Protein AF-A0A9W8J3B7-F1 (afdb_monomer_lite)

Organism: NCBI:txid2828524

InterPro domains:
  IPR000626 Ubiquitin-like domain [PS50053] (275-343)
  IPR000626 Ubiquitin-like domain [SM00213] (267-339)
  IPR004274 FCP1 homology domain [PF03031] (406-575)
  IPR004274 FCP1 homology domain [PS50969] (400-568)
  IPR004274 FCP1 homology domain [SM00577] (403-551)
  IPR011943 HAD-superfamily hydrolase, subfamily IIID [TIGR02245] (384-581)
  IPR015797 NUDIX hydrolase-like domain superfamily [SSF55811] (581-733)
  IPR023214 HAD superfamily [G3DSA:3.40.50.1000] (352-587)
  IPR029071 Ubiquitin-like domain superfamily [SSF54236] (265-349)
  IPR033464 CSN8/PSMD8/EIF3K [PF10075] (134-202)
  IPR036412 HAD-like superfamily [SSF56784] (396-579)
  IPR051658 Ubiquitin-like domain-containing CTD phosphatase 1 [PTHR48493] (253-580)

Sequence (845 aa):
MVNAPPTPPPLSTTELQDAARASSSQNTTETQSTTPDVYQLRFPAIVDAVSRSDYRAVARIAEEIDLTDQTPPARYALARLPDIHASLPLSKLLAGLVNVTLNRVHPQVYATATSLVELVSQPDFFHQELALVLTKLATVFMDRFRLRTFELLSKAYSSLPLTLAESYLGVSGSLILEEAGKNGWTYDASSQILKPKARAKAEANFKGCMRVILPAANFRLCWYLLILQVFMTQGSTSEEGACAPVAGSSGMATETLDADTTADRWVDLQFTWAGKAFKLTIADSDRVFDLKTSLRDLTKVPIERQKILGLVKGKLPPDQARVADLGLTPGKKFSLIGTPEGDEIKDPSKLESLPDVVNDLDVDFTENMAASNRYQHDARNIRKVKEMTAKLNVNIITPLRPGKRLLVLDIDYTILDTKPLTSGSLPPSECARPYLHEFLEAIYPHYDICIWSQTSWIWLETKLVELGMIGSDKNYHISFVLDKTSMFTVFTEREGKPWQHSVKALQIIWNHFPEYNASNTVHVDDLSRNFALNPREGIKIHAFKNAHTSEAMADRELEKLTRYLVHISSLDDFRTIAHKVFPGGNFDKKQDSSLAITAIRETFEESGLLLASSFADSSVMNSSATVSEKVLDEERFAIHQQKKLFQDFLSEHNLRPDVAALMPFTEWITPVGPPKRFRTQFFVTFLTPSPSSGFSSGKKQERLPTPDGGQEVIAARFIHPAEALEEHKAQKMSFMPPQFYILSTLAEILKGSVNTAEQRERVEALSAGAFGKLVINPLAIGKDDTGRQILAYEGDEGRGGPKGRLHRAMVQFGKGTVAQITLVRNFDISKDIEPATFNMPSSKL

Radius of gyration: 36.21 Å; chains: 1; bounding box: 92×83×103 Å

Secondary structure (DSSP, 8-state):
---PPP-PPP-SHHHHHHHHHSS--------------HHHHHHHHHHHHHHTT-HHHHHHHHHHHTTS---HHHHHHHTTS-TTSTTSHHHHHHHHHHHHHHTT-HHHHHHHHHHHHHHHTSTT-S-HHHHHHHHHHHHHHHHHHHHHHHHHHHHH-SSEEHHHHHHHH-S-HHHHHHHHHHTT-EEETTTTEEEPPPPPS------SS---S-STTTTTTHHHHHHHHHHSSS-------------------------------EEEEEEEETTEEEEEEEETT-BHHHHHHHHHHHH---GGG-EEESSSSSSPPPTTSBGGGGTPPTTEEEEEE-PPTT-----GGG--------------TTS-HHHHHHHHT-HHHHHHHHHHHHH----BSSPPPTT-EEEEE--BTTTB-HHHHHHTSS-HHHHBPTTHHHHHHHHTTTEEEEEE-SS-HHHHHHHHHHTTSSSS--S--EEEEE-GGG-EEEEEEETTEEEEEEE--HHHHHHH-TT--GGGEEEEES-GGGGTT-GGGEEE------TTSHHHHT--HHHHHHHHHHHHTT-S-GGG------S-----TTT-SSHHHHHHHHHHHHH----EEESS-TT---------HHHHHHHHHHHHTTSS-HHHHHHHTTEEE-GGGPEEEEEEEPPSSSSS--EEEEEE------------SS---------SSSSS-S------HHHHHHHHHTTS----HHHHHHHHHHHHH--SSS--HHHHHHHHHHHHSTGGGEEE--EEEEE-TTSPEEEE-TT-GGGTPPTT--EEEEEEE-SSSEEEEEEEE-S-TTT---GGGG---GGG-

pLDDT: mean 70.73, std 22.94, range [20.23, 98.5]

Foldseek 3Di:
DDDDDDDDDDPDPVVVVVVVVVPPPDDDDDDDDPDPQLCVVCVVVLVVCVVVVVVVSNVVSLVVSPPDPDPQVLVVVVLPDPPPPCPDPLNVLVVQLVVCVVVLQQLVNLVSLVVNLVVLPDPVRPDVVLSVVSNVLSVVVLVVQLVVLLVVCLVPDQKAALVRNCSNNVDHSVVNVVVQVVQPWDADPVRNMIGRDDDDDDDPVPPDPPPDPDPPVSPVVSSVVVVVPPPPPDDYDDDDDDDDDDDDDDDDDPPPPPPPPPPFDKAKEWEDEPNDIDIDIDTQLAFLLVVLVVVCVVQQFDSVFKDKAQQAPDDDDDRGHGNNVRVGHHHRYIYIYGDHDPPDPDDPVVPDDDPDPPPDPFDQLLVPVVQLVCQLPRSVNVVLLVVLLVVDDWDWPAADDPPAFAEEEEDDLGQFPCVCVRVVVDQLCLRGQPCSLVLQLLCQVRYAYEYEYQADPSVVVVSCVSNVQPSHPGNHHHTTYHYNSSKDKTWGDDPNHIDIDIAQECVSVCVVPVSYDQFRYAYEECHQRRHSNPNLRYAHAHGQHDSPDPVSNVDCRSVLVSVVSVVCSPPRGSSPPFDDDQQADDDDVVQDPDRLRRRQLSCCLFFVDHAKAAPPPPPDPDDPLPPDSVNSLVVSLCCVVVVDHPVVVCVVSRIGHPSVQWFWFEWEWDEPDDPDIDTHTDTDGDDDDDDPPDDDDDDDDPPATAGNSNNRHSGDGDDQLVVVVVCVVVVVHFDDPVSVVVSVVLPVLQDDPDRDPVSVVVSNLNSPDLRSYAYWYWDFQAADPVRFTKTFTQQAVSLVHDPPFGFIKGFDDDPVTTSDIDTDGDDDSSPPDDNVSGPDPPVVD

Structure (mmCIF, N/CA/C/O backbone):
data_AF-A0A9W8J3B7-F1
#
_entry.id   AF-A0A9W8J3B7-F1
#
loop_
_atom_site.group_PDB
_atom_site.id
_atom_site.type_symbol
_atom_site.label_atom_id
_atom_site.label_alt_id
_atom_site.label_comp_id
_atom_site.label_asym_id
_atom_site.label_entity_id
_atom_site.label_seq_id
_atom_site.pdbx_PDB_ins_code
_atom_site.Cartn_x
_atom_site.Cartn_y
_atom_site.Cartn_z
_atom_site.occupancy
_atom_site.B_iso_or_equiv
_atom_site.auth_seq_id
_atom_site.auth_comp_id
_atom_site.auth_asym_id
_atom_site.auth_atom_id
_atom_site.pdbx_PDB_model_num
ATOM 1 N N . MET A 1 1 ? 33.504 23.153 58.112 1.00 29.31 1 MET A N 1
ATOM 2 C CA . MET A 1 1 ? 34.175 24.015 57.054 1.00 29.31 1 MET A CA 1
ATOM 3 C C . MET A 1 1 ? 33.587 23.712 55.670 1.00 29.31 1 MET A C 1
ATOM 5 O O . MET A 1 1 ? 33.526 22.559 55.240 1.00 29.31 1 MET A O 1
ATOM 9 N N . VAL A 1 2 ? 32.364 24.312 55.396 1.00 30.52 2 VAL A N 1
ATOM 10 C CA . VAL A 1 2 ? 31.704 25.303 54.517 1.00 30.52 2 VAL A CA 1
ATOM 11 C C . VAL A 1 2 ? 30.821 24.555 53.512 1.00 30.52 2 VAL A C 1
ATOM 13 O O . VAL A 1 2 ? 31.284 23.682 52.773 1.00 30.52 2 VAL A O 1
ATOM 16 N N . ASN A 1 3 ? 29.465 24.305 53.880 1.00 30.61 3 ASN A N 1
ATOM 17 C CA . ASN A 1 3 ? 28.105 24.383 53.303 1.00 30.61 3 ASN A CA 1
ATOM 18 C C . ASN A 1 3 ? 28.082 25.173 51.991 1.00 30.61 3 ASN A C 1
ATOM 20 O O . ASN A 1 3 ? 28.447 26.349 51.945 1.00 30.61 3 ASN A O 1
ATOM 24 N N . ALA A 1 4 ? 28.269 24.419 50.873 1.00 31.45 4 ALA A N 1
ATOM 25 C CA . ALA A 1 4 ? 27.931 24.928 49.524 1.00 31.45 4 ALA A CA 1
ATOM 26 C C . ALA A 1 4 ? 26.416 25.183 49.402 1.00 31.45 4 ALA A C 1
ATOM 28 O O . ALA A 1 4 ? 25.598 24.468 49.986 1.00 31.45 4 ALA A O 1
ATOM 29 N N . PRO A 1 5 ? 25.959 26.299 48.887 1.00 32.22 5 PRO A N 1
ATOM 30 C CA . PRO A 1 5 ? 24.576 26.760 48.759 1.00 32.22 5 PRO A CA 1
ATOM 31 C C . PRO A 1 5 ? 23.746 25.840 47.840 1.00 32.22 5 PRO A C 1
ATOM 33 O O . PRO A 1 5 ? 24.302 25.079 47.044 1.00 32.22 5 PRO A O 1
ATOM 36 N N . PRO A 1 6 ? 22.353 25.620 48.140 1.00 35.31 6 PRO A N 1
ATOM 37 C CA . PRO A 1 6 ? 21.382 24.881 47.321 1.00 35.31 6 PRO A CA 1
ATOM 38 C C . PRO A 1 6 ? 21.216 25.511 45.927 1.00 35.31 6 PRO A C 1
ATOM 40 O O . PRO A 1 6 ? 21.433 26.711 45.744 1.00 35.31 6 PRO A O 1
ATOM 43 N N . THR A 1 7 ? 21.545 24.751 44.866 1.00 35.22 7 THR A N 1
ATOM 44 C CA . THR A 1 7 ? 21.330 24.978 43.422 1.00 35.22 7 THR A CA 1
ATOM 45 C C . THR A 1 7 ? 19.956 25.620 43.162 1.00 35.22 7 THR A C 1
ATOM 47 O O . THR A 1 7 ? 18.944 25.221 43.742 1.00 35.22 7 THR A O 1
ATOM 50 N N . PRO A 1 8 ? 19.829 26.797 42.548 1.00 34.78 8 PRO A N 1
ATOM 51 C CA . PRO A 1 8 ? 18.571 27.460 42.177 1.00 34.78 8 PRO A CA 1
ATOM 52 C C . PRO A 1 8 ? 17.777 26.641 41.144 1.00 34.78 8 PRO A C 1
ATOM 54 O O . PRO A 1 8 ? 18.339 25.801 40.436 1.00 34.78 8 PRO A O 1
ATOM 57 N N . PRO A 1 9 ? 16.343 26.673 41.219 1.00 37.06 9 PRO A N 1
ATOM 58 C CA . PRO A 1 9 ? 15.445 25.995 40.278 1.00 37.06 9 PRO A CA 1
ATOM 59 C C . PRO A 1 9 ? 15.634 26.511 38.837 1.00 37.06 9 PRO A C 1
ATOM 61 O O . PRO A 1 9 ? 16.100 27.633 38.624 1.00 37.06 9 PRO A O 1
ATOM 64 N N . PRO A 1 10 ? 15.630 25.559 37.812 1.00 38.69 10 PRO A N 1
ATOM 65 C CA . PRO A 1 10 ? 15.875 25.813 36.385 1.00 38.69 10 PRO A CA 1
ATOM 66 C C . PRO A 1 10 ? 14.948 26.908 35.832 1.00 38.69 10 PRO A C 1
ATOM 68 O O . PRO A 1 10 ? 13.780 27.006 36.217 1.00 38.69 10 PRO A O 1
ATOM 71 N N . LEU A 1 11 ? 15.400 27.992 35.255 1.00 35.44 11 LEU A N 1
ATOM 72 C CA . LEU A 1 11 ? 14.682 29.217 34.826 1.00 35.44 11 LEU A CA 1
ATOM 73 C C . LEU A 1 11 ? 14.706 29.327 33.302 1.00 35.44 11 LEU A C 1
ATOM 75 O O . LEU A 1 11 ? 14.082 30.230 32.741 1.00 35.44 11 LEU A O 1
ATOM 79 N N . SER A 1 12 ? 15.061 28.101 32.532 1.00 35.75 12 SER A N 1
ATOM 80 C CA . SER A 1 12 ? 14.880 28.257 31.065 1.00 35.75 12 SER A CA 1
ATOM 81 C C . SER A 1 12 ? 14.259 26.980 30.484 1.00 35.75 12 SER A C 1
ATOM 83 O O . SER A 1 12 ? 14.318 25.907 31.090 1.00 35.75 12 SER A O 1
ATOM 85 N N . THR A 1 13 ? 13.334 27.066 29.500 1.00 33.09 13 THR A N 1
ATOM 86 C CA . THR A 1 13 ? 12.546 26.071 28.740 1.00 33.09 13 THR A CA 1
ATOM 87 C C . THR A 1 13 ? 13.435 24.938 28.218 1.00 33.09 13 THR A C 1
ATOM 89 O O . THR A 1 13 ? 13.022 23.777 28.245 1.00 33.09 13 THR A O 1
ATOM 92 N N . THR A 1 14 ? 14.722 25.122 28.140 1.00 35.53 14 THR A N 1
ATOM 93 C CA . THR A 1 14 ? 15.649 24.096 27.615 1.00 35.53 14 THR A CA 1
ATOM 94 C C . THR A 1 14 ? 16.229 23.266 28.773 1.00 35.53 14 THR A C 1
ATOM 96 O O . THR A 1 14 ? 16.384 22.051 28.636 1.00 35.53 14 THR A O 1
ATOM 99 N N . GLU A 1 15 ? 16.214 23.760 30.055 1.00 38.41 15 GLU A N 1
ATOM 100 C CA . GLU A 1 15 ? 16.705 23.054 31.264 1.00 38.41 15 GLU A CA 1
ATOM 101 C C . GLU A 1 15 ? 15.573 22.281 31.951 1.00 38.41 15 GLU A C 1
ATOM 103 O O . GLU A 1 15 ? 15.817 21.211 32.512 1.00 38.41 15 GLU A O 1
ATOM 108 N N . LEU A 1 16 ? 14.255 22.629 31.567 1.00 34.38 16 LEU A N 1
ATOM 109 C CA . LEU A 1 16 ? 13.069 21.849 31.984 1.00 34.38 16 LEU A CA 1
ATOM 110 C C . LEU A 1 16 ? 12.837 20.663 31.045 1.00 34.38 16 LEU A C 1
ATOM 112 O O . LEU A 1 16 ? 12.405 19.601 31.498 1.00 34.38 16 LEU A O 1
ATOM 116 N N . GLN A 1 17 ? 13.453 20.707 29.770 1.00 35.06 17 GLN A N 1
ATOM 117 C CA . GLN A 1 17 ? 13.311 19.644 28.746 1.00 35.06 17 GLN A CA 1
ATOM 118 C C . GLN A 1 17 ? 14.402 18.581 28.923 1.00 35.06 17 GLN A C 1
ATOM 120 O O . GLN A 1 17 ? 14.137 17.395 28.717 1.00 35.06 17 GLN A O 1
ATOM 125 N N . ASP A 1 18 ? 15.500 18.894 29.638 1.00 34.00 18 ASP A N 1
ATOM 126 C CA . ASP A 1 18 ? 16.615 17.944 29.866 1.00 34.00 18 ASP A CA 1
ATOM 127 C C . ASP A 1 18 ? 16.445 17.234 31.213 1.00 34.00 18 ASP A C 1
ATOM 129 O O . ASP A 1 18 ? 16.813 16.064 31.336 1.00 34.00 18 ASP A O 1
ATOM 133 N N . ALA A 1 19 ? 15.597 17.857 32.202 1.00 34.19 19 ALA A N 1
ATOM 134 C CA . ALA A 1 19 ? 15.215 17.169 33.457 1.00 34.19 19 ALA A CA 1
ATOM 135 C C . ALA A 1 19 ? 13.996 16.264 33.240 1.00 34.19 19 ALA A C 1
ATOM 137 O O . ALA A 1 19 ? 13.881 15.224 33.893 1.00 34.19 19 ALA A O 1
ATOM 138 N N . ALA A 1 20 ? 13.182 16.462 32.076 1.00 31.69 20 ALA A N 1
ATOM 139 C CA . ALA A 1 20 ? 12.006 15.641 31.686 1.00 31.69 20 ALA A CA 1
ATOM 140 C C . ALA A 1 20 ? 12.438 14.474 30.790 1.00 31.69 20 ALA A C 1
ATOM 142 O O . ALA A 1 20 ? 11.798 13.419 30.807 1.00 31.69 20 ALA A O 1
ATOM 143 N N . ARG A 1 21 ? 13.741 14.447 30.272 1.00 31.78 21 ARG A N 1
ATOM 144 C CA . ARG A 1 21 ? 14.284 13.358 29.428 1.00 31.78 21 ARG A CA 1
ATOM 145 C C . ARG A 1 21 ? 15.012 12.328 30.298 1.00 31.78 21 ARG A C 1
ATOM 147 O O . ARG A 1 21 ? 15.040 11.145 29.951 1.00 31.78 21 ARG A O 1
ATOM 154 N N . ALA A 1 22 ? 15.193 12.650 31.640 1.00 28.27 22 ALA A N 1
ATOM 155 C CA . ALA A 1 22 ? 15.869 11.677 32.530 1.00 28.27 22 ALA A CA 1
ATOM 156 C C . ALA A 1 22 ? 14.853 11.037 33.483 1.00 28.27 22 ALA A C 1
ATOM 158 O O . ALA A 1 22 ? 15.080 9.923 33.963 1.00 28.27 22 ALA A O 1
ATOM 159 N N . SER A 1 23 ? 13.402 11.316 33.256 1.00 28.27 23 SER A N 1
ATOM 160 C CA . SER A 1 23 ? 12.366 10.680 34.104 1.00 28.27 23 SER A CA 1
ATOM 161 C C . SER A 1 23 ? 11.311 10.009 33.223 1.00 28.27 23 SER A C 1
ATOM 163 O O . SER A 1 23 ? 10.360 9.419 33.740 1.00 28.27 23 SER A O 1
ATOM 165 N N . SER A 1 24 ? 11.573 9.648 31.915 1.00 26.42 24 SER A N 1
ATOM 166 C CA . SER A 1 24 ? 10.493 8.981 31.139 1.00 26.42 24 SER A CA 1
ATOM 167 C C . SER A 1 24 ? 10.971 7.596 30.698 1.00 26.42 24 SER A C 1
ATOM 169 O O . SER A 1 24 ? 11.797 7.462 29.792 1.00 26.42 24 SER A O 1
ATOM 171 N N . SER A 1 25 ? 11.293 6.667 31.601 1.00 25.78 25 SER A N 1
ATOM 172 C CA . SER A 1 25 ? 11.152 5.205 31.398 1.00 25.78 25 SER A CA 1
ATOM 173 C C . SER A 1 25 ? 9.976 4.676 32.226 1.00 25.78 25 SER A C 1
ATOM 175 O O . SER A 1 25 ? 9.962 4.768 33.455 1.00 25.78 25 SER A O 1
ATOM 177 N N . GLN A 1 26 ? 8.733 4.963 31.756 1.00 25.16 26 GLN A N 1
ATOM 178 C CA . GLN A 1 26 ? 7.649 4.129 32.330 1.00 25.16 26 GLN A CA 1
ATOM 179 C C . GLN A 1 26 ? 6.388 4.281 31.471 1.00 25.16 26 GLN A C 1
ATOM 181 O O . GLN A 1 26 ? 5.978 5.391 31.125 1.00 25.16 26 GLN A O 1
ATOM 186 N N . ASN A 1 27 ? 6.129 3.386 30.504 1.00 23.97 27 ASN A N 1
ATOM 187 C CA . ASN A 1 27 ? 5.116 2.677 29.695 1.00 23.97 27 ASN A CA 1
ATOM 188 C C . ASN A 1 27 ? 3.776 2.556 30.429 1.00 23.97 27 ASN A C 1
ATOM 190 O O . ASN A 1 27 ? 3.694 2.006 31.529 1.00 23.97 27 ASN A O 1
ATOM 194 N N . THR A 1 28 ? 2.723 3.438 30.135 1.00 23.22 28 THR A N 1
ATOM 195 C CA . THR A 1 28 ? 1.321 3.377 30.612 1.00 23.22 28 THR A CA 1
ATOM 196 C C . THR A 1 28 ? 0.418 2.852 29.487 1.00 23.22 28 THR A C 1
ATOM 198 O O . THR A 1 28 ? 0.536 3.257 28.329 1.00 23.22 28 THR A O 1
ATOM 201 N N . THR A 1 29 ? -0.219 1.562 29.598 1.00 25.52 29 THR A N 1
ATOM 202 C CA . THR A 1 29 ? -1.211 0.593 29.111 1.00 25.52 29 THR A CA 1
ATOM 203 C C . THR A 1 29 ? -2.597 0.962 29.664 1.00 25.52 29 THR A C 1
ATOM 205 O O . THR A 1 29 ? -2.741 1.333 30.830 1.00 25.52 29 THR A O 1
ATOM 208 N N . GLU A 1 30 ? -3.613 1.303 28.754 1.00 24.45 30 GLU A N 1
ATOM 209 C CA . GLU A 1 30 ? -5.087 1.409 28.864 1.00 24.45 30 GLU A CA 1
ATOM 210 C C . GLU A 1 30 ? -5.749 0.086 28.459 1.00 24.45 30 GLU A C 1
ATOM 212 O O . GLU A 1 30 ? -5.362 -0.549 27.475 1.00 24.45 30 GLU A O 1
ATOM 217 N N . THR A 1 31 ? -6.635 -0.744 29.292 1.00 25.88 31 THR A N 1
ATOM 218 C CA . THR A 1 31 ? -7.685 -1.686 29.711 1.00 25.88 31 THR A CA 1
ATOM 219 C C . THR A 1 31 ? -8.949 -1.535 28.860 1.00 25.88 31 THR A C 1
ATOM 221 O O . THR A 1 31 ? -9.398 -0.424 28.570 1.00 25.88 31 THR A O 1
ATOM 224 N N . GLN A 1 32 ? -9.534 -2.548 27.964 1.00 26.08 32 GLN A N 1
ATOM 225 C CA . GLN A 1 32 ? -10.639 -3.194 27.229 1.00 26.08 32 GLN A CA 1
ATOM 226 C C . GLN A 1 32 ? -11.604 -3.888 28.198 1.00 26.08 32 GLN A C 1
ATOM 228 O O . GLN A 1 32 ? -11.190 -4.596 29.118 1.00 26.08 32 GLN A O 1
ATOM 233 N N . SER A 1 33 ? -12.928 -3.507 28.575 1.00 26.00 33 SER A N 1
ATOM 234 C CA . SER A 1 33 ? -14.186 -4.028 29.155 1.00 26.00 33 SER A CA 1
ATOM 235 C C . SER A 1 33 ? -14.934 -4.906 28.141 1.00 26.00 33 SER A C 1
ATOM 237 O O . SER A 1 33 ? -15.062 -4.559 26.965 1.00 26.00 33 SER A O 1
ATOM 239 N N . THR A 1 34 ? -14.986 -6.298 28.133 1.00 29.14 34 THR A N 1
ATOM 240 C CA . THR A 1 34 ? -15.669 -7.488 27.576 1.00 29.14 34 THR A CA 1
ATOM 241 C C . THR A 1 34 ? -16.973 -7.736 28.339 1.00 29.14 34 THR A C 1
ATOM 243 O O . THR A 1 34 ? -17.640 -8.748 28.112 1.00 29.14 34 THR A O 1
ATOM 246 N N . THR A 1 35 ? -18.098 -6.917 28.496 1.00 27.62 35 THR A N 1
ATOM 247 C CA . THR A 1 35 ? -19.457 -7.393 28.852 1.00 27.62 35 THR A CA 1
ATOM 248 C C . THR A 1 35 ? -20.414 -7.108 27.686 1.00 27.62 35 THR A C 1
ATOM 250 O O . THR A 1 35 ? -20.239 -6.145 26.936 1.00 27.62 35 THR A O 1
ATOM 253 N N . PRO A 1 36 ? -21.235 -8.193 27.141 1.00 34.59 36 PRO A N 1
ATOM 254 C CA . PRO A 1 36 ? -22.335 -7.930 26.202 1.00 34.59 36 PRO A CA 1
ATOM 255 C C . PRO A 1 36 ? -23.139 -6.681 26.603 1.00 34.59 36 PRO A C 1
ATOM 257 O O . PRO A 1 36 ? -23.262 -6.359 27.787 1.00 34.59 36 PRO A O 1
ATOM 260 N N . ASP A 1 37 ? -23.256 -5.706 25.622 1.00 41.81 37 ASP A N 1
ATOM 261 C CA . ASP A 1 37 ? -23.914 -4.384 25.722 1.00 41.81 37 ASP A CA 1
ATOM 262 C C . ASP A 1 37 ? -25.281 -4.493 26.418 1.00 41.81 37 ASP A C 1
ATOM 264 O O . ASP A 1 37 ? -26.142 -5.279 26.019 1.00 41.81 37 ASP A O 1
ATOM 268 N N . VAL A 1 38 ? -25.421 -4.371 27.725 1.00 40.78 38 VAL A N 1
ATOM 269 C CA . VAL A 1 38 ? -26.591 -4.304 28.627 1.00 40.78 38 VAL A CA 1
ATOM 270 C C . VAL A 1 38 ? -27.806 -3.740 27.874 1.00 40.78 38 VAL A C 1
ATOM 272 O O . VAL A 1 38 ? -28.940 -4.134 28.157 1.00 40.78 38 VAL A O 1
ATOM 275 N N . TYR A 1 39 ? -27.549 -3.110 26.649 1.00 41.56 39 TYR A N 1
ATOM 276 C CA . TYR A 1 39 ? -28.667 -2.497 25.895 1.00 41.56 39 TYR A CA 1
ATOM 277 C C . TYR A 1 39 ? -29.291 -3.499 24.921 1.00 41.56 39 TYR A C 1
ATOM 279 O O . TYR A 1 39 ? -30.505 -3.470 24.708 1.00 41.56 39 TYR A O 1
ATOM 287 N N . GLN A 1 40 ? -28.528 -4.542 24.494 1.00 42.41 40 GLN A N 1
ATOM 288 C CA . GLN A 1 40 ? -29.004 -5.607 23.579 1.00 42.41 40 GLN A CA 1
ATOM 289 C C . GLN A 1 40 ? -29.796 -6.676 24.338 1.00 42.41 40 GLN A C 1
ATOM 291 O O . GLN A 1 40 ? -30.744 -7.239 23.787 1.00 42.41 40 GLN A O 1
ATOM 296 N N . LEU A 1 41 ? -29.620 -6.724 25.683 1.00 46.31 41 LEU A N 1
ATOM 297 C CA . LEU A 1 41 ? -30.326 -7.756 26.480 1.00 46.31 41 LEU A CA 1
ATOM 298 C C . LEU A 1 41 ? -31.624 -7.189 27.060 1.00 46.31 41 LEU A C 1
ATOM 300 O O . LEU A 1 41 ? -32.604 -7.925 27.198 1.00 46.31 41 LEU A O 1
ATOM 304 N N . ARG A 1 42 ? -31.769 -5.801 27.105 1.00 49.31 42 ARG A N 1
ATOM 305 C CA . ARG A 1 42 ? -32.929 -5.302 27.883 1.00 49.31 42 ARG A CA 1
ATOM 306 C C . ARG A 1 42 ? -33.874 -4.512 26.979 1.00 49.31 42 ARG A C 1
ATOM 308 O O . ARG A 1 42 ? -34.954 -4.110 27.417 1.00 49.31 42 ARG A O 1
ATOM 315 N N . PHE A 1 43 ? -33.485 -4.413 25.668 1.00 43.75 43 PHE A N 1
ATOM 316 C CA . PHE A 1 43 ? -34.241 -3.685 24.630 1.00 43.75 43 PHE A CA 1
ATOM 317 C C . PHE A 1 43 ? -35.570 -4.386 24.325 1.00 43.75 43 PHE A C 1
ATOM 319 O O . PHE A 1 43 ? -36.605 -3.722 24.235 1.00 43.75 43 PHE A O 1
ATOM 326 N N . PRO A 1 44 ? -35.611 -5.638 24.451 1.00 49.56 44 PRO A N 1
ATOM 327 C CA . PRO A 1 44 ? -36.911 -6.296 24.211 1.00 49.56 44 PRO A CA 1
ATOM 328 C C . PRO A 1 44 ? -37.862 -6.115 25.406 1.00 49.56 44 PRO A C 1
ATOM 330 O O . PRO A 1 44 ? -39.073 -6.002 25.203 1.00 49.56 44 PRO A O 1
ATOM 333 N N . ALA A 1 45 ? -37.341 -5.961 26.584 1.00 48.44 45 ALA A N 1
ATOM 334 C CA . ALA A 1 45 ? -38.133 -5.714 27.807 1.00 48.44 45 ALA A CA 1
ATOM 335 C C . ALA A 1 45 ? -38.664 -4.271 27.841 1.00 48.44 45 ALA A C 1
ATOM 337 O O . ALA A 1 45 ? -39.771 -4.036 28.329 1.00 48.44 45 ALA A O 1
ATOM 338 N N . ILE A 1 46 ? -37.929 -3.336 27.213 1.00 46.34 46 ILE A N 1
ATOM 339 C CA . ILE A 1 46 ? -38.371 -1.926 27.077 1.00 46.34 46 ILE A CA 1
ATOM 340 C C . ILE A 1 46 ? -39.450 -1.834 25.991 1.00 46.34 46 ILE A C 1
ATOM 342 O O . ILE A 1 46 ? -40.461 -1.156 26.188 1.00 46.34 46 ILE A O 1
ATOM 346 N N . VAL A 1 47 ? -39.268 -2.641 25.008 1.00 43.88 47 VAL A N 1
ATOM 347 C CA . VAL A 1 47 ? -40.246 -2.670 23.896 1.00 43.88 47 VAL A CA 1
ATOM 348 C C . VAL A 1 47 ? -41.546 -3.334 24.365 1.00 43.88 47 VAL A C 1
ATOM 350 O O . VAL A 1 47 ? -42.632 -2.855 24.033 1.00 43.88 47 VAL A O 1
ATOM 353 N N . ASP A 1 48 ? -41.384 -4.314 25.264 1.00 46.41 48 ASP A N 1
ATOM 354 C CA . ASP A 1 48 ? -42.546 -5.041 25.812 1.00 46.41 48 ASP A CA 1
ATOM 355 C C . ASP A 1 48 ? -43.286 -4.161 26.840 1.00 46.41 48 ASP A C 1
ATOM 357 O O . ASP A 1 48 ? -44.518 -4.120 26.839 1.00 46.41 48 ASP A O 1
ATOM 361 N N . ALA A 1 49 ? -42.618 -3.396 27.692 1.00 44.94 49 ALA A N 1
ATOM 362 C CA . ALA A 1 49 ? -43.221 -2.494 28.701 1.00 44.94 49 ALA A CA 1
ATOM 363 C C . ALA A 1 49 ? -43.896 -1.291 28.027 1.00 44.94 49 ALA A C 1
ATOM 365 O O . ALA A 1 49 ? -44.962 -0.859 28.470 1.00 44.94 49 ALA A O 1
ATOM 366 N N . VAL A 1 50 ? -43.280 -1.021 26.900 1.00 41.06 50 VAL A N 1
ATOM 367 C CA . VAL A 1 50 ? -43.817 0.106 26.096 1.00 41.06 50 VAL A CA 1
ATOM 368 C C . VAL A 1 50 ? -45.040 -0.360 25.300 1.00 41.06 50 VAL A C 1
ATOM 370 O O . VAL A 1 50 ? -46.015 0.386 25.184 1.00 41.06 50 VAL A O 1
ATOM 373 N N . SER A 1 51 ? -45.011 -1.537 24.929 1.00 41.09 51 SER A N 1
ATOM 374 C CA . SER A 1 51 ? -46.165 -2.085 24.170 1.00 41.09 51 SER A CA 1
ATOM 375 C C . SER A 1 51 ? -47.364 -2.310 25.096 1.00 41.09 51 SER A C 1
ATOM 377 O O . SER A 1 51 ? -48.507 -2.256 24.636 1.00 41.09 51 SER A O 1
ATOM 379 N N . ARG A 1 52 ? -47.102 -2.357 26.401 1.00 44.00 52 ARG A N 1
ATOM 380 C CA . ARG A 1 52 ? -48.208 -2.542 27.369 1.00 44.00 52 ARG A CA 1
ATOM 381 C C . ARG A 1 52 ? -48.530 -1.215 28.057 1.00 44.00 52 ARG A C 1
ATOM 383 O O . ARG A 1 52 ? -49.359 -1.177 28.970 1.00 44.00 52 ARG A O 1
ATOM 390 N N . SER A 1 53 ? -47.895 -0.139 27.625 1.00 39.28 53 SER A N 1
ATOM 391 C CA . SER A 1 53 ? -48.116 1.219 28.161 1.00 39.28 53 SER A CA 1
ATOM 392 C C . SER A 1 53 ? -47.751 1.291 29.646 1.00 39.28 53 SER A C 1
ATOM 394 O O . SER A 1 53 ? -48.364 2.044 30.404 1.00 39.28 53 SER A O 1
ATOM 396 N N . ASP A 1 54 ? -46.937 0.432 30.121 1.00 41.44 54 ASP A N 1
ATOM 397 C CA . ASP A 1 54 ? -46.494 0.421 31.530 1.00 41.44 54 ASP A CA 1
ATOM 398 C C . ASP A 1 54 ? -45.170 1.193 31.658 1.00 41.44 54 ASP A C 1
ATOM 400 O O . ASP A 1 54 ? -44.085 0.610 31.608 1.00 41.44 54 ASP A O 1
ATOM 404 N N . TYR A 1 55 ? -45.305 2.638 31.862 1.00 45.59 55 TYR A N 1
ATOM 405 C CA . TYR A 1 55 ? -44.180 3.591 31.688 1.00 45.59 55 TYR A CA 1
ATOM 406 C C . TYR A 1 55 ? -43.455 3.794 33.025 1.00 45.59 55 TYR A C 1
ATOM 408 O O . TYR A 1 55 ? -42.373 4.386 33.055 1.00 45.59 55 TYR A O 1
ATOM 416 N N . ARG A 1 56 ? -44.010 3.119 34.085 1.00 43.38 56 ARG A N 1
ATOM 417 C CA . ARG A 1 56 ? -43.303 2.948 35.376 1.00 43.38 56 ARG A CA 1
ATOM 418 C C . ARG A 1 56 ? -42.273 1.816 35.298 1.00 43.38 56 ARG A C 1
ATOM 420 O O . ARG A 1 56 ? -41.187 1.937 35.869 1.00 43.38 56 ARG A O 1
ATOM 427 N N . ALA A 1 57 ? -42.459 0.827 34.479 1.00 44.47 57 ALA A N 1
ATOM 428 C CA . ALA A 1 57 ? -41.548 -0.308 34.194 1.00 44.47 57 ALA A CA 1
ATOM 429 C C . ALA A 1 57 ? -40.428 0.114 33.232 1.00 44.47 57 ALA A C 1
ATOM 431 O O . ALA A 1 57 ? -39.293 -0.348 33.373 1.00 44.47 57 ALA A O 1
ATOM 432 N N . VAL A 1 58 ? -40.720 1.165 32.448 1.00 44.12 58 VAL A N 1
ATOM 433 C CA . VAL A 1 58 ? -39.715 1.721 31.511 1.00 44.12 58 VAL A CA 1
ATOM 434 C C . VAL A 1 58 ? -38.728 2.598 32.295 1.00 44.12 58 VAL A C 1
ATOM 436 O O . VAL A 1 58 ? -37.520 2.518 32.062 1.00 44.12 58 VAL A O 1
ATOM 439 N N . ALA A 1 59 ? -39.221 3.255 33.265 1.00 40.56 59 ALA A N 1
ATOM 440 C CA . ALA A 1 59 ? -38.403 4.118 34.143 1.00 40.56 59 ALA A CA 1
ATOM 441 C C . ALA A 1 59 ? -37.576 3.269 35.122 1.00 40.56 59 ALA A C 1
ATOM 443 O O . ALA A 1 59 ? -36.405 3.574 35.358 1.00 40.56 59 ALA A O 1
ATOM 444 N N . ARG A 1 60 ? -38.044 2.178 35.546 1.00 48.47 60 ARG A N 1
ATOM 445 C CA . ARG A 1 60 ? -37.325 1.233 36.424 1.00 48.47 60 ARG A CA 1
ATOM 446 C C . ARG A 1 60 ? -36.234 0.476 35.655 1.00 48.47 60 ARG A C 1
ATOM 448 O O . ARG A 1 60 ? -35.121 0.325 36.162 1.00 48.47 60 ARG A O 1
ATOM 455 N N . ILE A 1 61 ? -36.520 0.104 34.303 1.00 50.59 61 ILE A N 1
ATOM 456 C CA . ILE A 1 61 ? -35.569 -0.600 33.413 1.00 50.59 61 ILE A CA 1
ATOM 457 C C . ILE A 1 61 ? -34.451 0.370 33.000 1.00 50.59 61 ILE A C 1
ATOM 459 O O . ILE A 1 61 ? -33.284 -0.025 32.951 1.00 50.59 61 ILE A O 1
ATOM 463 N N . ALA A 1 62 ? -34.875 1.677 32.929 1.00 46.38 62 ALA A N 1
ATOM 464 C CA . ALA A 1 62 ? -33.931 2.763 32.589 1.00 46.38 62 ALA A CA 1
ATOM 465 C C . ALA A 1 62 ? -33.047 3.099 33.798 1.00 46.38 62 ALA A C 1
ATOM 467 O O . ALA A 1 62 ? -31.859 3.381 33.628 1.00 46.38 62 ALA A O 1
ATOM 468 N N . GLU A 1 63 ? -33.519 2.898 34.975 1.00 44.16 63 GLU A N 1
ATOM 469 C CA . GLU A 1 63 ? -32.749 3.126 36.216 1.00 44.16 63 GLU A CA 1
ATOM 470 C C . GLU A 1 63 ? -31.813 1.947 36.505 1.00 44.16 63 GLU A C 1
ATOM 472 O O . GLU A 1 63 ? -30.707 2.153 37.009 1.00 44.16 63 GLU A O 1
ATOM 477 N N . GLU A 1 64 ? -32.109 0.737 36.039 1.00 44.66 64 GLU A N 1
ATOM 478 C CA . GLU A 1 64 ? -31.327 -0.501 36.235 1.00 44.66 64 GLU A CA 1
ATOM 479 C C . GLU A 1 64 ? -30.217 -0.613 35.187 1.00 44.66 64 GLU A C 1
ATOM 481 O O . GLU A 1 64 ? -29.152 -1.160 35.482 1.00 44.66 64 GLU A O 1
ATOM 486 N N . ILE A 1 65 ? -30.287 0.123 33.934 1.00 46.09 65 ILE A N 1
ATOM 487 C CA . ILE A 1 65 ? -29.330 0.147 32.809 1.00 46.09 65 ILE A CA 1
ATOM 488 C C . ILE A 1 65 ? -28.284 1.237 33.070 1.00 46.09 65 ILE A C 1
ATOM 490 O O . ILE A 1 65 ? -27.186 1.182 32.512 1.00 46.09 65 ILE A O 1
ATOM 494 N N . ASP A 1 66 ? -28.474 2.033 34.138 1.00 43.94 66 ASP A N 1
ATOM 495 C CA . ASP A 1 66 ? -27.575 3.120 34.563 1.00 43.94 66 ASP A CA 1
ATOM 496 C C . ASP A 1 66 ? -26.515 2.571 35.530 1.00 43.94 66 ASP A C 1
ATOM 498 O O . ASP A 1 66 ? -25.895 3.334 36.275 1.00 43.94 66 ASP A O 1
ATOM 502 N N . LEU A 1 67 ? -25.769 1.438 35.109 1.00 35.19 67 LEU A N 1
ATOM 503 C CA . LEU A 1 67 ? -24.463 1.252 35.780 1.00 35.19 67 LEU A CA 1
ATOM 504 C C . LEU A 1 67 ? -23.358 1.163 34.729 1.00 35.19 67 LEU A C 1
ATOM 506 O O . LEU A 1 67 ? -22.175 1.208 35.076 1.00 35.19 67 LEU A O 1
ATOM 510 N N . THR A 1 68 ? -23.171 2.281 33.750 1.00 36.88 68 THR A N 1
ATOM 511 C CA . THR A 1 68 ? -21.762 2.373 33.275 1.00 36.88 68 THR A CA 1
ATOM 512 C C . THR A 1 68 ? -21.671 3.444 32.188 1.00 36.88 68 THR A C 1
ATOM 514 O O . THR A 1 68 ? -21.048 3.233 31.146 1.00 36.88 68 THR A O 1
ATOM 517 N N . ASP A 1 69 ? -22.217 4.743 32.240 1.00 38.97 69 ASP A N 1
ATOM 518 C CA . ASP A 1 69 ? -21.728 5.955 31.549 1.00 38.97 69 ASP A CA 1
ATOM 519 C C . ASP A 1 69 ? -21.234 5.637 30.135 1.00 38.97 69 ASP A C 1
ATOM 521 O O . ASP A 1 69 ? -20.080 5.902 29.791 1.00 38.97 69 ASP A O 1
ATOM 525 N N . GLN A 1 70 ? -21.949 5.117 29.045 1.00 36.94 70 GLN A N 1
ATOM 526 C CA . GLN A 1 70 ? -21.484 4.917 27.650 1.00 36.94 70 GLN A CA 1
ATOM 527 C C . GLN A 1 70 ? -22.290 5.823 26.712 1.00 36.94 70 GLN A C 1
ATOM 529 O O . GLN A 1 70 ? -23.349 5.441 26.208 1.00 36.94 70 GLN A O 1
ATOM 534 N N . THR A 1 71 ? -22.003 7.224 26.280 1.00 36.22 71 THR A N 1
ATOM 535 C CA . THR A 1 71 ? -22.514 8.448 25.629 1.00 36.22 71 THR A CA 1
ATOM 536 C C . THR A 1 71 ? -22.295 8.386 24.111 1.00 36.22 71 THR A C 1
ATOM 538 O O . THR A 1 71 ? -23.172 8.798 23.349 1.00 36.22 71 THR A O 1
ATOM 541 N N . PRO A 1 72 ? -21.623 7.574 23.343 1.00 35.50 72 PRO A N 1
ATOM 542 C CA . PRO A 1 72 ? -21.314 7.614 21.904 1.00 35.50 72 PRO A CA 1
ATOM 543 C C . PRO A 1 72 ? -22.297 6.765 21.086 1.00 35.50 72 PRO A C 1
ATOM 545 O O . PRO A 1 72 ? -22.744 7.210 20.025 1.00 35.50 72 PRO A O 1
ATOM 548 N N . PRO A 1 73 ? -23.026 5.768 21.595 1.00 35.84 73 PRO A N 1
ATOM 549 C CA . PRO A 1 73 ? -24.015 4.994 20.821 1.00 35.84 73 PRO A CA 1
ATOM 550 C C . PRO A 1 73 ? -25.365 5.721 20.739 1.00 35.84 73 PRO A C 1
ATOM 552 O O . PRO A 1 73 ? -26.048 5.617 19.717 1.00 35.84 73 PRO A O 1
ATOM 555 N N . ALA A 1 74 ? -25.662 6.572 21.619 1.00 36.09 74 ALA A N 1
ATOM 556 C CA . ALA A 1 74 ? -26.903 7.378 21.652 1.00 36.09 74 ALA A CA 1
ATOM 557 C C . ALA A 1 74 ? -26.803 8.575 20.695 1.00 36.09 74 ALA A C 1
ATOM 559 O O . ALA A 1 74 ? -27.781 8.904 20.020 1.00 36.09 74 ALA A O 1
ATOM 560 N N . ARG A 1 75 ? -25.640 9.108 20.387 1.00 36.81 75 ARG A N 1
ATOM 561 C CA . ARG A 1 75 ? -25.345 10.180 19.411 1.00 36.81 75 ARG A CA 1
ATOM 562 C C . ARG A 1 75 ? -25.412 9.648 17.971 1.00 36.81 75 ARG A C 1
ATOM 564 O O . ARG A 1 75 ? -25.929 10.335 17.088 1.00 36.81 75 ARG A O 1
ATOM 571 N N . TYR A 1 76 ? -25.259 8.428 17.716 1.00 38.44 76 TYR A N 1
ATOM 572 C CA . TYR A 1 76 ? -25.138 7.754 16.404 1.00 38.44 76 TYR A CA 1
ATOM 573 C C . TYR A 1 76 ? -26.505 7.255 15.927 1.00 38.44 76 TYR A C 1
ATOM 575 O O . TYR A 1 76 ? -26.782 7.288 14.726 1.00 38.44 76 TYR A O 1
ATOM 583 N N . ALA A 1 77 ? -27.423 7.067 16.924 1.00 38.97 77 ALA A N 1
ATOM 584 C CA . ALA A 1 77 ? -28.829 6.758 16.569 1.00 38.97 77 ALA A CA 1
ATOM 585 C C . ALA A 1 77 ? -29.572 8.032 16.143 1.00 38.97 77 ALA A C 1
ATOM 587 O O . ALA A 1 77 ? -30.394 7.984 15.225 1.00 38.97 77 ALA A O 1
ATOM 588 N N . LEU A 1 78 ? -29.050 9.205 16.481 1.00 35.44 78 LEU A N 1
ATOM 589 C CA . LEU A 1 78 ? -29.658 10.517 16.177 1.00 35.44 78 LEU A CA 1
ATOM 590 C C . LEU A 1 78 ? -29.184 11.035 14.820 1.00 35.44 78 LEU A C 1
ATOM 592 O O . LEU A 1 78 ? -29.942 11.719 14.128 1.00 35.44 78 LEU A O 1
ATOM 596 N N . ALA A 1 79 ? -27.971 10.710 14.340 1.00 36.00 79 ALA A N 1
ATOM 597 C CA . ALA A 1 79 ? -27.375 11.171 13.065 1.00 36.00 79 ALA A CA 1
ATOM 598 C C . ALA A 1 79 ? -27.925 10.365 11.884 1.00 36.00 79 ALA A C 1
ATOM 600 O O . ALA A 1 79 ? -27.771 10.780 10.732 1.00 36.00 79 ALA A O 1
ATOM 601 N N . ARG A 1 80 ? -28.728 9.364 12.159 1.00 36.34 80 ARG A N 1
ATOM 602 C CA . ARG A 1 80 ? -29.305 8.490 11.108 1.00 36.34 80 ARG A CA 1
ATOM 603 C C . ARG A 1 80 ? -30.758 8.880 10.837 1.00 36.34 80 ARG A C 1
ATOM 605 O O . ARG A 1 80 ? -31.422 8.247 10.014 1.00 36.34 80 ARG A O 1
ATOM 612 N N . LEU A 1 81 ? -31.254 10.082 11.476 1.00 36.28 81 LEU A N 1
ATOM 613 C CA . LEU A 1 81 ? -32.644 10.506 11.235 1.00 36.28 81 LEU A CA 1
ATOM 614 C C . LEU A 1 81 ? -32.703 11.388 9.978 1.00 36.28 81 LEU A C 1
ATOM 616 O O . LEU A 1 81 ? -31.724 12.046 9.618 1.00 36.28 81 LEU A O 1
ATOM 620 N N . PRO A 1 82 ? -33.596 11.178 9.030 1.00 37.84 82 PRO A N 1
ATOM 621 C CA . PRO A 1 82 ? -33.708 11.934 7.774 1.00 37.84 82 PRO A CA 1
ATOM 622 C C . PRO A 1 82 ? -33.741 13.453 8.026 1.00 37.84 82 PRO A C 1
ATOM 624 O O . PRO A 1 82 ? -34.100 13.907 9.115 1.00 37.84 82 PRO A O 1
ATOM 627 N N . ASP A 1 83 ? -33.028 14.409 7.180 1.00 40.53 83 ASP A N 1
ATOM 628 C CA . ASP A 1 83 ? -32.738 15.856 7.093 1.00 40.53 83 ASP A CA 1
ATOM 629 C C . ASP A 1 83 ? -34.010 16.693 7.274 1.00 40.53 83 ASP A C 1
ATOM 631 O O . ASP A 1 83 ? -33.924 17.870 7.632 1.00 40.53 83 ASP A O 1
ATOM 635 N N . ILE A 1 84 ? -35.256 16.122 7.485 1.00 36.41 84 ILE A N 1
ATOM 636 C CA . ILE A 1 84 ? -36.453 16.990 7.566 1.00 36.41 84 ILE A CA 1
ATOM 637 C C . ILE A 1 84 ? -36.779 17.247 9.041 1.00 36.41 84 ILE A C 1
ATOM 639 O O . ILE A 1 84 ? -37.338 18.295 9.372 1.00 36.41 84 ILE A O 1
ATOM 643 N N . HIS A 1 85 ? -35.915 16.743 10.041 1.00 44.22 85 HIS A N 1
ATOM 644 C CA . HIS A 1 85 ? -36.356 16.754 11.456 1.00 44.22 85 HIS A CA 1
ATOM 645 C C . HIS A 1 85 ? -35.290 17.438 12.320 1.00 44.22 85 HIS A C 1
ATOM 647 O O . HIS A 1 85 ? -35.554 17.758 13.481 1.00 44.22 85 HIS A O 1
ATOM 653 N N . ALA A 1 86 ? -33.962 17.646 11.767 1.00 45.16 86 ALA A N 1
ATOM 654 C CA . ALA A 1 86 ? -32.945 18.549 12.348 1.00 45.16 86 ALA A CA 1
ATOM 655 C C . ALA A 1 86 ? -33.392 20.014 12.274 1.00 45.16 86 ALA A C 1
ATOM 657 O O . ALA A 1 86 ? -32.845 20.861 12.984 1.00 45.16 86 ALA A O 1
ATOM 658 N N . SER A 1 87 ? -34.578 20.258 11.526 1.00 49.03 87 SER A N 1
ATOM 659 C CA . SER A 1 87 ? -34.993 21.657 11.311 1.00 49.03 87 SER A CA 1
ATOM 660 C C . SER A 1 87 ? -36.121 22.040 12.291 1.00 49.03 87 SER A C 1
ATOM 662 O O . SER A 1 87 ? -36.573 23.187 12.299 1.00 49.03 87 SER A O 1
ATOM 664 N N . LEU A 1 88 ? -36.557 21.066 13.234 1.00 57.41 88 LEU A N 1
ATOM 665 C CA . LEU A 1 88 ? -37.646 21.422 14.167 1.00 57.41 88 LEU A CA 1
ATOM 666 C C . LEU A 1 88 ? -37.069 22.197 15.361 1.00 57.41 88 LEU A C 1
ATOM 668 O O . LEU A 1 88 ? -35.921 21.989 15.761 1.00 57.41 88 LEU A O 1
ATOM 672 N N . PRO A 1 89 ? -37.835 23.150 15.768 1.00 66.75 89 PRO A N 1
ATOM 673 C CA . PRO A 1 89 ? -37.378 24.107 16.790 1.00 66.75 89 PRO A CA 1
ATOM 674 C C . PRO A 1 89 ? -36.964 23.395 18.089 1.00 66.75 89 PRO A C 1
ATOM 676 O O . PRO A 1 89 ? -35.960 23.776 18.697 1.00 66.75 89 PRO A O 1
ATOM 679 N N . LEU A 1 90 ? -37.635 22.310 18.527 1.00 64.56 90 LEU A N 1
ATOM 680 C CA . LEU A 1 90 ? -37.240 21.594 19.761 1.00 64.56 90 LEU A CA 1
ATOM 681 C C . LEU A 1 90 ? -35.940 20.816 19.552 1.00 64.56 90 LEU A C 1
ATOM 683 O O . LEU A 1 90 ? -35.058 20.855 20.414 1.00 64.56 90 LEU A O 1
ATOM 687 N N . SER A 1 91 ? -35.793 20.268 18.384 1.00 56.81 91 SER A N 1
ATOM 688 C CA . SER A 1 91 ? -34.563 19.516 18.037 1.00 56.81 91 SER A CA 1
ATOM 689 C C . SER A 1 91 ? -33.373 20.463 17.846 1.00 56.81 91 SER A C 1
ATOM 691 O O . SER A 1 91 ? -32.266 20.149 18.287 1.00 56.81 91 SER A O 1
ATOM 693 N N . LYS A 1 92 ? -33.589 21.646 17.394 1.00 61.72 92 LYS A N 1
ATOM 694 C CA . LYS A 1 92 ? -32.509 22.640 17.202 1.00 61.72 92 LYS A CA 1
ATOM 695 C C . LYS A 1 92 ? -32.065 23.214 18.551 1.00 61.72 92 LYS A C 1
ATOM 697 O O . LYS A 1 92 ? -30.866 23.389 18.775 1.00 61.72 92 LYS A O 1
ATOM 702 N N . LEU A 1 93 ? -33.025 23.369 19.377 1.00 67.38 93 LEU A N 1
ATOM 703 C CA . LEU A 1 93 ? -32.672 23.973 20.681 1.00 67.38 93 LEU A CA 1
ATOM 704 C C . LEU A 1 93 ? -32.005 22.942 21.596 1.00 67.38 93 LEU A C 1
ATOM 706 O O . LEU A 1 93 ? -31.056 23.281 22.307 1.00 67.38 93 LEU A O 1
ATOM 710 N N . LEU A 1 94 ? -32.369 21.694 21.455 1.00 60.75 94 LEU A N 1
ATOM 711 C CA . LEU A 1 94 ? -31.726 20.649 22.281 1.00 60.75 94 LEU A CA 1
ATOM 712 C C . LEU A 1 94 ? -30.330 20.328 21.744 1.00 60.75 94 LEU A C 1
ATOM 714 O O . LEU A 1 94 ? -29.390 20.193 22.530 1.00 60.75 94 LEU A O 1
ATOM 718 N N . ALA A 1 95 ? -30.212 20.325 20.443 1.00 55.97 95 ALA A N 1
ATOM 719 C CA . ALA A 1 95 ? -28.874 20.119 19.848 1.00 55.97 95 ALA A CA 1
ATOM 720 C C . ALA A 1 95 ? -27.984 21.347 20.095 1.00 55.97 95 ALA A C 1
ATOM 722 O O . ALA A 1 95 ? -26.791 21.194 20.367 1.00 55.97 95 ALA A O 1
ATOM 723 N N . GLY A 1 96 ? -28.597 22.465 19.989 1.00 60.69 96 GLY A N 1
ATOM 724 C CA . GLY A 1 96 ? -27.865 23.723 20.268 1.00 60.69 96 GLY A CA 1
ATOM 725 C C . GLY A 1 96 ? -27.389 23.775 21.728 1.00 60.69 96 GLY A C 1
ATOM 726 O O . GLY A 1 96 ? -26.274 24.232 21.991 1.00 60.69 96 GLY A O 1
ATOM 727 N N . LEU A 1 97 ? -28.193 23.324 22.707 1.00 63.56 97 LEU A N 1
ATOM 728 C CA . LEU A 1 97 ? -27.800 23.369 24.131 1.00 63.56 97 LEU A CA 1
ATOM 729 C C . LEU A 1 97 ? -26.629 22.413 24.398 1.00 63.56 97 LEU A C 1
ATOM 731 O O . LEU A 1 97 ? -25.701 22.769 25.128 1.00 63.56 97 LEU A O 1
ATOM 735 N N . VAL A 1 98 ? -26.583 21.381 23.647 1.00 52.09 98 VAL A N 1
ATOM 736 C CA . VAL A 1 98 ? -25.457 20.431 23.794 1.00 52.09 98 VAL A CA 1
ATOM 737 C C . VAL A 1 98 ? -24.189 21.035 23.175 1.00 52.09 98 VAL A C 1
ATOM 739 O O . VAL A 1 98 ? -23.122 20.980 23.791 1.00 52.09 98 VAL A O 1
ATOM 742 N N . ASN A 1 99 ? -24.411 21.577 22.096 1.00 50.97 99 ASN A N 1
ATOM 743 C CA . ASN A 1 99 ? -23.250 22.147 21.379 1.00 50.97 99 ASN A CA 1
ATOM 744 C C . ASN A 1 99 ? -22.642 23.323 22.164 1.00 50.97 99 ASN A C 1
ATOM 746 O O . ASN A 1 99 ? -21.421 23.390 22.314 1.00 50.97 99 ASN A O 1
ATOM 750 N N . VAL A 1 100 ? -23.454 24.228 22.667 1.00 55.56 100 VAL A N 1
ATOM 751 C CA . VAL A 1 100 ? -22.924 25.429 23.358 1.00 55.56 100 VAL A CA 1
ATOM 752 C C . VAL A 1 100 ? -22.343 25.019 24.720 1.00 55.56 100 VAL A C 1
ATOM 754 O O . VAL A 1 100 ? -21.409 25.659 25.208 1.00 55.56 100 VAL A O 1
ATOM 757 N N . THR A 1 101 ? -22.830 23.906 25.306 1.00 54.81 101 THR A N 1
ATOM 758 C CA . THR A 1 101 ? -22.269 23.411 26.584 1.00 54.81 101 THR A CA 1
ATOM 759 C C . THR A 1 101 ? -20.923 22.730 26.346 1.00 54.81 101 THR A C 1
ATOM 761 O O . THR A 1 101 ? -19.977 22.970 27.098 1.00 54.81 101 THR A O 1
ATOM 764 N N . LEU A 1 102 ? -20.796 22.073 25.215 1.00 47.41 102 LEU A N 1
ATOM 765 C CA . LEU A 1 102 ? -19.524 21.388 24.904 1.00 47.41 102 LEU A CA 1
ATOM 766 C C . LEU A 1 102 ? -18.447 22.407 24.527 1.00 47.41 102 LEU A C 1
ATOM 768 O O . LEU A 1 102 ? -17.270 22.191 24.827 1.00 47.41 102 LEU A O 1
ATOM 772 N N . ASN A 1 103 ? -18.912 23.430 23.966 1.00 49.00 103 ASN A N 1
ATOM 773 C CA . ASN A 1 103 ? -17.917 24.420 23.503 1.00 49.00 103 ASN A CA 1
ATOM 774 C C . ASN A 1 103 ? -17.695 25.493 24.574 1.00 49.00 103 ASN A C 1
ATOM 776 O O . ASN A 1 103 ? -16.975 26.463 24.334 1.00 49.00 103 ASN A O 1
ATOM 780 N N . ARG A 1 104 ? -18.250 25.231 25.699 1.00 63.75 104 ARG A N 1
ATOM 781 C CA . ARG A 1 104 ? -18.040 26.043 26.916 1.00 63.75 104 ARG A CA 1
ATOM 782 C C . ARG A 1 104 ? -18.370 27.513 26.662 1.00 63.75 104 ARG A C 1
ATOM 784 O O . ARG A 1 104 ? -17.667 28.405 27.142 1.00 63.75 104 ARG A O 1
ATOM 791 N N . VAL A 1 105 ? -19.397 27.686 25.788 1.00 70.56 105 VAL A N 1
ATOM 792 C CA . VAL A 1 105 ? -19.889 29.070 25.601 1.00 70.56 105 VAL A CA 1
ATOM 793 C C . VAL A 1 105 ? -20.958 29.371 26.663 1.00 70.56 105 VAL A C 1
ATOM 795 O O . VAL A 1 105 ? -22.140 29.067 26.485 1.00 70.56 105 VAL A O 1
ATOM 798 N N . HIS A 1 106 ? -20.580 29.738 27.938 1.00 73.12 106 HIS A N 1
ATOM 799 C CA . HIS A 1 106 ? -21.366 29.749 29.195 1.00 73.12 106 HIS A CA 1
ATOM 800 C C . HIS A 1 106 ? -22.574 30.689 29.080 1.00 73.12 106 HIS A C 1
ATOM 802 O O . HIS A 1 106 ? -23.684 30.306 29.457 1.00 73.12 106 HIS A O 1
ATOM 808 N N . PRO A 1 107 ? -22.453 31.879 28.521 1.00 78.56 107 PRO A N 1
ATOM 809 C CA . PRO A 1 107 ? -23.638 32.754 28.416 1.00 78.56 107 PRO A CA 1
ATOM 810 C C . PRO A 1 107 ? -24.703 32.156 27.487 1.00 78.56 107 PRO A C 1
ATOM 812 O O . PRO A 1 107 ? -25.896 32.289 27.771 1.00 78.56 107 PRO A O 1
ATOM 815 N N . GLN A 1 108 ? -24.285 31.424 26.505 1.00 75.88 108 GLN A N 1
ATOM 816 C CA . GLN A 1 108 ? -25.236 30.860 25.518 1.00 75.88 108 GLN A CA 1
ATOM 817 C C . GLN A 1 108 ? -25.876 29.568 26.044 1.00 75.88 108 GLN A C 1
ATOM 819 O O . GLN A 1 108 ? -26.954 29.187 25.584 1.00 75.88 108 GLN A O 1
ATOM 824 N N . VAL A 1 109 ? -25.241 28.953 27.042 1.00 71.62 109 VAL A N 1
ATOM 825 C CA . VAL A 1 109 ? -25.840 27.733 27.640 1.00 71.62 109 VAL A CA 1
ATOM 826 C C . VAL A 1 109 ? -27.129 28.103 28.376 1.00 71.62 109 VAL A C 1
ATOM 828 O O . VAL A 1 109 ? -28.156 27.450 28.175 1.00 71.62 109 VAL A O 1
ATOM 831 N N . TYR A 1 110 ? -27.073 29.174 29.111 1.00 85.06 110 TYR A N 1
ATOM 832 C CA . TYR A 1 110 ? -28.260 29.586 29.894 1.00 85.06 110 TYR A CA 1
ATOM 833 C C . TYR A 1 110 ? -29.326 30.188 28.978 1.00 85.06 110 TYR A C 1
ATOM 835 O O . TYR A 1 110 ? -30.516 29.930 29.173 1.00 85.06 110 TYR A O 1
ATOM 843 N N . ALA A 1 111 ? -28.858 30.923 27.971 1.00 85.00 111 ALA A N 1
ATOM 844 C CA . ALA A 1 111 ? -29.817 31.508 27.007 1.00 85.00 111 ALA A CA 1
ATOM 845 C C . ALA A 1 111 ? -30.553 30.414 26.221 1.00 85.00 111 ALA A C 1
ATOM 847 O O . ALA A 1 111 ? -31.767 30.512 26.028 1.00 85.00 111 ALA A O 1
ATOM 848 N N . THR A 1 112 ? -29.801 29.382 25.844 1.00 77.75 112 THR A N 1
ATOM 849 C CA . THR A 1 112 ? -30.407 28.307 25.022 1.00 77.75 112 THR A CA 1
ATOM 850 C C . THR A 1 112 ? -31.328 27.436 25.890 1.00 77.75 112 THR A C 1
ATOM 852 O O . THR A 1 112 ? -32.395 27.025 25.429 1.00 77.75 112 THR A O 1
ATOM 855 N N . ALA A 1 113 ? -30.954 27.156 27.111 1.00 78.38 113 ALA A N 1
ATOM 856 C CA . ALA A 1 113 ? -31.809 26.366 28.028 1.00 78.38 113 ALA A CA 1
ATOM 857 C C . ALA A 1 113 ? -33.097 27.134 28.345 1.00 78.38 113 ALA A C 1
ATOM 859 O O . ALA A 1 113 ? -34.169 26.528 28.417 1.00 78.38 113 ALA A O 1
ATOM 860 N N . THR A 1 114 ? -33.020 28.427 28.502 1.00 87.44 114 THR A N 1
ATOM 861 C CA . THR A 1 114 ? -34.221 29.258 28.729 1.00 87.44 114 THR A CA 1
ATOM 862 C C . THR A 1 114 ? -35.123 29.262 27.485 1.00 87.44 114 THR A C 1
ATOM 864 O O . THR A 1 114 ? -36.346 29.188 27.616 1.00 87.44 114 THR A O 1
ATOM 867 N N . SER A 1 115 ? -34.500 29.351 26.329 1.00 87.44 115 SER A N 1
ATOM 868 C CA . SER A 1 115 ? -35.284 29.294 25.068 1.00 87.44 115 SER A CA 1
ATOM 869 C C . SER A 1 115 ? -35.999 27.946 24.921 1.00 87.44 115 SER A C 1
ATOM 871 O O . SER A 1 115 ? -37.107 27.898 24.382 1.00 87.44 115 SER A O 1
ATOM 873 N N . LEU A 1 116 ? -35.338 26.890 25.451 1.00 80.56 116 LEU A N 1
ATOM 874 C CA . LEU A 1 116 ? -35.981 25.556 25.418 1.00 80.56 116 LEU A CA 1
ATOM 875 C C . LEU A 1 116 ? -37.194 25.518 26.352 1.00 80.56 116 LEU A C 1
ATOM 877 O O . LEU A 1 116 ? -38.250 25.015 25.961 1.00 80.56 116 LEU A O 1
ATOM 881 N N . VAL A 1 117 ? -37.055 26.084 27.481 1.00 84.25 117 VAL A N 1
ATOM 882 C CA . VAL A 1 117 ? -38.188 26.092 28.433 1.00 84.25 117 VAL A CA 1
ATOM 883 C C . VAL A 1 117 ? -39.311 26.982 27.874 1.00 84.25 117 VAL A C 1
ATOM 885 O O . VAL A 1 117 ? -40.489 26.643 28.011 1.00 84.25 117 VAL A O 1
ATOM 888 N N . GLU A 1 118 ? -38.958 28.067 27.214 1.00 89.62 118 GLU A N 1
ATOM 889 C CA . GLU A 1 118 ? -39.979 28.946 26.600 1.00 89.62 118 GLU A CA 1
ATOM 890 C C . GLU A 1 118 ? -40.735 28.222 25.480 1.00 89.62 118 GLU A C 1
ATOM 892 O O . GLU A 1 118 ? -41.953 28.377 25.368 1.00 89.62 118 GLU A O 1
ATOM 897 N N . LEU A 1 119 ? -39.932 27.463 24.718 1.00 84.88 119 LEU A N 1
ATOM 898 C CA . LEU A 1 119 ? -40.563 26.739 23.592 1.00 84.88 119 LEU A CA 1
ATOM 899 C C . LEU A 1 119 ? -41.553 25.686 24.111 1.00 84.88 119 LEU A C 1
ATOM 901 O O . LEU A 1 119 ? -42.671 25.595 23.600 1.00 84.88 119 LEU A O 1
ATOM 905 N N . VAL A 1 120 ? -41.188 25.047 25.229 1.00 80.06 120 VAL A N 1
ATOM 906 C CA . VAL A 1 120 ? -42.052 23.912 25.644 1.00 80.06 120 VAL A CA 1
ATOM 907 C C . VAL A 1 120 ? -43.175 24.444 26.539 1.00 80.06 120 VAL A C 1
ATOM 909 O O . VAL A 1 120 ? -44.154 23.734 26.785 1.00 80.06 120 VAL A O 1
ATOM 912 N N . SER A 1 121 ? -43.097 25.706 26.934 1.00 83.69 121 SER A N 1
ATOM 913 C CA . SER A 1 121 ? -44.150 26.291 27.790 1.00 83.69 121 SER A CA 1
ATOM 914 C C . SER A 1 121 ? -45.224 26.958 26.928 1.00 83.69 121 SER A C 1
ATOM 916 O O . SER A 1 121 ? -46.219 27.456 27.461 1.00 83.69 121 SER A O 1
ATOM 918 N N . GLN A 1 122 ? -45.011 26.937 25.546 1.00 84.50 122 GLN A N 1
ATOM 919 C CA . GLN A 1 122 ? -46.036 27.539 24.669 1.00 84.50 122 GLN A CA 1
ATOM 920 C C . GLN A 1 122 ? -47.327 26.706 24.670 1.00 84.50 122 GLN A C 1
ATOM 922 O O . GLN A 1 122 ? -47.294 25.477 24.761 1.00 84.50 122 GLN A O 1
ATOM 927 N N . PRO A 1 123 ? -48.512 27.362 24.722 1.00 75.62 123 PRO A N 1
ATOM 928 C CA . PRO A 1 123 ? -49.809 26.669 24.802 1.00 75.62 123 PRO A CA 1
ATOM 929 C C . PRO A 1 123 ? -50.023 25.722 23.613 1.00 75.62 123 PRO A C 1
ATOM 931 O O . PRO A 1 123 ? -50.750 24.734 23.746 1.00 75.62 123 PRO A O 1
ATOM 934 N N . ASP A 1 124 ? -49.229 25.871 22.502 1.00 74.38 124 ASP A N 1
ATOM 935 C CA . ASP A 1 124 ? -49.413 25.041 21.285 1.00 74.38 124 ASP A CA 1
ATOM 936 C C . ASP A 1 124 ? -48.347 23.943 21.206 1.00 74.38 124 ASP A C 1
ATOM 938 O O . ASP A 1 124 ? -48.192 23.305 20.162 1.00 74.38 124 ASP A O 1
ATOM 942 N N . PHE A 1 125 ? -47.642 23.708 22.305 1.00 75.50 125 PHE A N 1
ATOM 943 C CA . PHE A 1 125 ? -46.653 22.615 22.271 1.00 75.50 125 PHE A CA 1
ATOM 944 C C . PHE A 1 125 ? -47.376 21.263 22.234 1.00 75.50 125 PHE A C 1
ATOM 946 O O . PHE A 1 125 ? -48.390 21.061 22.905 1.00 75.50 125 PHE A O 1
ATOM 953 N N . PHE A 1 126 ? -46.966 20.352 21.408 1.00 57.84 126 PHE A N 1
ATOM 954 C CA . PHE A 1 126 ? -47.747 19.202 20.890 1.00 57.84 126 PHE A CA 1
ATOM 955 C C . PHE A 1 126 ? -47.915 18.135 21.974 1.00 57.84 126 PHE A C 1
ATOM 957 O O . PHE A 1 126 ? -48.780 17.265 21.850 1.00 57.84 126 PHE A O 1
ATOM 964 N N . HIS A 1 127 ? -47.234 18.506 23.277 1.00 60.69 127 HIS A N 1
ATOM 965 C CA . HIS A 1 127 ? -47.399 17.463 24.312 1.00 60.69 127 HIS A CA 1
ATOM 966 C C . HIS A 1 127 ? -47.128 18.079 25.692 1.00 60.69 127 HIS A C 1
ATOM 968 O O . HIS A 1 127 ? -45.991 18.421 26.027 1.00 60.69 127 HIS A O 1
ATOM 974 N N . GLN A 1 128 ? -48.127 18.070 26.537 1.00 60.88 128 GLN A N 1
ATOM 975 C CA . GLN A 1 128 ? -48.103 18.842 27.802 1.00 60.88 128 GLN A CA 1
ATOM 976 C C . GLN A 1 128 ? -47.326 18.083 28.884 1.00 60.88 128 GLN A C 1
ATOM 978 O O . GLN A 1 128 ? -46.637 18.706 29.694 1.00 60.88 128 GLN A O 1
ATOM 983 N N . GLU A 1 129 ? -47.303 16.780 28.948 1.00 52.28 129 GLU A N 1
ATOM 984 C CA . GLU A 1 129 ? -46.501 15.987 29.910 1.00 52.28 129 GLU A CA 1
ATOM 985 C C . GLU A 1 129 ? -45.011 15.999 29.543 1.00 52.28 129 GLU A C 1
ATOM 987 O O . GLU A 1 129 ? -44.164 16.096 30.433 1.00 52.28 129 GLU A O 1
ATOM 992 N N . LEU A 1 130 ? -44.764 16.027 28.307 1.00 53.88 130 LEU A N 1
ATOM 993 C CA . LEU A 1 130 ? -43.378 16.136 27.823 1.00 53.88 130 LEU A CA 1
ATOM 994 C C . LEU A 1 130 ? -42.848 17.555 28.080 1.00 53.88 130 LEU A C 1
ATOM 996 O O . LEU A 1 130 ? -41.685 17.714 28.459 1.00 53.88 130 LEU A O 1
ATOM 1000 N N . ALA A 1 131 ? -43.663 18.465 27.963 1.00 62.75 131 ALA A N 1
ATOM 1001 C CA . ALA A 1 131 ? -43.278 19.853 28.267 1.00 62.75 131 ALA A CA 1
ATOM 1002 C C . ALA A 1 131 ? -42.940 20.016 29.754 1.00 62.75 131 ALA A C 1
ATOM 1004 O O . ALA A 1 131 ? -41.965 20.693 30.091 1.00 62.75 131 ALA A O 1
ATOM 1005 N N . LEU A 1 132 ? -43.649 19.292 30.646 1.00 61.16 132 LEU A N 1
ATOM 1006 C CA . LEU A 1 132 ? -43.363 19.390 32.093 1.00 61.16 132 LEU A CA 1
ATOM 1007 C C . LEU A 1 132 ? -42.041 18.694 32.435 1.00 61.16 132 LEU A C 1
ATOM 1009 O O . LEU A 1 132 ? -41.258 19.227 33.224 1.00 61.16 132 LEU A O 1
ATOM 1013 N N . VAL A 1 133 ? -41.751 17.692 31.755 1.00 54.94 133 VAL A N 1
ATOM 1014 C CA . VAL A 1 133 ? -40.509 16.939 32.021 1.00 54.94 133 VAL A CA 1
ATOM 1015 C C . VAL A 1 133 ? -39.306 17.723 31.473 1.00 54.94 133 VAL A C 1
ATOM 1017 O O . VAL A 1 133 ? -38.294 17.857 32.166 1.00 54.94 133 VAL A O 1
ATOM 1020 N N . LEU A 1 134 ? -39.499 18.269 30.333 1.00 60.66 134 LEU A N 1
ATOM 1021 C CA . LEU A 1 134 ? -38.358 18.984 29.714 1.00 60.66 134 LEU A CA 1
ATOM 1022 C C . LEU A 1 134 ? -38.098 20.297 30.449 1.00 60.66 134 LEU A C 1
ATOM 1024 O O . LEU A 1 134 ? -36.940 20.697 30.592 1.00 60.66 134 LEU A O 1
ATOM 1028 N N . THR A 1 135 ? -39.102 20.848 30.985 1.00 72.31 135 THR A N 1
ATOM 1029 C CA . THR A 1 135 ? -38.933 22.068 31.795 1.00 72.31 135 THR A CA 1
ATOM 1030 C C . THR A 1 135 ? -38.203 21.736 33.106 1.00 72.31 135 THR A C 1
ATOM 1032 O O . THR A 1 135 ? -37.285 22.461 33.496 1.00 72.31 135 THR A O 1
ATOM 1035 N N . LYS A 1 136 ? -38.573 20.670 33.682 1.00 61.25 136 LYS A N 1
ATOM 1036 C CA . LYS A 1 136 ? -37.890 20.293 34.938 1.00 61.25 136 LYS A CA 1
ATOM 1037 C C . LYS A 1 136 ? -36.434 19.881 34.676 1.00 61.25 136 LYS A C 1
ATOM 1039 O O . LYS A 1 136 ? -35.543 20.264 35.437 1.00 61.25 136 LYS A O 1
ATOM 1044 N N . LEU A 1 137 ? -36.220 19.296 33.610 1.00 56.50 137 LEU A N 1
ATOM 1045 C CA . LEU A 1 137 ? -34.850 18.820 33.305 1.00 56.50 137 LEU A CA 1
ATOM 1046 C C . LEU A 1 137 ? -33.947 19.996 32.928 1.00 56.50 137 LEU A C 1
ATOM 1048 O O . LEU A 1 137 ? -32.784 20.028 33.336 1.00 56.50 137 LEU A O 1
ATOM 1052 N N . ALA A 1 138 ? -34.504 20.884 32.182 1.00 67.25 138 ALA A N 1
ATOM 1053 C CA . ALA A 1 138 ? -33.703 22.063 31.792 1.00 67.25 138 ALA A CA 1
ATOM 1054 C C . ALA A 1 138 ? -33.376 22.918 33.028 1.00 67.25 138 ALA A C 1
ATOM 1056 O O . ALA A 1 138 ? -32.258 23.424 33.145 1.00 67.25 138 ALA A O 1
ATOM 1057 N N . THR A 1 139 ? -34.303 22.963 33.977 1.00 70.00 139 THR A N 1
ATOM 1058 C CA . THR A 1 139 ? -34.068 23.756 35.204 1.00 70.00 139 THR A CA 1
ATOM 1059 C C . THR A 1 139 ? -33.012 23.077 36.084 1.00 70.00 139 THR A C 1
ATOM 1061 O O . THR A 1 139 ? -32.120 23.753 36.600 1.00 70.00 139 THR A O 1
ATOM 1064 N N . VAL A 1 140 ? -33.125 21.771 36.158 1.00 64.56 140 VAL A N 1
ATOM 1065 C CA . VAL A 1 140 ? -32.123 21.039 36.967 1.00 64.56 140 VAL A CA 1
ATOM 1066 C C . VAL A 1 140 ? -30.748 21.113 36.289 1.00 64.56 140 VAL A C 1
ATOM 1068 O O . VAL A 1 140 ? -29.736 21.284 36.973 1.00 64.56 140 VAL A O 1
ATOM 1071 N N . PHE A 1 141 ? -30.735 21.050 35.059 1.00 69.69 141 PHE A N 1
ATOM 1072 C CA . PHE A 1 141 ? -29.454 21.135 34.324 1.00 69.69 141 PHE A CA 1
ATOM 1073 C C . PHE A 1 141 ? -28.792 22.499 34.564 1.00 69.69 141 PHE A C 1
ATOM 1075 O O . PHE A 1 141 ? -27.600 22.552 34.872 1.00 69.69 141 PHE A O 1
ATOM 1082 N N . MET A 1 142 ? -29.528 23.560 34.417 1.00 74.19 142 MET A N 1
ATOM 1083 C CA . MET A 1 142 ? -28.950 24.914 34.571 1.00 74.19 142 MET A CA 1
ATOM 1084 C C . MET A 1 142 ? -28.435 25.111 36.002 1.00 74.19 142 MET A C 1
ATOM 1086 O O . MET A 1 142 ? -27.362 25.686 36.191 1.00 74.19 142 MET A O 1
ATOM 1090 N N . ASP A 1 143 ? -29.181 24.528 36.967 1.00 66.31 143 ASP A N 1
ATOM 1091 C CA . ASP A 1 143 ? -28.738 24.688 38.372 1.00 66.31 143 ASP A CA 1
ATOM 1092 C C . ASP A 1 143 ? -27.437 23.916 38.624 1.00 66.31 143 ASP A C 1
ATOM 1094 O O . ASP A 1 143 ? -26.513 24.460 39.232 1.00 66.31 143 ASP A O 1
ATOM 1098 N N . ARG A 1 144 ? -27.335 22.788 38.047 1.00 64.81 144 ARG A N 1
ATOM 1099 C CA . ARG A 1 144 ? -26.125 21.972 38.288 1.00 64.81 144 ARG A CA 1
ATOM 1100 C C . ARG A 1 144 ? -24.935 22.520 37.494 1.00 64.81 144 ARG A C 1
ATOM 1102 O O . ARG A 1 144 ? -23.804 22.487 37.985 1.00 64.81 144 ARG A O 1
ATOM 1109 N N . PHE A 1 145 ? -25.260 22.916 36.319 1.00 69.19 145 PHE A N 1
ATOM 1110 C CA . PHE A 1 145 ? -24.195 23.525 35.500 1.00 69.19 145 PHE A CA 1
ATOM 1111 C C . PHE A 1 145 ? -23.629 24.776 36.186 1.00 69.19 145 PHE A C 1
ATOM 1113 O O . PHE A 1 145 ? -22.410 24.950 36.231 1.00 69.19 145 PHE A O 1
ATOM 1120 N N . ARG A 1 146 ? -24.445 25.515 36.778 1.00 78.31 146 ARG A N 1
ATOM 1121 C CA . ARG A 1 146 ? -24.000 26.752 37.454 1.00 78.31 146 ARG A CA 1
ATOM 1122 C C . ARG A 1 146 ? -23.202 26.415 38.718 1.00 78.31 146 ARG A C 1
ATOM 1124 O O . ARG A 1 146 ? -22.176 27.046 38.979 1.00 78.31 146 ARG A O 1
ATOM 1131 N N . LEU A 1 147 ? -23.640 25.496 39.432 1.00 70.00 147 LEU A N 1
ATOM 1132 C CA . LEU A 1 147 ? -22.923 25.106 40.659 1.00 70.00 147 LEU A CA 1
ATOM 1133 C C . LEU A 1 147 ? -21.524 24.565 40.334 1.00 70.00 147 LEU A C 1
ATOM 1135 O O . LEU A 1 147 ? -20.554 24.944 40.994 1.00 70.00 147 LEU A O 1
ATOM 1139 N N . ARG A 1 148 ? -21.444 23.842 39.412 1.00 65.75 148 ARG A N 1
ATOM 1140 C CA . ARG A 1 148 ? -20.124 23.286 39.050 1.00 65.75 148 ARG A CA 1
ATOM 1141 C C . ARG A 1 148 ? -19.204 24.386 38.496 1.00 65.75 148 ARG A C 1
ATOM 1143 O O . ARG A 1 148 ? -18.016 24.413 38.824 1.00 65.75 148 ARG A O 1
ATOM 1150 N N . THR A 1 149 ? -19.756 25.154 37.600 1.00 71.94 149 THR A N 1
ATOM 1151 C CA . THR A 1 149 ? -18.952 26.279 37.066 1.00 71.94 149 THR A CA 1
ATOM 1152 C C . THR A 1 149 ? -18.450 27.177 38.205 1.00 71.94 149 THR A C 1
ATOM 1154 O O . THR A 1 149 ? -17.298 27.615 38.177 1.00 71.94 149 THR A O 1
ATOM 1157 N N . PHE A 1 150 ? -19.307 27.349 39.178 1.00 76.38 150 PHE A N 1
ATOM 1158 C CA . PHE A 1 150 ? -18.901 28.175 40.339 1.00 76.38 150 PHE A CA 1
ATOM 1159 C C . PHE A 1 150 ? -17.743 27.510 41.086 1.00 76.38 150 PHE A C 1
ATOM 1161 O O . PHE A 1 150 ? -16.782 28.190 41.451 1.00 76.38 150 PHE A O 1
ATOM 1168 N N . GLU A 1 151 ? -17.714 26.199 41.218 1.00 68.88 151 GLU A N 1
ATOM 1169 C CA . GLU A 1 151 ? -16.619 25.469 41.889 1.00 68.88 151 GLU A CA 1
ATOM 1170 C C . GLU A 1 151 ? -15.320 25.547 41.077 1.00 68.88 151 GLU A C 1
ATOM 1172 O O . GLU A 1 151 ? -14.250 25.751 41.653 1.00 68.88 151 GLU A O 1
ATOM 1177 N N . LEU A 1 152 ? -15.463 25.458 39.883 1.00 67.06 152 LEU A N 1
ATOM 1178 C CA . LEU A 1 152 ? -14.258 25.461 39.031 1.00 67.06 152 LEU A CA 1
ATOM 1179 C C . LEU A 1 152 ? -13.623 26.856 39.007 1.00 67.06 152 LEU A C 1
ATOM 1181 O O . LEU A 1 152 ? -12.395 26.968 38.991 1.00 67.06 152 LEU A O 1
ATOM 1185 N N . LEU A 1 153 ? -14.460 27.834 39.038 1.00 73.31 153 LEU A N 1
ATOM 1186 C CA . LEU A 1 153 ? -13.921 29.207 39.042 1.00 73.31 153 LEU A CA 1
ATOM 1187 C C . LEU A 1 153 ? -13.171 29.484 40.349 1.00 73.31 153 LEU A C 1
ATOM 1189 O O . LEU A 1 153 ? -12.159 30.189 40.337 1.00 73.31 153 LEU A O 1
ATOM 1193 N N . SER A 1 154 ? -13.642 28.798 41.376 1.00 71.44 154 SER A N 1
ATOM 1194 C CA . SER A 1 154 ? -12.963 29.009 42.669 1.00 71.44 154 SER A CA 1
ATOM 1195 C C . SER A 1 154 ? -11.582 28.353 42.691 1.00 71.44 154 SER A C 1
ATOM 1197 O O . SER A 1 154 ? -10.692 28.817 43.407 1.00 71.44 154 SER A O 1
ATOM 1199 N N . LYS A 1 155 ? -11.401 27.378 41.808 1.00 67.19 155 LYS A N 1
ATOM 1200 C CA . LYS A 1 155 ? -10.084 26.702 41.725 1.00 67.19 155 LYS A CA 1
ATOM 1201 C C . LYS A 1 155 ? -9.180 27.398 40.704 1.00 67.19 155 LYS A C 1
ATOM 1203 O O . LYS A 1 155 ? -7.960 27.415 40.882 1.00 67.19 155 LYS A O 1
ATOM 1208 N N . ALA A 1 156 ? -9.777 28.007 39.823 1.00 61.47 156 ALA A N 1
ATOM 1209 C CA . ALA A 1 156 ? -8.998 28.432 38.638 1.00 61.47 156 ALA A CA 1
ATOM 1210 C C . ALA A 1 156 ? -8.550 29.887 38.806 1.00 61.47 156 ALA A C 1
ATOM 1212 O O . ALA A 1 156 ? -7.534 30.285 38.230 1.00 61.47 156 ALA A O 1
ATOM 1213 N N . TYR A 1 157 ? -9.186 30.604 39.777 1.00 68.44 157 TYR A N 1
ATOM 1214 C CA . TYR A 1 157 ? -8.840 32.042 39.818 1.00 68.44 157 TYR A CA 1
ATOM 1215 C C . TYR A 1 157 ? -8.531 32.433 41.267 1.00 68.44 157 TYR A C 1
ATOM 1217 O O . TYR A 1 157 ? -9.191 31.984 42.208 1.00 68.44 157 TYR A O 1
ATOM 1225 N N . SER A 1 158 ? -7.417 33.065 41.437 1.00 75.06 158 SER A N 1
ATOM 1226 C CA . SER A 1 158 ? -7.055 33.607 42.769 1.00 75.06 158 SER A CA 1
ATOM 1227 C C . SER A 1 158 ? -7.750 34.952 43.018 1.00 75.06 158 SER A C 1
ATOM 1229 O O . SER A 1 158 ? -7.960 35.328 44.173 1.00 75.06 158 SER A O 1
ATOM 1231 N N . SER A 1 159 ? -8.189 35.618 41.971 1.00 78.69 159 SER A N 1
ATOM 1232 C CA . SER A 1 159 ? -9.057 36.813 42.000 1.00 78.69 159 SER A CA 1
ATOM 1233 C C . SER A 1 159 ? -9.872 36.891 40.704 1.00 78.69 159 SER A C 1
ATOM 1235 O O . SER A 1 159 ? -9.395 36.530 39.626 1.00 78.69 159 SER A O 1
ATOM 1237 N N . LEU A 1 160 ? -11.165 37.290 40.885 1.00 85.38 160 LEU A N 1
ATOM 1238 C CA . LEU A 1 160 ? -12.078 37.222 39.722 1.00 85.38 160 LEU A CA 1
ATOM 1239 C C . LEU A 1 160 ? -12.993 38.454 39.735 1.00 85.38 160 LEU A C 1
ATOM 1241 O O . LEU A 1 160 ? -13.703 38.713 40.709 1.00 85.38 160 LEU A O 1
ATOM 1245 N N . PRO A 1 161 ? -12.877 39.202 38.530 1.00 87.25 161 PRO A N 1
ATOM 1246 C CA . PRO A 1 161 ? -13.805 40.341 38.459 1.00 87.25 161 PRO A CA 1
ATOM 1247 C C . PRO A 1 161 ? -15.273 39.881 38.477 1.00 87.25 161 PRO A C 1
ATOM 1249 O O . PRO A 1 161 ? -15.618 38.839 37.914 1.00 87.25 161 PRO A O 1
ATOM 1252 N N . LEU A 1 162 ? -16.165 40.730 39.169 1.00 84.81 162 LEU A N 1
ATOM 1253 C CA . LEU A 1 162 ? -17.587 40.362 39.329 1.00 84.81 162 LEU A CA 1
ATOM 1254 C C . LEU A 1 162 ? -18.273 40.271 37.960 1.00 84.81 162 LEU A C 1
ATOM 1256 O O . LEU A 1 162 ? -19.099 39.381 37.746 1.00 84.81 162 LEU A O 1
ATOM 1260 N N . THR A 1 163 ? -17.783 41.045 36.998 1.00 81.25 163 THR A N 1
ATOM 1261 C CA . THR A 1 163 ? -18.396 41.029 35.644 1.00 81.25 163 THR A CA 1
ATOM 1262 C C . THR A 1 163 ? -18.023 39.742 34.899 1.00 81.25 163 THR A C 1
ATOM 1264 O O . THR A 1 163 ? -18.849 39.203 34.161 1.00 81.25 163 THR A O 1
ATOM 1267 N N . LEU A 1 164 ? -16.914 39.324 35.079 1.00 77.25 164 LEU A N 1
ATOM 1268 C CA . LEU A 1 164 ? -16.501 38.050 34.458 1.00 77.25 164 LEU A CA 1
ATOM 1269 C C . LEU A 1 164 ? -17.195 36.859 35.138 1.00 77.25 164 LEU A C 1
ATOM 1271 O O . LEU A 1 164 ? -17.606 35.919 34.454 1.00 77.25 164 LEU A O 1
ATOM 1275 N N . ALA A 1 165 ? -17.397 36.886 36.392 1.00 79.12 165 ALA A N 1
ATOM 1276 C CA . ALA A 1 165 ? -18.168 35.834 37.095 1.00 79.12 165 ALA A CA 1
ATOM 1277 C C . ALA A 1 165 ? -19.631 35.828 36.639 1.00 79.12 165 ALA A C 1
ATOM 1279 O O . ALA A 1 165 ? -20.218 34.755 36.478 1.00 79.12 165 ALA A O 1
ATOM 1280 N N . GLU A 1 166 ? -20.120 37.022 36.329 1.00 84.06 166 GLU A N 1
ATOM 1281 C CA . GLU A 1 166 ? -21.516 37.108 35.829 1.00 84.06 166 GLU A CA 1
ATOM 1282 C C . GLU A 1 166 ? -21.636 36.459 34.450 1.00 84.06 166 GLU A C 1
ATOM 1284 O O . GLU A 1 166 ? -22.654 35.825 34.160 1.00 84.06 166 GLU A O 1
ATOM 1289 N N . SER A 1 167 ? -20.539 36.543 33.684 1.00 77.88 167 SER A N 1
ATOM 1290 C CA . SER A 1 167 ? -20.582 35.927 32.341 1.00 77.88 167 SER A CA 1
ATOM 1291 C C . SER A 1 167 ? -20.504 34.399 32.429 1.00 77.88 167 SER A C 1
ATOM 1293 O O . SER A 1 167 ? -21.184 33.709 31.666 1.00 77.88 167 SER A O 1
ATOM 1295 N N . TYR A 1 168 ? -19.868 33.838 33.362 1.00 76.31 168 TYR A N 1
ATOM 1296 C CA . TYR A 1 168 ? -19.736 32.371 33.469 1.00 76.31 168 TYR A CA 1
ATOM 1297 C C . TYR A 1 168 ? -20.985 31.759 34.120 1.00 76.31 168 TYR A C 1
ATOM 1299 O O . TYR A 1 168 ? -21.433 30.688 33.703 1.00 76.31 168 TYR A O 1
ATOM 1307 N N . LEU A 1 169 ? -21.596 32.544 35.017 1.00 81.81 169 LEU A N 1
ATOM 1308 C CA . LEU A 1 169 ? -22.624 31.885 35.854 1.00 81.81 169 LEU A CA 1
ATOM 1309 C C . LEU A 1 169 ? -24.023 32.319 35.395 1.00 81.81 169 LEU A C 1
ATOM 1311 O O . LEU A 1 169 ? -25.012 31.666 35.735 1.00 81.81 169 LEU A O 1
ATOM 1315 N N . GLY A 1 170 ? -24.020 33.302 34.569 1.00 81.69 170 GLY A N 1
ATOM 1316 C CA . GLY A 1 170 ? -25.287 33.681 33.892 1.00 81.69 170 GLY A CA 1
ATOM 1317 C C . GLY A 1 170 ? -26.303 34.258 34.878 1.00 81.69 170 GLY A C 1
ATOM 1318 O O . GLY A 1 170 ? -27.509 34.166 34.635 1.00 81.69 170 GLY A O 1
ATOM 1319 N N . VAL A 1 171 ? -25.879 34.782 36.061 1.00 85.56 171 VAL A N 1
ATOM 1320 C CA . VAL A 1 171 ? -26.810 35.418 37.022 1.00 85.56 171 VAL A CA 1
ATOM 1321 C C . VAL A 1 171 ? -26.204 36.760 37.450 1.00 85.56 171 VAL A C 1
ATOM 1323 O O . VAL A 1 171 ? -25.039 37.051 37.171 1.00 85.56 171 VAL A O 1
ATOM 1326 N N . SER A 1 172 ? -27.074 37.589 38.094 1.00 86.81 172 SER A N 1
ATOM 1327 C CA . SER A 1 172 ? -26.657 38.962 38.450 1.00 86.81 172 SER A CA 1
ATOM 1328 C C . SER A 1 172 ? -25.617 38.952 39.580 1.00 86.81 172 SER A C 1
ATOM 1330 O O . SER A 1 172 ? -25.465 37.961 40.297 1.00 86.81 172 SER A O 1
ATOM 1332 N N . GLY A 1 173 ? -24.843 40.042 39.674 1.00 82.31 173 GLY A N 1
ATOM 1333 C CA . GLY A 1 173 ? -23.734 40.210 40.641 1.00 82.31 173 GLY A CA 1
ATOM 1334 C C . GLY A 1 173 ? -24.210 40.059 42.088 1.00 82.31 173 GLY A C 1
ATOM 1335 O O . GLY A 1 173 ? -23.504 39.477 42.915 1.00 82.31 173 GLY A O 1
ATOM 1336 N N . SER A 1 174 ? -25.432 40.401 42.421 1.00 84.69 174 SER A N 1
ATOM 1337 C CA . SER A 1 174 ? -25.956 40.321 43.804 1.00 84.69 174 SER A CA 1
ATOM 1338 C C . SER A 1 174 ? -26.171 38.866 44.239 1.00 84.69 174 SER A C 1
ATOM 1340 O O . SER A 1 174 ? -25.857 38.517 45.379 1.00 84.69 174 SER A O 1
ATOM 1342 N N . LEU A 1 175 ? -26.568 37.980 43.282 1.00 84.75 175 LEU A N 1
ATOM 1343 C CA . LEU A 1 175 ? -26.778 36.552 43.611 1.00 84.75 175 LEU A CA 1
ATOM 1344 C C . LEU A 1 175 ? -25.436 35.815 43.705 1.00 84.75 175 LEU A C 1
ATOM 1346 O O . LEU A 1 175 ? -25.284 34.927 44.547 1.00 84.75 175 LEU A O 1
ATOM 1350 N N . ILE A 1 176 ? -24.522 36.328 42.981 1.00 86.75 176 ILE A N 1
ATOM 1351 C CA . ILE A 1 176 ? -23.184 35.691 43.013 1.00 86.75 176 ILE A CA 1
ATOM 1352 C C . ILE A 1 176 ? -22.487 36.043 44.335 1.00 86.75 176 ILE A C 1
ATOM 1354 O O . ILE A 1 176 ? -21.863 35.174 44.948 1.00 86.75 176 ILE A O 1
ATOM 1358 N N . LEU A 1 177 ? -22.773 37.274 44.740 1.00 88.12 177 LEU A N 1
ATOM 1359 C CA . LEU A 1 177 ? -22.106 37.704 45.989 1.00 88.12 177 LEU A CA 1
ATOM 1360 C C . LEU A 1 177 ? -22.702 36.967 47.189 1.00 88.12 177 LEU A C 1
ATOM 1362 O O . LEU A 1 177 ? -21.970 36.624 48.120 1.00 88.12 177 LEU A O 1
ATOM 1366 N N . GLU A 1 178 ? -23.972 36.725 47.141 1.00 85.88 178 GLU A N 1
ATOM 1367 C CA . GLU A 1 178 ? -24.610 35.940 48.215 1.00 85.88 178 GLU A CA 1
ATOM 1368 C C . GLU A 1 178 ? -24.047 34.514 48.281 1.00 85.88 178 GLU A C 1
ATOM 1370 O O . GLU A 1 178 ? -23.719 34.037 49.369 1.00 85.88 178 GLU A O 1
ATOM 1375 N N . GLU A 1 179 ? -23.909 33.941 47.073 1.00 81.88 179 GLU A N 1
ATOM 1376 C CA . GLU A 1 179 ? -23.410 32.551 47.014 1.00 81.88 179 GLU A CA 1
ATOM 1377 C C . GLU A 1 179 ? -21.901 32.499 47.301 1.00 81.88 179 GLU A C 1
ATOM 1379 O O . GLU A 1 179 ? -21.435 31.568 47.961 1.00 81.88 179 GLU A O 1
ATOM 1384 N N . ALA A 1 180 ? -21.190 33.505 46.900 1.00 84.38 180 ALA A N 1
ATOM 1385 C CA . ALA A 1 180 ? -19.733 33.570 47.161 1.00 84.38 180 ALA A CA 1
ATOM 1386 C C . ALA A 1 180 ? -19.477 33.762 48.656 1.00 84.38 180 ALA A C 1
ATOM 1388 O O . ALA A 1 180 ? -18.546 33.164 49.200 1.00 84.38 180 ALA A O 1
ATOM 1389 N N . GLY A 1 181 ? -20.386 34.568 49.326 1.00 82.31 181 GLY A N 1
ATOM 1390 C CA . GLY A 1 181 ? -20.310 34.722 50.793 1.00 82.31 181 GLY A CA 1
ATOM 1391 C C . GLY A 1 181 ? -20.521 33.394 51.526 1.00 82.31 181 GLY A C 1
ATOM 1392 O O . GLY A 1 181 ? -19.801 33.104 52.484 1.00 82.31 181 GLY A O 1
ATOM 1393 N N . LYS A 1 182 ? -21.466 32.594 51.015 1.00 81.62 182 LYS A N 1
ATOM 1394 C CA . LYS A 1 182 ? -21.752 31.287 51.660 1.00 81.62 182 LYS A CA 1
ATOM 1395 C C . LYS A 1 182 ? -20.579 30.318 51.489 1.00 81.62 182 LYS A C 1
ATOM 1397 O O . LYS A 1 182 ? -20.370 29.454 52.343 1.00 81.62 182 LYS A O 1
ATOM 1402 N N . ASN A 1 183 ? -19.763 30.606 50.474 1.00 77.50 183 ASN A N 1
ATOM 1403 C CA . ASN A 1 183 ? -18.694 29.614 50.198 1.00 77.50 183 ASN A CA 1
ATOM 1404 C C . ASN A 1 183 ? -17.324 30.206 50.546 1.00 77.50 183 ASN A C 1
ATOM 1406 O O . ASN A 1 183 ? -16.299 29.712 50.073 1.00 77.50 183 ASN A O 1
ATOM 1410 N N . GLY A 1 184 ? -17.419 31.255 51.307 1.00 80.69 184 GLY A N 1
ATOM 1411 C CA . GLY A 1 184 ? -16.201 31.745 51.988 1.00 80.69 184 GLY A CA 1
ATOM 1412 C C . GLY A 1 184 ? -15.359 32.654 51.084 1.00 80.69 184 GLY A C 1
ATOM 1413 O O . GLY A 1 184 ? -14.169 32.836 51.346 1.00 80.69 184 GLY A O 1
ATOM 1414 N N . TRP A 1 185 ? -15.928 33.185 49.920 1.00 87.94 185 TRP A N 1
ATOM 1415 C CA . TRP A 1 185 ? -15.200 34.136 49.054 1.00 87.94 185 TRP A CA 1
ATOM 1416 C C . TRP A 1 185 ? -15.292 35.541 49.655 1.00 87.94 185 TRP A C 1
ATOM 1418 O O . TRP A 1 185 ? -16.228 35.860 50.393 1.00 87.94 185 TRP A O 1
ATOM 1428 N N . THR A 1 186 ? -14.106 36.230 49.468 1.00 87.88 186 THR A N 1
ATOM 1429 C CA . THR A 1 186 ? -14.189 37.646 49.897 1.00 87.88 186 THR A CA 1
ATOM 1430 C C . THR A 1 186 ? -14.380 38.566 48.682 1.00 87.88 186 THR A C 1
ATOM 1432 O O . THR A 1 186 ? -13.978 38.240 47.564 1.00 87.88 186 THR A O 1
ATOM 1435 N N . TYR A 1 187 ? -15.212 39.625 48.983 1.00 91.00 187 TYR A N 1
ATOM 1436 C CA . TYR A 1 187 ? -15.492 40.557 47.869 1.00 91.00 187 TYR A CA 1
ATOM 1437 C C . TYR A 1 187 ? -15.069 41.972 48.269 1.00 91.00 187 TYR A C 1
ATOM 1439 O O . TYR A 1 187 ? -15.368 42.443 49.369 1.00 91.00 187 TYR A O 1
ATOM 1447 N N . ASP A 1 188 ? -14.248 42.543 47.317 1.00 88.19 188 ASP A N 1
ATOM 1448 C CA . ASP A 1 188 ? -13.856 43.954 47.524 1.00 88.19 188 ASP A CA 1
ATOM 1449 C C . ASP A 1 188 ? -14.755 44.895 46.706 1.00 88.19 188 ASP A C 1
ATOM 1451 O O . ASP A 1 188 ? -14.683 44.943 45.477 1.00 88.19 188 ASP A O 1
ATOM 1455 N N . ALA A 1 189 ? -15.620 45.748 47.464 1.00 84.31 189 ALA A N 1
ATOM 1456 C CA . ALA A 1 189 ? -16.657 46.578 46.798 1.00 84.31 189 ALA A CA 1
ATOM 1457 C C . ALA A 1 189 ? -16.008 47.735 46.029 1.00 84.31 189 ALA A C 1
ATOM 1459 O O . ALA A 1 189 ? -16.544 48.169 45.006 1.00 84.31 189 ALA A O 1
ATOM 1460 N N . SER A 1 190 ? -14.760 48.144 46.421 1.00 80.69 190 SER A N 1
ATOM 1461 C CA . SER A 1 190 ? -14.094 49.273 45.733 1.00 80.69 190 SER A CA 1
ATOM 1462 C C . SER A 1 190 ? -13.465 48.832 44.409 1.00 80.69 190 SER A C 1
ATOM 1464 O O . SER A 1 190 ? -13.563 49.556 43.416 1.00 80.69 190 SER A O 1
ATOM 1466 N N . SER A 1 191 ? -13.094 47.539 44.287 1.00 82.19 191 SER A N 1
ATOM 1467 C CA . SER A 1 191 ? -12.426 47.058 43.051 1.00 82.19 191 SER A CA 1
ATOM 1468 C C . SER A 1 191 ? -13.285 46.005 42.349 1.00 82.19 191 SER A C 1
ATOM 1470 O O . SER A 1 191 ? -12.926 45.540 41.266 1.00 82.19 191 SER A O 1
ATOM 1472 N N . GLN A 1 192 ? -14.503 45.784 42.860 1.00 89.12 192 GLN A N 1
ATOM 1473 C CA . GLN A 1 192 ? -15.463 44.804 42.310 1.00 89.12 192 GLN A CA 1
ATOM 1474 C C . GLN A 1 192 ? -14.778 43.473 41.974 1.00 89.12 192 GLN A C 1
ATOM 1476 O O . GLN A 1 192 ? -15.024 42.887 40.918 1.00 89.12 192 GLN A O 1
ATOM 1481 N N . ILE A 1 193 ? -13.961 42.993 42.903 1.00 87.94 193 ILE A N 1
ATOM 1482 C CA . ILE A 1 193 ? -13.225 41.737 42.645 1.00 87.94 193 ILE A CA 1
ATOM 1483 C C . ILE A 1 193 ? -13.595 40.727 43.743 1.00 87.94 193 ILE A C 1
ATOM 1485 O O . ILE A 1 193 ? -13.669 41.065 44.927 1.00 87.94 193 ILE A O 1
ATOM 1489 N N . LEU A 1 194 ? -13.825 39.449 43.154 1.00 85.25 194 LEU A N 1
ATOM 1490 C CA . LEU A 1 194 ? -14.090 38.324 44.086 1.00 85.25 194 LEU A CA 1
ATOM 1491 C C . LEU A 1 194 ? -12.796 37.549 44.357 1.00 85.25 194 LEU A C 1
ATOM 1493 O O . LEU A 1 194 ? -12.008 37.284 43.446 1.00 85.25 194 LEU A O 1
ATOM 1497 N N . LYS A 1 195 ? -12.618 37.257 45.727 1.00 85.88 195 LYS A N 1
ATOM 1498 C CA . LYS A 1 195 ? -11.436 36.413 46.025 1.00 85.88 195 LYS A CA 1
ATOM 1499 C C . LYS A 1 195 ? -11.861 35.103 46.704 1.00 85.88 195 LYS A C 1
ATOM 1501 O O . LYS A 1 195 ? -12.398 35.102 47.813 1.00 85.88 195 LYS A O 1
ATOM 1506 N N . PRO A 1 196 ? -11.586 34.065 45.901 1.00 83.06 196 PRO A N 1
ATOM 1507 C CA . PRO A 1 196 ? -11.988 32.760 46.452 1.00 83.06 196 PRO A CA 1
ATOM 1508 C C . PRO A 1 196 ? -11.076 32.325 47.609 1.00 83.06 196 PRO A C 1
ATOM 1510 O O . PRO A 1 196 ? -9.925 32.759 47.706 1.00 83.06 196 PRO A O 1
ATOM 1513 N N . LYS A 1 197 ? -11.556 31.720 48.718 1.00 72.00 197 LYS A N 1
ATOM 1514 C CA . LYS A 1 197 ? -10.758 31.253 49.874 1.00 72.00 197 LYS A CA 1
ATOM 1515 C C . LYS A 1 197 ? -9.749 30.175 49.452 1.00 72.00 197 LYS A C 1
ATOM 1517 O O . LYS A 1 197 ? -10.064 29.272 48.674 1.00 72.00 197 LYS A O 1
ATOM 1522 N N . ALA A 1 198 ? -8.331 30.393 49.762 1.00 57.53 198 ALA A N 1
ATOM 1523 C CA . ALA A 1 198 ? -7.247 29.421 49.476 1.00 57.53 198 ALA A CA 1
ATOM 1524 C C . ALA A 1 198 ? -7.326 28.230 50.443 1.00 57.53 198 ALA A C 1
ATOM 1526 O O . ALA A 1 198 ? -7.575 28.391 51.640 1.00 57.53 198 ALA A O 1
ATOM 1527 N N . ARG A 1 199 ? -7.477 26.966 49.867 1.00 48.19 199 ARG A N 1
ATOM 1528 C CA . ARG A 1 199 ? -7.575 25.828 50.818 1.00 48.19 199 ARG A CA 1
ATOM 1529 C C . ARG A 1 199 ? -6.193 25.501 51.399 1.00 48.19 199 ARG A C 1
ATOM 1531 O O . ARG A 1 199 ? -5.169 25.620 50.722 1.00 48.19 199 ARG A O 1
ATOM 1538 N N . ALA A 1 200 ? -5.950 25.361 52.922 1.00 37.97 200 ALA A N 1
ATOM 1539 C CA . ALA A 1 200 ? -4.964 24.661 53.772 1.00 37.97 200 ALA A CA 1
ATOM 1540 C C . ALA A 1 200 ? -4.898 23.161 53.436 1.00 37.97 200 ALA A C 1
ATOM 1542 O O . ALA A 1 200 ? -5.912 22.530 53.128 1.00 37.97 200 ALA A O 1
ATOM 1543 N N . LYS A 1 201 ? -3.651 22.655 53.003 1.00 42.47 201 LYS A N 1
ATOM 1544 C CA . LYS A 1 201 ? -3.081 21.307 52.772 1.00 42.47 201 LYS A CA 1
ATOM 1545 C C . LYS A 1 201 ? -3.288 20.400 53.987 1.00 42.47 201 LYS A C 1
ATOM 1547 O O . LYS A 1 201 ? -2.873 20.717 55.104 1.00 42.47 201 LYS A O 1
ATOM 1552 N N . ALA A 1 202 ? -4.507 19.961 54.474 1.00 29.61 202 ALA A N 1
ATOM 1553 C CA . ALA A 1 202 ? -4.643 18.792 55.373 1.00 29.61 202 ALA A CA 1
ATOM 1554 C C . ALA A 1 202 ? -6.130 18.581 55.694 1.00 29.61 202 ALA A C 1
ATOM 1556 O O . ALA A 1 202 ? -6.864 19.527 55.988 1.00 29.61 202 ALA A O 1
ATOM 1557 N N . GLU A 1 203 ? -6.721 17.441 55.111 1.00 29.23 203 GLU A N 1
ATOM 1558 C CA . GLU A 1 203 ? -7.634 16.419 55.674 1.00 29.23 203 GLU A CA 1
ATOM 1559 C C . GLU A 1 203 ? -8.839 16.242 54.744 1.00 29.23 203 GLU A C 1
ATOM 1561 O O . GLU A 1 203 ? -9.664 17.144 54.582 1.00 29.23 203 GLU A O 1
ATOM 1566 N N . ALA A 1 204 ? -8.725 15.450 53.675 1.00 30.41 204 ALA A N 1
ATOM 1567 C CA . ALA A 1 204 ? -9.935 15.072 52.896 1.00 30.41 204 ALA A CA 1
ATOM 1568 C C . ALA A 1 204 ? -10.426 13.688 53.336 1.00 30.41 204 ALA A C 1
ATOM 1570 O O . ALA A 1 204 ? -9.785 12.667 53.075 1.00 30.41 204 ALA A O 1
ATOM 1571 N N . ASN A 1 205 ? -10.613 13.396 54.591 1.00 28.59 205 ASN A N 1
ATOM 1572 C CA . ASN A 1 205 ? -11.643 12.444 55.076 1.00 28.59 205 ASN A CA 1
ATOM 1573 C C . ASN A 1 205 ? -13.034 13.084 55.058 1.00 28.59 205 ASN A C 1
ATOM 1575 O O . ASN A 1 205 ? -13.769 13.025 56.045 1.00 28.59 205 ASN A O 1
ATOM 1579 N N . PHE A 1 206 ? -13.499 13.509 53.859 1.00 31.94 206 PHE A N 1
ATOM 1580 C CA . PHE A 1 206 ? -14.934 13.568 53.489 1.00 31.94 206 PHE A CA 1
ATOM 1581 C C . PHE A 1 206 ? -15.162 12.790 52.194 1.00 31.94 206 PHE A C 1
ATOM 1583 O O . PHE A 1 206 ? -14.733 13.201 51.113 1.00 31.94 206 PHE A O 1
ATOM 1590 N N . LYS A 1 207 ? -14.755 11.540 52.207 1.00 31.53 207 LYS A N 1
ATOM 1591 C CA . LYS A 1 207 ? -14.880 10.423 51.237 1.00 31.53 207 LYS A CA 1
ATOM 1592 C C . LYS A 1 207 ? -16.289 9.833 51.279 1.00 31.53 207 LYS A C 1
ATOM 1594 O O . LYS A 1 207 ? -16.707 9.237 52.273 1.00 31.53 207 LYS A O 1
ATOM 1599 N N . GLY A 1 208 ? -17.301 10.697 50.940 1.00 28.03 208 GLY A N 1
ATOM 1600 C CA . GLY A 1 208 ? -18.537 10.091 50.380 1.00 28.03 208 GLY A CA 1
ATOM 1601 C C . GLY A 1 208 ? -19.361 11.152 49.641 1.00 28.03 208 GLY A C 1
ATOM 1602 O O . GLY A 1 208 ? -20.332 10.803 48.966 1.00 28.03 208 GLY A O 1
ATOM 1603 N N . CYS A 1 209 ? -18.707 11.985 48.769 1.00 26.09 209 CYS A N 1
ATOM 1604 C CA . CYS A 1 209 ? -19.595 12.713 47.825 1.00 26.09 209 CYS A CA 1
ATOM 1605 C C . CYS A 1 209 ? -18.732 13.515 46.849 1.00 26.09 209 CYS A C 1
ATOM 1607 O O . CYS A 1 209 ? -18.997 14.692 46.600 1.00 26.09 209 CYS A O 1
ATOM 1609 N N . MET A 1 210 ? -17.638 12.900 46.302 1.00 25.86 210 MET A N 1
ATOM 1610 C CA . MET A 1 210 ? -16.905 13.612 45.223 1.00 25.86 210 MET A CA 1
ATOM 1611 C C . MET A 1 210 ? -16.817 12.709 43.992 1.00 25.86 210 MET A C 1
ATOM 1613 O O . MET A 1 210 ? -15.740 12.529 43.420 1.00 25.86 210 MET A O 1
ATOM 1617 N N . ARG A 1 211 ? -17.995 12.021 43.634 1.00 31.92 211 ARG A N 1
ATOM 1618 C CA . ARG A 1 211 ? -18.293 11.484 42.284 1.00 31.92 211 ARG A CA 1
ATOM 1619 C C . ARG A 1 211 ? -19.443 12.271 41.652 1.00 31.92 211 ARG A C 1
ATOM 1621 O O . ARG A 1 211 ? -20.512 12.434 42.244 1.00 31.92 211 ARG A O 1
ATOM 1628 N N . VAL A 1 212 ? -19.288 13.501 40.989 1.00 29.47 212 VAL A N 1
ATOM 1629 C CA . VAL A 1 212 ? -20.356 13.649 39.971 1.00 29.47 212 VAL A CA 1
ATOM 1630 C C . VAL A 1 212 ? -20.086 14.932 39.173 1.00 29.47 212 VAL A C 1
ATOM 1632 O O . VAL A 1 212 ? -20.168 16.044 39.700 1.00 29.47 212 VAL A O 1
ATOM 1635 N N . ILE A 1 213 ? -19.028 15.110 38.392 1.00 28.23 213 ILE A N 1
ATOM 1636 C CA . ILE A 1 213 ? -19.345 15.660 37.046 1.00 28.23 213 ILE A CA 1
ATOM 1637 C C . ILE A 1 213 ? -19.525 14.492 36.068 1.00 28.23 213 ILE A C 1
ATOM 1639 O O . ILE A 1 213 ? -18.640 13.651 35.900 1.00 28.23 213 ILE A O 1
ATOM 1643 N N . LEU A 1 214 ? -20.828 13.836 36.257 1.00 29.70 214 LEU A N 1
ATOM 1644 C CA . LEU A 1 214 ? -22.041 13.785 35.407 1.00 29.70 214 LEU A CA 1
ATOM 1645 C C . LEU A 1 214 ? -22.828 12.512 35.739 1.00 29.70 214 LEU A C 1
ATOM 1647 O O . LEU A 1 214 ? -22.469 11.409 35.320 1.00 29.70 214 LEU A O 1
ATOM 1651 N N . PRO A 1 215 ? -23.344 12.223 36.928 1.00 32.41 215 PRO A N 1
ATOM 1652 C CA . PRO A 1 215 ? -24.481 11.289 36.828 1.00 32.41 215 PRO A CA 1
ATOM 1653 C C . PRO A 1 215 ? -25.755 11.994 36.346 1.00 32.41 215 PRO A C 1
ATOM 1655 O O . PRO A 1 215 ? -26.686 11.323 35.894 1.00 32.41 215 PRO A O 1
ATOM 1658 N N . ALA A 1 216 ? -25.826 12.877 35.156 1.00 32.16 216 ALA A N 1
ATOM 1659 C CA . ALA A 1 216 ? -27.156 13.408 34.743 1.00 32.16 216 ALA A CA 1
ATOM 1660 C C . ALA A 1 216 ? -27.152 13.674 33.234 1.00 32.16 216 ALA A C 1
ATOM 1662 O O . ALA A 1 216 ? -27.712 14.671 32.775 1.00 32.16 216 ALA A O 1
ATOM 1663 N N . ALA A 1 217 ? -26.056 13.609 32.403 1.00 32.22 217 ALA A N 1
ATOM 1664 C CA . ALA A 1 217 ? -26.249 12.959 31.074 1.00 32.22 217 ALA A CA 1
ATOM 1665 C C . ALA A 1 217 ? -27.064 11.664 31.210 1.00 32.22 217 ALA A C 1
ATOM 1667 O O . ALA A 1 217 ? -27.401 11.036 30.204 1.00 32.22 217 ALA A O 1
ATOM 1668 N N . ASN A 1 218 ? -27.321 11.175 32.553 1.00 33.56 218 ASN A N 1
ATOM 1669 C CA . ASN A 1 218 ? -28.431 10.265 32.922 1.00 33.56 218 ASN A CA 1
ATOM 1670 C C . ASN A 1 218 ? -29.801 10.866 32.596 1.00 33.56 218 ASN A C 1
ATOM 1672 O O . ASN A 1 218 ? -30.772 10.123 32.440 1.00 33.56 218 ASN A O 1
ATOM 1676 N N . PHE A 1 219 ? -29.834 11.824 31.747 1.00 36.06 219 PHE A N 1
ATOM 1677 C CA . PHE A 1 219 ? -31.005 12.589 31.288 1.00 36.06 219 PHE A CA 1
ATOM 1678 C C . PHE A 1 219 ? -31.085 12.539 29.760 1.00 36.06 219 PHE A C 1
ATOM 1680 O O . PHE A 1 219 ? -32.183 12.586 29.203 1.00 36.06 219 PHE A O 1
ATOM 1687 N N . ARG A 1 220 ? -30.289 11.760 29.003 1.00 41.66 220 ARG A N 1
ATOM 1688 C CA . ARG A 1 220 ? -30.185 12.009 27.540 1.00 41.66 220 ARG A CA 1
ATOM 1689 C C . ARG A 1 220 ? -30.509 10.723 26.780 1.00 41.66 220 ARG A C 1
ATOM 1691 O O . ARG A 1 220 ? -30.979 10.787 25.643 1.00 41.66 220 ARG A O 1
ATOM 1698 N N . LEU A 1 221 ? -31.213 9.682 27.393 1.00 34.16 221 LEU A N 1
ATOM 1699 C CA . LEU A 1 221 ? -31.688 8.467 26.696 1.00 34.16 221 LEU A CA 1
ATOM 1700 C C . LEU A 1 221 ? -33.120 8.149 27.131 1.00 34.16 221 LEU A C 1
ATOM 1702 O O . LEU A 1 221 ? -33.911 7.663 26.319 1.00 34.16 221 LEU A O 1
ATOM 1706 N N . CYS A 1 222 ? -33.681 8.751 28.265 1.00 33.56 222 CYS A N 1
ATOM 1707 C CA . CYS A 1 222 ? -35.088 8.611 28.696 1.00 33.56 222 CYS A CA 1
ATOM 1708 C C . CYS A 1 222 ? -35.961 9.688 28.042 1.00 33.56 222 CYS A C 1
ATOM 1710 O O . CYS A 1 222 ? -37.124 9.425 27.732 1.00 33.56 222 CYS A O 1
ATOM 1712 N N . TRP A 1 223 ? -35.284 10.610 27.259 1.00 39.50 223 TRP A N 1
ATOM 1713 C CA . TRP A 1 223 ? -35.973 11.700 26.539 1.00 39.50 223 TRP A CA 1
ATOM 1714 C C . TRP A 1 223 ? -36.039 11.385 25.037 1.00 39.50 223 TRP A C 1
ATOM 1716 O O . TRP A 1 223 ? -37.041 11.695 24.389 1.00 39.50 223 TRP A O 1
ATOM 1726 N N . TYR A 1 224 ? -35.336 10.407 24.484 1.00 38.12 224 TYR A N 1
ATOM 1727 C CA . TYR A 1 224 ? -35.293 9.968 23.071 1.00 38.12 224 TYR A CA 1
ATOM 1728 C C . TYR A 1 224 ? -36.270 8.812 22.839 1.00 38.12 224 TYR A C 1
ATOM 1730 O O . TYR A 1 224 ? -36.911 8.754 21.787 1.00 38.12 224 TYR A O 1
ATOM 1738 N N . LEU A 1 225 ? -36.874 8.078 23.899 1.00 34.72 225 LEU A N 1
ATOM 1739 C CA . LEU A 1 225 ? -37.859 6.979 23.763 1.00 34.72 225 LEU A CA 1
ATOM 1740 C C . LEU A 1 225 ? -39.281 7.511 23.951 1.00 34.72 225 LEU A C 1
ATOM 1742 O O . LEU A 1 225 ? -40.214 6.988 23.337 1.00 34.72 225 LEU A O 1
ATOM 1746 N N . LEU A 1 226 ? -39.493 8.836 24.323 1.00 36.12 226 LEU A N 1
ATOM 1747 C CA . LEU A 1 226 ? -40.765 9.575 24.474 1.00 36.12 226 LEU A CA 1
ATOM 1748 C C . LEU A 1 226 ? -41.070 10.373 23.202 1.00 36.12 226 LEU A C 1
ATOM 1750 O O . LEU A 1 226 ? -42.233 10.460 22.801 1.00 36.12 226 LEU A O 1
ATOM 1754 N N . ILE A 1 227 ? -40.103 10.496 22.161 1.00 36.94 227 ILE A N 1
ATOM 1755 C CA . ILE A 1 227 ? -40.275 11.295 20.924 1.00 36.94 227 ILE A CA 1
ATOM 1756 C C . ILE A 1 227 ? -40.453 10.344 19.737 1.00 36.94 227 ILE A C 1
ATOM 1758 O O . ILE A 1 227 ? -41.205 10.657 18.811 1.00 36.94 227 ILE A O 1
ATOM 1762 N N . LEU A 1 228 ? -40.349 8.960 19.909 1.00 33.66 228 LEU A N 1
ATOM 1763 C CA . LEU A 1 228 ? -40.617 7.948 18.861 1.00 33.66 228 LEU A CA 1
ATOM 1764 C C . LEU A 1 228 ? -42.049 7.424 18.984 1.00 33.66 228 LEU A C 1
ATOM 1766 O O . LEU A 1 228 ? -42.632 6.997 17.985 1.00 33.66 228 LEU A O 1
ATOM 1770 N N . GLN A 1 229 ? -42.921 7.883 19.984 1.00 38.00 229 GLN A N 1
ATOM 1771 C CA . GLN A 1 229 ? -44.343 7.487 20.079 1.00 38.00 229 GLN A CA 1
ATOM 1772 C C . GLN A 1 229 ? -45.242 8.675 19.717 1.00 38.00 229 GLN A C 1
ATOM 1774 O O . GLN A 1 229 ? -46.398 8.476 19.337 1.00 38.00 229 GLN A O 1
ATOM 1779 N N . VAL A 1 230 ? -44.850 9.781 19.043 1.00 35.59 230 VAL A N 1
ATOM 1780 C CA . VAL A 1 230 ? -45.881 10.706 18.507 1.00 35.59 230 VAL A CA 1
ATOM 1781 C C . VAL A 1 230 ? -45.830 10.667 16.977 1.00 35.59 230 VAL A C 1
ATOM 1783 O O . VAL A 1 230 ? -46.875 10.755 16.329 1.00 35.59 230 VAL A O 1
ATOM 1786 N N . PHE A 1 231 ? -45.007 9.664 16.273 1.00 35.62 231 PHE A N 1
ATOM 1787 C CA . PHE A 1 231 ? -45.161 9.899 14.811 1.00 35.62 231 PHE A CA 1
ATOM 1788 C C . PHE A 1 231 ? -45.264 8.555 14.092 1.00 35.62 231 PHE A C 1
ATOM 1790 O O . PHE A 1 23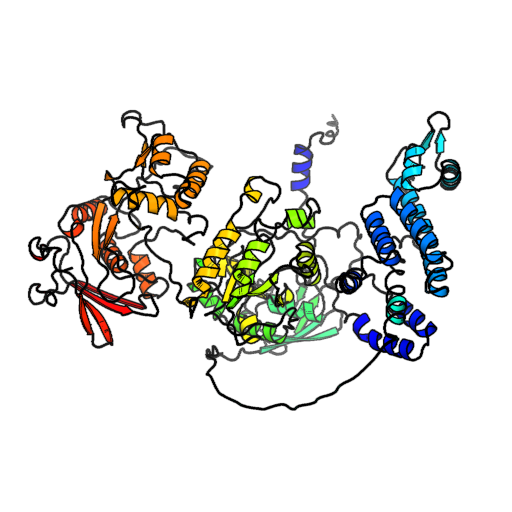1 ? -45.636 8.517 12.917 1.00 35.62 231 PHE A O 1
ATOM 1797 N N . MET A 1 232 ? -45.626 7.387 14.815 1.00 32.28 232 MET A N 1
ATOM 1798 C CA . MET A 1 232 ? -46.001 6.231 13.955 1.00 32.28 232 MET A CA 1
ATOM 1799 C C . MET A 1 232 ? -47.449 5.830 14.241 1.00 32.28 232 MET A C 1
ATOM 1801 O O . MET A 1 232 ? -47.970 4.918 13.597 1.00 32.28 232 MET A O 1
ATOM 1805 N N . THR A 1 233 ? -48.283 6.825 14.764 1.00 33.88 233 THR A N 1
ATOM 1806 C CA . THR A 1 233 ? -49.713 6.419 14.753 1.00 33.88 233 THR A CA 1
ATOM 1807 C C . THR A 1 233 ? -50.526 7.491 14.026 1.00 33.88 233 THR A C 1
ATOM 1809 O O . THR A 1 233 ? -51.758 7.454 14.051 1.00 33.88 233 THR A O 1
ATOM 1812 N N . GLN A 1 234 ? -50.285 7.707 12.646 1.00 29.44 234 GLN A N 1
ATOM 1813 C CA . GLN A 1 234 ? -51.470 8.017 11.802 1.00 29.44 234 GLN A CA 1
ATOM 1814 C C . GLN A 1 234 ? -51.011 8.240 10.358 1.00 29.44 234 GLN A C 1
ATOM 1816 O O . GLN A 1 234 ? -50.130 9.057 10.083 1.00 29.44 234 GLN A O 1
ATOM 1821 N N . GLY A 1 235 ? -51.005 7.077 9.392 1.00 25.27 235 GLY A N 1
ATOM 1822 C CA . GLY A 1 235 ? -51.863 7.124 8.177 1.00 25.27 235 GLY A CA 1
ATOM 1823 C C . GLY A 1 235 ? -51.162 6.415 7.008 1.00 25.27 235 GLY A C 1
ATOM 1824 O O . GLY A 1 235 ? -50.042 6.766 6.633 1.00 25.27 235 GLY A O 1
ATOM 1825 N N . SER A 1 236 ? -51.493 5.027 6.680 1.00 24.42 236 SER A N 1
ATOM 1826 C CA . SER A 1 236 ? -52.402 4.289 5.778 1.00 24.42 236 SER A CA 1
ATOM 1827 C C . SER A 1 236 ? -51.678 3.925 4.475 1.00 24.42 236 SER A C 1
ATOM 1829 O O . SER A 1 236 ? -50.955 4.739 3.897 1.00 24.42 236 SER A O 1
ATOM 1831 N N . THR A 1 237 ? -51.603 2.546 4.166 1.00 24.58 237 THR A N 1
ATOM 1832 C CA . THR A 1 237 ? -52.284 1.432 3.470 1.00 24.58 237 THR A CA 1
ATOM 1833 C C . THR A 1 237 ? -51.368 0.895 2.364 1.00 24.58 237 THR A C 1
ATOM 1835 O O . THR A 1 237 ? -50.717 1.656 1.646 1.00 24.58 237 THR A O 1
ATOM 1838 N N . SER A 1 238 ? -51.080 -0.462 2.380 1.00 25.38 238 SER A N 1
ATOM 1839 C CA . SER A 1 238 ? -51.387 -1.784 1.795 1.00 25.38 238 SER A CA 1
ATOM 1840 C C . SER A 1 238 ? -50.508 -2.032 0.561 1.00 25.38 238 SER A C 1
ATOM 1842 O O . SER A 1 238 ? -50.291 -1.139 -0.261 1.00 25.38 238 SER A O 1
ATOM 1844 N N . GLU A 1 239 ? -49.774 -3.204 0.589 1.00 25.53 239 GLU A N 1
ATOM 1845 C CA . GLU A 1 239 ? -50.008 -4.408 -0.246 1.00 25.53 239 GLU A CA 1
ATOM 1846 C C . GLU A 1 239 ? -48.704 -5.209 -0.356 1.00 25.53 239 GLU A C 1
ATOM 1848 O O . GLU A 1 239 ? -47.638 -4.661 -0.641 1.00 25.53 239 GLU A O 1
ATOM 1853 N N . GLU A 1 240 ? -48.660 -6.448 0.164 1.00 25.58 240 GLU A N 1
ATOM 1854 C CA . GLU A 1 240 ? -48.497 -7.910 0.029 1.00 25.58 240 GLU A CA 1
ATOM 1855 C C . GLU A 1 240 ? -47.957 -8.291 -1.352 1.00 25.58 240 GLU A C 1
ATOM 1857 O O . GLU A 1 240 ? -48.459 -7.840 -2.384 1.00 25.58 240 GLU A O 1
ATOM 1862 N N . GLY A 1 241 ? -46.701 -9.011 -1.401 1.00 23.22 241 GLY A N 1
ATOM 1863 C CA . GLY A 1 241 ? -46.604 -10.273 -2.191 1.00 23.22 241 GLY A CA 1
ATOM 1864 C C . GLY A 1 241 ? -45.212 -10.892 -2.024 1.00 23.22 241 GLY A C 1
ATOM 1865 O O . GLY A 1 241 ? -44.193 -10.203 -2.103 1.00 23.22 241 GLY A O 1
ATOM 1866 N N . ALA A 1 242 ? -45.078 -12.033 -1.363 1.00 23.98 242 ALA A N 1
ATOM 1867 C CA . ALA A 1 242 ? -44.559 -13.414 -1.328 1.00 23.98 242 ALA A CA 1
ATOM 1868 C C . ALA A 1 242 ? -43.907 -13.806 -2.661 1.00 23.98 242 ALA A C 1
ATOM 1870 O O . ALA A 1 242 ? -44.426 -13.510 -3.740 1.00 23.98 242 ALA A O 1
ATOM 1871 N N . CYS A 1 243 ? -42.535 -14.364 -2.599 1.00 20.23 243 CYS A N 1
ATOM 1872 C CA . CYS A 1 243 ? -42.192 -15.622 -3.313 1.00 20.23 243 CYS A CA 1
ATOM 1873 C C . CYS A 1 243 ? -40.727 -15.973 -3.019 1.00 20.23 243 CYS A C 1
ATOM 1875 O O . CYS A 1 243 ? -39.839 -15.121 -3.079 1.00 20.23 243 CYS A O 1
ATOM 1877 N N . ALA A 1 244 ? -40.428 -17.195 -2.451 1.00 23.94 244 ALA A N 1
ATOM 1878 C CA . ALA A 1 244 ? -39.778 -18.519 -2.364 1.00 23.94 244 ALA A CA 1
ATOM 1879 C C . ALA A 1 244 ? -38.355 -18.472 -2.934 1.00 23.94 244 ALA A C 1
ATOM 1881 O O . ALA A 1 244 ? -38.083 -17.784 -3.921 1.00 23.94 244 ALA A O 1
ATOM 1882 N N . PRO A 1 245 ? -37.359 -19.484 -2.438 1.00 23.55 245 PRO A N 1
ATOM 1883 C CA . PRO A 1 245 ? -35.926 -19.630 -2.736 1.00 23.55 245 PRO A CA 1
ATOM 1884 C C . PRO A 1 245 ? -35.666 -20.755 -3.750 1.00 23.55 245 PRO A C 1
ATOM 1886 O O . PRO A 1 245 ? -36.503 -21.640 -3.942 1.00 23.55 245 PRO A O 1
ATOM 1889 N N . VAL A 1 246 ? -35.019 -20.408 -4.907 1.00 24.59 246 VAL A N 1
ATOM 1890 C CA . VAL A 1 246 ? -34.475 -21.376 -5.887 1.00 24.59 246 VAL A CA 1
ATOM 1891 C C . VAL A 1 246 ? -32.960 -21.488 -5.671 1.00 24.59 246 VAL A C 1
ATOM 1893 O O . VAL A 1 246 ? -32.251 -20.485 -5.561 1.00 24.59 246 VAL A O 1
ATOM 1896 N N . ALA A 1 247 ? -32.431 -22.638 -5.146 1.00 23.42 247 ALA A N 1
ATOM 1897 C CA . ALA A 1 247 ? -31.399 -23.677 -5.346 1.00 23.42 247 ALA A CA 1
ATOM 1898 C C . ALA A 1 247 ? -30.946 -23.745 -6.811 1.00 23.42 247 ALA A C 1
ATOM 1900 O O . ALA A 1 247 ? -31.761 -23.745 -7.736 1.00 23.42 247 ALA A O 1
ATOM 1901 N N . GLY A 1 248 ? -29.664 -23.364 -7.051 1.00 24.20 248 GLY A N 1
ATOM 1902 C CA . GLY A 1 248 ? -28.905 -24.081 -8.117 1.00 24.20 248 GLY A CA 1
ATOM 1903 C C . GLY A 1 248 ? -27.421 -23.704 -8.046 1.00 24.20 248 GLY A C 1
ATOM 1904 O O . GLY A 1 248 ? -27.067 -22.532 -7.900 1.00 24.20 248 GLY A O 1
ATOM 1905 N N . SER A 1 249 ? -26.573 -24.604 -7.491 1.00 23.19 249 SER A N 1
ATOM 1906 C CA . SER A 1 249 ? -25.329 -25.369 -7.696 1.00 23.19 249 SER A CA 1
ATOM 1907 C C . SER A 1 249 ? -24.774 -25.181 -9.114 1.00 23.19 249 SER A C 1
ATOM 1909 O O . SER A 1 249 ? -25.491 -25.323 -10.107 1.00 23.19 249 SER A O 1
ATOM 1911 N N . SER A 1 250 ? -23.626 -24.396 -9.191 1.00 24.45 250 SER A N 1
ATOM 1912 C CA . SER A 1 250 ? -22.600 -24.750 -10.208 1.00 24.45 250 SER A CA 1
ATOM 1913 C C . SER A 1 250 ? -21.243 -24.178 -9.780 1.00 24.45 250 SER A C 1
ATOM 1915 O O . SER A 1 250 ? -21.140 -23.029 -9.346 1.00 24.45 250 SER A O 1
ATOM 1917 N N . GLY A 1 251 ? -20.376 -25.047 -9.134 1.00 28.42 251 GLY A N 1
ATOM 1918 C CA . GLY A 1 251 ? -19.039 -25.686 -9.172 1.00 28.42 251 GLY A CA 1
ATOM 1919 C C . GLY A 1 251 ? -18.044 -24.895 -10.030 1.00 28.42 251 GLY A C 1
ATOM 1920 O O . GLY A 1 251 ? -18.252 -24.710 -11.230 1.00 28.42 251 GLY A O 1
ATOM 1921 N N . MET A 1 252 ? -17.319 -23.935 -9.311 1.00 24.19 252 MET A N 1
ATOM 1922 C CA . MET A 1 252 ? -16.022 -23.456 -9.853 1.00 24.19 252 MET A CA 1
ATOM 1923 C C . MET A 1 252 ? -14.990 -23.407 -8.722 1.00 24.19 252 MET A C 1
ATOM 1925 O O . MET A 1 252 ? -15.284 -22.980 -7.605 1.00 24.19 252 MET A O 1
ATOM 1929 N N . ALA A 1 253 ? -14.179 -24.444 -8.608 1.00 25.19 253 ALA A N 1
ATOM 1930 C CA . ALA A 1 253 ? -12.835 -24.880 -8.164 1.00 25.19 253 ALA A CA 1
ATOM 1931 C C . ALA A 1 253 ? -12.020 -23.703 -7.615 1.00 25.19 253 ALA A C 1
ATOM 1933 O O . ALA A 1 253 ? -11.819 -22.690 -8.289 1.00 25.19 253 ALA A O 1
ATOM 1934 N N . THR A 1 254 ? -12.255 -23.315 -6.288 1.00 25.86 254 THR A N 1
ATOM 1935 C CA . THR A 1 254 ? -11.497 -22.605 -5.234 1.00 25.86 254 THR A CA 1
ATOM 1936 C C . THR A 1 254 ? -10.129 -23.260 -5.006 1.00 25.86 254 THR A C 1
ATOM 1938 O O . THR A 1 254 ? -10.001 -24.486 -4.978 1.00 25.86 254 THR A O 1
ATOM 1941 N N . GLU A 1 255 ? -9.114 -22.894 -5.700 1.00 27.91 255 GLU A N 1
ATOM 1942 C CA . GLU A 1 255 ? -7.704 -23.156 -5.306 1.00 27.91 255 GLU A CA 1
ATOM 1943 C C . GLU A 1 255 ? -7.452 -22.744 -3.854 1.00 27.91 255 GLU A C 1
ATOM 1945 O O . GLU A 1 255 ? -7.520 -21.565 -3.499 1.00 27.91 255 GLU A O 1
ATOM 1950 N N . THR A 1 256 ? -8.006 -23.497 -2.884 1.00 28.66 256 THR A N 1
ATOM 1951 C CA . THR A 1 256 ? -7.671 -23.656 -1.451 1.00 28.66 256 THR A CA 1
ATOM 1952 C C . THR A 1 256 ? -6.208 -24.083 -1.282 1.00 28.66 256 THR A C 1
ATOM 1954 O O . THR A 1 256 ? -5.658 -24.823 -2.100 1.00 28.66 256 THR A O 1
ATOM 1957 N N . LEU A 1 257 ? -5.304 -23.150 -1.019 1.00 35.00 257 LEU A N 1
ATOM 1958 C CA . LEU A 1 257 ? -4.016 -23.491 -0.367 1.00 35.00 257 LEU A CA 1
ATOM 1959 C C . LEU A 1 257 ? -4.134 -24.774 0.461 1.00 35.00 257 LEU A C 1
ATOM 1961 O O . LEU A 1 257 ? -4.828 -24.818 1.480 1.00 35.00 257 LEU A O 1
ATOM 1965 N N . ASP A 1 258 ? -4.503 -25.941 -0.167 1.00 29.70 258 ASP A N 1
ATOM 1966 C CA . ASP A 1 258 ? -4.267 -27.199 0.583 1.00 29.70 258 ASP A CA 1
ATOM 1967 C C . ASP A 1 258 ? -2.775 -27.546 0.544 1.00 29.70 258 ASP A C 1
ATOM 1969 O O . ASP A 1 258 ? -2.226 -27.900 -0.501 1.00 29.70 258 ASP A O 1
ATOM 1973 N N . ALA A 1 259 ? -1.907 -26.761 1.235 1.00 34.72 259 ALA A N 1
ATOM 1974 C CA . ALA A 1 259 ? -0.523 -27.177 1.565 1.00 34.72 259 ALA A CA 1
ATOM 1975 C C . ALA A 1 259 ? -0.538 -28.218 2.692 1.00 34.72 259 ALA A C 1
ATOM 1977 O O . ALA A 1 259 ? -1.360 -28.160 3.609 1.00 34.72 259 ALA A O 1
ATOM 1978 N N . ASP A 1 260 ? -0.619 -29.554 2.432 1.00 36.28 260 ASP A N 1
ATOM 1979 C CA . ASP A 1 260 ? -0.046 -30.683 3.192 1.00 36.28 260 ASP A CA 1
ATOM 1980 C C . ASP A 1 260 ? 0.336 -30.270 4.619 1.00 36.28 260 ASP A C 1
ATOM 1982 O O . ASP A 1 260 ? 1.282 -29.510 4.835 1.00 36.28 260 ASP A O 1
ATOM 1986 N N . THR A 1 261 ? -0.674 -29.844 5.532 1.00 43.72 261 THR A N 1
ATOM 1987 C CA . THR A 1 261 ? -0.582 -29.498 6.965 1.00 43.72 261 THR A CA 1
ATOM 1988 C C . THR A 1 261 ? -0.051 -30.686 7.775 1.00 43.72 261 THR A C 1
ATOM 1990 O O . THR A 1 261 ? -0.452 -31.833 7.570 1.00 43.72 261 THR A O 1
ATOM 1993 N N . THR A 1 262 ? 1.239 -30.926 7.919 1.00 48.22 262 THR A N 1
ATOM 1994 C CA . THR A 1 262 ? 1.659 -31.685 9.126 1.00 48.22 262 THR A CA 1
ATOM 1995 C C . THR A 1 262 ? 0.783 -31.321 10.331 1.00 48.22 262 THR A C 1
ATOM 1997 O O . THR A 1 262 ? 0.473 -30.152 10.569 1.00 48.22 262 THR A O 1
ATOM 2000 N N . ALA A 1 263 ? -0.373 -31.911 10.536 1.00 60.59 263 ALA A N 1
ATOM 2001 C CA . ALA A 1 263 ? -1.270 -31.820 11.713 1.00 60.59 263 ALA A CA 1
ATOM 2002 C C . ALA A 1 263 ? -0.494 -31.380 12.965 1.00 60.59 263 ALA A C 1
ATOM 2004 O O . ALA A 1 263 ? 0.610 -31.857 13.237 1.00 60.59 263 ALA A O 1
ATOM 2005 N N . ASP A 1 264 ? -0.578 -30.073 13.301 1.00 72.69 264 ASP A N 1
ATOM 2006 C CA . ASP A 1 264 ? -0.015 -29.527 14.557 1.00 72.69 264 ASP A CA 1
ATOM 2007 C C . ASP A 1 264 ? -0.278 -30.468 15.743 1.00 72.69 264 ASP A C 1
ATOM 2009 O O . ASP A 1 264 ? -1.362 -31.040 15.878 1.00 72.69 264 ASP A O 1
ATOM 2013 N N . ARG A 1 265 ? 0.831 -30.935 16.319 1.00 83.81 265 ARG A N 1
ATOM 2014 C CA . ARG A 1 265 ? 0.687 -31.678 17.592 1.00 83.81 265 ARG A CA 1
ATOM 2015 C C . ARG A 1 265 ? 0.300 -30.723 18.732 1.00 83.81 265 ARG A C 1
ATOM 2017 O O . ARG A 1 265 ? 0.871 -29.641 18.883 1.00 83.81 265 ARG A O 1
ATOM 2024 N N . TRP A 1 266 ? -0.791 -31.066 19.477 1.00 89.31 266 TRP A N 1
ATOM 2025 C CA . TRP A 1 266 ? -1.336 -30.200 20.549 1.00 89.31 266 TRP A CA 1
ATOM 2026 C C . TRP A 1 266 ? -0.926 -30.759 21.917 1.00 89.31 266 TRP A C 1
ATOM 2028 O O . TRP A 1 266 ? -0.861 -31.974 22.119 1.00 89.31 266 TRP A O 1
ATOM 2038 N N . VAL A 1 267 ? -0.564 -29.812 22.746 1.00 89.69 267 VAL A N 1
ATOM 2039 C CA . VAL A 1 267 ? -0.172 -30.245 24.105 1.00 89.69 267 VAL A CA 1
ATOM 2040 C C . VAL A 1 267 ? -1.172 -29.667 25.116 1.00 89.69 267 VAL A C 1
ATOM 2042 O O . VAL A 1 267 ? -1.503 -28.480 25.085 1.00 89.69 267 VAL A O 1
ATOM 2045 N N . ASP A 1 268 ? -1.696 -30.597 26.008 1.00 91.75 268 ASP A N 1
ATOM 2046 C CA . ASP A 1 268 ? -2.625 -30.139 27.072 1.00 91.75 268 ASP A CA 1
ATOM 2047 C C . ASP A 1 268 ? -1.838 -29.752 28.333 1.00 91.75 268 ASP A C 1
ATOM 2049 O O . ASP A 1 268 ? -0.962 -30.488 28.792 1.00 91.75 268 ASP A O 1
ATOM 2053 N N . LEU A 1 269 ? -2.144 -28.538 28.761 1.00 92.94 269 LEU A N 1
ATOM 2054 C CA . LEU A 1 269 ? -1.456 -28.066 29.978 1.00 92.94 269 LEU A CA 1
ATOM 2055 C C . LEU A 1 269 ? -2.477 -27.727 31.059 1.00 92.94 269 LEU A C 1
ATOM 2057 O O . LEU A 1 269 ? -3.655 -27.500 30.772 1.00 92.94 269 LEU A O 1
ATOM 2061 N N . GLN A 1 270 ? -1.980 -27.865 32.345 1.00 93.00 270 GLN A N 1
ATOM 2062 C CA . GLN A 1 270 ? -2.819 -27.455 33.491 1.00 93.00 270 GLN A CA 1
ATOM 2063 C C . GLN A 1 270 ? -2.051 -26.437 34.344 1.00 93.00 270 GLN A C 1
ATOM 2065 O O . GLN A 1 270 ? -0.860 -26.600 34.617 1.00 93.00 270 GLN A O 1
ATOM 2070 N N . PHE A 1 271 ? -2.844 -25.311 34.618 1.00 95.12 271 PHE A N 1
ATOM 2071 C CA . PHE A 1 271 ? -2.122 -24.371 35.494 1.00 95.12 271 PHE A CA 1
ATOM 2072 C C . PHE A 1 271 ? -3.063 -23.841 36.568 1.00 95.12 271 PHE A C 1
ATOM 2074 O O . PHE A 1 271 ? -4.284 -23.973 36.461 1.00 95.12 271 PHE A O 1
ATOM 2081 N N . THR A 1 272 ? -2.399 -23.419 37.725 1.00 93.50 272 THR A N 1
ATOM 2082 C CA . THR A 1 272 ? -3.186 -22.865 38.845 1.00 93.50 272 THR A CA 1
ATOM 2083 C C . THR A 1 272 ? -2.921 -21.357 38.968 1.00 93.50 272 THR A C 1
ATOM 2085 O O . THR A 1 272 ? -1.789 -20.893 38.818 1.00 93.50 272 THR A O 1
ATOM 2088 N N . TRP A 1 273 ? -3.997 -20.593 39.073 1.00 93.75 273 TRP A N 1
ATOM 2089 C CA . TRP A 1 273 ? -3.898 -19.142 39.319 1.00 93.75 273 TRP A CA 1
ATOM 2090 C C . TRP A 1 273 ? -4.938 -18.734 40.365 1.00 93.75 273 TRP A C 1
ATOM 2092 O O . TRP A 1 273 ? -6.117 -19.081 40.268 1.00 93.75 273 TRP A O 1
ATOM 2102 N N . ALA A 1 274 ? -4.441 -18.023 41.435 1.00 87.38 274 ALA A N 1
ATOM 2103 C CA . ALA A 1 274 ? -5.294 -17.554 42.551 1.00 87.38 274 ALA A CA 1
ATOM 2104 C C . ALA A 1 274 ? -6.085 -18.713 43.161 1.00 87.38 274 ALA A C 1
ATOM 2106 O O . ALA A 1 274 ? -7.268 -18.570 43.477 1.00 87.38 274 ALA A O 1
ATOM 2107 N N . GLY A 1 275 ? -5.336 -19.898 43.255 1.00 84.88 275 GLY A N 1
ATOM 2108 C CA . GLY A 1 275 ? -5.915 -21.040 44.004 1.00 84.88 275 GLY A CA 1
ATOM 2109 C C . GLY A 1 275 ? -6.913 -21.835 43.155 1.00 84.88 275 GLY A C 1
ATOM 2110 O O . GLY A 1 275 ? -7.457 -22.833 43.634 1.00 84.88 275 GLY A O 1
ATOM 2111 N N . LYS A 1 276 ? -7.126 -21.389 41.811 1.00 90.56 276 LYS A N 1
ATOM 2112 C CA . LYS A 1 276 ? -8.076 -22.120 40.935 1.00 90.56 276 LYS A CA 1
ATOM 2113 C C . LYS A 1 276 ? -7.304 -22.803 39.799 1.00 90.56 276 LYS A C 1
ATOM 2115 O O . LYS A 1 276 ? -6.333 -22.259 39.268 1.00 90.56 276 LYS A O 1
ATOM 2120 N N . ALA A 1 277 ? -7.812 -24.059 39.467 1.00 92.19 277 ALA A N 1
ATOM 2121 C CA . ALA A 1 277 ? -7.112 -24.831 38.414 1.00 92.19 277 ALA A CA 1
ATOM 2122 C C . ALA A 1 277 ? -7.764 -24.562 37.046 1.00 92.19 277 ALA A C 1
ATOM 2124 O O . ALA A 1 277 ? -8.988 -24.468 36.928 1.00 92.19 277 ALA A O 1
ATOM 2125 N N . PHE A 1 278 ? -6.862 -24.348 36.028 1.00 93.88 278 PHE A N 1
ATOM 2126 C CA . PHE A 1 278 ? -7.344 -24.091 34.650 1.00 93.88 278 PHE A CA 1
ATOM 2127 C C . PHE A 1 278 ? -6.681 -25.085 33.690 1.00 93.88 278 PHE A C 1
ATOM 2129 O O . PHE A 1 278 ? -5.615 -25.633 33.976 1.00 93.88 278 PHE A O 1
ATOM 2136 N N . LYS A 1 279 ? -7.429 -25.280 32.576 1.00 92.69 279 LYS A N 1
ATOM 2137 C CA . LYS A 1 279 ? -6.829 -26.128 31.519 1.00 92.69 279 LYS A CA 1
ATOM 2138 C C . LYS A 1 279 ? -6.645 -25.304 30.238 1.00 92.69 279 LYS A C 1
ATOM 2140 O O . LYS A 1 279 ? -7.451 -24.427 29.922 1.00 92.69 279 LYS A O 1
ATOM 2145 N N . LEU A 1 280 ? -5.393 -25.565 29.646 1.00 92.38 280 LEU A N 1
ATOM 2146 C CA . LEU A 1 280 ? -5.144 -24.851 28.375 1.00 92.38 280 LEU A CA 1
ATOM 2147 C C . LEU A 1 280 ? -4.441 -25.782 27.382 1.00 92.38 280 LEU A C 1
ATOM 2149 O O . LEU A 1 280 ? -3.692 -26.681 27.772 1.00 92.38 280 LEU A O 1
ATOM 2153 N N . THR A 1 281 ? -4.919 -25.682 26.139 1.00 90.88 281 THR A N 1
ATOM 2154 C CA . THR A 1 281 ? -4.265 -26.472 25.072 1.00 90.88 281 THR A CA 1
ATOM 2155 C C . THR A 1 281 ? -3.509 -25.530 24.126 1.00 90.88 281 THR A C 1
ATOM 2157 O O . THR A 1 281 ? -4.011 -24.473 23.740 1.00 90.88 281 THR A O 1
ATOM 2160 N N . ILE A 1 282 ? -2.186 -26.007 23.818 1.00 91.06 282 ILE A N 1
ATOM 2161 C CA . ILE A 1 282 ? -1.373 -25.109 22.968 1.00 91.06 282 ILE A CA 1
ATOM 2162 C C . ILE A 1 282 ? -0.664 -25.951 21.897 1.00 91.06 282 ILE A C 1
ATOM 2164 O O . ILE A 1 282 ? -0.253 -27.087 22.144 1.00 91.06 282 ILE A O 1
ATOM 2168 N N . ALA A 1 283 ? -0.629 -25.425 20.716 1.00 91.00 283 ALA A N 1
ATOM 2169 C CA . ALA A 1 283 ? 0.009 -26.163 19.597 1.00 91.00 283 ALA A CA 1
ATOM 2170 C C . ALA A 1 283 ? 1.537 -26.025 19.652 1.00 91.00 283 ALA A C 1
ATOM 2172 O O . ALA A 1 283 ? 2.073 -25.029 20.144 1.00 91.00 283 ALA A O 1
ATOM 2173 N N . ASP A 1 284 ? 2.207 -27.072 19.136 1.00 89.50 284 ASP A N 1
ATOM 2174 C CA . ASP A 1 284 ? 3.685 -27.029 19.169 1.00 89.50 284 ASP A CA 1
ATOM 2175 C C . ASP A 1 284 ? 4.212 -25.870 18.312 1.00 89.50 284 ASP A C 1
ATOM 2177 O O . ASP A 1 284 ? 5.313 -25.374 18.562 1.00 89.50 284 ASP A O 1
ATOM 2181 N N . SER A 1 285 ? 3.462 -25.522 17.209 1.00 87.62 285 SER A N 1
ATOM 2182 C CA . SER A 1 285 ? 3.919 -24.413 16.342 1.00 87.62 285 SER A CA 1
ATOM 2183 C C . SER A 1 285 ? 3.711 -23.052 17.016 1.00 87.62 285 SER A C 1
ATOM 2185 O O . SER A 1 285 ? 4.189 -22.035 16.509 1.00 87.62 285 SER A O 1
ATOM 2187 N N . ASP A 1 286 ? 2.990 -23.029 18.262 1.00 90.00 286 ASP A N 1
ATOM 2188 C CA . ASP A 1 286 ? 2.730 -21.740 18.938 1.00 90.00 286 ASP A CA 1
ATOM 2189 C C . ASP A 1 286 ? 4.020 -21.232 19.595 1.00 90.00 286 ASP A C 1
ATOM 2191 O O . ASP A 1 286 ? 4.977 -21.986 19.787 1.00 90.00 286 ASP A O 1
ATOM 2195 N N . ARG A 1 287 ? 3.965 -19.901 19.819 1.00 91.19 287 ARG A N 1
ATOM 2196 C CA . ARG A 1 287 ? 5.114 -19.270 20.503 1.00 91.19 287 ARG A CA 1
ATOM 2197 C C . ARG A 1 287 ? 4.774 -19.025 21.973 1.00 91.19 287 ARG A C 1
ATOM 2199 O O . ARG A 1 287 ? 3.621 -19.157 22.389 1.00 91.19 287 ARG A O 1
ATOM 2206 N N . VAL A 1 288 ? 5.930 -18.790 22.700 1.00 89.69 288 VAL A N 1
ATOM 2207 C CA . VAL A 1 288 ? 5.691 -18.507 24.133 1.00 89.69 288 VAL A CA 1
ATOM 2208 C C . VAL A 1 288 ? 4.722 -17.322 24.262 1.00 89.69 288 VAL A C 1
ATOM 2210 O O . VAL A 1 288 ? 3.894 -17.304 25.176 1.00 89.69 288 VAL A O 1
ATOM 2213 N N . PHE A 1 289 ? 4.789 -16.474 23.263 1.00 89.31 289 PHE A N 1
ATOM 2214 C CA . PHE A 1 289 ? 3.845 -15.338 23.244 1.00 89.31 289 PHE A CA 1
ATOM 2215 C C . PHE A 1 289 ? 2.395 -15.830 23.199 1.00 89.31 289 PHE A C 1
ATOM 2217 O O . PHE A 1 289 ? 1.543 -15.282 23.902 1.00 89.31 289 PHE A O 1
ATOM 2224 N N . ASP A 1 290 ? 2.104 -16.795 22.424 1.00 89.50 290 ASP A N 1
ATOM 2225 C CA . ASP A 1 290 ? 0.725 -17.330 22.315 1.00 89.50 290 ASP A CA 1
ATOM 2226 C C . ASP A 1 290 ? 0.288 -18.002 23.624 1.00 89.50 290 ASP A C 1
ATOM 2228 O O . ASP A 1 290 ? -0.886 -17.918 23.990 1.00 89.50 290 ASP A O 1
ATOM 2232 N N . LEU A 1 291 ? 1.238 -18.640 24.283 1.00 90.69 291 LEU A N 1
ATOM 2233 C CA . LEU A 1 291 ? 0.907 -19.227 25.599 1.00 90.69 291 LEU A CA 1
ATOM 2234 C C . LEU A 1 291 ? 0.524 -18.134 26.600 1.00 90.69 291 LEU A C 1
ATOM 2236 O O . LEU A 1 291 ? -0.496 -18.260 27.282 1.00 90.69 291 LEU A O 1
ATOM 2240 N N . LYS A 1 292 ? 1.314 -17.091 26.590 1.00 90.62 292 LYS A N 1
ATOM 2241 C CA . LYS A 1 292 ? 1.024 -15.985 27.527 1.00 90.62 292 LYS A CA 1
ATOM 2242 C C . LYS A 1 292 ? -0.302 -15.300 27.179 1.00 90.62 292 LYS A C 1
ATOM 2244 O O . LYS A 1 292 ? -1.046 -14.911 28.083 1.00 90.62 292 LYS A O 1
ATOM 2249 N N . THR A 1 293 ? -0.563 -15.210 25.886 1.00 87.00 293 THR A N 1
ATOM 2250 C CA . THR A 1 293 ? -1.857 -14.610 25.474 1.00 87.00 293 THR A CA 1
ATOM 2251 C C . THR A 1 293 ? -3.028 -15.498 25.905 1.00 87.00 293 THR A C 1
ATOM 2253 O O . THR A 1 293 ? -4.046 -14.983 26.371 1.00 87.00 293 THR A O 1
ATOM 2256 N N . SER A 1 294 ? -2.868 -16.794 25.782 1.00 89.12 294 SER A N 1
ATOM 2257 C CA . SER A 1 294 ? -3.958 -17.700 26.217 1.00 89.12 294 SER A CA 1
ATOM 2258 C C . SER A 1 294 ? -4.168 -17.601 27.735 1.00 89.12 294 SER A C 1
ATOM 2260 O O . SER A 1 294 ? -5.312 -17.621 28.194 1.00 89.12 294 SER A O 1
ATOM 2262 N N . LEU A 1 295 ? -3.068 -17.388 28.419 1.00 91.00 295 LEU A N 1
ATOM 2263 C CA . LEU A 1 295 ? -3.219 -17.241 29.884 1.00 91.00 295 LEU A CA 1
ATOM 2264 C C . LEU A 1 295 ? -3.943 -15.934 30.219 1.00 91.00 295 LEU A C 1
ATOM 2266 O O . LEU A 1 295 ? -4.792 -15.919 31.113 1.00 91.00 295 LEU A O 1
ATOM 2270 N N . ARG A 1 296 ? -3.537 -14.947 29.551 1.00 89.12 296 ARG A N 1
ATOM 2271 C CA . ARG A 1 296 ? -4.248 -13.673 29.780 1.00 89.12 296 ARG A CA 1
ATOM 2272 C C . ARG A 1 296 ? -5.745 -13.808 29.482 1.00 89.12 296 ARG A C 1
ATOM 2274 O O . ARG A 1 296 ? -6.570 -13.333 30.265 1.00 89.12 296 ARG A O 1
ATOM 2281 N N . ASP A 1 297 ? -6.075 -14.432 28.333 1.00 84.44 297 ASP A N 1
ATOM 2282 C CA . ASP A 1 297 ? -7.505 -14.562 27.977 1.00 84.44 297 ASP A CA 1
ATOM 2283 C C . ASP A 1 297 ? -8.264 -15.348 29.053 1.00 84.44 297 ASP A C 1
ATOM 2285 O O . ASP A 1 297 ? -9.425 -15.040 29.328 1.00 84.44 297 ASP A O 1
ATOM 2289 N N . LEU A 1 298 ? -7.559 -16.272 29.699 1.00 89.25 298 LEU A N 1
ATOM 2290 C CA . LEU A 1 298 ? -8.277 -17.104 30.695 1.00 89.25 298 LEU A CA 1
ATOM 2291 C C . LEU A 1 298 ? -8.270 -16.424 32.064 1.00 89.25 298 LEU A C 1
ATOM 2293 O O . LEU A 1 298 ? -9.210 -16.607 32.841 1.00 89.25 298 LEU A O 1
ATOM 2297 N N . THR A 1 299 ? -7.266 -15.495 32.283 1.00 89.56 299 THR A N 1
ATOM 2298 C CA . THR A 1 299 ? -7.136 -15.026 33.686 1.00 89.56 299 THR A CA 1
ATOM 2299 C C . THR A 1 299 ? -7.266 -13.502 33.729 1.00 89.56 299 THR A C 1
ATOM 2301 O O . THR A 1 299 ? -7.422 -12.928 34.809 1.00 89.56 299 THR A O 1
ATOM 2304 N N . LYS A 1 300 ? -7.135 -12.900 32.562 1.00 85.44 300 LYS A N 1
ATOM 2305 C CA . LYS A 1 300 ? -7.206 -11.430 32.413 1.00 85.44 300 LYS A CA 1
ATOM 2306 C C . LYS A 1 300 ? -5.959 -10.792 33.026 1.00 85.44 300 LYS A C 1
ATOM 2308 O O . LYS A 1 300 ? -5.938 -9.585 33.274 1.00 85.44 300 LYS A O 1
ATOM 2313 N N . VAL A 1 301 ? -4.985 -11.571 33.392 1.00 82.12 301 VAL A N 1
ATOM 2314 C CA . VAL A 1 301 ? -3.686 -11.029 33.835 1.00 82.12 301 VAL A CA 1
ATOM 2315 C C . VAL A 1 301 ? -2.860 -10.599 32.614 1.00 82.12 301 VAL A C 1
ATOM 2317 O O . VAL A 1 301 ? -2.597 -11.393 31.708 1.00 82.12 301 VAL A O 1
ATOM 2320 N N . PRO A 1 302 ? -2.493 -9.367 32.577 1.00 76.50 302 PRO A N 1
ATOM 2321 C CA . PRO A 1 302 ? -1.733 -8.879 31.414 1.00 76.50 302 PRO A CA 1
ATOM 2322 C C . PRO A 1 302 ? -0.391 -9.615 31.263 1.00 76.50 302 PRO A C 1
ATOM 2324 O O . PRO A 1 302 ? 0.172 -10.115 32.241 1.00 76.50 302 PRO A O 1
ATOM 2327 N N . ILE A 1 303 ? 0.039 -9.725 29.991 1.00 82.25 303 ILE A N 1
ATOM 2328 C CA . ILE A 1 303 ? 1.229 -10.539 29.622 1.00 82.25 303 ILE A CA 1
ATOM 2329 C C . ILE A 1 303 ? 2.443 -10.051 30.414 1.00 82.25 303 ILE A C 1
ATOM 2331 O O . ILE A 1 303 ? 3.237 -10.870 30.884 1.00 82.25 303 ILE A O 1
ATOM 2335 N N . GLU A 1 304 ? 2.541 -8.725 30.686 1.00 80.19 304 GLU A N 1
ATOM 2336 C CA . GLU A 1 304 ? 3.750 -8.179 31.362 1.00 80.19 304 GLU A CA 1
ATOM 2337 C C . GLU A 1 304 ? 3.730 -8.528 32.855 1.00 80.19 304 GLU A C 1
ATOM 2339 O O . GLU A 1 304 ? 4.770 -8.462 33.514 1.00 80.19 304 GLU A O 1
ATOM 2344 N N . ARG A 1 305 ? 2.525 -8.953 33.282 1.00 83.50 305 ARG A N 1
ATOM 2345 C CA . ARG A 1 305 ? 2.454 -9.240 34.734 1.00 83.50 305 ARG A CA 1
ATOM 2346 C C . ARG A 1 305 ? 2.362 -10.747 34.982 1.00 83.50 305 ARG A C 1
ATOM 2348 O O . ARG A 1 305 ? 2.032 -11.174 36.091 1.00 83.50 305 ARG A O 1
ATOM 2355 N N . GLN A 1 306 ? 2.584 -11.374 33.954 1.00 88.75 306 GLN A N 1
ATOM 2356 C CA . GLN A 1 306 ? 2.468 -12.840 34.129 1.00 88.75 306 GLN A CA 1
ATOM 2357 C C . GLN A 1 306 ? 3.823 -13.401 34.573 1.00 88.75 306 GLN A C 1
ATOM 2359 O O . GLN A 1 306 ? 4.853 -13.175 33.933 1.00 88.75 306 GLN A O 1
ATOM 2364 N N . LYS A 1 307 ? 3.785 -13.940 35.786 1.00 89.38 307 LYS A N 1
ATOM 2365 C CA . LYS A 1 307 ? 4.935 -14.776 36.197 1.00 89.38 307 LYS A CA 1
ATOM 2366 C C . LYS A 1 307 ? 4.574 -16.268 36.170 1.00 89.38 307 LYS A C 1
ATOM 2368 O O . LYS A 1 307 ? 3.733 -16.739 36.938 1.00 89.38 307 LYS A O 1
ATOM 2373 N N . ILE A 1 308 ? 5.280 -16.974 35.193 1.00 91.69 308 ILE A N 1
ATOM 2374 C CA . ILE A 1 308 ? 4.918 -18.397 34.980 1.00 91.69 308 ILE A CA 1
ATOM 2375 C C . ILE A 1 308 ? 5.989 -19.271 35.649 1.00 91.69 308 ILE A C 1
ATOM 2377 O O . ILE A 1 308 ? 7.171 -19.215 35.301 1.00 91.69 308 ILE A O 1
ATOM 2381 N N . LEU A 1 309 ? 5.499 -20.039 36.664 1.00 88.50 309 LEU A N 1
ATOM 2382 C CA . LEU A 1 309 ? 6.460 -20.874 37.417 1.00 88.50 309 LEU A CA 1
ATOM 2383 C C . LEU A 1 309 ? 6.199 -22.358 37.149 1.00 88.50 309 LEU A C 1
ATOM 2385 O O . LEU A 1 309 ? 5.053 -22.812 37.125 1.00 88.50 309 LEU A O 1
ATOM 2389 N N . GLY A 1 310 ? 7.368 -23.065 36.874 1.00 86.19 310 GLY A N 1
ATOM 2390 C CA . GLY A 1 310 ? 7.236 -24.545 36.884 1.00 86.19 310 GLY A CA 1
ATOM 2391 C C . GLY A 1 310 ? 6.887 -25.089 35.494 1.00 86.19 310 GLY A C 1
ATOM 2392 O O . GLY A 1 310 ? 6.605 -26.282 35.363 1.00 86.19 310 GLY A O 1
ATOM 2393 N N . LEU A 1 311 ? 6.919 -24.099 34.445 1.00 88.38 311 LEU A N 1
ATOM 2394 C CA . LEU A 1 311 ? 6.633 -24.577 33.070 1.00 88.38 311 LEU A CA 1
ATOM 2395 C C . LEU A 1 311 ? 7.907 -25.118 32.424 1.00 88.38 311 LEU A C 1
ATOM 2397 O O . LEU A 1 311 ? 7.861 -26.155 31.758 1.00 88.38 311 LEU A O 1
ATOM 2401 N N . VAL A 1 312 ? 9.146 -24.539 32.646 1.00 88.56 312 VAL A N 1
ATOM 2402 C CA . VAL A 1 312 ? 10.439 -25.050 32.131 1.00 88.56 312 VAL A CA 1
ATOM 2403 C C . VAL A 1 312 ? 11.493 -24.848 33.223 1.00 88.56 312 VAL A C 1
ATOM 2405 O O . VAL A 1 312 ? 11.290 -24.091 34.175 1.00 88.56 312 VAL A O 1
ATOM 2408 N N . LYS A 1 313 ? 12.556 -25.674 33.088 1.00 79.50 313 LYS A N 1
ATOM 2409 C CA . LYS A 1 313 ? 13.653 -25.522 34.074 1.00 79.50 313 LYS A CA 1
ATOM 2410 C C . LYS A 1 313 ? 14.395 -24.198 33.849 1.00 79.50 313 LYS A C 1
ATOM 2412 O O . LYS A 1 313 ? 14.789 -23.865 32.729 1.00 79.50 313 LYS A O 1
ATOM 2417 N N . GLY A 1 314 ? 14.359 -23.267 34.815 1.00 78.94 314 GLY A N 1
ATOM 2418 C CA . GLY A 1 314 ? 15.070 -21.972 34.668 1.00 78.94 314 GLY A CA 1
ATOM 2419 C C . GLY A 1 314 ? 14.130 -20.881 34.133 1.00 78.94 314 GLY A C 1
ATOM 2420 O O . GLY A 1 314 ? 12.919 -20.909 34.363 1.00 78.94 314 GLY A O 1
ATOM 2421 N N . LYS A 1 315 ? 14.799 -19.823 33.498 1.00 79.56 315 LYS A N 1
ATOM 2422 C CA . LYS A 1 315 ? 14.001 -18.671 33.017 1.00 79.56 315 LYS A CA 1
ATOM 2423 C C . LYS A 1 315 ? 13.232 -19.042 31.738 1.00 79.56 315 LYS A C 1
ATOM 2425 O O . LYS A 1 315 ? 13.718 -19.802 30.898 1.00 79.56 315 LYS A O 1
ATOM 2430 N N . LEU A 1 316 ? 11.977 -18.520 31.720 1.00 83.31 316 LEU A N 1
ATOM 2431 C CA . LEU A 1 316 ? 11.144 -18.783 30.528 1.00 83.31 316 LEU A CA 1
ATOM 2432 C C . LEU A 1 316 ? 11.781 -18.168 29.268 1.00 83.31 316 LEU A C 1
ATOM 2434 O O . LEU A 1 316 ? 12.271 -17.037 29.292 1.00 83.31 316 LEU A O 1
ATOM 2438 N N . PRO A 1 317 ? 11.853 -19.040 28.204 1.00 87.81 317 PRO A N 1
ATOM 2439 C CA . PRO A 1 317 ? 12.421 -18.510 26.957 1.00 87.81 317 PRO A CA 1
ATOM 2440 C C . PRO A 1 317 ? 11.655 -17.272 26.461 1.00 87.81 317 PRO A C 1
ATOM 2442 O O . PRO A 1 317 ? 10.560 -16.972 26.943 1.00 87.81 317 PRO A O 1
ATOM 2445 N N . PRO A 1 318 ? 12.376 -16.506 25.499 1.00 87.06 318 PRO A N 1
ATOM 2446 C CA . PRO A 1 318 ? 11.758 -15.273 24.985 1.00 87.06 318 PRO A CA 1
ATOM 2447 C C . PRO A 1 318 ? 10.457 -15.561 24.221 1.00 87.06 318 PRO A C 1
ATOM 2449 O O . PRO A 1 318 ? 10.184 -16.704 23.846 1.00 87.06 318 PRO A O 1
ATOM 2452 N N . ASP A 1 319 ? 9.646 -14.456 23.988 1.00 85.88 319 ASP A N 1
ATOM 2453 C CA . ASP A 1 319 ? 8.291 -14.573 23.397 1.00 85.88 319 ASP A CA 1
ATOM 2454 C C . ASP A 1 319 ? 8.347 -15.249 22.017 1.00 85.88 319 ASP A C 1
ATOM 2456 O O . ASP A 1 319 ? 7.391 -15.920 21.622 1.00 85.88 319 ASP A O 1
ATOM 2460 N N . GLN A 1 320 ? 9.463 -15.238 21.396 1.00 86.06 320 GLN A N 1
ATOM 2461 C CA . GLN A 1 320 ? 9.531 -15.724 19.993 1.00 86.06 320 GLN A CA 1
ATOM 2462 C C . GLN A 1 320 ? 9.842 -17.225 19.977 1.00 86.06 320 GLN A C 1
ATOM 2464 O O . GLN A 1 320 ? 9.755 -17.858 18.923 1.00 86.06 320 GLN A O 1
ATOM 2469 N N . ALA A 1 321 ? 10.273 -17.744 21.174 1.00 87.56 321 ALA A N 1
ATOM 2470 C CA . ALA A 1 321 ? 10.623 -19.176 21.216 1.00 87.56 321 ALA A CA 1
ATOM 2471 C C . ALA A 1 321 ? 9.391 -20.061 20.973 1.00 87.56 321 ALA A C 1
ATOM 2473 O O . ALA A 1 321 ? 8.287 -19.766 21.438 1.00 87.56 321 ALA A O 1
ATOM 2474 N N . ARG A 1 322 ? 9.668 -21.191 20.190 1.00 89.06 322 ARG A N 1
ATOM 2475 C CA . ARG A 1 322 ? 8.555 -22.113 19.854 1.00 89.06 322 ARG A CA 1
ATOM 2476 C C . ARG A 1 322 ? 8.233 -23.015 21.054 1.00 89.06 322 ARG A C 1
ATOM 2478 O O . ARG A 1 322 ? 9.120 -23.406 21.816 1.00 89.06 322 ARG A O 1
ATOM 2485 N N . VAL A 1 323 ? 6.920 -23.266 21.181 1.00 89.38 323 VAL A N 1
ATOM 2486 C CA . VAL A 1 323 ? 6.475 -24.151 22.283 1.00 89.38 323 VAL A CA 1
ATOM 2487 C C . VAL A 1 323 ? 7.099 -25.544 22.121 1.00 89.38 323 VAL A C 1
ATOM 2489 O O . VAL A 1 323 ? 7.458 -26.177 23.117 1.00 89.38 323 VAL A O 1
ATOM 2492 N N . ALA A 1 324 ? 7.327 -25.996 20.897 1.00 87.81 324 ALA A N 1
ATOM 2493 C CA . ALA A 1 324 ? 7.914 -27.338 20.662 1.00 87.81 324 ALA A CA 1
ATOM 2494 C C . ALA A 1 324 ? 9.319 -27.430 21.267 1.00 87.81 324 ALA A C 1
ATOM 2496 O O . ALA A 1 324 ? 9.742 -28.516 21.670 1.00 87.81 324 ALA A O 1
ATOM 2497 N N . ASP A 1 325 ? 9.953 -26.269 21.362 1.00 87.94 325 ASP A N 1
ATOM 2498 C CA . ASP A 1 325 ? 11.352 -26.288 21.850 1.00 87.94 325 ASP A CA 1
ATOM 2499 C C . ASP A 1 325 ? 11.398 -26.290 23.382 1.00 87.94 325 ASP A C 1
ATOM 2501 O O . ASP A 1 325 ? 12.473 -26.448 23.964 1.00 87.94 325 ASP A O 1
ATOM 2505 N N . LEU A 1 326 ? 10.177 -26.201 23.922 1.00 87.06 326 LEU A N 1
ATOM 2506 C CA . LEU A 1 326 ? 10.178 -26.173 25.406 1.00 87.06 326 LEU A CA 1
ATOM 2507 C C . LEU A 1 326 ? 10.183 -27.587 25.981 1.00 87.06 326 LEU A C 1
ATOM 2509 O O . LEU A 1 326 ? 10.445 -27.765 27.173 1.00 87.06 326 LEU A O 1
ATOM 2513 N N . GLY A 1 327 ? 9.966 -28.574 25.156 1.00 84.31 327 GLY A N 1
ATOM 2514 C CA . GLY A 1 327 ? 9.999 -29.983 25.609 1.00 84.31 327 GLY A CA 1
ATOM 2515 C C . GLY A 1 327 ? 8.914 -30.279 26.649 1.00 84.31 327 GLY A C 1
ATOM 2516 O O . GLY A 1 327 ? 9.176 -30.998 27.615 1.00 84.31 327 GLY A O 1
ATOM 2517 N N . LEU A 1 328 ? 7.642 -29.739 26.386 1.00 87.00 328 LEU A N 1
ATOM 2518 C CA . LEU A 1 328 ? 6.571 -29.912 27.398 1.00 87.00 328 LEU A CA 1
ATOM 2519 C C . LEU A 1 328 ? 5.908 -31.281 27.223 1.00 87.00 328 LEU A C 1
ATOM 2521 O O . LEU A 1 328 ? 5.787 -31.794 26.108 1.00 87.00 328 LEU A O 1
ATOM 2525 N N . THR A 1 329 ? 5.620 -31.947 28.398 1.00 85.56 329 THR A N 1
ATOM 2526 C CA . THR A 1 329 ? 4.893 -33.239 28.345 1.00 85.56 329 THR A CA 1
ATOM 2527 C C . THR A 1 329 ? 3.390 -32.999 28.550 1.00 85.56 329 THR A C 1
ATOM 2529 O O . THR A 1 329 ? 2.979 -32.029 29.191 1.00 85.56 329 THR A O 1
ATOM 2532 N N . PRO A 1 330 ? 2.517 -33.847 27.864 1.00 85.31 330 PRO A N 1
ATOM 2533 C CA . PRO A 1 330 ? 1.064 -33.672 28.026 1.00 85.31 330 PRO A CA 1
ATOM 2534 C C . PRO A 1 330 ? 0.645 -33.741 29.504 1.00 85.31 330 PRO A C 1
ATOM 2536 O O . PRO A 1 330 ? 1.119 -34.594 30.259 1.00 85.31 330 PRO A O 1
ATOM 2539 N N . GLY A 1 331 ? -0.095 -32.650 29.937 1.00 83.00 331 GLY A N 1
ATOM 2540 C CA . GLY A 1 331 ? -0.649 -32.632 31.324 1.00 83.00 331 GLY A CA 1
ATOM 2541 C C . GLY A 1 331 ? 0.307 -31.899 32.277 1.00 83.00 331 GLY A C 1
ATOM 2542 O O . GLY A 1 331 ? 0.119 -31.962 33.493 1.00 83.00 331 GLY A O 1
ATOM 2543 N N . LYS A 1 332 ? 1.360 -31.394 31.735 1.00 90.12 332 LYS A N 1
ATOM 2544 C CA . LYS A 1 332 ? 2.301 -30.651 32.591 1.00 90.12 332 LYS A CA 1
ATOM 2545 C C . LYS A 1 332 ? 1.580 -29.552 33.386 1.00 90.12 332 LYS A C 1
ATOM 2547 O O . LYS A 1 332 ? 0.736 -28.826 32.856 1.00 90.12 332 LYS A O 1
ATOM 2552 N N . LYS A 1 333 ? 1.909 -29.522 34.715 1.00 92.19 333 LYS A N 1
ATOM 2553 C CA . LYS A 1 333 ? 1.238 -28.546 35.603 1.00 92.19 333 LYS A CA 1
ATOM 2554 C C . LYS A 1 333 ? 2.204 -27.396 35.937 1.00 92.19 333 LYS A C 1
ATOM 2556 O O . LYS A 1 333 ? 3.408 -27.601 36.102 1.00 92.19 333 LYS A O 1
ATOM 2561 N N . PHE A 1 334 ? 1.624 -26.233 35.919 1.00 94.00 334 PHE A N 1
ATOM 2562 C CA . PHE A 1 334 ? 2.451 -25.074 36.303 1.00 94.00 334 PHE A CA 1
ATOM 2563 C C . PHE A 1 334 ? 1.562 -24.015 36.953 1.00 94.00 334 PHE A C 1
ATOM 2565 O O . PHE A 1 334 ? 0.349 -24.198 37.075 1.00 94.00 334 PHE A O 1
ATOM 2572 N N . SER A 1 335 ? 2.286 -22.998 37.595 1.00 92.00 335 SER A N 1
ATOM 2573 C CA . SER A 1 335 ? 1.502 -21.969 38.313 1.00 92.00 335 SER A CA 1
ATOM 2574 C C . SER A 1 335 ? 1.709 -20.588 37.677 1.00 92.00 335 SER A C 1
ATOM 2576 O O . SER A 1 335 ? 2.795 -20.265 37.190 1.00 92.00 335 SER A O 1
ATOM 2578 N N . LEU A 1 336 ? 0.575 -19.836 37.580 1.00 93.50 336 LEU A N 1
ATOM 2579 C CA . LEU A 1 336 ? 0.646 -18.446 37.087 1.00 93.50 336 LEU A CA 1
ATOM 2580 C C . LEU A 1 336 ? 0.435 -17.490 38.266 1.00 93.50 336 LEU A C 1
ATOM 2582 O O . LEU A 1 336 ? -0.484 -17.658 39.070 1.00 93.50 336 LEU A O 1
ATOM 2586 N N . ILE A 1 337 ? 1.456 -16.585 38.374 1.00 88.62 337 ILE A N 1
ATOM 2587 C CA . ILE A 1 337 ? 1.273 -15.523 39.387 1.00 88.62 337 ILE A CA 1
ATOM 2588 C C . ILE A 1 337 ? 1.133 -14.171 38.675 1.00 88.62 337 ILE A C 1
ATOM 2590 O O . ILE A 1 337 ? 1.893 -13.845 37.760 1.00 88.62 337 ILE A O 1
ATOM 2594 N N . GLY A 1 338 ? 0.089 -13.469 39.025 1.00 85.00 338 GLY A N 1
ATOM 2595 C CA . GLY A 1 338 ? -0.065 -12.115 38.439 1.00 85.00 338 GLY A CA 1
ATOM 2596 C C . GLY A 1 338 ? -1.443 -11.539 38.790 1.00 85.00 338 GLY A C 1
ATOM 2597 O O . GLY A 1 338 ? -2.315 -12.233 39.316 1.00 85.00 338 GLY A O 1
ATOM 2598 N N . THR A 1 339 ? -1.513 -10.322 38.772 1.00 78.81 339 THR A N 1
ATOM 2599 C CA . THR A 1 339 ? -2.778 -9.643 39.132 1.00 78.81 339 THR A CA 1
ATOM 2600 C C . THR A 1 339 ? -3.500 -9.174 37.855 1.00 78.81 339 THR A C 1
ATOM 2602 O O . THR A 1 339 ? -2.888 -8.611 36.945 1.00 78.81 339 THR A O 1
ATOM 2605 N N . PRO A 1 340 ? -4.880 -9.516 37.799 1.00 78.38 340 PRO A N 1
ATOM 2606 C CA . PRO A 1 340 ? -5.658 -9.096 36.624 1.00 78.38 340 PRO A CA 1
ATOM 2607 C C . PRO A 1 340 ? -5.727 -7.568 36.496 1.00 78.38 340 PRO A C 1
ATOM 2609 O O . PRO A 1 340 ? -5.562 -6.845 37.482 1.00 78.38 340 PRO A O 1
ATOM 2612 N N . GLU A 1 341 ? -5.847 -7.183 35.219 1.00 56.81 341 GLU A N 1
ATOM 2613 C CA . GLU A 1 341 ? -5.983 -5.755 34.863 1.00 56.81 341 GLU A CA 1
ATOM 2614 C C . GLU A 1 341 ? -7.274 -5.178 35.456 1.00 56.81 341 GLU A C 1
ATOM 2616 O O . GLU A 1 341 ? -8.339 -5.794 35.392 1.00 56.81 341 GLU A O 1
ATOM 2621 N N . GLY A 1 342 ? -7.158 -3.957 36.403 1.00 47.72 342 GLY A N 1
ATOM 2622 C CA . GLY A 1 342 ? -8.379 -3.340 36.990 1.00 47.72 342 GLY A CA 1
ATOM 2623 C C . GLY A 1 342 ? -8.472 -3.630 38.494 1.00 47.72 342 GLY A C 1
ATOM 2624 O O . GLY A 1 342 ? -9.311 -3.035 39.174 1.00 47.72 342 GLY A O 1
ATOM 2625 N N . ASP A 1 343 ? -7.646 -4.538 39.050 1.00 48.09 343 ASP A N 1
ATOM 2626 C CA . ASP A 1 343 ? -7.635 -4.836 40.501 1.00 48.09 343 ASP A CA 1
ATOM 2627 C C . ASP A 1 343 ? -6.451 -4.129 41.167 1.00 48.09 343 ASP A C 1
ATOM 2629 O O . ASP A 1 343 ? -6.148 -4.392 42.333 1.00 48.09 343 ASP A O 1
ATOM 2633 N N . GLU A 1 344 ? -5.921 -2.941 40.558 1.00 41.44 344 GLU A N 1
ATOM 2634 C CA . GLU A 1 344 ? -4.816 -2.121 41.097 1.00 41.44 344 GLU A CA 1
ATOM 2635 C C . GLU A 1 344 ? -5.383 -0.859 41.758 1.00 41.44 344 GLU A C 1
ATOM 2637 O O . GLU A 1 344 ? -6.405 -0.318 41.332 1.00 41.44 344 GLU A O 1
ATOM 2642 N N . ILE A 1 345 ? -5.273 -0.633 43.084 1.00 36.22 345 ILE A N 1
ATOM 2643 C CA . ILE A 1 345 ? -5.516 0.680 43.729 1.00 36.22 345 ILE A CA 1
ATOM 2644 C C . ILE A 1 345 ? -4.492 1.695 43.201 1.00 36.22 345 ILE A C 1
ATOM 2646 O O . ILE A 1 345 ? -3.279 1.523 43.348 1.00 36.22 345 ILE A O 1
ATOM 2650 N N . LYS A 1 346 ? -4.617 2.252 41.901 1.00 29.69 346 LYS A N 1
ATOM 2651 C CA . LYS A 1 346 ? -3.779 3.401 41.491 1.00 29.69 346 LYS A CA 1
ATOM 2652 C C . LYS A 1 346 ? -4.681 4.570 41.075 1.00 29.69 346 LYS A C 1
ATOM 2654 O O . LYS A 1 346 ? -5.826 4.376 40.660 1.00 29.69 346 LYS A O 1
ATOM 2659 N N . ASP A 1 347 ? -4.307 5.832 41.509 1.00 30.56 347 ASP A N 1
ATOM 2660 C CA . ASP A 1 347 ? -4.631 7.259 41.343 1.00 30.56 347 ASP A CA 1
ATOM 2661 C C . ASP A 1 347 ? -5.040 7.576 39.890 1.00 30.56 347 ASP A C 1
ATOM 2663 O O . ASP A 1 347 ? -4.312 7.277 38.941 1.00 30.56 347 ASP A O 1
ATOM 2667 N N . PRO A 1 348 ? -6.227 7.827 39.483 1.00 32.25 348 PRO A N 1
ATOM 2668 C CA . PRO A 1 348 ? -6.963 8.124 38.241 1.00 32.25 348 PRO A CA 1
ATOM 2669 C C . PRO A 1 348 ? -6.345 9.310 37.485 1.00 32.25 348 PRO A C 1
ATOM 2671 O O . PRO A 1 348 ? -6.647 9.503 36.304 1.00 32.25 348 PRO A O 1
ATOM 2674 N N . SER A 1 349 ? -5.338 10.087 37.963 1.00 32.34 349 SER A N 1
ATOM 2675 C CA . SER A 1 349 ? -4.661 11.201 37.261 1.00 32.34 349 SER A CA 1
ATOM 2676 C C . SER A 1 349 ? -3.522 10.684 36.377 1.00 32.34 349 SER A C 1
ATOM 2678 O O . SER A 1 349 ? -3.015 11.426 35.533 1.00 32.34 349 SER A O 1
ATOM 2680 N N . LYS A 1 350 ? -3.308 9.377 36.223 1.00 32.62 350 LYS A N 1
ATOM 2681 C CA . LYS A 1 350 ? -2.210 8.850 35.373 1.00 32.62 350 LYS A CA 1
ATOM 2682 C C . LYS A 1 350 ? -2.791 8.146 34.146 1.00 32.62 350 LYS A C 1
ATOM 2684 O O . LYS A 1 350 ? -2.041 7.756 33.249 1.00 32.62 350 LYS A O 1
ATOM 2689 N N . LEU A 1 351 ? -4.207 8.358 33.804 1.00 30.48 351 LEU A N 1
ATOM 2690 C CA . LEU A 1 351 ? -4.809 7.612 32.674 1.00 30.48 351 LEU A CA 1
ATOM 2691 C C . LEU A 1 351 ? -5.380 8.608 31.666 1.00 30.48 351 LEU A C 1
ATOM 2693 O O . LEU A 1 351 ? -6.135 8.219 30.771 1.00 30.48 351 LEU A O 1
ATOM 2697 N N . GLU A 1 352 ? -4.637 9.654 31.132 1.00 30.73 352 GLU A N 1
ATOM 2698 C CA . GLU A 1 352 ? -5.227 10.450 30.019 1.00 30.73 352 GLU A CA 1
ATOM 2699 C C . GLU A 1 352 ? -4.200 10.598 28.898 1.00 30.73 352 GLU A C 1
ATOM 2701 O O . GLU A 1 352 ? -3.218 11.333 29.020 1.00 30.73 352 GLU A O 1
ATOM 2706 N N . SER A 1 353 ? -3.707 9.508 28.242 1.00 30.44 353 SER A N 1
ATOM 2707 C CA . SER A 1 353 ? -3.101 9.846 26.930 1.00 30.44 353 SER A CA 1
ATOM 2708 C C . SER A 1 353 ? -3.493 8.787 25.892 1.00 30.44 353 SER A C 1
ATOM 2710 O O . SER A 1 353 ? -3.728 7.623 26.223 1.00 30.44 353 SER A O 1
ATOM 2712 N N . LEU A 1 354 ? -4.121 9.312 24.758 1.00 34.47 354 LEU A N 1
ATOM 2713 C CA . LEU A 1 354 ? -4.349 8.605 23.481 1.00 34.47 354 LEU A CA 1
ATOM 2714 C C . LEU A 1 354 ? -3.101 7.817 23.060 1.00 34.47 354 LEU A C 1
ATOM 2716 O O . LEU A 1 354 ? -1.968 8.241 23.300 1.00 34.47 354 LEU A O 1
ATOM 2720 N N . PRO A 1 355 ? -3.186 6.411 22.823 1.00 29.91 355 PRO A N 1
ATOM 2721 C CA . PRO A 1 355 ? -1.968 5.675 22.444 1.00 29.91 355 PRO A CA 1
ATOM 2722 C C . PRO A 1 355 ? -1.253 6.335 21.253 1.00 29.91 355 PRO A C 1
ATOM 2724 O O . PRO A 1 355 ? -1.891 6.921 20.375 1.00 29.91 355 PRO A O 1
ATOM 2727 N N . ASP A 1 356 ? -0.083 6.936 21.463 1.00 31.91 356 ASP A N 1
ATOM 2728 C CA . ASP A 1 356 ? 0.931 7.300 20.451 1.00 31.91 356 ASP A CA 1
ATOM 2729 C C . ASP A 1 356 ? 1.164 6.154 19.454 1.00 31.91 356 ASP A C 1
ATOM 2731 O O . ASP A 1 356 ? 1.181 4.979 19.825 1.00 31.91 356 ASP A O 1
ATOM 2735 N N . VAL A 1 357 ? 0.669 6.256 18.175 1.00 38.44 357 VAL A N 1
ATOM 2736 C CA . VAL A 1 357 ? 1.176 5.423 17.057 1.00 38.44 357 VAL A CA 1
ATOM 2737 C C . VAL A 1 357 ? 2.711 5.371 17.116 1.00 38.44 357 VAL A C 1
ATOM 2739 O O . VAL A 1 357 ? 3.386 6.400 17.197 1.00 38.44 357 VAL A O 1
ATOM 2742 N N . VAL A 1 358 ? 3.300 4.506 17.956 1.00 30.94 358 VAL A N 1
ATOM 2743 C CA . VAL A 1 358 ? 4.753 4.220 18.005 1.00 30.94 358 VAL A CA 1
ATOM 2744 C C . VAL A 1 358 ? 5.279 3.981 16.581 1.00 30.94 358 VAL A C 1
ATOM 2746 O O . VAL A 1 358 ? 4.696 3.225 15.800 1.00 30.94 358 VAL A O 1
ATOM 2749 N N . ASN A 1 359 ? 5.787 5.071 15.985 1.00 37.06 359 ASN A N 1
ATOM 2750 C CA . ASN A 1 359 ? 6.627 4.995 14.769 1.00 37.06 359 ASN A CA 1
ATOM 2751 C C . ASN A 1 359 ? 7.960 4.295 15.074 1.00 37.06 359 ASN A C 1
ATOM 2753 O O . ASN A 1 359 ? 8.879 4.889 15.642 1.00 37.06 359 ASN A O 1
ATOM 2757 N N . ASP A 1 360 ? 7.885 2.930 15.100 1.00 39.81 360 ASP A N 1
ATOM 2758 C CA . ASP A 1 360 ? 9.143 2.144 15.093 1.00 39.81 360 ASP A CA 1
ATOM 2759 C C . ASP A 1 360 ? 9.569 1.850 13.648 1.00 39.81 360 ASP A C 1
ATOM 2761 O O . ASP A 1 360 ? 8.749 1.849 12.727 1.00 39.81 360 ASP A O 1
ATOM 2765 N N . LEU A 1 361 ? 10.559 2.612 13.131 1.00 40.50 361 LEU A N 1
ATOM 2766 C CA . LEU A 1 361 ? 11.328 2.340 11.898 1.00 40.50 361 LEU A CA 1
ATOM 2767 C C . LEU A 1 361 ? 10.743 1.152 11.126 1.00 40.50 361 LEU A C 1
ATOM 2769 O O . LEU A 1 361 ? 10.469 0.091 11.693 1.00 40.50 361 LEU A O 1
ATOM 2773 N N . ASP A 1 362 ? 9.966 1.462 10.054 1.00 47.78 362 ASP A N 1
ATOM 2774 C CA . ASP A 1 362 ? 9.308 0.527 9.121 1.00 47.78 362 ASP A CA 1
ATOM 2775 C C . ASP A 1 362 ? 10.352 -0.324 8.377 1.00 47.78 362 ASP A C 1
ATOM 2777 O O . ASP A 1 362 ? 11.451 0.140 8.067 1.00 47.78 362 ASP A O 1
ATOM 2781 N N . VAL A 1 363 ? 10.206 -1.667 8.397 1.00 53.06 363 VAL A N 1
ATOM 2782 C CA . VAL A 1 363 ? 10.933 -2.595 7.493 1.00 53.06 363 VAL A CA 1
ATOM 2783 C C . VAL A 1 363 ? 10.104 -2.809 6.219 1.00 53.06 363 VAL A C 1
ATOM 2785 O O . VAL A 1 363 ? 8.885 -2.987 6.270 1.00 53.06 363 VAL A O 1
ATOM 2788 N N . ASP A 1 364 ? 10.795 -2.387 5.107 1.00 55.34 364 ASP A N 1
ATOM 2789 C CA . ASP A 1 364 ? 10.074 -2.529 3.823 1.00 55.34 364 ASP A CA 1
ATOM 2790 C C . ASP A 1 364 ? 9.988 -4.012 3.410 1.00 55.34 364 ASP A C 1
ATOM 2792 O O . ASP A 1 364 ? 11.001 -4.650 3.115 1.00 55.34 364 ASP A O 1
ATOM 2796 N N . PHE A 1 365 ? 8.882 -4.678 3.691 1.00 57.16 365 PHE A N 1
ATOM 2797 C CA . PHE A 1 365 ? 8.676 -6.113 3.387 1.00 57.16 365 PHE A CA 1
ATOM 2798 C C . PHE A 1 365 ? 8.348 -6.298 1.904 1.00 57.16 365 PHE A C 1
ATOM 2800 O O . PHE A 1 365 ? 8.249 -7.432 1.431 1.00 57.16 365 PHE A O 1
ATOM 2807 N N . THR A 1 366 ? 8.33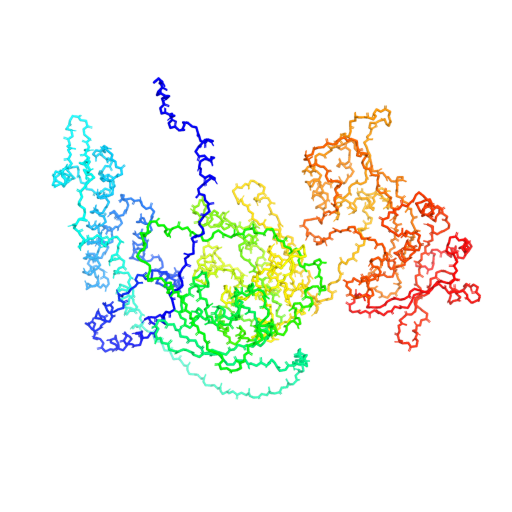3 -5.123 1.184 1.00 50.50 366 THR A N 1
ATOM 2808 C CA . THR A 1 366 ? 8.230 -5.221 -0.294 1.00 50.50 366 THR A CA 1
ATOM 2809 C C . THR A 1 366 ? 9.596 -5.548 -0.901 1.00 50.50 366 THR A C 1
ATOM 2811 O O . THR A 1 366 ? 9.662 -6.022 -2.037 1.00 50.50 366 THR A O 1
ATOM 2814 N N . GLU A 1 367 ? 10.711 -5.621 -0.083 1.00 46.41 367 GLU A N 1
ATOM 2815 C CA . GLU A 1 367 ? 12.085 -5.722 -0.623 1.00 46.41 367 GLU A CA 1
ATOM 2816 C C . GLU A 1 367 ? 12.672 -7.103 -0.319 1.00 46.41 367 GLU A C 1
ATOM 2818 O O . GLU A 1 367 ? 13.548 -7.569 -1.051 1.00 46.41 367 GLU A O 1
ATOM 2823 N N . ASN A 1 368 ? 11.928 -7.978 0.603 1.00 57.91 368 ASN A N 1
ATOM 2824 C CA . ASN A 1 368 ? 12.439 -9.327 0.917 1.00 57.91 368 ASN A CA 1
ATOM 2825 C C . ASN A 1 368 ? 11.307 -10.356 0.798 1.00 57.91 368 ASN A C 1
ATOM 2827 O O . ASN A 1 368 ? 10.727 -10.783 1.798 1.00 57.91 368 ASN A O 1
ATOM 2831 N N . MET A 1 369 ? 10.878 -10.644 -0.467 1.00 59.62 369 MET A N 1
ATOM 2832 C CA . MET A 1 369 ? 9.728 -11.523 -0.786 1.00 59.62 369 MET A CA 1
ATOM 2833 C C . MET A 1 369 ? 9.993 -12.955 -0.296 1.00 59.62 369 MET A C 1
ATOM 2835 O O . MET A 1 369 ? 9.048 -13.675 0.034 1.00 59.62 369 MET A O 1
ATOM 2839 N N . ALA A 1 370 ? 11.323 -13.332 -0.156 1.00 56.69 370 ALA A N 1
ATOM 2840 C CA . ALA A 1 370 ? 11.645 -14.680 0.374 1.00 56.69 370 ALA A CA 1
ATOM 2841 C C . ALA A 1 370 ? 11.250 -14.795 1.855 1.00 56.69 370 ALA A C 1
ATOM 2843 O O . ALA A 1 370 ? 10.705 -15.822 2.264 1.00 56.69 370 ALA A O 1
ATOM 2844 N N . ALA A 1 371 ? 11.520 -13.772 2.590 1.00 62.56 371 ALA A N 1
ATOM 2845 C CA . ALA A 1 371 ? 11.119 -13.770 4.015 1.00 62.56 371 ALA A CA 1
ATOM 2846 C C . ALA A 1 371 ? 9.587 -13.718 4.157 1.00 62.56 371 ALA A C 1
ATOM 2848 O O . ALA A 1 371 ? 9.025 -14.415 5.004 1.00 62.56 371 ALA A O 1
ATOM 2849 N N . SER A 1 372 ? 8.972 -12.936 3.330 1.00 64.19 372 SER A N 1
ATOM 2850 C CA . SER A 1 372 ? 7.494 -12.872 3.352 1.00 64.19 372 SER A CA 1
ATOM 2851 C C . SER A 1 372 ? 6.869 -14.222 2.982 1.00 64.19 372 SER A C 1
ATOM 2853 O O . SER A 1 372 ? 5.864 -14.614 3.578 1.00 64.19 372 SER A O 1
ATOM 2855 N N . ASN A 1 373 ? 7.550 -14.922 1.999 1.00 66.44 373 ASN A N 1
ATOM 2856 C CA . ASN A 1 373 ? 7.044 -16.263 1.617 1.00 66.44 373 ASN A CA 1
ATOM 2857 C C . ASN A 1 373 ? 7.161 -17.247 2.788 1.00 66.44 373 ASN A C 1
ATOM 2859 O O . ASN A 1 373 ? 6.263 -18.067 2.987 1.00 66.44 373 ASN A O 1
ATOM 2863 N N . ARG A 1 374 ? 8.193 -17.130 3.502 1.00 72.75 374 ARG A N 1
ATOM 2864 C CA . ARG A 1 374 ? 8.328 -18.012 4.686 1.00 72.75 374 ARG A CA 1
ATOM 2865 C C . ARG A 1 374 ? 7.229 -17.722 5.712 1.00 72.75 374 ARG A C 1
ATOM 2867 O O . ARG A 1 374 ? 6.660 -18.658 6.278 1.00 72.75 374 ARG A O 1
ATOM 2874 N N . TYR A 1 375 ? 6.945 -16.443 5.897 1.00 79.69 375 TYR A N 1
ATOM 2875 C CA . TYR A 1 375 ? 5.918 -16.086 6.899 1.00 79.69 375 TYR A CA 1
ATOM 2876 C C . TYR A 1 375 ? 4.528 -16.543 6.446 1.00 79.69 375 TYR A C 1
ATOM 2878 O O . TYR A 1 375 ? 3.724 -16.974 7.276 1.00 79.69 375 TYR A O 1
ATOM 2886 N N . GLN A 1 376 ? 4.315 -16.473 5.120 1.00 74.06 376 GLN A N 1
ATOM 2887 C CA . GLN A 1 376 ? 2.982 -16.853 4.583 1.00 74.06 376 GLN A CA 1
ATOM 2888 C C . GLN A 1 376 ? 2.759 -18.360 4.721 1.00 74.06 376 GLN A C 1
ATOM 2890 O O . GLN A 1 376 ? 1.614 -18.797 4.857 1.00 74.06 376 GLN A O 1
ATOM 2895 N N . HIS A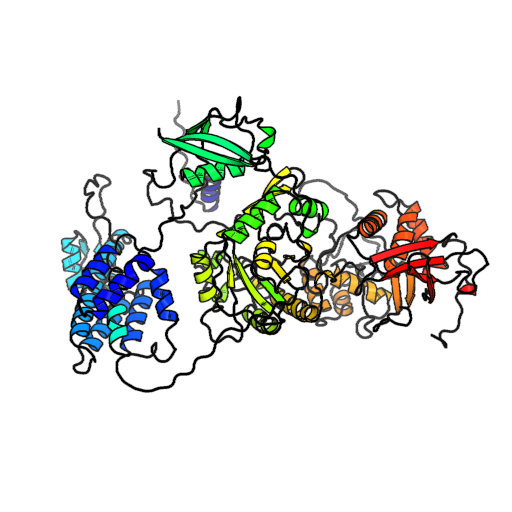 1 377 ? 3.925 -19.079 4.760 1.00 76.38 377 HIS A N 1
ATOM 2896 C CA . HIS A 1 377 ? 3.744 -20.546 4.776 1.00 76.38 377 HIS A CA 1
ATOM 2897 C C . HIS A 1 377 ? 4.046 -21.099 6.173 1.00 76.38 377 HIS A C 1
ATOM 2899 O O . HIS A 1 377 ? 4.155 -22.315 6.345 1.00 76.38 377 HIS A O 1
ATOM 2905 N N . ASP A 1 378 ? 4.175 -20.146 7.093 1.00 84.38 378 ASP A N 1
ATOM 2906 C CA . ASP A 1 378 ? 4.319 -20.582 8.497 1.00 84.38 378 ASP A CA 1
ATOM 2907 C C . ASP A 1 378 ? 3.003 -21.182 9.020 1.00 84.38 378 ASP A C 1
ATOM 2909 O O . ASP A 1 378 ? 1.924 -20.611 8.846 1.00 84.38 378 ASP A O 1
ATOM 2913 N N . ALA A 1 379 ? 3.099 -22.429 9.539 1.00 84.25 379 ALA A N 1
ATOM 2914 C CA . ALA A 1 379 ? 1.900 -23.195 9.967 1.00 84.25 379 ALA A CA 1
ATOM 2915 C C . ALA A 1 379 ? 1.095 -22.405 11.011 1.00 84.25 379 ALA A C 1
ATOM 2917 O O . ALA A 1 379 ? -0.138 -22.406 10.962 1.00 84.25 379 ALA A O 1
ATOM 2918 N N . ARG A 1 380 ? 1.795 -21.621 11.946 1.00 91.00 380 ARG A N 1
ATOM 2919 C CA . ARG A 1 380 ? 1.078 -20.812 12.958 1.00 91.00 380 ARG A CA 1
ATOM 2920 C C . ARG A 1 380 ? 0.286 -19.675 12.300 1.00 91.00 380 ARG A C 1
ATOM 2922 O O . ARG A 1 380 ? -0.875 -19.457 12.651 1.00 91.00 380 ARG A O 1
ATOM 2929 N N . ASN A 1 381 ? 0.958 -19.019 11.351 1.00 90.38 381 ASN A N 1
ATOM 2930 C CA . ASN A 1 381 ? 0.252 -17.879 10.731 1.00 90.38 381 ASN A CA 1
ATOM 2931 C C . ASN A 1 381 ? -0.962 -18.342 9.917 1.00 90.38 381 ASN A C 1
ATOM 2933 O O . ASN A 1 381 ? -1.995 -17.669 9.924 1.00 90.38 381 ASN A O 1
ATOM 2937 N N . ILE A 1 382 ? -0.822 -19.496 9.216 1.00 87.81 382 ILE A N 1
ATOM 2938 C CA . ILE A 1 382 ? -1.969 -20.037 8.448 1.00 87.81 382 ILE A CA 1
ATOM 2939 C C . ILE A 1 382 ? -3.122 -20.354 9.410 1.00 87.81 382 ILE A C 1
ATOM 2941 O O . ILE A 1 382 ? -4.275 -20.039 9.106 1.00 87.81 382 ILE A O 1
ATOM 2945 N N . ARG A 1 383 ? -2.773 -20.982 10.571 1.00 92.12 383 ARG A N 1
ATOM 2946 C CA . ARG A 1 383 ? -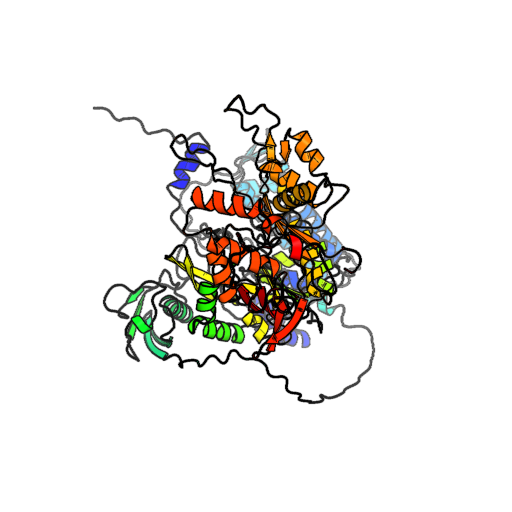3.836 -21.299 11.550 1.00 92.12 383 ARG A CA 1
ATOM 2947 C C . ARG A 1 383 ? -4.458 -20.009 12.107 1.00 92.12 383 ARG A C 1
ATOM 2949 O O . ARG A 1 383 ? -5.679 -19.936 12.263 1.00 92.12 383 ARG A O 1
ATOM 2956 N N . LYS A 1 384 ? -3.601 -18.933 12.429 1.00 91.56 384 LYS A N 1
ATOM 2957 C CA . LYS A 1 384 ? -4.143 -17.675 12.982 1.00 91.56 384 LYS A CA 1
ATOM 2958 C C . LYS A 1 384 ? -5.082 -16.990 11.984 1.00 91.56 384 LYS A C 1
ATOM 2960 O O . LYS A 1 384 ? -6.086 -16.402 12.392 1.00 91.56 384 LYS A O 1
ATOM 2965 N N . VAL A 1 385 ? -4.741 -17.104 10.706 1.00 92.19 385 VAL A N 1
ATOM 2966 C CA . VAL A 1 385 ? -5.668 -16.539 9.702 1.00 92.19 385 VAL A CA 1
ATOM 2967 C C . VAL A 1 385 ? -7.020 -17.259 9.777 1.00 92.19 385 VAL A C 1
ATOM 2969 O O . VAL A 1 385 ? -8.064 -16.603 9.752 1.00 92.19 385 VAL A O 1
ATOM 2972 N N . LYS A 1 386 ? -7.000 -18.567 9.944 1.00 91.38 386 LYS A N 1
ATOM 2973 C CA . LYS A 1 386 ? -8.278 -19.322 10.028 1.00 91.38 386 LYS A CA 1
ATOM 2974 C C . LYS A 1 386 ? -9.050 -18.939 11.296 1.00 91.38 386 LYS A C 1
ATOM 2976 O O . LYS A 1 386 ? -10.273 -18.796 11.244 1.00 91.38 386 LYS A O 1
ATOM 2981 N N . GLU A 1 387 ? -8.330 -18.795 12.410 1.00 91.50 387 GLU A N 1
ATOM 2982 C CA . GLU A 1 387 ? -9.013 -18.453 13.677 1.00 91.50 387 GLU A CA 1
ATOM 2983 C C . GLU A 1 387 ? -9.654 -17.062 13.586 1.00 91.50 387 GLU A C 1
ATOM 2985 O O . GLU A 1 387 ? -10.796 -16.887 14.014 1.00 91.50 387 GLU A O 1
ATOM 2990 N N . MET A 1 388 ? -8.829 -16.135 13.000 1.00 91.25 388 MET A N 1
ATOM 2991 C CA . MET A 1 388 ? -9.391 -14.768 12.893 1.00 91.25 388 MET A CA 1
ATOM 2992 C C . MET A 1 388 ? -10.554 -14.726 11.895 1.00 91.25 388 MET A C 1
ATOM 2994 O O . MET A 1 388 ? -11.506 -13.971 12.098 1.00 91.25 388 MET A O 1
ATOM 2998 N N . THR A 1 389 ? -10.424 -15.563 10.892 1.00 91.88 389 THR A N 1
ATOM 2999 C CA . THR A 1 389 ? -11.546 -15.637 9.919 1.00 91.88 389 THR A CA 1
ATOM 3000 C C . THR A 1 389 ? -12.819 -16.127 10.610 1.00 91.88 389 THR A C 1
ATOM 3002 O O . THR A 1 389 ? -13.892 -15.562 10.383 1.00 91.88 389 THR A O 1
ATOM 3005 N N . ALA A 1 390 ? -12.659 -17.102 11.465 1.00 91.06 390 ALA A N 1
ATOM 3006 C CA . ALA A 1 390 ? -13.845 -17.669 12.141 1.00 91.06 390 ALA A CA 1
ATOM 3007 C C . ALA A 1 390 ? -14.420 -16.667 13.150 1.00 91.06 390 ALA A C 1
ATOM 3009 O O . ALA A 1 390 ? -15.639 -16.608 13.327 1.00 91.06 390 ALA A O 1
ATOM 3010 N N . LYS A 1 391 ? -13.560 -15.844 13.701 1.00 89.12 391 LYS A N 1
ATOM 3011 C CA . LYS A 1 391 ? -14.029 -14.913 14.751 1.00 89.12 391 LYS A CA 1
ATOM 3012 C C . LYS A 1 391 ? -14.594 -13.634 14.127 1.00 89.12 391 LYS A C 1
ATOM 3014 O O . LYS A 1 391 ? -15.349 -12.914 14.784 1.00 89.12 391 LYS A O 1
ATOM 3019 N N . LEU A 1 392 ? -14.230 -13.478 12.871 1.00 89.56 392 LEU A N 1
ATOM 3020 C CA . LEU A 1 392 ? -14.578 -12.169 12.281 1.00 89.56 392 LEU A CA 1
ATOM 3021 C C . LEU A 1 392 ? -16.091 -12.068 12.040 1.00 89.56 392 LEU A C 1
ATOM 3023 O O . LEU A 1 392 ? -16.710 -12.973 11.476 1.00 89.56 392 LEU A O 1
ATOM 3027 N N . ASN A 1 393 ? -16.672 -11.058 12.688 1.00 84.81 393 ASN A N 1
ATOM 3028 C CA . ASN A 1 393 ? -18.055 -10.655 12.359 1.00 84.81 393 ASN A CA 1
ATOM 3029 C C . ASN A 1 393 ? -18.051 -9.279 11.672 1.00 84.81 393 ASN A C 1
ATOM 3031 O O . ASN A 1 393 ? -17.734 -8.260 12.287 1.00 84.81 393 ASN A O 1
ATOM 3035 N N . VAL A 1 394 ? -18.454 -9.418 10.349 1.00 86.62 394 VAL A N 1
ATOM 3036 C CA . VAL A 1 394 ? -18.307 -8.154 9.586 1.00 86.62 394 VAL A CA 1
ATOM 3037 C C . VAL A 1 394 ? -19.684 -7.484 9.487 1.00 86.62 394 VAL A C 1
ATOM 3039 O O . VAL A 1 394 ? -20.685 -8.122 9.152 1.00 86.62 394 VAL A O 1
ATOM 3042 N N . ASN A 1 395 ? -19.690 -6.240 9.876 1.00 83.75 395 ASN A N 1
ATOM 3043 C CA . ASN A 1 395 ? -20.897 -5.419 9.650 1.00 83.75 395 ASN A CA 1
ATOM 3044 C C . ASN A 1 395 ? -20.819 -4.696 8.293 1.00 83.75 395 ASN A C 1
ATOM 3046 O O . ASN A 1 395 ? -20.009 -3.788 8.099 1.00 83.75 395 ASN A O 1
ATOM 3050 N N . ILE A 1 396 ? -21.794 -5.170 7.392 1.00 88.12 396 ILE A N 1
ATOM 3051 C CA . ILE A 1 396 ? -21.751 -4.548 6.049 1.00 88.12 396 ILE A CA 1
ATOM 3052 C C . ILE A 1 396 ? -22.576 -3.250 6.082 1.00 88.12 396 ILE A C 1
ATOM 3054 O O . ILE A 1 396 ? -23.772 -3.259 6.381 1.00 88.12 396 ILE A O 1
ATOM 3058 N N . ILE A 1 397 ? -21.813 -2.120 5.868 1.00 86.81 397 ILE A N 1
ATOM 3059 C CA . ILE A 1 397 ? -22.484 -0.796 5.868 1.00 86.81 397 ILE A CA 1
ATOM 3060 C C . ILE A 1 397 ? -23.238 -0.596 4.550 1.00 86.81 397 ILE A C 1
ATOM 3062 O O . ILE A 1 397 ? -24.414 -0.224 4.570 1.00 86.81 397 ILE A O 1
ATOM 3066 N N . THR A 1 398 ? -22.527 -0.860 3.466 1.00 88.00 398 THR A N 1
ATOM 3067 C CA . THR A 1 398 ? -23.167 -0.850 2.135 1.00 88.00 398 THR A CA 1
ATOM 3068 C C . THR A 1 398 ? -22.879 -2.180 1.422 1.00 88.00 398 THR A C 1
ATOM 3070 O O . THR A 1 398 ? -21.773 -2.719 1.494 1.00 88.00 398 THR A O 1
ATOM 3073 N N . PRO A 1 399 ? -23.932 -2.682 0.693 1.00 92.56 399 PRO A N 1
ATOM 3074 C CA . PRO A 1 399 ? -23.772 -4.008 0.072 1.00 92.56 399 PRO A CA 1
ATOM 3075 C C . PRO A 1 399 ? -22.657 -4.004 -0.990 1.00 92.56 399 PRO A C 1
ATOM 3077 O O . PRO A 1 399 ? -22.419 -2.994 -1.657 1.00 92.56 399 PRO A O 1
ATOM 3080 N N . LEU A 1 400 ? -21.975 -5.175 -1.098 1.00 95.19 400 LEU A N 1
ATOM 3081 C CA . LEU A 1 400 ? -20.912 -5.301 -2.120 1.00 95.19 400 LEU A CA 1
ATOM 3082 C C . LEU A 1 400 ? -21.527 -5.355 -3.523 1.00 95.19 400 LEU A C 1
ATOM 3084 O O . LEU A 1 400 ? -22.574 -5.969 -3.737 1.00 95.19 400 LEU A O 1
ATOM 3088 N N . ARG A 1 401 ? -20.803 -4.678 -4.464 1.00 95.69 401 ARG A N 1
ATOM 3089 C CA . ARG A 1 401 ? -21.344 -4.574 -5.836 1.00 95.69 401 ARG A CA 1
ATOM 3090 C C . ARG A 1 401 ? -20.676 -5.617 -6.746 1.00 95.69 401 ARG A C 1
ATOM 3092 O O . ARG A 1 401 ? -19.471 -5.864 -6.660 1.00 95.69 401 ARG A O 1
ATOM 3099 N N . PRO A 1 402 ? -21.524 -6.255 -7.542 1.00 93.56 402 PRO A N 1
ATOM 3100 C CA . PRO A 1 402 ? -21.011 -7.335 -8.398 1.00 93.56 402 PRO A CA 1
ATOM 3101 C C . PRO A 1 402 ? -19.978 -6.814 -9.413 1.00 93.56 402 PRO A C 1
ATOM 3103 O O . PRO A 1 402 ? -20.160 -5.753 -10.016 1.00 93.56 402 PRO A O 1
ATOM 3106 N N . GLY A 1 403 ? -18.818 -7.541 -9.540 1.00 91.19 403 GLY A N 1
ATOM 3107 C CA . GLY A 1 403 ? -17.837 -7.272 -10.623 1.00 91.19 403 GLY A CA 1
ATOM 3108 C C . GLY A 1 403 ? -16.839 -6.179 -10.218 1.00 91.19 403 GLY A C 1
ATOM 3109 O O . GLY A 1 403 ? -15.898 -5.909 -10.967 1.00 91.19 403 GLY A O 1
ATOM 3110 N N . LYS A 1 404 ? -17.103 -5.654 -8.925 1.00 96.69 404 LYS A N 1
ATOM 3111 C CA . LYS A 1 404 ? -16.167 -4.568 -8.555 1.00 96.69 404 LYS A CA 1
ATOM 3112 C C . LYS A 1 404 ? -14.942 -5.160 -7.852 1.00 96.69 404 LYS A C 1
ATOM 3114 O O . LYS A 1 404 ? -14.998 -6.254 -7.285 1.00 96.69 404 LYS A O 1
ATOM 3119 N N . ARG A 1 405 ? -13.804 -4.383 -7.971 1.00 97.50 405 ARG A N 1
ATOM 3120 C CA . ARG A 1 405 ? -12.576 -4.815 -7.258 1.00 97.50 405 ARG A CA 1
ATOM 3121 C C . ARG A 1 405 ? -12.606 -4.343 -5.801 1.00 97.50 405 ARG A C 1
ATOM 3123 O O . ARG A 1 405 ? -13.539 -3.657 -5.376 1.00 97.50 405 ARG A O 1
ATOM 3130 N N . LEU A 1 406 ? -11.569 -4.788 -5.047 1.00 98.50 406 LEU A N 1
ATOM 3131 C CA . LEU A 1 406 ? -11.629 -4.414 -3.615 1.00 98.50 406 LEU A CA 1
ATOM 3132 C C . LEU A 1 406 ? -10.418 -3.534 -3.278 1.00 98.50 406 LEU A C 1
ATOM 3134 O O . LEU A 1 406 ? -9.279 -3.851 -3.628 1.00 98.50 406 LEU A O 1
ATOM 3138 N N . LEU A 1 407 ? -10.766 -2.337 -2.635 1.00 98.44 407 LEU A N 1
ATOM 3139 C CA . LEU A 1 407 ? -9.698 -1.492 -2.071 1.00 98.44 407 LEU A CA 1
ATOM 3140 C C . LEU A 1 407 ? -9.756 -1.546 -0.539 1.00 98.44 407 LEU A C 1
ATOM 3142 O O . LEU A 1 407 ? -10.774 -1.217 0.075 1.00 98.44 407 LEU A O 1
ATOM 3146 N N . VAL A 1 408 ? -8.617 -2.054 0.049 1.00 98.44 408 VAL A N 1
ATOM 3147 C CA . VAL A 1 408 ? -8.497 -2.015 1.515 1.00 98.44 408 VAL A CA 1
ATOM 3148 C C . VAL A 1 408 ? -7.608 -0.820 1.891 1.00 98.44 408 VAL A C 1
ATOM 3150 O O . VAL A 1 408 ? -6.453 -0.722 1.470 1.00 98.44 408 VAL A O 1
ATOM 3153 N N . LEU A 1 409 ? -8.201 0.040 2.739 1.00 97.69 409 LEU A N 1
ATOM 3154 C CA . LEU A 1 409 ? -7.521 1.341 2.899 1.00 97.69 409 LEU A CA 1
ATOM 3155 C C . LEU A 1 409 ? -7.278 1.594 4.392 1.00 97.69 409 LEU A C 1
ATOM 3157 O O . LEU A 1 409 ? -8.201 1.542 5.208 1.00 97.69 409 LEU A O 1
ATOM 3161 N N . ASP A 1 410 ? -5.964 1.869 4.661 1.00 96.00 410 ASP A N 1
ATOM 3162 C CA . ASP A 1 410 ? -5.619 2.278 6.038 1.00 96.00 410 ASP A CA 1
ATOM 3163 C C . ASP A 1 410 ? -6.017 3.739 6.276 1.00 96.00 410 ASP A C 1
ATOM 3165 O O . ASP A 1 410 ? -6.268 4.491 5.332 1.00 96.00 410 ASP A O 1
ATOM 3169 N N . ILE A 1 411 ? -6.018 4.090 7.661 1.00 91.81 411 ILE A N 1
ATOM 3170 C CA . ILE A 1 411 ? -6.501 5.463 7.931 1.00 91.81 411 ILE A CA 1
ATOM 3171 C C . ILE A 1 411 ? -5.328 6.309 8.445 1.00 91.81 411 ILE A C 1
ATOM 3173 O O . ILE A 1 411 ? -4.910 7.252 7.768 1.00 91.81 411 ILE A O 1
ATOM 3177 N N . ASP A 1 412 ? -4.757 5.898 9.525 1.00 87.88 412 ASP A N 1
ATOM 3178 C CA . ASP A 1 412 ? -3.747 6.762 10.164 1.00 87.88 412 ASP A CA 1
ATOM 3179 C C . ASP A 1 412 ? -2.521 6.928 9.252 1.00 87.88 412 ASP A C 1
ATOM 3181 O O . ASP A 1 412 ? -1.921 5.950 8.802 1.00 87.88 412 ASP A O 1
ATOM 3185 N N . TYR A 1 413 ? -2.297 8.314 8.997 1.00 88.19 413 TYR A N 1
ATOM 3186 C CA . TYR A 1 413 ? -1.180 8.817 8.176 1.00 88.19 413 TYR A CA 1
ATOM 3187 C C . TYR A 1 413 ? -1.278 8.334 6.729 1.00 88.19 413 TYR A C 1
ATOM 3189 O O . TYR A 1 413 ? -0.379 8.590 5.926 1.00 88.19 413 TYR A O 1
ATOM 3197 N N . THR A 1 414 ? -2.335 7.509 6.432 1.00 91.75 414 THR A N 1
ATOM 3198 C CA . THR A 1 414 ? -2.633 7.221 5.013 1.00 91.75 414 THR A CA 1
ATOM 3199 C C . THR A 1 414 ? -3.626 8.250 4.460 1.00 91.75 414 THR A C 1
ATOM 3201 O O . THR A 1 414 ? -3.297 8.968 3.514 1.00 91.75 414 THR A O 1
ATOM 3204 N N . ILE A 1 415 ? -4.698 8.464 5.129 1.00 94.00 415 ILE A N 1
ATOM 3205 C CA . ILE A 1 415 ? -5.664 9.435 4.559 1.00 94.00 415 ILE A CA 1
ATOM 3206 C C . ILE A 1 415 ? -5.907 10.534 5.599 1.00 94.00 415 ILE A C 1
ATOM 3208 O O . ILE A 1 415 ? -6.648 11.483 5.332 1.00 94.00 415 ILE A O 1
ATOM 3212 N N . LEU A 1 416 ? -5.177 10.315 6.757 1.00 89.56 416 LEU A N 1
ATOM 3213 C CA . LEU A 1 416 ? -5.479 11.275 7.838 1.00 89.56 416 LEU A CA 1
ATOM 3214 C C . LEU A 1 416 ? -4.246 11.425 8.730 1.00 89.56 416 LEU A C 1
ATOM 3216 O O . LEU A 1 416 ? -3.544 10.453 9.019 1.00 89.56 416 LEU A O 1
ATOM 3220 N N . ASP A 1 417 ? -4.031 12.831 9.126 1.00 87.06 417 ASP A N 1
ATOM 3221 C CA . ASP A 1 417 ? -3.029 13.067 10.183 1.00 87.06 417 ASP A CA 1
ATOM 3222 C C . ASP A 1 417 ? -3.696 12.933 11.563 1.00 87.06 417 ASP A C 1
ATOM 3224 O O . ASP A 1 417 ? -4.470 13.795 11.984 1.00 87.06 417 ASP A O 1
ATOM 3228 N N . THR A 1 418 ? -3.307 11.955 12.337 1.00 75.31 418 THR A N 1
ATOM 3229 C CA . THR A 1 418 ? -4.100 11.565 13.530 1.00 75.31 418 THR A CA 1
ATOM 3230 C C . THR A 1 418 ? -3.616 12.343 14.759 1.00 75.31 418 THR A C 1
ATOM 3232 O O . THR A 1 418 ? -4.378 12.518 15.713 1.00 75.31 418 THR A O 1
ATOM 3235 N N . LYS A 1 419 ? -2.384 12.846 14.664 1.00 71.94 419 LYS A N 1
ATOM 3236 C CA . LYS A 1 419 ? -1.862 13.528 15.867 1.00 71.94 419 LYS A CA 1
ATOM 3237 C C . LYS A 1 419 ? -2.666 14.797 16.183 1.00 71.94 419 LYS A C 1
ATOM 3239 O O . LYS A 1 419 ? -3.123 14.965 17.315 1.00 71.94 419 LYS A O 1
ATOM 3244 N N . PRO A 1 420 ? -2.822 15.674 15.253 1.00 64.50 420 PRO A N 1
ATOM 3245 C CA . PRO A 1 420 ? -3.605 16.874 15.578 1.00 64.50 420 PRO A CA 1
ATOM 3246 C C . PRO A 1 420 ? -5.096 16.549 15.772 1.00 64.50 420 PRO A C 1
ATOM 3248 O O . PRO A 1 420 ? -5.794 17.286 16.472 1.00 64.50 420 PRO A O 1
ATOM 3251 N N . LEU A 1 421 ? -5.532 15.446 15.196 1.00 65.38 421 LEU A N 1
ATOM 3252 C CA . LEU A 1 421 ? -6.943 15.046 15.415 1.00 65.38 421 LEU A CA 1
ATOM 3253 C C . LEU A 1 421 ? -7.153 14.548 16.845 1.00 65.38 421 LEU A C 1
ATOM 3255 O O . LEU A 1 421 ? -8.128 14.940 17.490 1.00 65.38 421 LEU A O 1
ATOM 3259 N N . THR A 1 422 ? -6.235 13.808 17.328 1.00 61.47 422 THR A N 1
ATOM 3260 C CA . THR A 1 422 ? -6.410 13.248 18.685 1.00 61.47 422 THR A CA 1
ATOM 3261 C C . THR A 1 422 ? -6.140 14.333 19.734 1.00 61.47 422 THR A C 1
ATOM 3263 O O . THR A 1 422 ? -6.797 14.350 20.777 1.00 61.47 422 THR A O 1
ATOM 3266 N N . SER A 1 423 ? -5.226 15.241 19.394 1.00 59.75 423 SER A N 1
ATOM 3267 C CA . SER A 1 423 ? -4.939 16.315 20.370 1.00 59.75 423 SER A CA 1
ATOM 3268 C C . SER A 1 423 ? -6.001 17.413 20.309 1.00 59.75 423 SER A C 1
ATOM 3270 O O . SER A 1 423 ? -6.119 18.205 21.247 1.00 59.75 423 SER A O 1
ATOM 3272 N N . GLY A 1 424 ? -6.769 17.399 19.218 1.00 57.44 424 GLY A N 1
ATOM 3273 C CA . GLY A 1 424 ? -7.826 18.426 19.064 1.00 57.44 424 GLY A CA 1
ATOM 3274 C C . GLY A 1 424 ? -7.243 19.767 18.605 1.00 57.44 424 GLY A C 1
ATOM 3275 O O . GLY A 1 424 ? -7.919 20.791 18.719 1.00 57.44 424 GLY A O 1
ATOM 3276 N N . SER A 1 425 ? -6.019 19.673 18.189 1.00 56.66 425 SER A N 1
ATOM 3277 C CA . SER A 1 425 ? -5.367 20.944 17.814 1.00 56.66 425 SER A CA 1
ATOM 3278 C C . SER A 1 425 ? -5.846 21.440 16.448 1.00 56.66 425 SER A C 1
ATOM 3280 O O . SER A 1 425 ? -5.780 22.641 16.175 1.00 56.66 425 SER A O 1
ATOM 3282 N N . LEU A 1 426 ? -6.522 20.496 15.644 1.00 65.12 426 LEU A N 1
ATOM 3283 C CA . LEU A 1 426 ? -7.085 20.921 14.348 1.00 65.12 426 LEU A CA 1
ATOM 3284 C C . LEU A 1 426 ? -8.436 20.237 14.136 1.00 65.12 426 LEU A C 1
ATOM 3286 O O . LEU A 1 426 ? -8.692 19.156 14.672 1.00 65.12 426 LEU A O 1
ATOM 3290 N N . PRO A 1 427 ? -9.313 21.011 13.375 1.00 75.62 427 PRO A N 1
ATOM 3291 C CA . PRO A 1 427 ? -10.567 20.333 13.024 1.00 75.62 427 PRO A CA 1
ATOM 3292 C C . PRO A 1 427 ? -10.324 19.118 12.110 1.00 75.62 427 PRO A C 1
ATOM 3294 O O . PRO A 1 427 ? -9.319 19.055 11.398 1.00 75.62 427 PRO A O 1
ATOM 3297 N N . PRO A 1 428 ? -11.222 18.070 12.162 1.00 75.88 428 PRO A N 1
ATOM 3298 C CA . PRO A 1 428 ? -11.055 16.826 11.396 1.00 75.88 428 PRO A CA 1
ATOM 3299 C C . PRO A 1 428 ? -10.884 17.091 9.896 1.00 75.88 428 PRO A C 1
ATOM 3301 O O . PRO A 1 428 ? -10.070 16.426 9.250 1.00 75.88 428 PRO A O 1
ATOM 3304 N N . SER A 1 429 ? -11.573 18.064 9.363 1.00 81.50 429 SER A N 1
ATOM 3305 C CA . SER A 1 429 ? -11.451 18.326 7.909 1.00 81.50 429 SER A CA 1
ATOM 3306 C C . SER A 1 429 ? -10.039 18.801 7.546 1.00 81.50 429 SER A C 1
ATOM 3308 O O . SER A 1 429 ? -9.550 18.490 6.458 1.00 81.50 429 SER A O 1
ATOM 3310 N N . GLU A 1 430 ? -9.415 19.456 8.534 1.00 84.56 430 GLU A N 1
ATOM 3311 C CA . GLU A 1 430 ? -8.064 19.985 8.232 1.00 84.56 430 GLU A CA 1
ATOM 3312 C C . GLU A 1 430 ? -6.991 18.928 8.513 1.00 84.56 430 GLU A C 1
ATOM 3314 O O . GLU A 1 430 ? -5.838 19.100 8.111 1.00 84.56 430 GLU A O 1
ATOM 3319 N N . CYS A 1 431 ? -7.452 17.879 9.126 1.00 87.31 431 CYS A N 1
ATOM 3320 C CA . CYS A 1 431 ? -6.492 16.781 9.360 1.00 87.31 431 CYS A CA 1
ATOM 3321 C C . CYS A 1 431 ? -6.510 15.786 8.194 1.00 87.31 431 CYS A C 1
ATOM 3323 O O . CYS A 1 431 ? -5.589 14.978 8.063 1.00 87.31 431 CYS A O 1
ATOM 3325 N N . ALA A 1 432 ? -7.555 15.914 7.339 1.00 92.38 432 ALA A N 1
ATOM 3326 C CA . ALA A 1 432 ? -7.681 14.942 6.224 1.00 92.38 432 ALA A CA 1
ATOM 3327 C C . ALA A 1 432 ? -6.593 15.210 5.172 1.00 92.38 432 ALA A C 1
ATOM 3329 O O . ALA A 1 432 ? -6.217 16.356 4.915 1.00 92.38 432 ALA A O 1
ATOM 3330 N N . ARG A 1 433 ? -6.054 14.105 4.697 1.00 95.50 433 ARG A N 1
ATOM 3331 C CA . ARG A 1 433 ? -5.078 14.264 3.599 1.00 95.50 433 ARG A CA 1
ATOM 3332 C C . ARG A 1 433 ? -5.715 14.916 2.368 1.00 95.50 433 ARG A C 1
ATOM 3334 O O . ARG A 1 433 ? -6.855 14.617 2.004 1.00 95.50 433 ARG A O 1
ATOM 3341 N N . PRO A 1 434 ? -5.043 15.852 1.773 1.00 94.50 434 PRO A N 1
ATOM 3342 C CA . PRO A 1 434 ? -5.624 16.569 0.626 1.00 94.50 434 PRO A CA 1
ATOM 3343 C C . PRO A 1 434 ? -6.112 15.601 -0.463 1.00 94.50 434 PRO A C 1
ATOM 3345 O O . PRO A 1 434 ? -5.435 14.625 -0.797 1.00 94.50 434 PRO A O 1
ATOM 3348 N N . TYR A 1 435 ? -7.434 15.840 -0.995 1.00 94.19 435 TYR A N 1
ATOM 3349 C CA . TYR A 1 435 ? -8.083 15.143 -2.125 1.00 94.19 435 TYR A CA 1
ATOM 3350 C C . TYR A 1 435 ? -8.695 13.816 -1.663 1.00 94.19 435 TYR A C 1
ATOM 3352 O O . TYR A 1 435 ? -8.986 12.942 -2.484 1.00 94.19 435 TYR A O 1
ATOM 3360 N N . LEU A 1 436 ? -8.865 13.730 -0.378 1.00 95.94 436 LEU A N 1
ATOM 3361 C CA . LEU A 1 436 ? -9.389 12.445 0.142 1.00 95.94 436 LEU A CA 1
ATOM 3362 C C . LEU A 1 436 ? -10.728 12.107 -0.514 1.00 95.94 436 LEU A C 1
ATOM 3364 O O . LEU A 1 436 ? -10.903 10.989 -1.005 1.00 95.94 436 LEU A O 1
ATOM 3368 N N . HIS A 1 437 ? -11.632 13.013 -0.481 1.00 95.56 437 HIS A N 1
ATOM 3369 C CA . HIS A 1 437 ? -12.979 12.657 -0.995 1.00 95.56 437 HIS A CA 1
ATOM 3370 C C . HIS A 1 437 ? -12.967 12.546 -2.521 1.00 95.56 437 HIS A C 1
ATOM 3372 O O . HIS A 1 437 ? -13.638 11.672 -3.074 1.00 95.56 437 HIS A O 1
ATOM 3378 N N . GLU A 1 438 ? -12.211 13.436 -3.170 1.00 96.25 438 GLU A N 1
ATOM 3379 C CA . GLU A 1 438 ? -12.077 13.281 -4.648 1.00 96.25 438 GLU A CA 1
ATOM 3380 C C . GLU A 1 438 ? -11.498 11.906 -5.001 1.00 96.25 438 GLU A C 1
ATOM 3382 O O . GLU A 1 438 ? -11.927 11.298 -5.984 1.00 96.25 438 GLU A O 1
ATOM 3387 N N . PHE A 1 439 ? -10.574 11.521 -4.277 1.00 96.81 439 PHE A N 1
ATOM 3388 C CA . PHE A 1 439 ? -9.973 10.183 -4.477 1.00 96.81 439 PHE A CA 1
ATOM 3389 C C . PHE A 1 439 ? -11.022 9.079 -4.304 1.00 96.81 439 PHE A C 1
ATOM 3391 O O . PHE A 1 439 ? -11.131 8.199 -5.160 1.00 96.81 439 PHE A O 1
ATOM 3398 N N . LEU A 1 440 ? -11.797 9.101 -3.264 1.00 97.69 440 LEU A N 1
ATOM 3399 C CA . LEU A 1 440 ? -12.769 8.013 -3.012 1.00 97.69 440 LEU A CA 1
ATOM 3400 C C . LEU A 1 440 ? -13.901 8.055 -4.047 1.00 97.69 440 LEU A C 1
ATOM 3402 O O . LEU A 1 440 ? -14.365 7.003 -4.491 1.00 97.69 440 LEU A O 1
ATOM 3406 N N . GLU A 1 441 ? -14.274 9.266 -4.459 1.00 97.31 441 GLU A N 1
ATOM 3407 C CA . GLU A 1 441 ? -15.359 9.359 -5.472 1.00 97.31 441 GLU A CA 1
ATOM 3408 C C . GLU A 1 441 ? -14.877 8.829 -6.822 1.00 97.31 441 GLU A C 1
ATOM 3410 O O . GLU A 1 441 ? -15.654 8.194 -7.538 1.00 97.31 441 GLU A O 1
ATOM 3415 N N . ALA A 1 442 ? -13.658 9.051 -7.119 1.00 95.06 442 ALA A N 1
ATOM 3416 C CA . ALA A 1 442 ? -13.135 8.617 -8.436 1.00 95.06 442 ALA A CA 1
ATOM 3417 C C . ALA A 1 442 ? -12.935 7.097 -8.471 1.00 95.06 442 ALA A C 1
ATOM 3419 O O . ALA A 1 442 ? -13.153 6.475 -9.514 1.00 95.06 442 ALA A O 1
ATOM 3420 N N . ILE A 1 443 ? -12.661 6.476 -7.335 1.00 95.88 443 ILE A N 1
ATOM 3421 C CA . ILE A 1 443 ? -12.328 5.027 -7.411 1.00 95.88 443 ILE A CA 1
ATOM 3422 C C . ILE A 1 443 ? -13.591 4.201 -7.145 1.00 95.88 443 ILE A C 1
ATOM 3424 O O . ILE A 1 443 ? -13.650 3.030 -7.527 1.00 95.88 443 ILE A O 1
ATOM 3428 N N . TYR A 1 444 ? -14.569 4.771 -6.514 1.00 97.69 444 TYR A N 1
ATOM 3429 C CA . TYR A 1 444 ? -15.743 4.006 -6.049 1.00 97.69 444 TYR A CA 1
ATOM 3430 C C . TYR A 1 444 ? -16.444 3.315 -7.224 1.00 97.69 444 TYR A C 1
ATOM 3432 O O . TYR A 1 444 ? -16.964 2.209 -7.063 1.00 97.69 444 TYR A O 1
ATOM 3440 N N . PRO A 1 445 ? -16.468 3.933 -8.425 1.00 97.25 445 PRO A N 1
ATOM 3441 C CA . PRO A 1 445 ? -17.122 3.212 -9.531 1.00 97.25 445 PRO A CA 1
ATOM 3442 C C . PRO A 1 445 ? -16.407 1.890 -9.848 1.00 97.25 445 PRO A C 1
ATOM 3444 O O . PRO A 1 445 ? -17.009 1.006 -10.464 1.00 97.25 445 PRO A O 1
ATOM 3447 N N . HIS A 1 446 ? -15.168 1.752 -9.425 1.00 97.00 446 HIS A N 1
ATOM 3448 C CA . HIS A 1 446 ? -14.400 0.550 -9.830 1.00 97.00 446 HIS A CA 1
ATOM 3449 C C . HIS A 1 446 ? -14.138 -0.359 -8.626 1.00 97.00 446 HIS A C 1
ATOM 3451 O O . HIS A 1 446 ? -13.871 -1.549 -8.807 1.00 97.00 446 HIS A O 1
ATOM 3457 N N . TYR A 1 447 ? -14.283 0.198 -7.368 1.00 98.31 447 TYR A N 1
ATOM 3458 C CA . TYR A 1 447 ? -13.850 -0.624 -6.219 1.00 98.31 447 TYR A CA 1
ATOM 3459 C C . TYR A 1 447 ? -14.924 -0.570 -5.127 1.00 98.31 447 TYR A C 1
ATOM 3461 O O . TYR A 1 447 ? -15.560 0.463 -4.904 1.00 98.31 447 TYR A O 1
ATOM 3469 N N . ASP A 1 448 ? -15.123 -1.767 -4.487 1.00 98.38 448 ASP A N 1
ATOM 3470 C CA . ASP A 1 448 ? -15.713 -1.687 -3.134 1.00 98.38 448 ASP A CA 1
ATOM 3471 C C . ASP A 1 448 ? -14.646 -1.290 -2.104 1.00 98.38 448 ASP A C 1
ATOM 3473 O O . ASP A 1 448 ? -13.480 -1.675 -2.210 1.00 98.38 448 ASP A O 1
ATOM 3477 N N . ILE A 1 449 ? -15.108 -0.472 -1.111 1.00 98.31 449 ILE A N 1
ATOM 3478 C CA . ILE A 1 449 ? -14.052 0.122 -0.255 1.00 98.31 449 ILE A CA 1
ATOM 3479 C C . ILE A 1 449 ? -14.190 -0.451 1.162 1.00 98.31 449 ILE A C 1
ATOM 3481 O O . ILE A 1 449 ? -15.274 -0.452 1.751 1.00 98.31 449 ILE A O 1
ATOM 3485 N N . CYS A 1 450 ? -13.004 -0.988 1.622 1.00 97.75 450 CYS A N 1
ATOM 3486 C CA . CYS A 1 450 ? -12.910 -1.471 3.013 1.00 97.75 450 CYS A CA 1
ATOM 3487 C C . CYS A 1 450 ? -11.889 -0.610 3.767 1.00 97.75 450 CYS A C 1
ATOM 3489 O O . CYS A 1 450 ? -10.746 -0.447 3.334 1.00 97.75 450 CYS A O 1
ATOM 3491 N N . ILE A 1 451 ? -12.400 -0.051 4.970 1.00 97.06 451 ILE A N 1
ATOM 3492 C CA . ILE A 1 451 ? -11.444 0.663 5.850 1.00 97.06 451 ILE A CA 1
ATOM 3493 C C . ILE A 1 451 ? -10.943 -0.295 6.937 1.00 97.06 451 ILE A C 1
ATOM 3495 O O . ILE A 1 451 ? -11.728 -0.943 7.633 1.00 97.06 451 ILE A O 1
ATOM 3499 N N . TRP A 1 452 ? -9.590 -0.430 6.989 1.00 96.12 452 TRP A N 1
ATOM 3500 C CA . TRP A 1 452 ? -9.011 -1.344 7.990 1.00 96.12 452 TRP A CA 1
ATOM 3501 C C . TRP A 1 452 ? -8.021 -0.568 8.866 1.00 96.12 452 TRP A C 1
ATOM 3503 O O . TRP A 1 452 ? -6.923 -0.215 8.432 1.00 96.12 452 TRP A O 1
ATOM 3513 N N . SER A 1 453 ? -8.454 -0.359 10.209 1.00 87.56 453 SER A N 1
ATOM 3514 C CA . SER A 1 453 ? -7.669 0.505 11.114 1.00 87.56 453 SER A CA 1
ATOM 3515 C C . SER A 1 453 ? -7.095 -0.332 12.265 1.00 87.56 453 SER A C 1
ATOM 3517 O O . SER A 1 453 ? -7.666 -1.350 12.661 1.00 87.56 453 SER A O 1
ATOM 3519 N N . GLN A 1 454 ? -5.897 0.159 12.754 1.00 82.31 454 GLN A N 1
ATOM 3520 C CA . GLN A 1 454 ? -5.293 -0.549 13.905 1.00 82.31 454 GLN A CA 1
ATOM 3521 C C . GLN A 1 454 ? -5.873 -0.023 15.226 1.00 82.31 454 GLN A C 1
ATOM 3523 O O . GLN A 1 454 ? -5.287 -0.230 16.290 1.00 82.31 454 GLN A O 1
ATOM 3528 N N . THR A 1 455 ? -6.964 0.655 15.157 1.00 72.06 455 THR A N 1
ATOM 3529 C CA . THR A 1 455 ? -7.608 1.138 16.399 1.00 72.06 455 THR A CA 1
ATOM 3530 C C . THR A 1 455 ? -8.941 0.413 16.617 1.00 72.06 455 THR A C 1
ATOM 3532 O O . THR A 1 455 ? -9.408 -0.333 15.754 1.00 72.06 455 THR A O 1
ATOM 3535 N N . SER A 1 456 ? -9.509 0.625 17.845 1.00 69.56 456 SER A N 1
ATOM 3536 C CA . SER A 1 456 ? -10.792 -0.055 18.154 1.00 69.56 456 SER A CA 1
ATOM 3537 C C . SER A 1 456 ? -11.933 0.497 17.294 1.00 69.56 456 SER A C 1
ATOM 3539 O O . SER A 1 456 ? -11.831 1.583 16.718 1.00 69.56 456 SER A O 1
ATOM 3541 N N . TRP A 1 457 ? -12.929 -0.332 17.240 1.00 65.88 457 TRP A N 1
ATOM 3542 C CA . TRP A 1 457 ? -14.076 0.016 16.370 1.00 65.88 457 TRP A CA 1
ATOM 3543 C C . TRP A 1 457 ? -14.693 1.353 16.804 1.00 65.88 457 TRP A C 1
ATOM 3545 O O . TRP A 1 457 ? -15.093 2.150 15.953 1.00 65.88 457 TRP A O 1
ATOM 3555 N N . ILE A 1 458 ? -14.672 1.645 18.103 1.00 57.16 458 ILE A N 1
ATOM 3556 C CA . ILE A 1 458 ? -15.311 2.890 18.592 1.00 57.16 458 ILE A CA 1
ATOM 3557 C C . ILE A 1 458 ? -14.546 4.108 18.051 1.00 57.16 458 ILE A C 1
ATOM 3559 O O . ILE A 1 458 ? -15.170 5.067 17.592 1.00 57.16 458 ILE A O 1
ATOM 3563 N N . TRP A 1 459 ? -13.326 4.019 18.005 1.00 63.81 459 TRP A N 1
ATOM 3564 C CA . TRP A 1 459 ? -12.537 5.177 17.529 1.00 63.81 459 TRP A CA 1
ATOM 3565 C C . TRP A 1 459 ? -12.549 5.255 15.998 1.00 63.81 459 TRP A C 1
ATOM 3567 O O . TRP A 1 459 ? -12.554 6.356 15.441 1.00 63.81 459 TRP A O 1
ATOM 3577 N N . LEU A 1 460 ? -12.584 4.128 15.436 1.00 68.00 460 LEU A N 1
ATOM 3578 C CA . LEU A 1 460 ? -12.663 4.090 13.963 1.00 68.00 460 LEU A CA 1
ATOM 3579 C C . LEU A 1 460 ? -13.965 4.723 13.459 1.00 68.00 460 LEU A C 1
ATOM 3581 O O . LEU A 1 460 ? -13.933 5.528 12.526 1.00 68.00 460 LEU A O 1
ATOM 3585 N N . GLU A 1 461 ? -15.016 4.375 14.115 1.00 68.06 461 GLU A N 1
ATOM 3586 C CA . GLU A 1 461 ? -16.315 4.942 13.685 1.00 68.06 461 GLU A CA 1
ATOM 3587 C C . GLU A 1 461 ? -16.316 6.469 13.862 1.00 68.06 461 GLU A C 1
ATOM 3589 O O . GLU A 1 461 ? -16.784 7.187 12.976 1.00 68.06 461 GLU A O 1
ATOM 3594 N N . THR A 1 462 ? -15.790 6.942 14.923 1.00 64.19 462 THR A N 1
ATOM 3595 C CA . THR A 1 462 ? -15.743 8.399 15.169 1.00 64.19 462 THR A CA 1
ATOM 3596 C C . THR A 1 462 ? -14.931 9.108 14.079 1.00 64.19 462 THR A C 1
ATOM 3598 O O . THR A 1 462 ? -15.360 10.150 13.578 1.00 64.19 462 THR A O 1
ATOM 3601 N N . LYS A 1 463 ? -13.866 8.538 13.693 1.00 72.50 463 LYS A N 1
ATOM 3602 C CA . LYS A 1 463 ? -13.012 9.187 12.666 1.00 72.50 463 LYS A CA 1
ATOM 3603 C C . LYS A 1 463 ? -13.720 9.236 11.307 1.00 72.50 463 LYS A C 1
ATOM 3605 O O . LYS A 1 463 ? -13.676 10.267 10.632 1.00 72.50 463 LYS A O 1
ATOM 3610 N N . LEU A 1 464 ? -14.373 8.136 10.961 1.00 80.75 464 LEU A N 1
ATOM 3611 C CA . LEU A 1 464 ? -15.006 8.094 9.621 1.00 80.75 464 LEU A CA 1
ATOM 3612 C C . LEU A 1 464 ? -16.152 9.104 9.536 1.00 80.75 464 LEU A C 1
ATOM 3614 O O . LEU A 1 464 ? -16.319 9.752 8.500 1.00 80.75 464 LEU A O 1
ATOM 3618 N N . VAL A 1 465 ? -16.823 9.253 10.599 1.00 73.75 465 VAL A N 1
ATOM 3619 C CA . VAL A 1 465 ? -17.951 10.216 10.588 1.00 73.75 465 VAL A CA 1
ATOM 3620 C C . VAL A 1 465 ? -17.395 11.644 10.577 1.00 73.75 465 VAL A C 1
ATOM 3622 O O . VAL A 1 465 ? -17.875 12.481 9.809 1.00 73.75 465 VAL A O 1
ATOM 3625 N N . GLU A 1 466 ? -16.419 11.875 11.404 1.00 75.88 466 GLU A N 1
ATOM 3626 C CA . GLU A 1 466 ? -15.863 13.247 11.467 1.00 75.88 466 GLU A CA 1
ATOM 3627 C C . GLU A 1 466 ? -15.213 13.648 10.141 1.00 75.88 466 GLU A C 1
ATOM 3629 O O . GLU A 1 466 ? -15.210 14.831 9.795 1.00 75.88 466 GLU A O 1
ATOM 3634 N N . LEU A 1 467 ? -14.838 12.633 9.457 1.00 82.06 467 LEU A N 1
ATOM 3635 C CA . LEU A 1 467 ? -14.199 12.962 8.160 1.00 82.06 467 LEU A CA 1
ATOM 3636 C C . LEU A 1 467 ? -15.240 13.030 7.048 1.00 82.06 467 LEU A C 1
ATOM 3638 O O . LEU A 1 467 ? -14.900 13.336 5.903 1.00 82.06 467 LEU A O 1
ATOM 3642 N N . GLY A 1 468 ? -16.491 12.805 7.442 1.00 83.56 468 GLY A N 1
ATOM 3643 C CA . GLY A 1 468 ? -17.581 12.878 6.448 1.00 83.56 468 GLY A CA 1
ATOM 3644 C C . GLY A 1 468 ? -17.570 11.685 5.485 1.00 83.56 468 GLY A C 1
ATOM 3645 O O . GLY A 1 468 ? -18.029 11.816 4.348 1.00 83.56 468 GLY A O 1
ATOM 3646 N N . MET A 1 469 ? -16.971 10.614 5.845 1.00 86.81 469 MET A N 1
ATOM 3647 C CA . MET A 1 469 ? -16.898 9.439 4.944 1.00 86.81 469 MET A CA 1
ATOM 3648 C C . MET A 1 469 ? -18.138 8.562 5.093 1.00 86.81 469 MET A C 1
ATOM 3650 O O . MET A 1 469 ? -18.499 7.848 4.155 1.00 86.81 469 MET A O 1
ATOM 3654 N N . ILE A 1 470 ? -18.769 8.712 6.281 1.00 81.38 470 ILE A N 1
ATOM 3655 C CA . ILE A 1 470 ? -20.046 7.995 6.495 1.00 81.38 470 ILE A CA 1
ATOM 3656 C C . ILE A 1 470 ? -21.093 9.017 6.952 1.00 81.38 470 ILE A C 1
ATOM 3658 O O . ILE A 1 470 ? -20.808 9.915 7.748 1.00 81.38 470 ILE A O 1
ATOM 3662 N N . GLY A 1 471 ? -22.316 8.967 6.376 1.00 68.62 471 GLY A N 1
ATOM 3663 C CA . GLY A 1 471 ? -23.386 9.857 6.896 1.00 68.62 471 GLY A CA 1
ATOM 3664 C C . GLY A 1 471 ? -23.440 11.171 6.112 1.00 68.62 471 GLY A C 1
ATOM 3665 O O . GLY A 1 471 ? -24.187 12.074 6.493 1.00 68.62 471 GLY A O 1
ATOM 3666 N N . SER A 1 472 ? -22.557 11.303 5.057 1.00 73.25 472 SER A N 1
ATOM 3667 C CA . SER A 1 472 ? -22.580 12.526 4.221 1.00 73.25 472 SER A CA 1
ATOM 3668 C C . SER A 1 472 ? -23.205 12.226 2.856 1.00 73.25 472 SER A C 1
ATOM 3670 O O . SER A 1 472 ? -23.554 11.083 2.554 1.00 73.25 472 SER A O 1
ATOM 3672 N N . ASP A 1 473 ? -23.708 13.289 2.065 1.00 78.88 473 ASP A N 1
ATOM 3673 C CA . ASP A 1 473 ? -24.315 13.105 0.719 1.00 78.88 473 ASP A CA 1
ATOM 3674 C C . ASP A 1 473 ? -23.224 13.035 -0.354 1.00 78.88 473 ASP A C 1
ATOM 3676 O O . ASP A 1 473 ? -23.432 13.480 -1.485 1.00 78.88 473 ASP A O 1
ATOM 3680 N N . LYS A 1 474 ? -22.132 12.202 -0.038 1.00 86.62 474 LYS A N 1
ATOM 3681 C CA . LYS A 1 474 ? -21.061 12.138 -1.059 1.00 86.62 474 LYS A CA 1
ATOM 3682 C C . LYS A 1 474 ? -21.317 10.972 -2.015 1.00 86.62 474 LYS A C 1
ATOM 3684 O O . LYS A 1 474 ? -22.144 10.098 -1.745 1.00 86.62 474 LYS A O 1
ATOM 3689 N N . ASN A 1 475 ? -20.688 10.995 -3.213 1.00 92.69 475 ASN A N 1
ATOM 3690 C CA . ASN A 1 475 ? -21.008 10.016 -4.282 1.00 92.69 475 ASN A CA 1
ATOM 3691 C C . ASN A 1 475 ? -20.149 8.755 -4.149 1.00 92.69 475 ASN A C 1
ATOM 3693 O O . ASN A 1 475 ? -19.751 8.162 -5.153 1.00 92.69 475 ASN A O 1
ATOM 3697 N N . TYR A 1 476 ? -19.833 8.358 -2.953 1.00 95.88 476 TYR A N 1
ATOM 3698 C CA . TYR A 1 476 ? -19.190 7.056 -2.708 1.00 95.88 476 TYR A CA 1
ATOM 3699 C C . TYR A 1 476 ? -19.694 6.477 -1.388 1.00 95.88 476 TYR A C 1
ATOM 3701 O O . TYR A 1 476 ? -20.281 7.185 -0.566 1.00 95.88 476 TYR A O 1
ATOM 3709 N N . HIS A 1 477 ? -19.428 5.138 -1.284 1.00 93.88 477 HIS A N 1
ATOM 3710 C CA . HIS A 1 477 ? -19.900 4.483 -0.046 1.00 93.88 477 HIS A CA 1
ATOM 3711 C C . HIS A 1 477 ? -18.822 3.508 0.445 1.00 93.88 477 HIS A C 1
ATOM 3713 O O . HIS A 1 477 ? -18.111 2.888 -0.350 1.00 93.88 477 HIS A O 1
ATOM 3719 N N . ILE A 1 478 ? -18.763 3.519 1.803 1.00 94.88 478 ILE A N 1
ATOM 3720 C CA . ILE A 1 478 ? -17.865 2.512 2.413 1.00 94.88 478 ILE A CA 1
ATOM 3721 C C . ILE A 1 478 ? -18.654 1.215 2.640 1.00 94.88 478 ILE A C 1
ATOM 3723 O O . ILE A 1 478 ? -19.752 1.224 3.201 1.00 94.88 478 ILE A O 1
ATOM 3727 N N . SER A 1 479 ? -18.019 0.073 2.145 1.00 94.69 479 SER A N 1
ATOM 3728 C CA . SER A 1 479 ? -18.774 -1.207 2.200 1.00 94.69 479 SER A CA 1
ATOM 3729 C C . SER A 1 479 ? -18.690 -1.821 3.604 1.00 94.69 479 SER A C 1
ATOM 3731 O O . SER A 1 479 ? -19.709 -2.258 4.143 1.00 94.69 479 SER A O 1
ATOM 3733 N N . PHE A 1 480 ? -17.485 -1.913 4.128 1.00 94.19 480 PHE A N 1
ATOM 3734 C CA . PHE A 1 480 ? -17.378 -2.443 5.505 1.00 94.19 480 PHE A CA 1
ATOM 3735 C C . PHE A 1 480 ? -16.042 -2.004 6.107 1.00 94.19 480 PHE A C 1
ATOM 3737 O O . PHE A 1 480 ? -15.166 -1.496 5.405 1.00 94.19 480 PHE A O 1
ATOM 3744 N N . VAL A 1 481 ? -15.932 -2.148 7.467 1.00 93.44 481 VAL A N 1
ATOM 3745 C CA . VAL A 1 481 ? -14.713 -1.662 8.158 1.00 93.44 481 VAL A CA 1
ATOM 3746 C C . VAL A 1 481 ? -14.170 -2.791 9.038 1.00 93.44 481 VAL A C 1
ATOM 3748 O O . VAL A 1 481 ? -14.914 -3.666 9.485 1.00 93.44 481 VAL A O 1
ATOM 3751 N N . LEU A 1 482 ? -12.875 -2.812 9.183 1.00 92.94 482 LEU A N 1
ATOM 3752 C CA . LEU A 1 482 ? -12.227 -3.767 10.100 1.00 92.94 482 LEU A CA 1
ATOM 3753 C C . LEU A 1 482 ? -11.331 -2.998 11.071 1.00 92.94 482 LEU A C 1
ATOM 3755 O O . LEU A 1 482 ? -10.849 -1.905 10.764 1.00 92.94 482 LEU A O 1
ATOM 3759 N N . ASP A 1 483 ? -11.230 -3.508 12.318 1.00 86.94 483 ASP A N 1
ATOM 3760 C CA . ASP A 1 483 ? -10.407 -2.806 13.334 1.00 86.94 483 ASP A CA 1
ATOM 3761 C C . ASP A 1 483 ? -9.296 -3.733 13.837 1.00 86.94 483 ASP A C 1
ATOM 3763 O O . ASP A 1 483 ? -8.974 -4.735 13.195 1.00 86.94 483 ASP A O 1
ATOM 3767 N N . LYS A 1 484 ? -8.676 -3.318 14.874 1.00 84.69 484 LYS A N 1
ATOM 3768 C CA . LYS A 1 484 ? -7.465 -4.039 15.337 1.00 84.69 484 LYS A CA 1
ATOM 3769 C C . LYS A 1 484 ? -7.808 -5.469 15.771 1.00 84.69 484 LYS A C 1
ATOM 3771 O O . LYS A 1 484 ? -6.919 -6.322 15.828 1.00 84.69 484 LYS A O 1
ATOM 3776 N N . THR A 1 485 ? -9.079 -5.803 16.055 1.00 85.06 485 THR A N 1
ATOM 3777 C CA . THR A 1 485 ? -9.440 -7.153 16.546 1.00 85.06 485 THR A CA 1
ATOM 3778 C C . THR A 1 485 ? -9.317 -8.191 15.427 1.00 85.06 485 THR A C 1
ATOM 3780 O O . THR A 1 485 ? -9.275 -9.392 15.706 1.00 85.06 485 THR A O 1
ATOM 3783 N N . SER A 1 486 ? -9.304 -7.743 14.215 1.00 89.25 486 SER A N 1
ATOM 3784 C CA . SER A 1 486 ? -9.166 -8.703 13.093 1.00 89.25 486 SER A CA 1
ATOM 3785 C C . SER A 1 486 ? -7.695 -8.892 12.707 1.00 89.25 486 SER A C 1
ATOM 3787 O O . SER A 1 486 ? -7.392 -9.657 11.788 1.00 89.25 486 SER A O 1
ATOM 3789 N N . MET A 1 487 ? -6.769 -8.239 13.493 1.00 91.88 487 MET A N 1
ATOM 3790 C CA . MET A 1 487 ? -5.324 -8.379 13.224 1.00 91.88 487 MET A CA 1
ATOM 3791 C C . MET A 1 487 ? -4.708 -9.345 14.241 1.00 91.88 487 MET A C 1
ATOM 3793 O O . MET A 1 487 ? -5.303 -9.639 15.279 1.00 91.88 487 MET A O 1
ATOM 3797 N N . PHE A 1 488 ? -3.514 -9.934 13.860 1.00 89.88 488 PHE A N 1
ATOM 3798 C CA . PHE A 1 488 ? -2.789 -10.764 14.849 1.00 89.88 488 PHE A CA 1
ATOM 3799 C C . PHE A 1 488 ? -1.283 -10.565 14.667 1.00 89.88 488 PHE A C 1
ATOM 3801 O O . PHE A 1 488 ? -0.834 -9.991 13.673 1.00 89.88 488 PHE A O 1
ATOM 3808 N N . THR A 1 489 ? -0.571 -11.023 15.719 1.00 89.50 489 THR A N 1
ATOM 3809 C CA . THR A 1 489 ? 0.883 -10.753 15.769 1.00 89.50 489 THR A CA 1
ATOM 3810 C C . THR A 1 489 ? 1.649 -11.833 14.981 1.00 89.50 489 THR A C 1
ATOM 3812 O O . THR A 1 489 ? 1.321 -13.020 15.041 1.00 89.50 489 THR A O 1
ATOM 3815 N N . VAL A 1 490 ? 2.621 -11.276 14.207 1.00 87.38 490 VAL A N 1
ATOM 3816 C CA . VAL A 1 490 ? 3.509 -12.227 13.495 1.00 87.38 490 VAL A CA 1
ATOM 3817 C C . VAL A 1 490 ? 4.944 -11.965 13.963 1.00 87.38 490 VAL A C 1
ATOM 3819 O O . VAL A 1 490 ? 5.255 -10.908 14.517 1.00 87.38 490 VAL A O 1
ATOM 3822 N N . PHE A 1 491 ? 5.710 -13.010 13.833 1.00 86.06 491 PHE A N 1
ATOM 3823 C CA . PHE A 1 491 ? 7.117 -12.900 14.273 1.00 86.06 491 PHE A CA 1
ATOM 3824 C C . PHE A 1 491 ? 8.031 -12.949 13.041 1.00 86.06 491 PHE A C 1
ATOM 3826 O O . PHE A 1 491 ? 8.102 -13.959 12.339 1.00 86.06 491 PHE A O 1
ATOM 3833 N N . THR A 1 492 ? 8.617 -11.709 12.811 1.00 78.44 492 THR A N 1
ATOM 3834 C CA . THR A 1 492 ? 9.502 -11.602 11.623 1.00 78.44 492 THR A CA 1
ATOM 3835 C C . THR A 1 492 ? 10.917 -11.213 12.051 1.00 78.44 492 THR A C 1
ATOM 3837 O O . THR A 1 492 ? 11.260 -11.291 13.233 1.00 78.44 492 THR A O 1
ATOM 3840 N N . GLU A 1 493 ? 11.815 -10.907 10.905 1.00 73.44 493 GLU A N 1
ATOM 3841 C CA . GLU A 1 493 ? 13.202 -10.509 11.206 1.00 73.44 493 GLU A CA 1
ATOM 3842 C C . GLU A 1 493 ? 13.445 -9.078 10.708 1.00 73.44 493 GLU A C 1
ATOM 3844 O O . GLU A 1 493 ? 12.937 -8.671 9.661 1.00 73.44 493 GLU A O 1
ATOM 3849 N N . ARG A 1 494 ? 14.161 -8.302 11.592 1.00 66.88 494 ARG A N 1
ATOM 3850 C CA . ARG A 1 494 ? 14.581 -6.944 11.215 1.00 66.88 494 ARG A CA 1
ATOM 3851 C C . ARG A 1 494 ? 16.090 -6.799 11.441 1.00 66.88 494 ARG A C 1
ATOM 3853 O O . ARG A 1 494 ? 16.589 -6.942 12.559 1.00 66.88 494 ARG A O 1
ATOM 3860 N N . GLU A 1 495 ? 16.799 -6.637 10.202 1.00 65.75 495 GLU A N 1
ATOM 3861 C CA . GLU A 1 495 ? 18.277 -6.518 10.270 1.00 65.75 495 GLU A CA 1
ATOM 3862 C C . GLU A 1 495 ? 18.893 -7.714 10.994 1.00 65.75 495 GLU A C 1
ATOM 3864 O O . GLU A 1 495 ? 19.798 -7.555 11.817 1.00 65.75 495 GLU A O 1
ATOM 3869 N N . GLY A 1 496 ? 18.260 -8.882 10.802 1.00 65.56 496 GLY A N 1
ATOM 3870 C CA . GLY A 1 496 ? 18.885 -10.114 11.348 1.00 65.56 496 GLY A CA 1
ATOM 3871 C C . GLY A 1 496 ? 18.439 -10.379 12.792 1.00 65.56 496 GLY A C 1
ATOM 3872 O O . GLY A 1 496 ? 18.850 -11.382 13.378 1.00 65.56 496 GLY A O 1
ATOM 3873 N N . LYS A 1 497 ? 17.576 -9.462 13.339 1.00 71.31 497 LYS A N 1
ATOM 3874 C CA . LYS A 1 497 ? 17.063 -9.686 14.710 1.00 71.31 497 LYS A CA 1
ATOM 3875 C C . LYS A 1 497 ? 15.552 -9.954 14.690 1.00 71.31 497 LYS A C 1
ATOM 3877 O O . LYS A 1 497 ? 14.830 -9.475 13.814 1.00 71.31 497 LYS A O 1
ATOM 3882 N N . PRO A 1 498 ? 15.106 -10.791 15.649 1.00 73.12 498 PRO A N 1
ATOM 3883 C CA . PRO A 1 498 ? 13.666 -11.081 15.727 1.00 73.12 498 PRO A CA 1
ATOM 3884 C C . PRO A 1 498 ? 12.845 -9.801 15.987 1.00 73.12 498 PRO A C 1
ATOM 3886 O O . PRO A 1 498 ? 13.267 -8.918 16.739 1.00 73.12 498 PRO A O 1
ATOM 3889 N N . TRP A 1 499 ? 11.797 -9.747 15.270 1.00 78.31 499 TRP A N 1
ATOM 3890 C CA . TRP A 1 499 ? 10.925 -8.554 15.345 1.00 78.31 499 TRP A CA 1
ATOM 3891 C C . TRP A 1 499 ? 9.460 -9.006 15.345 1.00 78.31 499 TRP A C 1
ATOM 3893 O O . TRP A 1 499 ? 9.055 -9.868 14.562 1.00 78.31 499 TRP A O 1
ATOM 3903 N N . GLN A 1 500 ? 8.713 -8.441 16.284 1.00 82.12 500 GLN A N 1
ATOM 3904 C CA . GLN A 1 500 ? 7.283 -8.826 16.335 1.00 82.12 500 GLN A CA 1
ATOM 3905 C C . GLN A 1 500 ? 6.405 -7.611 16.018 1.00 82.12 500 GLN A C 1
ATOM 3907 O O . GLN A 1 500 ? 6.691 -6.488 16.441 1.00 82.12 500 GLN A O 1
ATOM 3912 N N . HIS A 1 501 ? 5.387 -7.906 15.142 1.00 81.94 501 HIS A N 1
ATOM 3913 C CA . HIS A 1 501 ? 4.458 -6.820 14.764 1.00 81.94 501 HIS A CA 1
ATOM 3914 C C . HIS A 1 501 ? 3.131 -7.424 14.298 1.00 81.94 501 HIS A C 1
ATOM 3916 O O . HIS A 1 501 ? 3.032 -8.629 14.056 1.00 81.94 501 HIS A O 1
ATOM 3922 N N . SER A 1 502 ? 2.083 -6.573 14.242 1.00 88.00 502 SER A N 1
ATOM 3923 C CA . SER A 1 502 ? 0.743 -7.056 13.820 1.00 88.00 502 SER A CA 1
ATOM 3924 C C . SER A 1 502 ? 0.557 -6.864 12.309 1.00 88.00 502 SER A C 1
ATOM 3926 O O . SER A 1 502 ? 1.173 -5.990 11.695 1.00 88.00 502 SER A O 1
ATOM 3928 N N . VAL A 1 503 ? -0.359 -7.713 11.785 1.00 90.94 503 VAL A N 1
ATOM 3929 C CA . VAL A 1 503 ? -0.500 -7.631 10.310 1.00 90.94 503 VAL A CA 1
ATOM 3930 C C . VAL A 1 503 ? -1.994 -7.531 9.981 1.00 90.94 503 VAL A C 1
ATOM 3932 O O . VAL A 1 503 ? -2.850 -7.902 10.787 1.00 90.94 503 VAL A O 1
ATOM 3935 N N . LYS A 1 504 ? -2.263 -6.913 8.775 1.00 95.25 504 LYS A N 1
ATOM 3936 C CA . LYS A 1 504 ? -3.615 -6.980 8.163 1.00 95.25 504 LYS A CA 1
ATOM 3937 C C . LYS A 1 504 ? -3.654 -8.033 7.051 1.00 95.25 504 LYS A C 1
ATOM 3939 O O . LYS A 1 504 ? -3.352 -7.749 5.890 1.00 95.25 504 LYS A O 1
ATOM 3944 N N . ALA A 1 505 ? -4.100 -9.217 7.520 1.00 94.88 505 ALA A N 1
ATOM 3945 C CA . ALA A 1 505 ? -4.043 -10.361 6.577 1.00 94.88 505 ALA A CA 1
ATOM 3946 C C . ALA A 1 505 ? -5.285 -10.370 5.672 1.00 94.88 505 ALA A C 1
ATOM 3948 O O . ALA A 1 505 ? -6.407 -10.606 6.126 1.00 94.88 505 ALA A O 1
ATOM 3949 N N . LEU A 1 506 ? -5.016 -10.131 4.343 1.00 95.50 506 LEU A N 1
ATOM 3950 C CA . LEU A 1 506 ? -6.145 -9.984 3.395 1.00 95.50 506 LEU A CA 1
ATOM 3951 C C . LEU A 1 506 ? -6.890 -11.310 3.235 1.00 95.50 506 LEU A C 1
ATOM 3953 O O . LEU A 1 506 ? -8.067 -11.312 2.868 1.00 95.50 506 LEU A O 1
ATOM 3957 N N . GLN A 1 507 ? -6.105 -12.381 3.567 1.00 94.19 507 GLN A N 1
ATOM 3958 C CA . GLN A 1 507 ? -6.772 -13.693 3.427 1.00 94.19 507 GLN A CA 1
ATOM 3959 C C . GLN A 1 507 ? -8.009 -13.792 4.329 1.00 94.19 507 GLN A C 1
ATOM 3961 O O . GLN A 1 507 ? -8.953 -14.513 3.999 1.00 94.19 507 GLN A O 1
ATOM 3966 N N . ILE A 1 508 ? -8.036 -13.059 5.389 1.00 95.75 508 ILE A N 1
ATOM 3967 C CA . ILE A 1 508 ? -9.232 -13.066 6.269 1.00 95.75 508 ILE A CA 1
ATOM 3968 C C . ILE A 1 508 ? -10.440 -12.503 5.514 1.00 95.75 508 ILE A C 1
ATOM 3970 O O . ILE A 1 508 ? -11.530 -13.075 5.590 1.00 95.75 508 ILE A O 1
ATOM 3974 N N . ILE A 1 509 ? -10.212 -11.466 4.749 1.00 96.44 509 ILE A N 1
ATOM 3975 C CA . ILE A 1 509 ? -11.321 -10.893 3.949 1.00 96.44 509 ILE A CA 1
ATOM 3976 C C . ILE A 1 509 ? -11.687 -11.850 2.810 1.00 96.44 509 ILE A C 1
ATOM 3978 O O . ILE A 1 509 ? -12.872 -12.114 2.590 1.00 96.44 509 ILE A O 1
ATOM 3982 N N . TRP A 1 510 ? -10.717 -12.444 2.162 1.00 96.25 510 TRP A N 1
ATOM 3983 C CA . TRP A 1 510 ? -10.975 -13.305 0.985 1.00 96.25 510 TRP A CA 1
ATOM 3984 C C . TRP A 1 510 ? -11.752 -14.556 1.399 1.00 96.25 510 TRP A C 1
ATOM 3986 O O . TRP A 1 510 ? -12.562 -15.059 0.617 1.00 96.25 510 TRP A O 1
ATOM 3996 N N . ASN A 1 511 ? -11.486 -14.978 2.647 1.00 94.00 511 ASN A N 1
ATOM 3997 C CA . ASN A 1 511 ? -12.250 -16.163 3.106 1.00 94.00 511 ASN A CA 1
ATOM 3998 C C . ASN A 1 511 ? -13.717 -15.808 3.357 1.00 94.00 511 ASN A C 1
ATOM 4000 O O . ASN A 1 511 ? -14.589 -16.661 3.180 1.00 94.00 511 ASN A O 1
ATOM 4004 N N . HIS A 1 512 ? -13.957 -14.557 3.775 1.00 93.12 512 HIS A N 1
ATOM 4005 C CA . HIS A 1 512 ? -15.345 -14.160 4.111 1.00 93.12 512 HIS A CA 1
ATOM 4006 C C . HIS A 1 512 ? -16.098 -13.691 2.864 1.00 93.12 512 HIS A C 1
ATOM 4008 O O . HIS A 1 512 ? -17.304 -13.926 2.757 1.00 93.12 512 HIS A O 1
ATOM 4014 N N . PHE A 1 513 ? -15.359 -13.149 1.943 1.00 95.06 513 PHE A N 1
ATOM 4015 C CA . PHE A 1 513 ? -16.019 -12.664 0.716 1.00 95.06 513 PHE A CA 1
ATOM 4016 C C . PHE A 1 513 ? -15.340 -13.313 -0.495 1.00 95.06 513 PHE A C 1
ATOM 4018 O O . PHE A 1 513 ? -14.336 -12.814 -1.008 1.00 95.06 513 PHE A O 1
ATOM 4025 N N . PRO A 1 514 ? -15.928 -14.345 -1.033 1.00 89.44 514 PRO A N 1
ATOM 4026 C CA . PRO A 1 514 ? -15.259 -15.161 -2.064 1.00 89.44 514 PRO A CA 1
ATOM 4027 C C . PRO A 1 514 ? -15.140 -14.405 -3.395 1.00 89.44 514 PRO A C 1
ATOM 4029 O O . PRO A 1 514 ? -14.348 -14.805 -4.252 1.00 89.44 514 PRO A O 1
ATOM 4032 N N . GLU A 1 515 ? -15.902 -13.333 -3.567 1.00 94.00 515 GLU A N 1
ATOM 4033 C CA . GLU A 1 515 ? -15.769 -12.587 -4.842 1.00 94.00 515 GLU A CA 1
ATOM 4034 C C . GLU A 1 515 ? -14.450 -11.807 -4.894 1.00 94.00 515 GLU A C 1
ATOM 4036 O O . GLU A 1 515 ? -14.078 -11.298 -5.953 1.00 94.00 515 GLU A O 1
ATOM 4041 N N . TYR A 1 516 ? -13.737 -11.731 -3.734 1.00 97.12 516 TYR A N 1
ATOM 4042 C CA . TYR A 1 516 ? -12.442 -11.024 -3.765 1.00 97.12 516 TYR A CA 1
ATOM 4043 C C . TYR A 1 516 ? -11.306 -12.016 -3.502 1.00 97.12 516 TYR A C 1
ATOM 4045 O O . TYR A 1 516 ? -11.475 -13.007 -2.788 1.00 97.12 516 TYR A O 1
ATOM 4053 N N . ASN A 1 517 ? -10.163 -11.735 -4.142 1.00 93.75 517 ASN A N 1
ATOM 4054 C CA . ASN A 1 517 ? -8.925 -12.530 -3.978 1.00 93.75 517 ASN A CA 1
ATOM 4055 C C . ASN A 1 517 ? -7.719 -11.704 -4.440 1.00 93.75 517 ASN A C 1
ATOM 4057 O O . ASN A 1 517 ? -7.823 -10.492 -4.633 1.00 93.75 517 ASN A O 1
ATOM 4061 N N . ALA A 1 518 ? -6.601 -12.344 -4.492 1.00 87.75 518 ALA A N 1
ATOM 4062 C CA . ALA A 1 518 ? -5.357 -11.597 -4.791 1.00 87.75 518 ALA A CA 1
ATOM 4063 C C . ALA A 1 518 ? -5.416 -10.959 -6.183 1.00 87.75 518 ALA A C 1
ATOM 4065 O O . ALA A 1 518 ? -4.753 -9.947 -6.424 1.00 87.75 518 ALA A O 1
ATOM 4066 N N . SER A 1 519 ? -6.118 -11.462 -7.055 1.00 89.81 519 SER A N 1
ATOM 4067 C CA . SER A 1 519 ? -6.121 -10.951 -8.444 1.00 89.81 519 SER A CA 1
ATOM 4068 C C . SER A 1 519 ? -6.934 -9.661 -8.571 1.00 89.81 519 SER A C 1
ATOM 4070 O O . SER A 1 519 ? -6.819 -8.957 -9.577 1.00 89.81 519 SER A O 1
ATOM 4072 N N . ASN A 1 520 ? -7.713 -9.327 -7.528 1.00 94.88 520 ASN A N 1
ATOM 4073 C CA . ASN A 1 520 ? -8.560 -8.133 -7.761 1.00 94.88 520 ASN A CA 1
ATOM 4074 C C . ASN A 1 520 ? -8.654 -7.303 -6.480 1.00 94.88 520 ASN A C 1
ATOM 4076 O O . ASN A 1 520 ? -9.642 -6.599 -6.263 1.00 94.88 520 ASN A O 1
ATOM 4080 N N . THR A 1 521 ? -7.625 -7.438 -5.576 1.00 97.06 521 THR A N 1
ATOM 4081 C CA . THR A 1 521 ? -7.653 -6.661 -4.320 1.00 97.06 521 THR A CA 1
ATOM 4082 C C . THR A 1 521 ? -6.361 -5.843 -4.209 1.00 97.06 521 THR A C 1
ATOM 4084 O O . THR A 1 521 ? -5.272 -6.323 -4.532 1.00 97.06 521 THR A O 1
ATOM 4087 N N . VAL A 1 522 ? -6.568 -4.534 -3.815 1.00 94.50 522 VAL A N 1
ATOM 4088 C CA . VAL A 1 522 ? -5.376 -3.718 -3.516 1.00 94.50 522 VAL A CA 1
ATOM 4089 C C . VAL A 1 522 ? -5.475 -3.210 -2.073 1.00 94.50 522 VAL A C 1
ATOM 4091 O O . VAL A 1 522 ? -6.552 -2.849 -1.592 1.00 94.50 522 VAL A O 1
ATOM 4094 N N . HIS A 1 523 ? -4.247 -3.238 -1.388 1.00 95.62 523 HIS A N 1
ATOM 4095 C CA . HIS A 1 523 ? -4.143 -2.801 0.022 1.00 95.62 523 HIS A CA 1
ATOM 4096 C C . HIS A 1 523 ? -3.196 -1.600 0.107 1.00 95.62 523 HIS A C 1
ATOM 4098 O O . HIS A 1 523 ? -2.003 -1.704 -0.187 1.00 95.62 523 HIS A O 1
ATOM 4104 N N . VAL A 1 524 ? -3.788 -0.423 0.575 1.00 95.31 524 VAL A N 1
ATOM 4105 C CA . VAL A 1 524 ? -2.946 0.783 0.652 1.00 95.31 524 VAL A CA 1
ATOM 4106 C C . VAL A 1 524 ? -2.706 1.122 2.132 1.00 95.31 524 VAL A C 1
ATOM 4108 O O . VAL A 1 524 ? -3.647 1.292 2.911 1.00 95.31 524 VAL A O 1
ATOM 4111 N N . ASP A 1 525 ? -1.417 1.206 2.403 1.00 93.44 525 ASP A N 1
ATOM 4112 C CA . ASP A 1 525 ? -1.050 1.483 3.806 1.00 93.44 525 ASP A CA 1
ATOM 4113 C C . ASP A 1 525 ? 0.318 2.174 3.848 1.00 93.44 525 ASP A C 1
ATOM 4115 O O . ASP A 1 525 ? 1.194 1.905 3.023 1.00 93.44 525 ASP A O 1
ATOM 4119 N N . ASP A 1 526 ? 0.464 3.035 4.873 1.00 84.00 526 ASP A N 1
ATOM 4120 C CA . ASP A 1 526 ? 1.782 3.727 4.947 1.00 84.00 526 ASP A CA 1
ATOM 4121 C C . ASP A 1 526 ? 2.839 2.813 5.566 1.00 84.00 526 ASP A C 1
ATOM 4123 O O . ASP A 1 526 ? 4.035 3.035 5.364 1.00 84.00 526 ASP A O 1
ATOM 4127 N N . LEU A 1 527 ? 2.336 1.742 6.244 1.00 83.12 527 LEU A N 1
ATOM 4128 C CA . LEU A 1 527 ? 3.309 0.814 6.861 1.00 83.12 527 LEU A CA 1
ATOM 4129 C C . LEU A 1 527 ? 3.318 -0.525 6.117 1.00 83.12 527 LEU A C 1
ATOM 4131 O O . LEU A 1 527 ? 2.323 -1.253 6.097 1.00 83.12 527 LEU A O 1
ATOM 4135 N N . SER A 1 528 ? 4.429 -0.826 5.556 1.00 80.19 528 SER A N 1
ATOM 4136 C CA . SER A 1 528 ? 4.509 -2.072 4.769 1.00 80.19 528 SER A CA 1
ATOM 4137 C C . SER A 1 528 ? 4.365 -3.311 5.655 1.00 80.19 528 SER A C 1
ATOM 4139 O O . SER A 1 528 ? 3.910 -4.356 5.184 1.00 80.19 528 SER A O 1
ATOM 4141 N N . ARG A 1 529 ? 4.711 -3.230 6.874 1.00 83.38 529 ARG A N 1
ATOM 4142 C CA . ARG A 1 529 ? 4.578 -4.414 7.759 1.00 83.38 529 ARG A CA 1
ATOM 4143 C C . ARG A 1 529 ? 3.125 -4.879 7.855 1.00 83.38 529 ARG A C 1
ATOM 4145 O O . ARG A 1 529 ? 2.873 -6.045 8.165 1.00 83.38 529 ARG A O 1
ATOM 4152 N N . ASN A 1 530 ? 2.177 -4.013 7.625 1.00 88.12 530 ASN A N 1
ATOM 4153 C CA . ASN A 1 530 ? 0.755 -4.402 7.751 1.00 88.12 530 ASN A CA 1
ATOM 4154 C C . ASN A 1 530 ? 0.332 -5.364 6.632 1.00 88.12 530 ASN A C 1
ATOM 4156 O O . ASN A 1 530 ? -0.649 -6.093 6.789 1.00 88.12 530 ASN A O 1
ATOM 4160 N N . PHE A 1 531 ? 1.024 -5.321 5.576 1.00 86.56 531 PHE A N 1
ATOM 4161 C CA . PHE A 1 531 ? 0.631 -6.314 4.550 1.00 86.56 531 PHE A CA 1
ATOM 4162 C C . PHE A 1 531 ? 1.786 -7.278 4.295 1.00 86.56 531 PHE A C 1
ATOM 4164 O O . PHE A 1 531 ? 2.037 -7.671 3.153 1.00 86.56 531 PHE A O 1
ATOM 4171 N N . ALA A 1 532 ? 2.510 -7.658 5.387 1.00 84.62 532 ALA A N 1
ATOM 4172 C CA . ALA A 1 532 ? 3.641 -8.615 5.319 1.00 84.62 532 ALA A CA 1
ATOM 4173 C C . ALA A 1 532 ? 3.162 -9.988 4.835 1.00 84.62 532 ALA A C 1
ATOM 4175 O O . ALA A 1 532 ? 3.944 -10.739 4.248 1.00 84.62 532 ALA A O 1
ATOM 4176 N N . LEU A 1 533 ? 1.942 -10.359 5.016 1.00 84.38 533 LEU A N 1
ATOM 4177 C CA . LEU A 1 533 ? 1.457 -11.684 4.559 1.00 84.38 533 LEU A CA 1
ATOM 4178 C C . LEU A 1 533 ? 0.844 -11.573 3.161 1.00 84.38 533 LEU A C 1
ATOM 4180 O O . LEU A 1 533 ? 0.404 -12.578 2.599 1.00 84.38 533 LEU A O 1
ATOM 4184 N N . ASN A 1 534 ? 0.735 -10.382 2.675 1.00 86.31 534 ASN A N 1
ATOM 4185 C CA . ASN A 1 534 ? 0.238 -10.174 1.295 1.00 86.31 534 ASN A CA 1
ATOM 4186 C C . ASN A 1 534 ? 1.005 -9.027 0.628 1.00 86.31 534 ASN A C 1
ATOM 4188 O O . ASN A 1 534 ? 0.413 -8.030 0.211 1.00 86.31 534 ASN A O 1
ATOM 4192 N N . PRO A 1 535 ? 2.303 -9.166 0.459 1.00 79.88 535 PRO A N 1
ATOM 4193 C CA . PRO A 1 535 ? 3.154 -8.047 0.017 1.00 79.88 535 PRO A CA 1
ATOM 4194 C C . PRO A 1 535 ? 2.895 -7.676 -1.447 1.00 79.88 535 PRO A C 1
ATOM 4196 O O . PRO A 1 535 ? 3.091 -6.518 -1.824 1.00 79.88 535 PRO A O 1
ATOM 4199 N N . ARG A 1 536 ? 2.304 -8.598 -2.200 1.00 78.31 536 ARG A N 1
ATOM 4200 C CA . ARG A 1 536 ? 2.101 -8.284 -3.637 1.00 78.31 536 ARG A CA 1
ATOM 4201 C C . ARG A 1 536 ? 0.818 -7.473 -3.830 1.00 78.31 536 ARG A C 1
ATOM 4203 O O . ARG A 1 536 ? 0.633 -6.863 -4.885 1.00 78.31 536 ARG A O 1
ATOM 4210 N N . GLU A 1 537 ? -0.034 -7.511 -2.807 1.00 86.69 537 GLU A N 1
ATOM 4211 C CA . GLU A 1 537 ? -1.301 -6.753 -2.937 1.00 86.69 537 GLU A CA 1
ATOM 4212 C C . GLU A 1 537 ? -1.183 -5.406 -2.220 1.00 86.69 537 GLU A C 1
ATOM 4214 O O . GLU A 1 537 ? -2.108 -4.593 -2.280 1.00 86.69 537 GLU A O 1
ATOM 4219 N N . GLY A 1 538 ? 0.008 -5.167 -1.563 1.00 86.06 538 GLY A N 1
ATOM 4220 C CA . GLY A 1 538 ? 0.124 -3.945 -0.734 1.00 86.06 538 GLY A CA 1
ATOM 4221 C C . GLY A 1 538 ? 0.795 -2.819 -1.529 1.00 86.06 538 GLY A C 1
ATOM 4222 O O . GLY A 1 538 ? 1.741 -3.052 -2.285 1.00 86.06 538 GLY A O 1
ATOM 4223 N N . ILE A 1 539 ? 0.255 -1.615 -1.421 1.00 85.25 539 ILE A N 1
ATOM 4224 C CA . ILE A 1 539 ? 0.881 -0.393 -1.961 1.00 85.25 539 ILE A CA 1
ATOM 4225 C C . ILE A 1 539 ? 1.235 0.510 -0.767 1.00 85.25 539 ILE A C 1
ATOM 4227 O O . ILE A 1 539 ? 0.361 0.963 -0.024 1.00 85.25 539 ILE A O 1
ATOM 4231 N N . LYS A 1 540 ? 2.590 0.624 -0.644 1.00 83.69 540 LYS A N 1
ATOM 4232 C CA . LYS A 1 540 ? 3.002 1.506 0.472 1.00 83.69 540 LYS A CA 1
ATOM 4233 C C . LYS A 1 540 ? 2.898 2.981 0.044 1.00 83.69 540 LYS A C 1
ATOM 4235 O O . LYS A 1 540 ? 3.479 3.399 -0.959 1.00 83.69 540 LYS A O 1
ATOM 4240 N N . ILE A 1 541 ? 2.134 3.655 0.852 1.00 82.31 541 ILE A N 1
ATOM 4241 C CA . ILE A 1 541 ? 1.974 5.088 0.527 1.00 82.31 541 ILE A CA 1
ATOM 4242 C C . ILE A 1 541 ? 2.745 5.908 1.570 1.00 82.31 541 ILE A C 1
ATOM 4244 O O . ILE A 1 541 ? 2.929 5.480 2.712 1.00 82.31 541 ILE A O 1
ATOM 4248 N N . HIS A 1 542 ? 3.174 7.104 1.118 1.00 82.69 542 HIS A N 1
ATOM 4249 C CA . HIS A 1 542 ? 3.934 7.947 2.069 1.00 82.69 542 HIS A CA 1
ATOM 4250 C C . HIS A 1 542 ? 3.040 8.414 3.229 1.00 82.69 542 HIS A C 1
ATOM 4252 O O . HIS A 1 542 ? 1.870 8.756 3.038 1.00 82.69 542 HIS A O 1
ATOM 4258 N N . ALA A 1 543 ? 3.720 8.392 4.399 1.00 83.44 543 ALA A N 1
ATOM 4259 C CA . ALA A 1 543 ? 2.915 8.797 5.577 1.00 83.44 543 ALA A CA 1
ATOM 4260 C C . ALA A 1 543 ? 2.564 10.291 5.499 1.00 83.44 543 ALA A C 1
ATOM 4262 O O . ALA A 1 543 ? 3.381 11.120 5.091 1.00 83.44 543 ALA A O 1
ATOM 4263 N N . PHE A 1 544 ? 1.336 10.640 5.836 1.00 88.00 544 PHE A N 1
ATOM 4264 C CA . PHE A 1 544 ? 0.878 12.041 5.798 1.00 88.00 544 PHE A CA 1
ATOM 4265 C C . PHE A 1 544 ? 0.917 12.611 7.221 1.00 88.00 544 PHE A C 1
ATOM 4267 O O . PHE A 1 544 ? 0.156 12.198 8.099 1.00 88.00 544 PHE A O 1
ATOM 4274 N N . LYS A 1 545 ? 1.823 13.651 7.400 1.00 85.62 545 LYS A N 1
ATOM 4275 C CA . LYS A 1 545 ? 1.980 14.234 8.754 1.00 85.62 545 LYS A CA 1
ATOM 4276 C C . LYS A 1 545 ? 1.980 15.764 8.659 1.00 85.62 545 LYS A C 1
ATOM 4278 O O . LYS A 1 545 ? 2.096 16.333 7.571 1.00 85.62 545 LYS A O 1
ATOM 4283 N N . ASN A 1 546 ? 1.751 16.334 9.781 1.00 85.62 546 ASN A N 1
ATOM 4284 C CA . ASN A 1 546 ? 1.837 17.803 9.924 1.00 85.62 546 ASN A CA 1
ATOM 4285 C C . ASN A 1 546 ? 0.867 18.521 8.975 1.00 85.62 546 ASN A C 1
ATOM 4287 O O . ASN A 1 546 ? 1.259 19.434 8.246 1.00 85.62 546 ASN A O 1
ATOM 4291 N N . ALA A 1 547 ? -0.378 18.215 9.186 1.00 83.88 547 ALA A N 1
ATOM 4292 C CA . ALA A 1 547 ? -1.431 18.666 8.241 1.00 83.88 547 ALA A CA 1
ATOM 4293 C C . ALA A 1 547 ? -1.496 20.199 8.215 1.00 83.88 547 ALA A C 1
ATOM 4295 O O . ALA A 1 547 ? -1.894 20.779 7.203 1.00 83.88 547 ALA A O 1
ATOM 4296 N N . HIS A 1 548 ? -0.885 20.916 9.122 1.00 79.06 548 HIS A N 1
ATOM 4297 C CA . HIS A 1 548 ? -1.039 22.389 9.201 1.00 79.06 548 HIS A CA 1
ATOM 4298 C C . HIS A 1 548 ? 0.027 23.087 8.351 1.00 79.06 548 HIS A C 1
ATOM 4300 O O . HIS A 1 548 ? -0.076 24.292 8.108 1.00 79.06 548 HIS A O 1
ATOM 4306 N N . THR A 1 549 ? 0.966 22.316 7.769 1.00 79.56 549 THR A N 1
ATOM 4307 C CA . THR A 1 549 ? 2.065 22.985 7.045 1.00 79.56 549 THR A CA 1
ATOM 4308 C C . THR A 1 549 ? 1.700 23.153 5.564 1.00 79.56 549 THR A C 1
ATOM 4310 O O . THR A 1 549 ? 0.817 22.467 5.044 1.00 79.56 549 THR A O 1
ATOM 4313 N N . SER A 1 550 ? 2.332 24.170 4.936 1.00 76.88 550 SER A N 1
ATOM 4314 C CA . SER A 1 550 ? 2.097 24.406 3.485 1.00 76.88 550 SER A CA 1
ATOM 4315 C C . SER A 1 550 ? 2.527 23.192 2.656 1.00 76.88 550 SER A C 1
ATOM 4317 O O . SER A 1 550 ? 1.882 22.877 1.654 1.00 76.88 550 SER A O 1
ATOM 4319 N N . GLU A 1 551 ? 3.565 22.520 3.109 1.00 74.00 551 GLU A N 1
ATOM 4320 C CA . GLU A 1 551 ? 4.017 21.288 2.404 1.00 74.00 551 GLU A CA 1
ATOM 4321 C C . GLU A 1 551 ? 2.924 20.213 2.410 1.00 74.00 551 GLU A C 1
ATOM 4323 O O . GLU A 1 551 ? 2.690 19.576 1.381 1.00 74.00 551 GLU A O 1
ATOM 4328 N N . ALA A 1 552 ? 2.298 19.979 3.632 1.00 75.69 552 ALA A N 1
ATOM 4329 C CA . ALA A 1 552 ? 1.239 18.942 3.719 1.00 75.69 552 ALA A CA 1
ATOM 4330 C C . ALA A 1 552 ? 0.032 19.317 2.845 1.00 75.69 552 ALA A C 1
ATOM 4332 O O . ALA A 1 552 ? -0.575 18.438 2.227 1.00 75.69 552 ALA A O 1
ATOM 4333 N N . MET A 1 553 ? -0.261 20.587 2.720 1.00 80.62 553 MET A N 1
ATOM 4334 C CA . MET A 1 553 ? -1.417 21.019 1.896 1.00 80.62 553 MET A CA 1
ATOM 4335 C C . MET A 1 553 ? -1.120 20.814 0.408 1.00 80.62 553 MET A C 1
ATOM 4337 O O . MET A 1 553 ? -2.051 20.707 -0.392 1.00 80.62 553 MET A O 1
ATOM 4341 N N . ALA A 1 554 ? 0.190 20.805 0.083 1.00 78.31 554 ALA A N 1
ATOM 4342 C CA . ALA A 1 554 ? 0.560 20.617 -1.336 1.00 78.31 554 ALA A CA 1
ATOM 4343 C C . ALA A 1 554 ? 0.664 19.118 -1.671 1.00 78.31 554 ALA A C 1
ATOM 4345 O O . ALA A 1 554 ? 1.007 18.759 -2.799 1.00 78.31 554 ALA A O 1
ATOM 4346 N N . ASP A 1 555 ? 0.437 18.209 -0.669 1.00 84.06 555 ASP A N 1
ATOM 4347 C CA . ASP A 1 555 ? 0.502 16.752 -0.894 1.00 84.06 555 ASP A CA 1
ATOM 4348 C C . ASP A 1 555 ? -0.495 16.307 -1.976 1.00 84.06 555 ASP A C 1
ATOM 4350 O O . ASP A 1 555 ? -1.663 16.702 -1.973 1.00 84.06 555 ASP A O 1
ATOM 4354 N N . ARG A 1 556 ? 0.058 15.524 -2.955 1.00 86.31 556 ARG A N 1
ATOM 4355 C CA . ARG A 1 556 ? -0.836 15.058 -4.048 1.00 86.31 556 ARG A CA 1
ATOM 4356 C C . ARG A 1 556 ? -0.796 13.535 -4.140 1.00 86.31 556 ARG A C 1
ATOM 4358 O O . ARG A 1 556 ? -1.053 12.967 -5.203 1.00 86.31 556 ARG A O 1
ATOM 4365 N N . GLU A 1 557 ? -0.428 12.855 -3.053 1.00 79.94 557 GLU A N 1
ATOM 4366 C CA . GLU A 1 557 ? -0.279 11.380 -3.100 1.00 79.94 557 GLU A CA 1
ATOM 4367 C C . GLU A 1 557 ? -1.606 10.699 -3.449 1.00 79.94 557 GLU A C 1
ATOM 4369 O O . GLU A 1 557 ? -1.622 9.771 -4.261 1.00 79.94 557 GLU A O 1
ATOM 4374 N N . LEU A 1 558 ? -2.748 11.155 -2.880 1.00 85.25 558 LEU A N 1
ATOM 4375 C CA . LEU A 1 558 ? -4.034 10.467 -3.164 1.00 85.25 558 LEU A CA 1
ATOM 4376 C C . LEU A 1 558 ? -4.481 10.738 -4.602 1.00 85.25 558 LEU A C 1
ATOM 4378 O O . LEU A 1 558 ? -5.146 9.894 -5.207 1.00 85.25 558 LEU A O 1
ATOM 4382 N N . GLU A 1 559 ? -4.095 11.869 -5.109 1.00 81.06 559 GLU A N 1
ATOM 4383 C CA . GLU A 1 559 ? -4.386 12.097 -6.542 1.00 81.06 559 GLU A CA 1
ATOM 4384 C C . GLU A 1 559 ? -3.626 11.101 -7.430 1.00 81.06 559 GLU A C 1
ATOM 4386 O O . GLU A 1 559 ? -4.215 10.531 -8.351 1.00 81.06 559 GLU A O 1
ATOM 4391 N N . LYS A 1 560 ? -2.378 10.914 -7.168 1.00 72.50 560 LYS A N 1
ATOM 4392 C CA . LYS A 1 560 ? -1.564 9.963 -7.969 1.00 72.50 560 LYS A CA 1
ATOM 4393 C C . LYS A 1 560 ? -2.075 8.530 -7.790 1.00 72.50 560 LYS A C 1
ATOM 4395 O O . LYS A 1 560 ? -2.156 7.785 -8.769 1.00 72.50 560 LYS A O 1
ATOM 4400 N N . LEU A 1 561 ? -2.366 8.268 -6.556 1.00 80.31 561 LEU A N 1
ATOM 4401 C CA . LEU A 1 561 ? -2.907 6.917 -6.305 1.00 80.31 561 LEU A CA 1
ATOM 4402 C C . LEU A 1 561 ? -4.219 6.691 -7.067 1.00 80.31 561 LEU A C 1
ATOM 4404 O O . LEU A 1 561 ? -4.437 5.600 -7.599 1.00 80.31 561 LEU A O 1
ATOM 4408 N N . THR A 1 562 ? -5.016 7.696 -7.153 1.00 83.75 562 THR A N 1
ATOM 4409 C CA . THR A 1 562 ? -6.294 7.581 -7.892 1.00 83.75 562 THR A CA 1
ATOM 4410 C C . THR A 1 562 ? -6.031 7.224 -9.360 1.00 83.75 562 THR A C 1
ATOM 4412 O O . THR A 1 562 ? -6.669 6.313 -9.892 1.00 83.75 562 THR A O 1
ATOM 4415 N N . ARG A 1 563 ? -5.125 7.931 -9.994 1.00 72.75 563 ARG A N 1
ATOM 4416 C CA . ARG A 1 563 ? -4.846 7.640 -11.422 1.00 72.75 563 ARG A CA 1
ATOM 4417 C C . ARG A 1 563 ? -4.375 6.195 -11.603 1.00 72.75 563 ARG A C 1
ATOM 4419 O O . ARG A 1 563 ? -4.815 5.523 -12.538 1.00 72.75 563 ARG A O 1
ATOM 4426 N N . TYR A 1 564 ? -3.580 5.799 -10.711 1.00 76.06 564 TYR A N 1
ATOM 4427 C CA . TYR A 1 564 ? -3.058 4.423 -10.814 1.00 76.06 564 TYR A CA 1
ATOM 4428 C C . TYR A 1 564 ? -4.180 3.394 -10.622 1.00 76.06 564 TYR A C 1
ATOM 4430 O O . TYR A 1 564 ? -4.314 2.475 -11.434 1.00 76.06 564 TYR A O 1
ATOM 4438 N N . LEU A 1 565 ? -4.950 3.555 -9.584 1.00 83.25 565 LEU A N 1
ATOM 4439 C CA . LEU A 1 565 ? -5.981 2.534 -9.284 1.00 83.25 565 LEU A CA 1
ATOM 4440 C C . LEU A 1 565 ? -7.057 2.516 -10.378 1.00 83.25 565 LEU A C 1
ATOM 4442 O O . LEU A 1 565 ? -7.575 1.447 -10.710 1.00 83.25 565 LEU A O 1
ATOM 4446 N N . VAL A 1 566 ? -7.343 3.650 -10.928 1.00 82.88 566 VAL A N 1
ATOM 4447 C CA . VAL A 1 566 ? -8.307 3.660 -12.055 1.00 82.88 566 VAL A CA 1
ATOM 4448 C C . VAL A 1 566 ? -7.686 2.949 -13.266 1.00 82.88 566 VAL A C 1
ATOM 4450 O O . VAL A 1 566 ? -8.380 2.197 -13.956 1.00 82.88 566 VAL A O 1
ATOM 4453 N N . HIS A 1 567 ? -6.445 3.158 -13.438 1.00 78.56 567 HIS A N 1
ATOM 4454 C CA . HIS A 1 567 ? -5.765 2.541 -14.597 1.00 78.56 567 HIS A CA 1
ATOM 4455 C C . HIS A 1 567 ? -5.740 1.013 -14.480 1.00 78.56 567 HIS A C 1
ATOM 4457 O O . HIS A 1 567 ? -5.992 0.323 -15.471 1.00 78.56 567 HIS A O 1
ATOM 4463 N N . ILE A 1 568 ? -5.528 0.518 -13.307 1.00 79.00 568 ILE A N 1
ATOM 4464 C CA . ILE A 1 568 ? -5.339 -0.953 -13.220 1.00 79.00 568 ILE A CA 1
ATOM 4465 C C . ILE A 1 568 ? -6.696 -1.634 -12.995 1.00 79.00 568 ILE A C 1
ATOM 4467 O O . ILE A 1 568 ? -6.784 -2.864 -13.029 1.00 79.00 568 ILE A O 1
ATOM 4471 N N . SER A 1 569 ? -7.705 -0.776 -12.851 1.00 85.50 569 SER A N 1
ATOM 4472 C CA . SER A 1 569 ? -9.034 -1.367 -12.560 1.00 85.50 569 SER A CA 1
ATOM 4473 C C . SER A 1 569 ? -9.546 -2.177 -13.750 1.00 85.50 569 SER A C 1
ATOM 4475 O O . SER A 1 569 ? -10.418 -3.032 -13.580 1.00 85.50 569 SER A O 1
ATOM 4477 N N . SER A 1 570 ? -9.048 -1.920 -14.960 1.00 81.50 570 SER A N 1
ATOM 4478 C CA . SER A 1 570 ? -9.539 -2.662 -16.147 1.00 81.50 570 SER A CA 1
ATOM 4479 C C . SER A 1 570 ? -8.784 -3.983 -16.321 1.00 81.50 570 SER A C 1
ATOM 4481 O O . SER A 1 570 ? -9.154 -4.794 -17.173 1.00 81.50 570 SER A O 1
ATOM 4483 N N . LEU A 1 571 ? -7.793 -4.184 -15.438 1.00 76.81 571 LEU A N 1
ATOM 4484 C CA . LEU A 1 571 ? -7.053 -5.461 -15.585 1.00 76.81 571 LEU A CA 1
ATOM 4485 C C . LEU A 1 571 ? -7.839 -6.619 -14.965 1.00 76.81 571 LEU A C 1
ATOM 4487 O O . LEU A 1 571 ? -8.561 -6.448 -13.981 1.00 76.81 571 LEU A O 1
ATOM 4491 N N . ASP A 1 572 ? -7.661 -7.781 -15.657 1.00 82.44 572 ASP A N 1
ATOM 4492 C CA . ASP A 1 572 ? -8.400 -8.970 -15.155 1.00 82.44 572 ASP A CA 1
ATOM 4493 C C . ASP A 1 572 ? -7.708 -9.549 -13.916 1.00 82.44 572 ASP A C 1
ATOM 4495 O O . ASP A 1 572 ? -8.381 -10.109 -13.048 1.00 82.44 572 ASP A O 1
ATOM 4499 N N . ASP A 1 573 ? -6.431 -9.324 -13.838 1.00 80.69 573 ASP A N 1
ATOM 4500 C CA . ASP A 1 573 ? -5.683 -9.898 -12.702 1.00 80.69 573 ASP A CA 1
ATOM 4501 C C . ASP A 1 573 ? -4.555 -8.936 -12.296 1.00 80.69 573 ASP A C 1
ATOM 4503 O O . ASP A 1 573 ? -3.584 -8.742 -13.030 1.00 80.69 573 ASP A O 1
ATOM 4507 N N . PHE A 1 574 ? -4.734 -8.394 -11.044 1.00 80.44 574 PHE A N 1
ATOM 4508 C CA . PHE A 1 574 ? -3.740 -7.417 -10.562 1.00 80.44 574 PHE A CA 1
ATOM 4509 C C . PHE A 1 574 ? -2.381 -8.076 -10.346 1.00 80.44 574 PHE A C 1
ATOM 4511 O O . PHE A 1 574 ? -1.358 -7.387 -10.331 1.00 80.44 574 PHE A O 1
ATOM 4518 N N . ARG A 1 575 ? -2.299 -9.351 -10.295 1.00 75.19 575 ARG A N 1
ATOM 4519 C CA . ARG A 1 575 ? -0.998 -10.021 -10.062 1.00 75.19 575 ARG A CA 1
ATOM 4520 C C . ARG A 1 575 ? -0.093 -9.916 -11.293 1.00 75.19 575 ARG A C 1
ATOM 4522 O O . ARG A 1 575 ? 1.109 -10.173 -11.195 1.00 75.19 575 ARG A O 1
ATOM 4529 N N . THR A 1 576 ? -0.685 -9.552 -12.342 1.00 65.44 576 THR A N 1
ATOM 4530 C CA . THR A 1 576 ? 0.121 -9.491 -13.582 1.00 65.44 576 THR A CA 1
ATOM 4531 C C . THR A 1 576 ? 0.860 -8.151 -13.647 1.00 65.44 576 THR A C 1
ATOM 4533 O O . THR A 1 576 ? 1.655 -7.931 -14.564 1.00 65.44 576 THR A O 1
ATOM 4536 N N . ILE A 1 577 ? 0.618 -7.390 -12.681 1.00 66.44 577 ILE A N 1
ATOM 4537 C CA . ILE A 1 577 ? 1.307 -6.088 -12.752 1.00 66.44 577 ILE A CA 1
ATOM 4538 C C . ILE A 1 577 ? 2.779 -6.306 -12.369 1.00 66.44 577 ILE A C 1
ATOM 4540 O O . ILE A 1 577 ? 3.094 -6.909 -11.340 1.00 66.44 577 ILE A O 1
ATOM 4544 N N . ALA A 1 578 ? 3.699 -6.409 -13.422 1.00 51.88 578 ALA A N 1
ATOM 4545 C CA . ALA A 1 578 ? 5.162 -6.531 -13.228 1.00 51.88 578 ALA A CA 1
ATOM 4546 C C . ALA A 1 578 ? 5.848 -5.243 -13.705 1.00 51.88 578 ALA A C 1
ATOM 4548 O O . ALA A 1 578 ? 5.681 -4.811 -14.848 1.00 51.88 578 ALA A O 1
ATOM 4549 N N . HIS A 1 579 ? 6.451 -4.411 -12.754 1.00 51.16 579 HIS A N 1
ATOM 4550 C CA . HIS A 1 579 ? 6.842 -3.020 -13.095 1.00 51.16 579 HIS A CA 1
ATOM 4551 C C . HIS A 1 579 ? 8.352 -2.850 -12.925 1.00 51.16 579 HIS A C 1
ATOM 4553 O O . HIS A 1 579 ? 8.811 -1.924 -12.252 1.00 51.16 579 HIS A O 1
ATOM 4559 N N . LYS A 1 580 ? 9.081 -4.029 -13.328 1.00 61.94 580 LYS A N 1
ATOM 4560 C CA . LYS A 1 580 ? 10.479 -3.545 -13.136 1.00 61.94 580 LYS A CA 1
ATOM 4561 C C . LYS A 1 580 ? 11.135 -3.309 -14.499 1.00 61.94 580 LYS A C 1
ATOM 4563 O O . LYS A 1 580 ? 11.223 -4.211 -15.334 1.00 61.94 580 LYS A O 1
ATOM 4568 N N . VAL A 1 581 ? 11.332 -1.952 -14.883 1.00 71.19 581 VAL A N 1
ATOM 4569 C CA . VAL A 1 581 ? 11.960 -1.591 -16.171 1.00 71.19 581 VAL A CA 1
ATOM 4570 C C . VAL A 1 581 ? 13.088 -0.595 -15.897 1.00 71.19 581 VAL A C 1
ATOM 4572 O O . VAL A 1 581 ? 13.209 -0.063 -14.791 1.00 71.19 581 VAL A O 1
ATOM 4575 N N . PHE A 1 582 ? 14.094 -0.657 -16.859 1.00 85.69 582 PHE A N 1
ATOM 4576 C CA . PHE A 1 582 ? 15.047 0.473 -16.805 1.00 85.69 582 PHE A CA 1
ATOM 4577 C C . PHE A 1 582 ? 14.332 1.814 -17.001 1.00 85.69 582 PHE A C 1
ATOM 4579 O O . PHE A 1 582 ? 13.283 1.890 -17.645 1.00 85.69 582 PHE A O 1
ATOM 4586 N N . PRO A 1 583 ? 14.827 2.929 -16.304 1.00 84.81 583 PRO A N 1
ATOM 4587 C CA . PRO A 1 583 ? 14.221 4.224 -16.635 1.00 84.81 583 PRO A CA 1
ATOM 4588 C C . PRO A 1 583 ? 14.297 4.524 -18.142 1.00 84.81 583 PRO A C 1
ATOM 4590 O O . PRO A 1 583 ? 15.303 4.239 -18.796 1.00 84.81 583 PRO A O 1
ATOM 4593 N N . GLY A 1 584 ? 13.108 5.046 -18.655 1.00 86.38 584 GLY A N 1
ATOM 4594 C CA . GLY A 1 584 ? 13.115 5.371 -20.105 1.00 86.38 584 GLY A CA 1
ATOM 4595 C C . GLY A 1 584 ? 11.700 5.741 -20.570 1.00 86.38 584 GLY A C 1
ATOM 4596 O O . GLY A 1 584 ? 10.730 5.644 -19.816 1.00 86.38 584 GLY A O 1
ATOM 4597 N N . GLY A 1 585 ? 11.681 6.378 -21.786 1.00 85.56 585 GLY A N 1
ATOM 4598 C CA . GLY A 1 585 ? 10.328 6.809 -22.242 1.00 85.56 585 GLY A CA 1
ATOM 4599 C C . GLY A 1 585 ? 10.411 7.378 -23.663 1.00 85.56 585 GLY A C 1
ATOM 4600 O O . GLY A 1 585 ? 11.418 7.227 -24.359 1.00 85.56 585 GLY A O 1
ATOM 4601 N N . ASN A 1 586 ? 9.206 7.995 -24.092 1.00 86.81 586 ASN A N 1
ATOM 4602 C CA . ASN A 1 586 ? 9.064 8.444 -25.497 1.00 86.81 586 ASN A CA 1
ATOM 4603 C C . ASN A 1 586 ? 9.837 9.754 -25.726 1.00 86.81 586 ASN A C 1
ATOM 4605 O O . ASN A 1 586 ? 9.969 10.584 -24.825 1.00 86.81 586 ASN A O 1
ATOM 4609 N N . PHE A 1 587 ? 10.411 9.781 -26.956 1.00 88.50 587 PHE A N 1
ATOM 4610 C CA . PHE A 1 587 ? 11.038 11.044 -27.403 1.00 88.50 587 PHE A CA 1
ATOM 4611 C C . PHE A 1 587 ? 9.986 12.155 -27.536 1.00 88.50 587 PHE A C 1
ATOM 4613 O O . PHE A 1 587 ? 8.922 11.961 -28.128 1.00 88.50 587 PHE A O 1
ATOM 4620 N N . ASP A 1 588 ? 10.287 13.236 -26.804 1.00 84.94 588 ASP A N 1
ATOM 4621 C CA . ASP A 1 588 ? 9.381 14.408 -26.853 1.00 84.94 588 ASP A CA 1
ATOM 4622 C C . ASP A 1 588 ? 10.080 15.563 -27.587 1.00 84.94 588 ASP A C 1
ATOM 4624 O O . ASP A 1 588 ? 11.014 16.179 -27.069 1.00 84.94 588 ASP A O 1
ATOM 4628 N N . LYS A 1 589 ? 9.539 15.877 -28.780 1.00 86.12 589 LYS A N 1
ATOM 4629 C CA . LYS A 1 589 ? 10.247 16.858 -29.652 1.00 86.12 589 LYS A CA 1
ATOM 4630 C C . LYS A 1 589 ? 10.263 18.244 -29.002 1.00 86.12 589 LYS A C 1
ATOM 4632 O O . LYS A 1 589 ? 11.156 19.043 -29.290 1.00 86.12 589 LYS A O 1
ATOM 4637 N N . LYS A 1 590 ? 9.314 18.396 -28.122 1.00 80.75 590 LYS A N 1
ATOM 4638 C CA . LYS A 1 590 ? 9.257 19.726 -27.463 1.00 80.75 590 LYS A CA 1
ATOM 4639 C C . LYS A 1 590 ? 10.310 19.843 -26.357 1.00 80.75 590 LYS A C 1
ATOM 4641 O O . LYS A 1 590 ? 10.794 20.944 -26.088 1.00 80.75 590 LYS A O 1
ATOM 4646 N N . GLN A 1 591 ? 10.707 18.688 -25.794 1.00 76.75 591 GLN A N 1
ATOM 4647 C CA . GLN A 1 591 ? 11.580 18.747 -24.597 1.00 76.75 591 GLN A CA 1
ATOM 4648 C C . GLN A 1 591 ? 12.976 18.213 -24.919 1.00 76.75 591 GLN A C 1
ATOM 4650 O O . GLN A 1 591 ? 13.934 18.538 -24.214 1.00 76.75 591 GLN A O 1
ATOM 4655 N N . ASP A 1 592 ? 13.012 17.390 -26.049 1.00 88.06 592 ASP A N 1
ATOM 4656 C CA . ASP A 1 592 ? 14.267 16.621 -26.189 1.00 88.06 592 ASP A CA 1
ATOM 4657 C C . ASP A 1 592 ? 14.891 16.930 -27.559 1.00 88.06 592 ASP A C 1
ATOM 4659 O O . ASP A 1 592 ? 14.202 16.974 -28.581 1.00 88.06 592 ASP A O 1
ATOM 4663 N N . SER A 1 593 ? 16.153 17.170 -27.510 1.00 90.50 593 SER A N 1
ATOM 4664 C CA . SER A 1 593 ? 16.852 17.421 -28.795 1.00 90.50 593 SER A CA 1
ATOM 4665 C C . SER A 1 593 ? 17.492 16.138 -29.334 1.00 90.50 593 SER A C 1
ATOM 4667 O O . SER A 1 593 ? 17.892 16.095 -30.499 1.00 90.50 593 SER A O 1
ATOM 4669 N N . SER A 1 594 ? 17.570 15.119 -28.471 1.00 93.12 594 SER A N 1
ATOM 4670 C CA . SER A 1 594 ? 18.124 13.822 -28.927 1.00 93.12 594 SER A CA 1
ATOM 4671 C C . SER A 1 594 ? 17.618 12.701 -28.014 1.00 93.12 594 SER A C 1
ATOM 4673 O O . SER A 1 594 ? 17.026 12.954 -26.963 1.00 93.12 594 SER A O 1
ATOM 4675 N N . LEU A 1 595 ? 17.800 11.425 -28.455 1.00 92.88 595 LEU A N 1
ATOM 4676 C CA . LEU A 1 595 ? 17.379 10.272 -27.619 1.00 92.88 595 LEU A CA 1
ATOM 4677 C C . LEU A 1 595 ? 18.220 10.197 -26.341 1.00 92.88 595 LEU A C 1
ATOM 4679 O O . LEU A 1 595 ? 17.736 9.710 -25.317 1.00 92.88 595 LEU A O 1
ATOM 4683 N N . ALA A 1 596 ? 19.441 10.726 -26.458 1.00 93.25 596 ALA A N 1
ATOM 4684 C CA . ALA A 1 596 ? 20.283 10.732 -25.236 1.00 93.25 596 ALA A CA 1
ATOM 4685 C C . ALA A 1 596 ? 19.725 11.702 -24.186 1.00 93.25 596 ALA A C 1
ATOM 4687 O O . ALA A 1 596 ? 19.701 11.370 -22.999 1.00 93.25 596 ALA A O 1
ATOM 4688 N N . ILE A 1 597 ? 19.256 12.816 -24.674 1.00 92.75 597 ILE A N 1
ATOM 4689 C CA . ILE A 1 597 ? 18.655 13.772 -23.712 1.00 92.75 597 ILE A CA 1
ATOM 4690 C C . ILE A 1 597 ? 17.350 13.192 -23.149 1.00 92.75 597 ILE A C 1
ATOM 4692 O O . ILE A 1 597 ? 17.052 13.388 -21.969 1.00 92.75 597 ILE A O 1
ATOM 4696 N N . THR A 1 598 ? 16.656 12.464 -24.035 1.00 93.81 598 THR A N 1
ATOM 4697 C CA . THR A 1 598 ? 15.432 11.794 -23.537 1.00 93.81 598 THR A CA 1
ATOM 4698 C C . THR A 1 598 ? 15.770 10.811 -22.412 1.00 93.81 598 THR A C 1
ATOM 4700 O O . THR A 1 598 ? 15.085 10.795 -21.388 1.00 93.81 598 THR A O 1
ATOM 4703 N N . ALA A 1 599 ? 16.837 10.097 -22.576 1.00 93.12 599 ALA A N 1
ATOM 4704 C CA . ALA A 1 599 ? 17.211 9.091 -21.556 1.00 93.12 599 ALA A CA 1
ATOM 4705 C C . ALA A 1 599 ? 17.616 9.781 -20.245 1.00 93.12 599 ALA A C 1
ATOM 4707 O O . ALA A 1 599 ? 17.243 9.314 -19.166 1.00 93.12 599 ALA A O 1
ATOM 4708 N N . ILE A 1 600 ? 18.290 10.873 -20.350 1.00 91.50 600 ILE A N 1
ATOM 4709 C CA . ILE A 1 600 ? 18.730 11.578 -19.124 1.00 91.50 600 ILE A CA 1
ATOM 4710 C C . ILE A 1 600 ? 17.511 12.196 -18.427 1.00 91.50 600 ILE A C 1
ATOM 4712 O O . ILE A 1 600 ? 17.379 12.079 -17.207 1.00 91.50 600 ILE A O 1
ATOM 4716 N N . ARG A 1 601 ? 16.637 12.835 -19.211 1.00 92.31 601 ARG A N 1
ATOM 4717 C CA . ARG A 1 601 ? 15.426 13.417 -18.597 1.00 92.31 601 ARG A CA 1
ATOM 4718 C C . ARG A 1 601 ? 14.572 12.347 -17.911 1.00 92.31 601 ARG A C 1
ATOM 4720 O O . ARG A 1 601 ? 14.158 12.537 -16.766 1.00 92.31 601 ARG A O 1
ATOM 4727 N N . GLU A 1 602 ? 14.324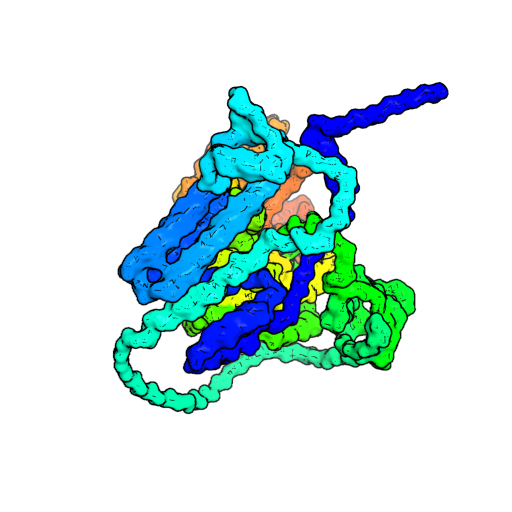 11.253 -18.660 1.00 90.12 602 GLU A N 1
ATOM 4728 C CA . GLU A 1 602 ? 13.454 10.198 -18.079 1.00 90.12 602 GLU A CA 1
ATOM 4729 C C . GLU A 1 602 ? 14.117 9.574 -16.846 1.00 90.12 602 GLU A C 1
ATOM 4731 O O . GLU A 1 602 ? 13.427 9.253 -15.876 1.00 90.12 602 GLU A O 1
ATOM 4736 N N . THR A 1 603 ? 15.430 9.427 -16.850 1.00 87.88 603 THR A N 1
ATOM 4737 C CA . THR A 1 603 ? 16.140 8.886 -15.668 1.00 87.88 603 THR A CA 1
ATOM 4738 C C . THR A 1 603 ? 15.991 9.839 -14.478 1.00 87.88 603 THR A C 1
ATOM 4740 O O . THR A 1 603 ? 15.769 9.383 -13.354 1.00 87.88 603 THR A O 1
ATOM 4743 N N . PHE A 1 604 ? 16.084 11.112 -14.788 1.00 85.75 604 PHE A N 1
ATOM 4744 C CA . PHE A 1 604 ? 15.862 12.096 -13.710 1.00 85.75 604 PHE A CA 1
ATOM 4745 C C . PHE A 1 604 ? 14.412 12.064 -13.218 1.00 85.75 604 PHE A C 1
ATOM 4747 O O . PHE A 1 604 ? 14.178 12.001 -12.010 1.00 85.75 604 PHE A O 1
ATOM 4754 N N . GLU A 1 605 ? 13.443 11.913 -14.108 1.00 80.81 605 GLU A N 1
ATOM 4755 C CA . GLU A 1 605 ? 12.013 11.921 -13.719 1.00 80.81 605 GLU A CA 1
ATOM 4756 C C . GLU A 1 605 ? 11.666 10.666 -12.908 1.00 80.81 605 GLU A C 1
ATOM 4758 O O . GLU A 1 605 ? 10.920 10.756 -11.931 1.00 80.81 605 GLU A O 1
ATOM 4763 N N . GLU A 1 606 ? 12.360 9.574 -13.197 1.00 74.94 606 GLU A N 1
ATOM 4764 C CA . GLU A 1 606 ? 11.866 8.292 -12.641 1.00 74.94 606 GLU A CA 1
ATOM 4765 C C . GLU A 1 606 ? 12.737 7.862 -11.453 1.00 74.94 606 GLU A C 1
ATOM 4767 O O . GLU A 1 606 ? 12.252 7.163 -10.561 1.00 74.94 606 GLU A O 1
ATOM 4772 N N . SER A 1 607 ? 14.018 8.474 -11.447 1.00 73.50 607 SER A N 1
ATOM 4773 C CA . SER A 1 607 ? 14.896 7.906 -10.389 1.00 73.50 607 SER A CA 1
ATOM 4774 C C . SER A 1 607 ? 15.522 9.044 -9.577 1.00 73.50 607 SER A C 1
ATOM 4776 O O . SER A 1 607 ? 16.111 8.795 -8.523 1.00 73.50 607 SER A O 1
ATOM 4778 N N . GLY A 1 608 ? 15.332 10.250 -10.052 1.00 74.62 608 GLY A N 1
ATOM 4779 C CA . GLY A 1 608 ? 15.887 11.397 -9.301 1.00 74.62 608 GLY A CA 1
ATOM 4780 C C . GLY A 1 608 ? 17.383 11.558 -9.550 1.00 74.62 608 GLY A C 1
ATOM 4781 O O . GLY A 1 608 ? 17.994 12.483 -9.012 1.00 74.62 608 GLY A O 1
ATOM 4782 N N . LEU A 1 609 ? 17.933 10.653 -10.367 1.00 80.69 609 LEU A N 1
ATOM 4783 C CA . LEU A 1 609 ? 19.365 10.801 -10.689 1.00 80.69 609 LEU A CA 1
ATOM 4784 C C . LEU A 1 609 ? 19.545 11.733 -11.892 1.00 80.69 609 LEU A C 1
ATOM 4786 O O . LEU A 1 609 ? 18.973 11.515 -12.962 1.00 80.69 609 LEU A O 1
ATOM 4790 N N . LEU A 1 610 ? 20.276 12.804 -11.588 1.00 84.56 610 LEU A N 1
ATOM 4791 C CA . LEU A 1 610 ? 20.485 13.779 -12.678 1.00 84.56 610 LEU A CA 1
ATOM 4792 C C . LEU A 1 610 ? 21.912 13.635 -13.220 1.00 84.56 610 LEU A C 1
ATOM 4794 O O . LEU A 1 610 ? 22.891 13.732 -12.477 1.00 84.56 610 LEU A O 1
ATOM 4798 N N . LEU A 1 611 ? 21.921 13.317 -14.531 1.00 84.81 611 LEU A N 1
ATOM 4799 C CA . LEU A 1 611 ? 23.235 13.277 -15.214 1.00 84.81 611 LEU A CA 1
ATOM 4800 C C . LEU A 1 611 ? 23.477 14.600 -15.948 1.00 84.81 611 LEU A C 1
ATOM 4802 O O . LEU A 1 611 ? 22.966 14.823 -17.048 1.00 84.81 611 LEU A O 1
ATOM 4806 N N . ALA A 1 612 ? 24.207 15.493 -15.197 1.00 83.75 612 ALA A N 1
ATOM 4807 C CA . ALA A 1 612 ? 24.466 16.825 -15.790 1.00 83.75 612 ALA A CA 1
ATOM 4808 C C . ALA A 1 612 ? 25.735 17.417 -15.176 1.00 83.75 612 ALA A C 1
ATOM 4810 O O . ALA A 1 612 ? 26.221 16.947 -14.144 1.00 83.75 612 ALA A O 1
ATOM 4811 N N . SER A 1 613 ? 26.348 18.288 -15.928 1.00 79.75 613 SER A N 1
ATOM 4812 C CA . SER A 1 613 ? 27.551 18.961 -15.405 1.00 79.75 613 SER A CA 1
ATOM 4813 C C . SER A 1 613 ? 27.332 20.478 -15.402 1.00 79.75 613 SER A C 1
ATOM 4815 O O . SER A 1 613 ? 26.451 20.997 -16.091 1.00 79.75 613 SER A O 1
ATOM 4817 N N . SER A 1 614 ? 28.112 21.211 -14.501 1.00 73.88 614 SER A N 1
ATOM 4818 C CA . SER A 1 614 ? 27.960 22.684 -14.390 1.00 73.88 614 SER A CA 1
ATOM 4819 C C . SER A 1 614 ? 28.743 23.381 -15.511 1.00 73.88 614 SER A C 1
ATOM 4821 O O . SER A 1 614 ? 29.718 22.842 -16.038 1.00 73.88 614 SER A O 1
ATOM 4823 N N . PHE A 1 615 ? 28.266 24.591 -15.957 1.00 63.00 615 PHE A N 1
ATOM 4824 C CA . PHE A 1 615 ? 28.845 25.429 -17.030 1.00 63.00 615 PHE A CA 1
ATOM 4825 C C . PHE A 1 615 ? 30.182 26.011 -16.571 1.00 63.00 615 PHE A C 1
ATOM 4827 O O . PHE A 1 615 ? 31.006 26.389 -17.407 1.00 63.00 615 PHE A O 1
ATOM 4834 N N . ALA A 1 616 ? 30.650 25.821 -15.251 1.00 56.12 616 ALA A N 1
ATOM 4835 C CA . ALA A 1 616 ? 31.888 26.499 -14.814 1.00 56.12 616 ALA A CA 1
ATOM 4836 C C . ALA A 1 616 ? 33.108 25.632 -15.162 1.00 56.12 616 ALA A C 1
ATOM 4838 O O . ALA A 1 616 ? 33.037 24.400 -15.171 1.00 56.12 616 ALA A O 1
ATOM 4839 N N . ASP A 1 617 ? 33.967 25.988 -16.182 1.00 42.69 617 ASP A N 1
ATOM 4840 C CA . ASP A 1 617 ? 35.301 25.606 -16.680 1.00 42.69 617 ASP A CA 1
ATOM 4841 C C . ASP A 1 617 ? 36.029 24.679 -15.696 1.00 42.69 617 ASP A C 1
ATOM 4843 O O . ASP A 1 617 ? 36.039 24.911 -14.485 1.00 42.69 617 ASP A O 1
ATOM 4847 N N . SER A 1 618 ? 35.961 23.443 -15.893 1.00 43.59 618 SER A N 1
ATOM 4848 C CA . SER A 1 618 ? 36.761 22.266 -15.495 1.00 43.59 618 SER A CA 1
ATOM 4849 C C . SER A 1 618 ? 38.141 22.672 -14.971 1.00 43.59 618 SER A C 1
ATOM 4851 O O . SER A 1 618 ? 38.838 21.848 -14.375 1.00 43.59 618 SER A O 1
ATOM 4853 N N . SER A 1 619 ? 38.490 24.079 -14.646 1.00 40.94 619 SER A N 1
ATOM 4854 C CA . SER A 1 619 ? 39.820 24.398 -14.092 1.00 40.94 619 SER A CA 1
ATOM 4855 C C . SER A 1 619 ? 39.670 25.096 -12.737 1.00 40.94 619 SER A C 1
ATOM 4857 O O . SER A 1 619 ? 40.666 25.315 -12.044 1.00 40.94 619 SER A O 1
AT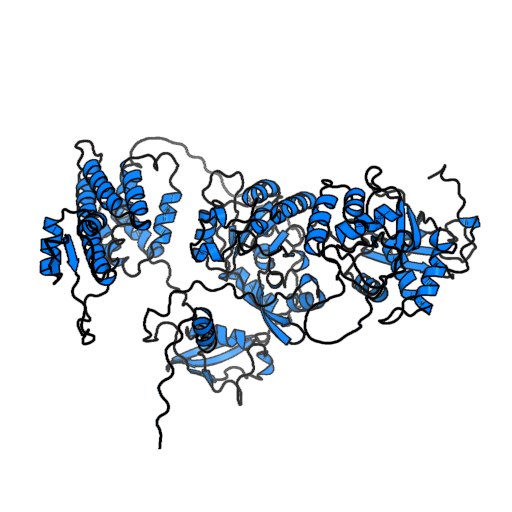OM 4859 N N . VAL A 1 620 ? 38.589 24.881 -11.959 1.00 37.50 620 VAL A N 1
ATOM 4860 C CA . VAL A 1 620 ? 38.655 25.267 -10.528 1.00 37.50 620 VAL A CA 1
ATOM 4861 C C . VAL A 1 620 ? 37.899 24.209 -9.718 1.00 37.50 620 VAL A C 1
ATOM 4863 O O . VAL A 1 620 ? 36.744 23.885 -10.004 1.00 37.50 620 VAL A O 1
ATOM 4866 N N . MET A 1 621 ? 38.453 23.064 -9.492 1.00 40.25 621 MET A N 1
ATOM 4867 C CA . MET A 1 621 ? 38.153 22.038 -8.463 1.00 40.25 621 MET A CA 1
ATOM 4868 C C . MET A 1 621 ? 37.763 22.690 -7.133 1.00 40.25 621 MET A C 1
ATOM 4870 O O . MET A 1 621 ? 38.521 23.472 -6.557 1.00 40.25 621 MET A O 1
ATOM 4874 N N . ASN A 1 622 ? 36.680 23.484 -7.100 1.00 37.12 622 ASN A N 1
ATOM 4875 C CA . ASN A 1 622 ? 36.012 23.664 -5.794 1.00 37.12 622 ASN A CA 1
ATOM 4876 C C . ASN A 1 622 ? 34.875 24.681 -5.935 1.00 37.12 622 ASN A C 1
ATOM 4878 O O . ASN A 1 622 ? 35.103 25.882 -6.088 1.00 37.12 622 ASN A O 1
ATOM 4882 N N . SER A 1 623 ? 33.793 24.376 -6.757 1.00 33.78 623 SER A N 1
ATOM 4883 C CA . SER A 1 623 ? 32.484 24.904 -6.291 1.00 33.78 623 SER A CA 1
ATOM 4884 C C . SER A 1 623 ? 31.355 24.101 -6.942 1.00 33.78 623 SER A C 1
ATOM 4886 O O . SER A 1 623 ? 31.225 24.052 -8.167 1.00 33.78 623 SER A O 1
ATOM 4888 N N . SER A 1 624 ? 31.117 22.723 -6.704 1.00 39.16 624 SER A N 1
ATOM 4889 C CA . SER A 1 624 ? 29.850 21.976 -6.872 1.00 39.16 624 SER A CA 1
ATOM 4890 C C . SER A 1 624 ? 28.630 22.896 -6.723 1.00 39.16 624 SER A C 1
ATOM 4892 O O . SER A 1 624 ? 28.444 23.552 -5.695 1.00 39.16 624 SER A O 1
ATOM 4894 N N . ALA A 1 625 ? 28.461 23.982 -7.550 1.00 41.62 625 ALA A N 1
ATOM 4895 C CA . ALA A 1 625 ? 27.102 24.569 -7.590 1.00 41.62 625 ALA A CA 1
ATOM 4896 C C . ALA A 1 625 ? 26.024 23.491 -7.411 1.00 41.62 625 ALA A C 1
ATOM 4898 O O . ALA A 1 625 ? 25.844 22.615 -8.260 1.00 41.62 625 ALA A O 1
ATOM 4899 N N . THR A 1 626 ? 25.920 22.930 -6.261 1.00 56.75 626 THR A N 1
ATOM 4900 C CA . THR A 1 626 ? 25.036 21.783 -5.949 1.00 56.75 626 THR A CA 1
ATOM 4901 C C . THR A 1 626 ? 23.616 22.300 -5.699 1.00 56.75 626 THR A C 1
ATOM 4903 O O . THR A 1 626 ? 23.408 23.289 -4.992 1.00 56.75 626 THR A O 1
ATOM 4906 N N . VAL A 1 627 ? 22.806 22.421 -6.831 1.00 66.81 627 VAL A N 1
ATOM 4907 C CA . VAL A 1 627 ? 21.341 22.541 -6.623 1.00 66.81 627 VAL A CA 1
ATOM 4908 C C . VAL A 1 627 ? 20.915 21.717 -5.398 1.00 66.81 627 VAL A C 1
ATOM 4910 O O . VAL A 1 627 ? 21.315 20.563 -5.230 1.00 66.81 627 VAL A O 1
ATOM 4913 N N . SER A 1 628 ? 20.380 22.438 -4.387 1.00 67.88 628 SER A N 1
ATOM 4914 C CA . SER A 1 628 ? 19.925 21.730 -3.167 1.00 67.88 628 SER A CA 1
ATOM 4915 C C . SER A 1 628 ? 18.971 20.577 -3.513 1.00 67.88 628 SER A C 1
ATOM 4917 O O . SER A 1 628 ? 18.321 20.579 -4.560 1.00 67.88 628 SER A O 1
ATOM 4919 N N . GLU A 1 629 ? 18.970 19.597 -2.708 1.00 64.25 629 GLU A N 1
ATOM 4920 C CA . GLU A 1 629 ? 18.127 18.385 -2.892 1.00 64.25 629 GLU A CA 1
ATOM 4921 C C . GLU A 1 629 ? 16.642 18.757 -2.955 1.00 64.25 629 GLU A C 1
ATOM 4923 O O . GLU A 1 629 ? 15.894 18.156 -3.730 1.00 64.25 629 GLU A O 1
ATOM 4928 N N . LYS A 1 630 ? 16.215 19.667 -2.202 1.00 68.31 630 LYS A N 1
ATOM 4929 C CA . LYS A 1 630 ? 14.805 20.110 -2.211 1.00 68.31 630 LYS A CA 1
ATOM 4930 C C . LYS A 1 630 ? 14.432 20.742 -3.561 1.00 68.31 630 LYS A C 1
ATOM 4932 O O . LYS A 1 630 ? 13.352 20.465 -4.088 1.00 68.31 630 LYS A O 1
ATOM 4937 N N . VAL A 1 631 ? 15.306 21.495 -4.097 1.00 76.12 631 VAL A N 1
ATOM 4938 C CA . VAL A 1 631 ? 15.043 22.157 -5.398 1.00 76.12 631 VAL A CA 1
ATOM 4939 C C . VAL A 1 631 ? 15.026 21.105 -6.517 1.00 76.12 631 VAL A C 1
ATOM 4941 O O . VAL A 1 631 ? 14.190 21.186 -7.420 1.00 76.12 631 VAL A O 1
ATOM 4944 N N . LEU A 1 632 ? 15.872 20.096 -6.416 1.00 73.12 632 LEU A N 1
ATOM 4945 C CA . LEU A 1 632 ? 15.888 19.022 -7.434 1.00 73.12 632 LEU A CA 1
ATOM 4946 C C . LEU A 1 632 ? 14.585 18.222 -7.399 1.00 73.12 632 LEU A C 1
ATOM 4948 O O . LEU A 1 632 ? 14.048 17.884 -8.456 1.00 73.12 632 LEU A O 1
ATOM 4952 N N . ASP A 1 633 ? 14.060 18.007 -6.202 1.00 69.44 633 ASP A N 1
ATOM 4953 C CA . ASP A 1 633 ? 12.791 17.250 -6.110 1.00 69.44 633 ASP A CA 1
ATOM 4954 C C . ASP A 1 633 ? 11.622 18.089 -6.642 1.00 69.44 633 ASP A C 1
ATOM 4956 O O . ASP A 1 633 ? 10.743 17.552 -7.320 1.00 69.44 633 ASP A O 1
ATOM 4960 N N . GLU A 1 634 ? 11.599 19.386 -6.320 1.00 77.56 634 GLU A N 1
ATOM 4961 C CA . GLU A 1 634 ? 10.517 20.265 -6.822 1.00 77.56 634 GLU A CA 1
ATOM 4962 C C . GLU A 1 634 ? 10.556 20.365 -8.352 1.00 77.56 634 GLU A C 1
ATOM 4964 O O . GLU A 1 634 ? 9.505 20.307 -8.995 1.00 77.56 634 GLU A O 1
ATOM 4969 N N . GLU A 1 635 ? 11.786 20.546 -8.820 1.00 83.31 635 GLU A N 1
ATOM 4970 C CA . GLU A 1 635 ? 11.921 20.674 -10.291 1.00 83.31 635 GLU A CA 1
ATOM 4971 C C . GLU A 1 635 ? 11.580 19.352 -10.993 1.00 83.31 635 GLU A C 1
ATOM 4973 O O . GLU A 1 635 ? 10.970 19.369 -12.064 1.00 83.31 635 GLU A O 1
ATOM 4978 N N . ARG A 1 636 ? 12.057 18.310 -10.333 1.00 80.12 636 ARG A N 1
ATOM 4979 C CA . ARG A 1 636 ? 11.717 16.974 -10.886 1.00 80.12 636 ARG A CA 1
ATOM 4980 C C . ARG A 1 636 ? 10.200 16.814 -11.022 1.00 80.12 636 ARG A C 1
ATOM 4982 O O . ARG A 1 636 ? 9.726 16.342 -12.057 1.00 80.12 636 ARG A O 1
ATOM 4989 N N . PHE A 1 637 ? 9.466 17.227 -10.016 1.00 74.31 637 PHE A N 1
ATOM 4990 C CA . PHE A 1 637 ? 7.993 17.106 -10.046 1.00 74.31 637 PHE A CA 1
ATOM 4991 C C . PHE A 1 637 ? 7.407 17.992 -11.151 1.00 74.31 637 PHE A C 1
ATOM 4993 O O . PHE A 1 637 ? 6.512 17.553 -11.875 1.00 74.31 637 PHE A O 1
ATOM 5000 N N . ALA A 1 638 ? 7.870 19.188 -11.281 1.00 80.56 638 ALA A N 1
ATOM 5001 C CA . ALA A 1 638 ? 7.344 20.125 -12.297 1.00 80.56 638 ALA A CA 1
ATOM 5002 C C . ALA A 1 638 ? 7.621 19.615 -13.720 1.00 80.56 638 ALA A C 1
ATOM 5004 O O . ALA A 1 638 ? 6.759 19.738 -14.593 1.00 80.56 638 ALA A O 1
ATOM 5005 N N . ILE A 1 639 ? 8.808 19.049 -13.916 1.00 82.44 639 ILE A N 1
ATOM 5006 C CA . ILE A 1 639 ? 9.158 18.530 -15.265 1.00 82.44 639 ILE A CA 1
ATOM 5007 C C . ILE A 1 639 ? 8.307 17.298 -15.579 1.00 82.44 639 ILE A C 1
ATOM 5009 O O . ILE A 1 639 ? 7.808 17.170 -16.700 1.00 82.44 639 ILE A O 1
ATOM 5013 N N . HIS A 1 640 ? 8.141 16.439 -14.639 1.00 72.81 640 HIS A N 1
ATOM 5014 C CA . HIS A 1 640 ? 7.315 15.233 -14.868 1.00 72.81 640 HIS A CA 1
ATOM 5015 C C . HIS A 1 640 ? 5.869 15.605 -15.198 1.00 72.81 640 HIS A C 1
ATOM 5017 O O . HIS A 1 640 ? 5.236 14.927 -16.011 1.00 72.81 640 HIS A O 1
ATOM 5023 N N . GLN A 1 641 ? 5.260 16.774 -14.637 1.00 73.88 641 GLN A N 1
ATOM 5024 C CA . GLN A 1 641 ? 3.859 17.201 -14.893 1.00 73.88 641 GLN A CA 1
ATOM 5025 C C . GLN A 1 641 ? 3.789 18.082 -16.140 1.00 73.88 641 GLN A C 1
ATOM 5027 O O . GLN A 1 641 ? 2.739 18.657 -16.433 1.00 73.88 641 GLN A O 1
ATOM 5032 N N . GLN A 1 642 ? 4.920 18.121 -16.801 1.00 77.44 642 GLN A N 1
ATOM 5033 C CA . GLN A 1 642 ? 5.022 18.917 -18.042 1.00 77.44 642 GLN A CA 1
ATOM 5034 C C . GLN A 1 642 ? 4.731 20.392 -17.766 1.00 77.44 642 GLN A C 1
ATOM 5036 O O . GLN A 1 642 ? 4.203 21.096 -18.629 1.00 77.44 642 GLN A O 1
ATOM 5041 N N . LYS A 1 643 ? 4.913 20.870 -16.497 1.00 82.50 643 LYS A N 1
ATOM 5042 C CA . LYS A 1 643 ? 4.737 22.295 -16.137 1.00 82.50 643 LYS A CA 1
ATOM 5043 C C . LYS A 1 643 ? 6.026 23.083 -16.379 1.00 82.50 643 LYS A C 1
ATOM 5045 O O . LYS A 1 643 ? 5.993 24.314 -16.433 1.00 82.50 643 LYS A O 1
ATOM 5050 N N . LYS A 1 644 ? 7.065 22.330 -16.520 1.00 86.50 644 LYS A N 1
ATOM 5051 C CA . LYS A 1 644 ? 8.368 22.960 -16.821 1.00 86.50 644 LYS A CA 1
ATOM 5052 C C . LYS A 1 644 ? 9.174 22.041 -17.747 1.00 86.50 644 LYS A C 1
ATOM 5054 O O . LYS A 1 644 ? 9.164 20.817 -17.601 1.00 86.50 644 LYS A O 1
ATOM 5059 N N . LEU A 1 645 ? 9.817 22.813 -18.705 1.00 87.94 645 LEU A N 1
ATOM 5060 C CA . LEU A 1 645 ? 10.634 22.003 -19.640 1.00 87.94 645 LEU A CA 1
ATOM 5061 C C . LEU A 1 645 ? 11.984 21.647 -19.006 1.00 87.94 645 LEU A C 1
ATOM 5063 O O . LEU A 1 645 ? 12.551 22.424 -18.234 1.00 87.94 645 LEU A O 1
ATOM 5067 N N . PHE A 1 646 ? 12.420 20.437 -19.280 1.00 90.00 646 PHE A N 1
ATOM 5068 C CA . PHE A 1 646 ? 13.695 19.940 -18.710 1.00 90.00 646 PHE A CA 1
ATOM 5069 C C . PHE A 1 646 ? 14.853 20.864 -19.098 1.00 90.00 646 PHE A C 1
ATOM 5071 O O . PHE A 1 646 ? 15.680 21.201 -18.247 1.00 90.00 646 PHE A O 1
ATOM 5078 N N . GLN A 1 647 ? 14.863 21.445 -20.228 1.00 88.94 647 GLN A N 1
ATOM 5079 C CA . GLN A 1 647 ? 15.969 22.320 -20.683 1.00 88.94 647 GLN A CA 1
ATOM 5080 C C . GLN A 1 647 ? 15.952 23.656 -19.930 1.00 88.94 647 GLN A C 1
ATOM 5082 O O . GLN A 1 647 ? 17.015 24.217 -19.656 1.00 88.94 647 GLN A O 1
ATOM 5087 N N . ASP A 1 648 ? 14.711 24.079 -19.665 1.00 89.88 648 ASP A N 1
ATOM 5088 C CA . ASP A 1 648 ? 14.621 25.337 -18.885 1.00 89.88 648 ASP A CA 1
ATOM 5089 C C . ASP A 1 648 ? 15.190 25.157 -17.470 1.00 89.88 648 ASP A C 1
ATOM 5091 O O . ASP A 1 648 ? 15.861 26.057 -16.963 1.00 89.88 648 ASP A O 1
ATOM 5095 N N . PHE A 1 649 ? 14.848 24.000 -16.958 1.00 90.56 649 PHE A N 1
ATOM 5096 C CA . PHE A 1 649 ? 15.419 23.695 -15.624 1.00 90.56 649 PHE A CA 1
ATOM 5097 C C . PHE A 1 649 ? 16.945 23.691 -15.671 1.00 90.56 649 PHE A C 1
ATOM 5099 O O . PHE A 1 649 ? 17.585 24.302 -14.812 1.00 90.56 649 PHE A O 1
ATOM 5106 N N . LEU A 1 650 ? 17.488 23.031 -16.663 1.00 88.44 650 LEU A N 1
ATOM 5107 C CA . LEU A 1 650 ? 18.962 22.967 -16.725 1.00 88.44 650 LEU A CA 1
ATOM 5108 C C . LEU A 1 650 ? 19.555 24.363 -16.927 1.00 88.44 650 LEU A C 1
ATOM 5110 O O . LEU A 1 650 ? 20.557 24.699 -16.293 1.00 88.44 650 LEU A O 1
ATOM 5114 N N . SER A 1 651 ? 18.932 25.188 -17.755 1.00 88.00 651 SER A N 1
ATOM 5115 C CA . SER A 1 651 ? 19.469 26.534 -18.035 1.00 88.00 651 SER A CA 1
ATOM 5116 C C . SER A 1 651 ? 19.377 27.421 -16.787 1.00 88.00 651 SER A C 1
ATOM 5118 O O . SER A 1 651 ? 20.319 28.161 -16.494 1.00 88.00 651 SER A O 1
ATOM 5120 N N . GLU A 1 652 ? 18.290 27.256 -16.012 1.00 88.62 652 GLU A N 1
ATOM 5121 C CA . GLU A 1 652 ? 18.079 28.090 -14.808 1.00 88.62 652 GLU A CA 1
ATOM 5122 C C . GLU A 1 652 ? 19.142 27.789 -13.746 1.00 88.62 652 GLU A C 1
ATOM 5124 O O . GLU A 1 652 ? 19.482 28.671 -12.954 1.00 88.62 652 GLU A O 1
ATOM 5129 N N . HIS A 1 653 ? 19.605 26.565 -13.906 1.00 83.31 653 HIS A N 1
ATOM 5130 C CA . HIS A 1 653 ? 20.553 26.233 -12.818 1.00 83.31 653 HIS A CA 1
ATOM 5131 C C . HIS A 1 653 ? 21.957 26.045 -13.390 1.00 83.31 653 HIS A C 1
ATOM 5133 O O . HIS A 1 653 ? 22.818 25.451 -12.736 1.00 83.31 653 HIS A O 1
ATOM 5139 N N . ASN A 1 654 ? 22.170 26.621 -14.552 1.00 83.75 654 ASN A N 1
ATOM 5140 C CA . ASN A 1 654 ? 23.474 26.615 -15.241 1.00 83.75 654 ASN A CA 1
ATOM 5141 C C . ASN A 1 654 ? 24.065 25.202 -15.340 1.00 83.75 654 ASN A C 1
ATOM 5143 O O . ASN A 1 654 ? 25.235 24.985 -15.023 1.00 83.75 654 ASN A O 1
ATOM 5147 N N . LEU A 1 655 ? 23.169 24.302 -15.718 1.00 84.50 655 LEU A N 1
ATOM 5148 C CA . LEU A 1 655 ? 23.605 22.900 -15.889 1.00 84.50 655 LEU A CA 1
ATOM 5149 C C . LEU A 1 655 ? 23.516 22.505 -17.369 1.00 84.50 655 LEU A C 1
ATOM 5151 O O . LEU A 1 655 ? 22.759 23.097 -18.141 1.00 84.50 655 LEU A O 1
ATOM 5155 N N . ARG A 1 656 ? 24.430 21.562 -17.672 1.00 85.25 656 ARG A N 1
ATOM 5156 C CA . ARG A 1 656 ? 24.335 20.932 -19.008 1.00 85.25 656 ARG A CA 1
ATOM 5157 C C . ARG A 1 656 ? 24.241 19.404 -18.885 1.00 85.25 656 ARG A C 1
ATOM 5159 O O . ARG A 1 656 ? 24.924 18.785 -18.066 1.00 85.25 656 ARG A O 1
ATOM 5166 N N . PRO A 1 657 ? 23.287 18.896 -19.734 1.00 87.19 657 PRO A N 1
ATOM 5167 C CA . PRO A 1 657 ? 23.193 17.429 -19.659 1.00 87.19 657 PRO A CA 1
ATOM 5168 C C . PRO A 1 657 ? 24.501 16.753 -20.107 1.00 87.19 657 PRO A C 1
ATOM 5170 O O . PRO A 1 657 ? 25.151 17.195 -21.058 1.00 87.19 657 PRO A O 1
ATOM 5173 N N . ASP A 1 658 ? 24.899 15.662 -19.363 1.00 86.38 658 ASP A N 1
ATOM 5174 C CA . ASP A 1 658 ? 26.172 14.980 -19.687 1.00 86.38 658 ASP A CA 1
ATOM 5175 C C . ASP A 1 658 ? 25.926 13.892 -20.744 1.00 86.38 658 ASP A C 1
ATOM 5177 O O . ASP A 1 658 ? 26.019 12.696 -20.456 1.00 86.38 658 ASP A O 1
ATOM 5181 N N . VAL A 1 659 ? 25.671 14.290 -21.877 1.00 89.44 659 VAL A N 1
ATOM 5182 C CA . VAL A 1 659 ? 25.315 13.359 -22.977 1.00 89.44 659 VAL A CA 1
ATOM 5183 C C . VAL A 1 659 ? 26.551 12.527 -23.341 1.00 89.44 659 VAL A C 1
ATOM 5185 O O . VAL A 1 659 ? 26.413 11.366 -23.734 1.00 89.44 659 VAL A O 1
ATOM 5188 N N . ALA A 1 660 ? 27.714 13.107 -23.126 1.00 86.50 660 ALA A N 1
ATOM 5189 C CA . ALA A 1 660 ? 28.948 12.394 -23.533 1.00 86.50 660 ALA A CA 1
ATOM 5190 C C . ALA A 1 660 ? 29.209 11.186 -22.625 1.00 86.50 660 ALA A C 1
ATOM 5192 O O . ALA A 1 660 ? 29.927 10.265 -23.022 1.00 86.50 660 ALA A O 1
ATOM 5193 N N . ALA A 1 661 ? 28.591 11.253 -21.472 1.00 85.75 661 ALA A N 1
ATOM 5194 C CA . ALA A 1 661 ? 28.808 10.127 -20.532 1.00 85.75 661 ALA A CA 1
ATOM 5195 C C . ALA A 1 661 ? 27.928 8.926 -20.896 1.00 85.75 661 ALA A C 1
ATOM 5197 O O . ALA A 1 661 ? 28.190 7.812 -20.436 1.00 85.75 661 ALA A O 1
ATOM 5198 N N . LEU A 1 662 ? 26.855 9.164 -21.770 1.00 91.38 662 LEU A N 1
ATOM 5199 C CA . LEU A 1 662 ? 25.963 8.033 -22.135 1.00 91.38 662 LEU A CA 1
ATOM 5200 C C . LEU A 1 662 ? 26.554 7.249 -23.313 1.00 91.38 662 LEU A C 1
ATOM 5202 O O . LEU A 1 662 ? 26.856 7.813 -24.368 1.00 91.38 662 LEU A O 1
ATOM 5206 N N . MET A 1 663 ? 26.782 5.980 -22.969 1.00 93.94 663 MET A N 1
ATOM 5207 C CA . MET A 1 663 ? 27.286 5.082 -24.035 1.00 93.94 663 MET A CA 1
ATOM 5208 C C . MET A 1 663 ? 26.130 4.297 -24.676 1.00 93.94 663 MET A C 1
ATOM 5210 O O . MET A 1 663 ? 25.373 3.604 -23.995 1.00 93.94 663 MET A O 1
ATOM 5214 N N . PRO A 1 664 ? 26.014 4.509 -26.029 1.00 93.81 664 PRO A N 1
ATOM 5215 C CA . PRO A 1 664 ? 24.977 3.692 -26.678 1.00 93.81 664 PRO A CA 1
ATOM 5216 C C . PRO A 1 664 ? 25.303 2.190 -26.596 1.00 93.81 664 PRO A C 1
ATOM 5218 O O . PRO A 1 664 ? 26.463 1.785 -26.711 1.00 93.81 664 PRO A O 1
ATOM 5221 N N . PHE A 1 665 ? 24.298 1.452 -26.418 1.00 93.31 665 PHE A N 1
ATOM 5222 C CA . PHE A 1 665 ? 24.595 0.007 -26.250 1.00 93.31 665 PHE A CA 1
ATOM 5223 C C . PHE A 1 665 ? 23.875 -0.786 -27.341 1.00 93.31 665 PHE A C 1
ATOM 5225 O O . PHE A 1 665 ? 24.523 -1.284 -28.264 1.00 93.31 665 PHE A O 1
ATOM 5232 N N . THR A 1 666 ? 22.450 -0.790 -27.480 1.00 92.06 666 THR A N 1
ATOM 5233 C CA . THR A 1 666 ? 21.750 -1.418 -28.622 1.00 92.06 666 THR A CA 1
ATOM 5234 C C . THR A 1 666 ? 20.404 -0.716 -28.830 1.00 92.06 666 THR A C 1
ATOM 5236 O O . THR A 1 666 ? 19.878 -0.066 -27.924 1.00 92.06 666 THR A O 1
ATOM 5239 N N . GLU A 1 667 ? 19.945 -0.855 -30.109 1.00 93.75 667 GLU A N 1
ATOM 5240 C CA . GLU A 1 667 ? 18.574 -0.408 -30.435 1.00 93.75 667 GLU A CA 1
ATOM 5241 C C . GLU A 1 667 ? 17.658 -1.606 -30.722 1.00 93.75 667 GLU A C 1
ATOM 5243 O O . GLU A 1 667 ? 18.071 -2.593 -31.335 1.00 93.75 667 GLU A O 1
ATOM 5248 N N . TRP A 1 668 ? 16.443 -1.419 -30.149 1.00 93.75 668 TRP A N 1
ATOM 5249 C CA . TRP A 1 668 ? 15.525 -2.564 -30.314 1.00 93.75 668 TRP A CA 1
ATOM 5250 C C . TRP A 1 668 ? 14.200 -2.092 -30.926 1.00 93.75 668 TRP A C 1
ATOM 5252 O O . TRP A 1 668 ? 13.667 -1.039 -30.566 1.00 93.75 668 TRP A O 1
ATOM 5262 N N . ILE A 1 669 ? 13.754 -3.026 -31.839 1.00 90.75 669 ILE A N 1
ATOM 5263 C CA . ILE A 1 669 ? 12.410 -2.764 -32.397 1.00 90.75 669 ILE A CA 1
ATOM 5264 C C . ILE A 1 669 ? 11.473 -3.901 -31.964 1.00 90.75 669 ILE A C 1
ATOM 5266 O O . ILE A 1 669 ? 11.776 -5.084 -32.141 1.00 90.75 669 ILE A O 1
ATOM 5270 N N . THR A 1 670 ? 10.393 -3.418 -31.300 1.00 83.81 670 THR A N 1
ATOM 5271 C CA . THR A 1 670 ? 9.394 -4.426 -30.885 1.00 83.81 670 THR A CA 1
ATOM 5272 C C . THR A 1 670 ? 8.871 -5.215 -32.096 1.00 83.81 670 THR A C 1
ATOM 5274 O O . THR A 1 670 ? 8.583 -4.648 -33.152 1.00 83.81 670 THR A O 1
ATOM 5277 N N . PRO A 1 671 ? 8.893 -6.642 -31.987 1.00 80.69 671 PRO A N 1
ATOM 5278 C CA . PRO A 1 671 ? 8.407 -7.431 -33.131 1.00 80.69 671 PRO A CA 1
ATOM 5279 C C . PRO A 1 671 ? 6.950 -7.090 -33.482 1.00 80.69 671 PRO A C 1
ATOM 5281 O O . PRO A 1 671 ? 6.225 -6.506 -32.673 1.00 80.69 671 PRO A O 1
ATOM 5284 N N . VAL A 1 672 ? 6.583 -7.565 -34.713 1.00 71.25 672 VAL A N 1
ATOM 5285 C CA . VAL A 1 672 ? 5.202 -7.349 -35.204 1.00 71.25 672 VAL A CA 1
ATOM 5286 C C . VAL A 1 672 ? 4.258 -8.324 -34.487 1.00 71.25 672 VAL A C 1
ATOM 5288 O O . VAL A 1 672 ? 4.625 -9.461 -34.179 1.00 71.25 672 VAL A O 1
ATOM 5291 N N . GLY A 1 673 ? 3.140 -7.825 -33.847 1.00 65.50 673 GLY A N 1
ATOM 5292 C CA . GLY A 1 673 ? 2.192 -8.691 -33.101 1.00 65.50 673 GLY A CA 1
ATOM 5293 C C . GLY A 1 673 ? 1.610 -7.927 -31.904 1.00 65.50 673 GLY A C 1
ATOM 5294 O O . GLY A 1 673 ? 0.391 -7.775 -31.808 1.00 65.50 673 GLY A O 1
ATOM 5295 N N . PRO A 1 674 ? 2.494 -7.455 -30.955 1.00 62.88 674 PRO A N 1
ATOM 5296 C CA . PRO A 1 674 ? 1.955 -6.709 -29.811 1.00 62.88 674 PRO A CA 1
ATOM 5297 C C . PRO A 1 674 ? 1.267 -5.404 -30.251 1.00 62.88 674 PRO A C 1
ATOM 5299 O O . PRO A 1 674 ? 1.601 -4.834 -31.293 1.00 62.88 674 PRO A O 1
ATOM 5302 N N . PRO A 1 675 ? 0.190 -4.902 -29.499 1.00 56.44 675 PRO A N 1
ATOM 5303 C CA . PRO A 1 675 ? -0.648 -3.754 -29.889 1.00 56.44 675 PRO A CA 1
ATOM 5304 C C . PRO A 1 675 ? 0.152 -2.443 -29.898 1.00 56.44 675 PRO A C 1
ATOM 5306 O O . PRO A 1 675 ? -0.110 -1.579 -30.739 1.00 56.44 675 PRO A O 1
ATOM 5309 N N . LYS A 1 676 ? 1.304 -2.437 -29.080 1.00 67.88 676 LYS A N 1
ATOM 5310 C CA . LYS A 1 676 ? 2.155 -1.228 -29.067 1.00 67.88 676 LYS A CA 1
ATOM 5311 C C . LYS A 1 676 ? 3.608 -1.613 -29.375 1.00 67.88 676 LYS A C 1
ATOM 5313 O O . LYS A 1 676 ? 4.139 -2.590 -28.842 1.00 67.88 676 LYS A O 1
ATOM 5318 N N . ARG A 1 677 ? 4.193 -0.816 -30.247 1.00 81.69 677 ARG A N 1
ATOM 5319 C CA . ARG A 1 677 ? 5.569 -1.133 -30.681 1.00 81.69 677 ARG A CA 1
ATOM 5320 C C . ARG A 1 677 ? 6.472 0.081 -30.454 1.00 81.69 677 ARG A C 1
ATOM 5322 O O . ARG A 1 677 ? 6.029 1.229 -30.530 1.00 81.69 677 ARG A O 1
ATOM 5329 N N . PHE A 1 678 ? 7.690 -0.306 -30.080 1.00 85.44 678 PHE A N 1
ATOM 5330 C CA . PHE A 1 678 ? 8.668 0.776 -29.846 1.00 85.44 678 PHE A CA 1
ATOM 5331 C C . PHE A 1 678 ? 9.969 0.487 -30.600 1.00 85.44 678 PHE A C 1
ATOM 5333 O O . PHE A 1 678 ? 10.319 -0.667 -30.853 1.00 85.44 678 PHE A O 1
ATOM 5340 N N . ARG A 1 679 ? 10.527 1.581 -31.014 1.00 92.31 679 ARG A N 1
ATOM 5341 C CA . ARG A 1 679 ? 11.956 1.558 -31.394 1.00 92.31 679 ARG A CA 1
ATOM 5342 C C . ARG A 1 679 ? 12.788 2.271 -30.317 1.00 92.31 679 ARG A C 1
ATOM 5344 O O . ARG A 1 679 ? 12.717 3.492 -30.160 1.00 92.31 679 ARG A O 1
ATOM 5351 N N . THR A 1 680 ? 13.455 1.400 -29.580 1.00 92.81 680 THR A N 1
ATOM 5352 C CA . THR A 1 680 ? 14.035 1.957 -28.344 1.00 92.81 680 THR A CA 1
ATOM 5353 C C . THR A 1 680 ? 15.567 1.877 -28.420 1.00 92.81 680 THR A C 1
ATOM 5355 O O . THR A 1 680 ? 16.140 0.822 -28.702 1.00 92.81 680 THR A O 1
ATOM 5358 N N . GLN A 1 681 ? 16.243 3.093 -28.101 1.00 95.25 681 GLN A N 1
ATOM 5359 C CA . GLN A 1 681 ? 17.720 3.108 -27.973 1.00 95.25 681 GLN A CA 1
ATOM 5360 C C . GLN A 1 681 ? 18.114 2.994 -26.493 1.00 95.25 681 GLN A C 1
ATOM 5362 O O . GLN A 1 681 ? 17.635 3.747 -25.643 1.00 95.25 681 GLN A O 1
ATOM 5367 N N . PHE A 1 682 ? 19.017 2.025 -26.173 1.00 96.06 682 PHE A N 1
ATOM 5368 C CA . PHE A 1 682 ? 19.431 1.830 -24.765 1.00 96.06 682 PHE A CA 1
ATOM 5369 C C . PHE A 1 682 ? 20.838 2.413 -24.575 1.00 96.06 682 PHE A C 1
ATOM 5371 O O . PHE A 1 682 ? 21.694 2.322 -25.458 1.00 96.06 682 PHE A O 1
ATOM 5378 N N . PHE A 1 683 ? 20.995 3.038 -23.361 1.00 95.31 683 PHE A N 1
ATOM 5379 C CA . PHE A 1 683 ? 22.319 3.616 -23.040 1.00 95.31 683 PHE A CA 1
ATOM 5380 C C . PHE A 1 683 ? 22.815 3.032 -21.714 1.00 95.31 683 PHE A C 1
ATOM 5382 O O . PHE A 1 683 ? 22.025 2.623 -20.861 1.00 95.31 683 PHE A O 1
ATOM 5389 N N . VAL A 1 684 ? 24.216 3.059 -21.623 1.00 94.25 684 VAL A N 1
ATOM 5390 C CA . VAL A 1 684 ? 24.827 2.678 -20.338 1.00 94.25 684 VAL A CA 1
ATOM 5391 C C . VAL A 1 684 ? 25.778 3.806 -19.911 1.00 94.25 684 VAL A C 1
ATOM 5393 O O . VAL A 1 684 ? 26.404 4.465 -20.744 1.00 94.25 684 VAL A O 1
ATOM 5396 N N . THR A 1 685 ? 25.771 4.018 -18.572 1.00 92.00 685 THR A N 1
ATOM 5397 C CA . THR A 1 685 ? 26.754 5.019 -18.084 1.00 92.00 685 THR A CA 1
ATOM 5398 C C . THR A 1 685 ? 27.293 4.573 -16.721 1.00 92.00 685 THR A C 1
ATOM 5400 O O . THR A 1 685 ? 26.675 3.765 -16.024 1.00 92.00 685 THR A O 1
ATOM 5403 N N . PHE A 1 686 ? 28.516 5.099 -16.445 1.00 87.81 686 PHE A N 1
ATOM 5404 C CA . PHE A 1 686 ? 29.076 4.870 -15.096 1.00 87.81 686 PHE A CA 1
ATOM 5405 C C . PHE A 1 686 ? 28.974 6.158 -14.271 1.00 87.81 686 PHE A C 1
ATOM 5407 O O . PHE A 1 686 ? 29.298 7.249 -14.743 1.00 87.81 686 PHE A O 1
ATOM 5414 N N . LEU A 1 687 ? 28.490 6.003 -13.054 1.00 80.19 687 LEU A N 1
ATOM 5415 C CA . LEU A 1 687 ? 28.350 7.217 -12.217 1.00 80.19 687 LEU A CA 1
ATOM 5416 C C . LEU A 1 687 ? 29.693 7.555 -11.560 1.00 80.19 687 LEU A C 1
ATOM 5418 O O . LEU A 1 687 ? 30.501 6.670 -11.268 1.00 80.19 687 LEU A O 1
ATOM 5422 N N . THR A 1 688 ? 30.182 8.902 -11.629 1.00 61.97 688 THR A N 1
ATOM 5423 C CA . THR A 1 688 ? 31.479 9.287 -11.029 1.00 61.97 688 THR A CA 1
ATOM 5424 C C . THR A 1 688 ? 31.407 9.191 -9.495 1.00 61.97 688 THR A C 1
ATOM 5426 O O . THR A 1 688 ? 30.405 9.558 -8.878 1.00 61.97 688 THR A O 1
ATOM 5429 N N . PRO A 1 689 ? 32.340 8.372 -8.815 1.00 48.25 689 PRO A N 1
ATOM 5430 C CA . PRO A 1 689 ? 32.414 8.356 -7.344 1.00 48.25 689 PRO A CA 1
ATOM 5431 C C . PRO A 1 689 ? 32.782 9.738 -6.779 1.00 48.25 689 PRO A C 1
ATOM 5433 O O . PRO A 1 689 ? 33.503 10.513 -7.415 1.00 48.25 689 PRO A O 1
ATOM 5436 N N . SER A 1 690 ? 31.944 10.483 -6.021 1.00 36.81 690 SER A N 1
ATOM 5437 C CA . SER A 1 690 ? 32.381 11.716 -5.329 1.00 36.81 690 SER A CA 1
ATOM 5438 C C . SER A 1 690 ? 33.593 11.445 -4.422 1.00 36.81 690 SER A C 1
ATOM 5440 O O . SER A 1 690 ? 33.705 10.383 -3.807 1.00 36.81 690 SER A O 1
ATOM 5442 N N . PRO A 1 691 ? 34.893 12.075 -4.674 1.00 29.38 691 PRO A N 1
ATOM 5443 C CA . PRO A 1 691 ? 36.084 11.798 -3.857 1.00 29.38 691 PRO A CA 1
ATOM 5444 C C . PRO A 1 691 ? 35.818 12.040 -2.361 1.00 29.38 691 PRO A C 1
ATOM 5446 O O . PRO A 1 691 ? 35.080 12.955 -1.988 1.00 29.38 691 PRO A O 1
ATOM 5449 N N . SER A 1 692 ? 35.692 10.953 -1.500 1.00 29.20 692 SER A N 1
ATOM 5450 C CA . SER A 1 692 ? 35.891 10.776 -0.045 1.00 29.20 692 SER A CA 1
ATOM 5451 C C . SER A 1 692 ? 37.193 11.431 0.427 1.00 29.20 692 SER A C 1
ATOM 5453 O O . SER A 1 692 ? 38.291 11.029 0.037 1.00 29.20 692 SER A O 1
ATOM 5455 N N . SER A 1 693 ? 37.294 12.794 0.375 1.00 25.27 693 SER A N 1
ATOM 5456 C CA . SER A 1 693 ? 38.392 13.280 1.251 1.00 25.27 693 SER A CA 1
ATOM 5457 C C . SER A 1 693 ? 37.811 14.140 2.375 1.00 25.27 693 SER A C 1
ATOM 5459 O O . SER A 1 693 ? 37.012 15.049 2.141 1.00 25.27 693 SER A O 1
ATOM 5461 N N . GLY A 1 694 ? 37.532 13.495 3.635 1.00 23.38 694 GLY A N 1
ATOM 5462 C CA . GLY A 1 694 ? 38.036 14.022 4.933 1.00 23.38 694 GLY A CA 1
ATOM 5463 C C . GLY A 1 694 ? 36.964 13.872 6.018 1.00 23.38 694 GLY A C 1
ATOM 5464 O O . GLY A 1 694 ? 35.805 14.244 5.823 1.00 23.38 694 GLY A O 1
ATOM 5465 N N . PHE A 1 695 ? 36.870 12.814 6.862 1.00 23.88 695 PHE A N 1
ATOM 5466 C CA . PHE A 1 695 ? 36.533 12.266 8.190 1.00 23.88 695 PHE A CA 1
ATOM 5467 C C . PHE A 1 695 ? 35.590 13.200 8.954 1.00 23.88 695 PHE A C 1
ATOM 5469 O O . PHE A 1 695 ? 35.734 14.423 8.921 1.00 23.88 695 PHE A O 1
ATOM 5476 N N . SER A 1 696 ? 34.405 12.708 9.542 1.00 25.50 696 SER A N 1
ATOM 5477 C CA . SER A 1 696 ? 33.930 12.621 10.945 1.00 25.50 696 SER A CA 1
ATOM 5478 C C . SER A 1 696 ? 32.492 13.151 11.030 1.00 25.50 696 SER A C 1
ATOM 5480 O O . SER A 1 696 ? 32.113 14.088 10.325 1.00 25.50 696 SER A O 1
ATOM 5482 N N . SER A 1 697 ? 31.526 12.189 11.079 1.00 32.75 697 SER A N 1
ATOM 5483 C CA . SER A 1 697 ? 30.261 12.314 11.839 1.00 32.75 697 SER A CA 1
ATOM 5484 C C . SER A 1 697 ? 29.329 13.338 11.181 1.00 32.75 697 SER A C 1
ATOM 5486 O O . SER A 1 697 ? 29.725 14.464 10.875 1.00 32.75 697 SER A O 1
ATOM 5488 N N . GLY A 1 698 ? 28.641 12.930 10.104 1.00 29.08 698 GLY A N 1
ATOM 5489 C CA . GLY A 1 698 ? 27.354 13.617 9.803 1.00 29.08 698 GLY A CA 1
ATOM 5490 C C . GLY A 1 698 ? 27.261 13.934 8.305 1.00 29.08 698 GLY A C 1
ATOM 5491 O O . GLY A 1 698 ? 28.266 14.200 7.641 1.00 29.08 698 GLY A O 1
ATOM 5492 N N . LYS A 1 699 ? 26.586 13.017 7.477 1.00 37.19 699 LYS A N 1
ATOM 5493 C CA . LYS A 1 699 ? 25.599 13.222 6.389 1.00 37.19 699 LYS A CA 1
ATOM 5494 C C . LYS A 1 699 ? 26.305 13.640 5.096 1.00 37.19 699 LYS A C 1
ATOM 5496 O O . LYS A 1 699 ? 26.872 14.731 4.997 1.00 37.19 699 LYS A O 1
ATOM 5501 N N . LYS A 1 700 ? 26.815 12.677 4.292 1.00 29.67 700 LYS A N 1
ATOM 5502 C CA . LYS A 1 700 ? 26.634 13.020 2.853 1.00 29.67 700 LYS A CA 1
ATOM 5503 C C . LYS A 1 700 ? 26.711 11.741 2.014 1.00 29.67 700 LYS A C 1
ATOM 5505 O O . LYS A 1 700 ? 27.758 11.097 1.920 1.00 29.67 700 LYS A O 1
ATOM 5510 N N . GLN A 1 701 ? 25.512 11.016 1.904 1.00 32.25 701 GLN A N 1
ATOM 5511 C CA . GLN A 1 701 ? 25.078 9.802 1.177 1.00 32.25 701 GLN A CA 1
ATOM 5512 C C . GLN A 1 701 ? 24.958 10.076 -0.326 1.00 32.25 701 GLN A C 1
ATOM 5514 O O . GLN A 1 701 ? 24.497 11.139 -0.749 1.00 32.25 701 GLN A O 1
ATOM 5519 N N . GLU A 1 702 ? 25.973 9.698 -1.222 1.00 42.94 702 GLU A N 1
ATOM 5520 C CA . GLU A 1 702 ? 25.759 9.309 -2.639 1.00 42.94 702 GLU A CA 1
ATOM 5521 C C . GLU A 1 702 ? 24.269 9.144 -2.959 1.00 42.94 702 GLU A C 1
ATOM 5523 O O . GLU A 1 702 ? 23.499 8.599 -2.165 1.00 42.94 702 GLU A O 1
ATOM 5528 N N . ARG A 1 703 ? 23.467 10.186 -3.633 1.00 49.72 703 ARG A N 1
ATOM 5529 C CA . ARG A 1 703 ? 22.011 10.085 -3.894 1.00 49.72 703 ARG A CA 1
ATOM 5530 C C . ARG A 1 703 ? 21.635 8.686 -4.405 1.00 49.72 703 ARG A C 1
ATOM 5532 O O . ARG A 1 703 ? 22.151 8.215 -5.420 1.00 49.72 703 ARG A O 1
ATOM 5539 N N . LEU A 1 704 ? 21.135 7.846 -3.568 1.00 56.09 704 LEU A N 1
ATOM 5540 C CA . LEU A 1 704 ? 20.450 6.585 -3.925 1.00 56.09 704 LEU A CA 1
ATOM 5541 C C . LEU A 1 704 ? 19.169 6.880 -4.719 1.00 56.09 704 LEU A C 1
ATOM 5543 O O . LEU A 1 704 ? 18.560 7.942 -4.573 1.00 56.09 704 LEU A O 1
ATOM 5547 N N . PRO A 1 705 ? 18.968 6.240 -5.945 1.00 57.44 705 PRO A N 1
ATOM 5548 C CA . PRO A 1 705 ? 17.751 6.494 -6.726 1.00 57.44 705 PRO A CA 1
ATOM 5549 C C . PRO A 1 705 ? 16.488 6.457 -5.850 1.00 57.44 705 PRO A C 1
ATOM 5551 O O . PRO A 1 705 ? 16.401 5.679 -4.896 1.00 57.44 705 PRO A O 1
ATOM 5554 N N . THR A 1 706 ? 15.686 7.500 -6.025 1.00 51.09 706 THR A N 1
ATOM 5555 C CA . THR A 1 706 ? 14.390 7.542 -5.309 1.00 51.09 706 THR A CA 1
ATOM 5556 C C . THR A 1 706 ? 13.234 7.538 -6.317 1.00 51.09 706 THR A C 1
ATOM 5558 O O . THR A 1 706 ? 13.387 7.957 -7.466 1.00 51.09 706 THR A O 1
ATOM 5561 N N . PRO A 1 707 ? 12.168 6.726 -6.009 1.00 52.88 707 PRO A N 1
ATOM 5562 C CA . PRO A 1 707 ? 11.030 6.703 -6.937 1.00 52.88 707 PRO A CA 1
ATOM 5563 C C . PRO A 1 707 ? 10.414 8.099 -7.124 1.00 52.88 707 PRO A C 1
ATOM 5565 O O . PRO A 1 707 ? 10.746 9.036 -6.394 1.00 52.88 707 PRO A O 1
ATOM 5568 N N . ASP A 1 708 ? 9.803 8.385 -8.322 1.00 52.22 708 ASP A N 1
ATOM 5569 C CA . ASP A 1 708 ? 9.235 9.728 -8.623 1.00 52.22 708 ASP A CA 1
ATOM 5570 C C . ASP A 1 708 ? 8.066 10.047 -7.696 1.00 52.22 708 ASP A C 1
ATOM 5572 O O . ASP A 1 708 ? 7.128 10.743 -8.092 1.00 52.22 708 ASP A O 1
ATOM 5576 N N . GLY A 1 709 ? 8.182 9.587 -6.365 1.00 48.59 709 GLY A N 1
ATOM 5577 C CA . GLY A 1 709 ? 7.073 9.939 -5.455 1.00 48.59 709 GLY A CA 1
ATOM 5578 C C . GLY A 1 709 ? 5.837 9.064 -5.692 1.00 48.59 709 GLY A C 1
ATOM 5579 O O . GLY A 1 709 ? 4.727 9.472 -5.344 1.00 48.59 709 GLY A O 1
ATOM 5580 N N . GLY A 1 710 ? 6.034 7.779 -6.493 1.00 40.81 710 GLY A N 1
ATOM 5581 C CA . GLY A 1 710 ? 4.940 6.784 -6.646 1.00 40.81 710 GLY A CA 1
ATOM 5582 C C . GLY A 1 710 ? 4.010 7.136 -7.813 1.00 40.81 710 GLY A C 1
ATOM 5583 O O . GLY A 1 710 ? 2.925 6.560 -7.919 1.00 40.81 710 GLY A O 1
ATOM 5584 N N . GLN A 1 711 ? 4.322 8.131 -8.687 1.00 42.62 711 GLN A N 1
ATOM 5585 C CA . GLN A 1 711 ? 3.504 8.535 -9.853 1.00 42.62 711 GLN A CA 1
ATOM 5586 C C . GLN A 1 711 ? 3.595 7.504 -10.978 1.00 42.62 711 GLN A C 1
ATOM 5588 O O . GLN A 1 711 ? 2.562 7.037 -11.462 1.00 42.62 711 GLN A O 1
ATOM 5593 N N . GLU A 1 712 ? 4.736 6.896 -11.254 1.00 49.44 712 GLU A N 1
ATOM 5594 C CA . GLU A 1 712 ? 4.869 5.828 -12.284 1.00 49.44 712 GLU A CA 1
ATOM 5595 C C . GLU A 1 712 ? 5.838 4.751 -11.791 1.00 49.44 712 GLU A C 1
ATOM 5597 O O . GLU A 1 712 ? 5.673 3.578 -12.133 1.00 49.44 712 GLU A O 1
ATOM 5602 N N . VAL A 1 713 ? 6.717 5.147 -10.746 1.00 52.84 713 VAL A N 1
ATOM 5603 C CA . VAL A 1 713 ? 7.746 4.211 -10.256 1.00 52.84 713 VAL A CA 1
ATOM 5604 C C . VAL A 1 713 ? 7.558 4.056 -8.739 1.00 52.84 713 VAL A C 1
ATOM 5606 O O . VAL A 1 713 ? 7.500 5.038 -7.995 1.00 52.84 713 VAL A O 1
ATOM 5609 N N . ILE A 1 714 ? 7.444 2.848 -8.343 1.00 48.44 714 ILE A N 1
ATOM 5610 C CA . ILE A 1 714 ? 7.078 2.519 -6.943 1.00 48.44 714 ILE A CA 1
ATOM 5611 C C . ILE A 1 714 ? 8.362 2.287 -6.137 1.00 48.44 714 ILE A C 1
ATOM 5613 O O . ILE A 1 714 ? 8.380 2.536 -4.929 1.00 48.44 714 ILE A O 1
ATOM 5617 N N . ALA A 1 715 ? 9.424 1.886 -6.895 1.00 58.47 715 ALA A N 1
ATOM 5618 C CA . ALA A 1 715 ? 10.711 1.714 -6.183 1.00 58.47 715 ALA A CA 1
ATOM 5619 C C . ALA A 1 715 ? 11.861 1.738 -7.200 1.00 58.47 715 ALA A C 1
ATOM 5621 O O . ALA A 1 715 ? 11.677 1.437 -8.382 1.00 58.47 715 ALA A O 1
ATOM 5622 N N . ALA A 1 716 ? 13.025 2.387 -6.666 1.00 63.84 716 ALA A N 1
ATOM 5623 C CA . ALA A 1 716 ? 14.235 2.393 -7.526 1.00 63.84 716 ALA A CA 1
ATOM 5624 C C . ALA A 1 716 ? 15.445 1.935 -6.699 1.00 63.84 716 ALA A C 1
ATOM 5626 O O . ALA A 1 716 ? 15.593 2.290 -5.527 1.00 63.84 716 ALA A O 1
ATOM 5627 N N . ARG A 1 717 ? 16.162 0.941 -7.292 1.00 72.12 717 ARG A N 1
ATOM 5628 C CA . ARG A 1 717 ? 17.369 0.518 -6.533 1.00 72.12 717 ARG A CA 1
ATOM 5629 C C . ARG A 1 717 ? 18.491 0.185 -7.524 1.00 72.12 717 ARG A C 1
ATOM 5631 O O . ARG A 1 717 ? 18.251 -0.014 -8.717 1.00 72.12 717 ARG A O 1
ATOM 5638 N N . PHE A 1 718 ? 19.690 0.212 -6.940 1.00 79.69 718 PHE A N 1
ATOM 5639 C CA . PHE A 1 718 ? 20.819 -0.316 -7.740 1.00 79.69 718 PHE A CA 1
ATOM 5640 C C . PHE A 1 718 ? 20.932 -1.832 -7.541 1.00 79.69 718 PHE A C 1
ATOM 5642 O O . PHE A 1 718 ? 20.865 -2.339 -6.419 1.00 79.69 718 PHE A O 1
ATOM 5649 N N . ILE A 1 719 ? 21.058 -2.558 -8.643 1.00 84.25 719 ILE A N 1
ATOM 5650 C CA . ILE A 1 719 ? 21.188 -4.026 -8.520 1.00 84.25 719 ILE A CA 1
ATOM 5651 C C . ILE A 1 719 ? 22.238 -4.494 -9.538 1.00 84.25 719 ILE A C 1
ATOM 5653 O O . ILE A 1 719 ? 22.333 -3.965 -10.648 1.00 84.25 719 ILE A O 1
ATOM 5657 N N . HIS A 1 720 ? 23.059 -5.410 -8.945 1.00 89.75 720 HIS A N 1
ATOM 5658 C CA . HIS A 1 720 ? 24.054 -5.999 -9.862 1.00 89.75 720 HIS A CA 1
ATOM 5659 C C . HIS A 1 720 ? 23.379 -6.862 -10.942 1.00 89.75 720 HIS A C 1
ATOM 5661 O O . HIS A 1 720 ? 22.406 -7.571 -10.675 1.00 89.75 720 HIS A O 1
ATOM 5667 N N . PRO A 1 721 ? 23.832 -6.782 -12.324 1.00 92.81 721 PRO A N 1
ATOM 5668 C CA . PRO A 1 721 ? 23.192 -7.507 -13.427 1.00 92.81 721 PRO A CA 1
ATOM 5669 C C . PRO A 1 721 ? 23.060 -9.009 -13.130 1.00 92.81 721 PRO A C 1
ATOM 5671 O O . PRO A 1 721 ? 22.016 -9.598 -13.424 1.00 92.81 721 PRO A O 1
ATOM 5674 N N . ALA A 1 722 ? 24.119 -9.648 -12.528 1.00 92.69 722 ALA A N 1
ATOM 5675 C CA . ALA A 1 722 ? 24.018 -11.100 -12.234 1.00 92.69 722 ALA A CA 1
ATOM 5676 C C . ALA A 1 722 ? 22.925 -11.380 -11.197 1.00 92.69 722 ALA A C 1
ATOM 5678 O O . ALA A 1 722 ? 22.196 -12.366 -11.327 1.00 92.69 722 ALA A O 1
ATOM 5679 N N . GLU A 1 723 ? 22.879 -10.524 -10.228 1.00 90.38 723 GLU A N 1
ATOM 5680 C CA . GLU A 1 723 ? 21.803 -10.700 -9.223 1.00 90.38 723 GLU A CA 1
ATOM 5681 C C . GLU A 1 723 ? 20.418 -10.489 -9.849 1.00 90.38 723 GLU A C 1
ATOM 5683 O O . GLU A 1 723 ? 19.474 -11.198 -9.496 1.00 90.38 723 GLU A O 1
ATOM 5688 N N . ALA A 1 724 ? 20.291 -9.479 -10.732 1.00 90.56 724 ALA A N 1
ATOM 5689 C CA . ALA A 1 724 ? 18.984 -9.252 -11.401 1.00 90.56 724 ALA A CA 1
ATOM 5690 C C . ALA A 1 724 ? 18.554 -10.487 -12.196 1.00 90.56 724 ALA A C 1
ATOM 5692 O O . ALA A 1 724 ? 17.378 -10.854 -12.165 1.00 90.56 724 ALA A O 1
ATOM 5693 N N . LEU A 1 725 ? 19.484 -11.115 -12.873 1.00 92.25 725 LEU A N 1
ATOM 5694 C CA . LEU A 1 725 ? 19.140 -12.320 -13.660 1.00 92.25 725 LEU A CA 1
ATOM 5695 C C . LEU A 1 725 ? 18.757 -13.474 -12.730 1.00 92.25 725 LEU A C 1
ATOM 5697 O O . LEU A 1 725 ? 17.861 -14.255 -13.061 1.00 92.25 725 LEU A O 1
ATOM 5701 N N . GLU A 1 726 ? 19.434 -13.586 -11.561 1.00 90.25 726 GLU A N 1
ATOM 5702 C CA . GLU A 1 726 ? 19.052 -14.638 -10.593 1.00 90.25 726 GLU A CA 1
ATOM 5703 C C . GLU A 1 726 ? 17.638 -14.393 -10.050 1.00 90.25 726 GLU A C 1
ATOM 5705 O O . GLU A 1 726 ? 16.876 -15.347 -9.876 1.00 90.25 726 GLU A O 1
ATOM 5710 N N . GLU A 1 727 ? 17.369 -13.071 -9.821 1.00 86.50 727 GLU A N 1
ATOM 5711 C CA . GLU A 1 727 ? 16.008 -12.770 -9.332 1.00 86.50 727 GLU A CA 1
ATOM 5712 C C . GLU A 1 727 ? 14.950 -13.072 -10.402 1.00 86.50 727 GLU A C 1
ATOM 5714 O O . GLU A 1 727 ? 13.828 -13.454 -10.063 1.00 86.50 727 GLU A O 1
ATOM 5719 N N . HIS A 1 728 ? 15.329 -12.826 -11.652 1.00 85.38 728 HIS A N 1
ATOM 5720 C CA . HIS A 1 728 ? 14.394 -13.226 -12.732 1.00 85.38 728 HIS A CA 1
ATOM 5721 C C . HIS A 1 728 ? 14.190 -14.741 -12.752 1.00 85.38 728 HIS A C 1
ATOM 5723 O O . HIS A 1 728 ? 13.053 -15.202 -12.881 1.00 85.38 728 HIS A O 1
ATOM 5729 N N . LYS A 1 729 ? 15.296 -15.514 -12.585 1.00 85.50 729 LYS A N 1
ATOM 5730 C CA . LYS A 1 729 ? 15.167 -16.992 -12.586 1.00 85.50 729 LYS A CA 1
ATOM 5731 C C . LYS A 1 729 ? 14.277 -17.460 -11.432 1.00 85.50 729 LYS A C 1
ATOM 5733 O O . LYS A 1 729 ? 13.527 -18.425 -11.592 1.00 85.50 729 LYS A O 1
ATOM 5738 N N . ALA A 1 730 ? 14.338 -16.700 -10.376 1.00 80.38 730 ALA A N 1
ATOM 5739 C CA . ALA A 1 730 ? 13.520 -17.061 -9.196 1.00 80.38 730 ALA A CA 1
ATOM 5740 C C . ALA A 1 730 ? 12.103 -16.494 -9.333 1.00 80.38 730 ALA A C 1
ATOM 5742 O O . ALA A 1 730 ? 11.310 -16.572 -8.392 1.00 80.38 730 ALA A O 1
ATOM 5743 N N . GLN A 1 731 ? 11.820 -15.885 -10.484 1.00 76.31 731 GLN A N 1
ATOM 5744 C CA . GLN A 1 731 ? 10.486 -15.332 -10.816 1.00 76.31 731 GLN A CA 1
ATOM 5745 C C . GLN A 1 731 ? 10.137 -14.187 -9.865 1.00 76.31 731 GLN A C 1
ATOM 5747 O O . GLN A 1 731 ? 8.968 -13.991 -9.528 1.00 76.31 731 GLN A O 1
ATOM 5752 N N . LYS A 1 732 ? 11.167 -13.534 -9.359 1.00 71.75 732 LYS A N 1
ATOM 5753 C CA . LYS A 1 732 ? 10.941 -12.336 -8.519 1.00 71.75 732 LYS A CA 1
ATOM 5754 C C . LYS A 1 732 ? 10.875 -11.068 -9.372 1.00 71.75 732 LYS A C 1
ATOM 5756 O O . LYS A 1 732 ? 10.306 -10.065 -8.935 1.00 71.75 732 LYS A O 1
ATOM 5761 N N . MET A 1 733 ? 11.529 -11.085 -10.634 1.00 75.44 733 MET A N 1
ATOM 5762 C CA . MET A 1 733 ? 11.502 -9.970 -11.600 1.00 75.44 733 MET A CA 1
ATOM 5763 C C . MET A 1 733 ? 11.287 -10.508 -13.015 1.00 75.44 733 MET A C 1
ATOM 5765 O O . MET A 1 733 ? 11.699 -11.622 -13.343 1.00 75.44 733 MET A O 1
ATOM 5769 N N . SER A 1 734 ? 10.479 -9.730 -13.681 1.00 80.38 734 SER A N 1
ATOM 5770 C CA . SER A 1 734 ? 10.292 -10.156 -15.089 1.00 80.38 734 SER A CA 1
ATOM 5771 C C . SER A 1 734 ? 10.974 -9.144 -16.025 1.00 80.38 734 SER A C 1
ATOM 5773 O O . SER A 1 734 ? 10.842 -7.929 -15.862 1.00 80.38 734 SER A O 1
ATOM 5775 N N . PHE A 1 735 ? 11.761 -9.657 -16.971 1.00 86.81 735 PHE A N 1
ATOM 5776 C CA . PHE A 1 735 ? 12.437 -8.769 -17.935 1.00 86.81 735 PHE A CA 1
ATOM 5777 C C . PHE A 1 735 ? 11.976 -9.108 -19.356 1.00 86.81 735 PHE A C 1
ATOM 5779 O O . PHE A 1 735 ? 11.905 -10.276 -19.744 1.00 86.81 735 PHE A O 1
ATOM 5786 N N . MET A 1 736 ? 11.654 -7.972 -20.034 1.00 87.56 736 MET A N 1
ATOM 5787 C CA . MET A 1 736 ? 11.409 -8.196 -21.477 1.00 87.56 736 MET A CA 1
ATOM 5788 C C . MET A 1 736 ? 12.725 -8.513 -22.206 1.00 87.56 736 MET A C 1
ATOM 5790 O O . MET A 1 736 ? 13.814 -8.285 -21.676 1.00 87.56 736 MET A O 1
ATOM 5794 N N . PRO A 1 737 ? 12.635 -9.059 -23.376 1.00 91.12 737 PRO A N 1
ATOM 5795 C CA . PRO A 1 737 ? 13.811 -9.598 -24.083 1.00 91.12 737 PRO A CA 1
ATOM 5796 C C . PRO A 1 737 ? 14.936 -8.562 -24.193 1.00 91.12 737 PRO A C 1
ATOM 5798 O O . PRO A 1 737 ? 16.095 -8.895 -23.931 1.00 91.12 737 PRO A O 1
ATOM 5801 N N . PRO A 1 738 ? 14.685 -7.298 -24.458 1.00 92.81 738 PRO A N 1
ATOM 5802 C CA . PRO A 1 738 ? 15.833 -6.379 -24.560 1.00 92.81 738 PRO A CA 1
ATOM 5803 C C . PRO A 1 738 ? 16.559 -6.222 -23.219 1.00 92.81 738 PRO A C 1
ATOM 5805 O O . PRO A 1 738 ? 17.792 -6.250 -23.190 1.00 92.81 738 PRO A O 1
ATOM 5808 N N . GLN A 1 739 ? 15.754 -6.130 -22.110 1.00 92.75 739 GLN A N 1
ATOM 5809 C CA . GLN A 1 739 ? 16.396 -5.958 -20.784 1.00 92.75 739 GLN A CA 1
ATOM 5810 C C . GLN A 1 739 ? 17.208 -7.202 -20.399 1.00 92.75 739 GLN A C 1
ATOM 5812 O O . GLN A 1 739 ? 18.333 -7.071 -19.913 1.00 92.75 739 GLN A O 1
ATOM 5817 N N . PHE A 1 740 ? 16.556 -8.359 -20.663 1.00 93.88 740 PHE A N 1
ATOM 5818 C CA . PHE A 1 740 ? 17.270 -9.606 -20.312 1.00 93.88 740 PHE A CA 1
ATOM 5819 C C . PHE A 1 740 ? 18.566 -9.735 -21.117 1.00 93.88 740 PHE A C 1
ATOM 5821 O O . PHE A 1 740 ? 19.595 -10.121 -20.560 1.00 93.88 740 PHE A O 1
ATOM 5828 N N . TYR A 1 741 ? 18.524 -9.345 -22.378 1.00 95.12 741 TYR A N 1
ATOM 5829 C CA . TYR A 1 741 ? 19.712 -9.448 -23.256 1.00 95.12 741 TYR A CA 1
ATOM 5830 C C . TYR A 1 741 ? 20.826 -8.518 -22.759 1.00 95.12 741 TYR A C 1
ATOM 5832 O O . TYR A 1 741 ? 21.978 -8.945 -22.652 1.00 95.12 741 TYR A O 1
ATOM 5840 N N . ILE A 1 742 ? 20.453 -7.296 -22.411 1.00 95.19 742 ILE A N 1
ATOM 5841 C CA . ILE A 1 742 ? 21.475 -6.300 -22.017 1.00 95.19 742 ILE A CA 1
ATOM 5842 C C . ILE A 1 742 ? 22.073 -6.702 -20.661 1.00 95.19 742 ILE A C 1
ATOM 5844 O O . ILE A 1 742 ? 23.294 -6.651 -20.492 1.00 95.19 742 ILE A O 1
ATOM 5848 N N . LEU A 1 743 ? 21.243 -7.143 -19.725 1.00 95.12 743 LEU A N 1
ATOM 5849 C CA . LEU A 1 743 ? 21.765 -7.565 -18.407 1.00 95.12 743 LEU A CA 1
ATOM 5850 C C . LEU A 1 743 ? 22.668 -8.797 -18.538 1.00 95.12 743 LEU A C 1
ATOM 5852 O O . LEU A 1 743 ? 23.697 -8.875 -17.864 1.00 95.12 743 LEU A O 1
ATOM 5856 N N . SER A 1 744 ? 22.243 -9.736 -19.408 1.00 95.25 744 SER A N 1
ATOM 5857 C CA . SER A 1 744 ? 23.086 -10.948 -19.590 1.00 95.25 744 SER A CA 1
ATOM 5858 C C . SER A 1 744 ? 24.454 -10.576 -20.162 1.00 95.25 744 SER A C 1
ATOM 5860 O O . SER A 1 744 ? 25.464 -11.150 -19.748 1.00 95.25 744 SER A O 1
ATOM 5862 N N . THR A 1 745 ? 24.431 -9.559 -21.067 1.00 94.94 745 THR A N 1
ATOM 5863 C CA . THR A 1 745 ? 25.711 -9.152 -21.687 1.00 94.94 745 THR A CA 1
ATOM 5864 C C . THR A 1 745 ? 26.598 -8.434 -20.661 1.00 94.94 745 THR A C 1
ATOM 5866 O O . THR A 1 745 ? 27.789 -8.737 -20.565 1.00 94.94 745 THR A O 1
ATOM 5869 N N . LEU A 1 746 ? 25.985 -7.566 -19.872 1.00 94.94 746 LEU A N 1
ATOM 5870 C CA . LEU A 1 746 ? 26.794 -6.834 -18.875 1.00 94.94 746 LEU A CA 1
ATOM 5871 C C . LEU A 1 746 ? 27.278 -7.777 -17.772 1.00 94.94 746 LEU A C 1
ATOM 5873 O O . LEU A 1 746 ? 28.387 -7.602 -17.262 1.00 94.94 746 LEU A O 1
ATOM 5877 N N . ALA A 1 747 ? 26.474 -8.759 -17.394 1.00 94.75 747 ALA A N 1
ATOM 5878 C CA . ALA A 1 747 ? 26.857 -9.708 -16.321 1.00 94.75 747 ALA A CA 1
ATOM 5879 C C . ALA A 1 747 ? 28.099 -10.514 -16.711 1.00 94.75 747 ALA A C 1
ATOM 5881 O O . ALA A 1 747 ? 28.825 -10.984 -15.832 1.00 94.75 747 ALA A O 1
ATOM 5882 N N . GLU A 1 748 ? 28.344 -10.628 -18.068 1.00 92.56 748 GLU A N 1
ATOM 5883 C CA . GLU A 1 748 ? 29.558 -11.361 -18.504 1.00 92.56 748 GLU A CA 1
ATOM 5884 C C . GLU A 1 748 ? 30.819 -10.519 -18.281 1.00 92.56 748 GLU A C 1
ATOM 5886 O O . GLU A 1 748 ? 31.910 -11.077 -18.139 1.00 92.56 748 GLU A O 1
ATOM 5891 N N . ILE A 1 749 ? 30.570 -9.182 -18.253 1.00 94.19 749 ILE A N 1
ATOM 5892 C CA . ILE A 1 749 ? 31.762 -8.304 -18.162 1.00 94.19 749 ILE A CA 1
ATOM 5893 C C . ILE A 1 749 ? 31.942 -7.842 -16.711 1.00 94.19 749 ILE A C 1
ATOM 5895 O O . ILE A 1 749 ? 33.054 -7.910 -16.182 1.00 94.19 749 ILE A O 1
ATOM 5899 N N . LEU A 1 750 ? 30.780 -7.419 -16.085 1.00 93.69 750 LEU A N 1
ATOM 5900 C CA . LEU A 1 750 ? 30.892 -6.837 -14.736 1.00 93.69 750 LEU A CA 1
ATOM 5901 C C . LEU A 1 750 ? 30.787 -7.930 -13.667 1.00 93.69 750 LEU A C 1
ATOM 5903 O O . LEU A 1 750 ? 29.692 -8.298 -13.235 1.00 93.69 750 LEU A O 1
ATOM 5907 N N . LYS A 1 751 ? 31.994 -8.338 -13.217 1.00 88.88 751 LYS A N 1
ATOM 5908 C CA . LYS A 1 751 ? 32.030 -9.450 -12.238 1.00 88.88 751 LYS A CA 1
ATOM 5909 C C . LYS A 1 751 ? 32.426 -8.890 -10.867 1.00 88.88 751 LYS A C 1
ATOM 5911 O O . LYS A 1 751 ? 33.101 -7.863 -10.765 1.00 88.88 751 LYS A O 1
ATOM 5916 N N . GLY A 1 752 ? 31.784 -9.554 -9.815 1.00 83.38 752 GLY A N 1
ATOM 5917 C CA . GLY A 1 752 ? 32.190 -9.145 -8.449 1.00 83.38 752 GLY A CA 1
ATOM 5918 C C . GLY A 1 752 ? 31.411 -7.911 -7.978 1.00 83.38 752 GLY A C 1
ATOM 5919 O O . GLY A 1 752 ? 30.400 -7.525 -8.569 1.00 83.38 752 GLY A O 1
ATOM 5920 N N . SER A 1 753 ? 31.817 -7.316 -6.815 1.00 74.69 753 SER A N 1
ATOM 5921 C CA . SER A 1 753 ? 31.008 -6.259 -6.153 1.00 74.69 753 SER A CA 1
ATOM 5922 C C . SER A 1 753 ? 31.552 -4.870 -6.499 1.00 74.69 753 SER A C 1
ATOM 5924 O O . SER A 1 753 ? 30.908 -3.864 -6.194 1.00 74.69 753 SER A O 1
ATOM 5926 N N . VAL A 1 754 ? 32.725 -4.914 -7.322 1.00 78.94 754 VAL A N 1
ATOM 5927 C CA . VAL A 1 754 ? 33.262 -3.597 -7.727 1.00 78.94 754 VAL A CA 1
ATOM 5928 C C . VAL A 1 754 ? 33.556 -3.634 -9.232 1.00 78.94 754 VAL A C 1
ATOM 5930 O O . VAL A 1 754 ? 33.983 -4.655 -9.777 1.00 78.94 754 VAL A O 1
ATOM 5933 N N . ASN A 1 755 ? 33.235 -2.440 -9.886 1.00 83.62 755 ASN A N 1
ATOM 5934 C CA . ASN A 1 755 ? 33.581 -2.343 -11.326 1.00 83.62 755 ASN A CA 1
ATOM 5935 C C . ASN A 1 755 ? 35.049 -1.923 -11.504 1.00 83.62 755 ASN A C 1
ATOM 5937 O O . ASN A 1 755 ? 35.435 -0.795 -11.190 1.00 83.62 755 ASN A O 1
ATOM 5941 N N . THR A 1 756 ? 35.887 -2.866 -12.010 1.00 90.06 756 THR A N 1
ATOM 5942 C CA . THR A 1 756 ? 37.315 -2.527 -12.226 1.00 90.06 756 THR A CA 1
ATOM 5943 C C . THR A 1 756 ? 37.483 -1.683 -13.498 1.00 90.06 756 THR A C 1
ATOM 5945 O O . THR A 1 756 ? 36.576 -1.593 -14.328 1.00 90.06 756 THR A O 1
ATOM 5948 N N . ALA A 1 757 ? 38.583 -0.967 -13.579 1.00 89.56 757 ALA A N 1
ATOM 5949 C CA . ALA A 1 757 ? 38.887 -0.140 -14.774 1.00 89.56 757 ALA A CA 1
ATOM 5950 C C . ALA A 1 757 ? 38.862 -0.989 -16.054 1.00 89.56 757 ALA A C 1
ATOM 5952 O O . ALA A 1 757 ? 38.385 -0.521 -17.090 1.00 89.56 757 ALA A O 1
ATOM 5953 N N . GLU A 1 758 ? 39.386 -2.160 -15.912 1.00 92.88 758 GLU A N 1
ATOM 5954 C CA . GLU A 1 758 ? 39.393 -3.046 -17.097 1.00 92.88 758 GLU A CA 1
ATOM 5955 C C . GLU A 1 758 ? 37.963 -3.403 -17.536 1.00 92.88 758 GLU A C 1
ATOM 5957 O O . GLU A 1 758 ? 37.676 -3.410 -18.735 1.00 92.88 758 GLU A O 1
ATOM 5962 N N . GLN A 1 759 ? 37.135 -3.706 -16.552 1.00 93.31 759 GLN A N 1
ATOM 5963 C CA . GLN A 1 759 ? 35.728 -4.036 -16.898 1.00 93.31 759 GLN A CA 1
ATOM 5964 C C . GLN A 1 759 ? 35.029 -2.830 -17.538 1.00 93.31 759 GLN A C 1
ATOM 5966 O O . GLN A 1 759 ? 34.286 -2.997 -18.507 1.00 93.31 759 GLN A O 1
ATOM 5971 N N . ARG A 1 760 ? 35.291 -1.655 -17.003 1.00 92.00 760 ARG A N 1
ATOM 5972 C CA . ARG A 1 760 ? 34.674 -0.440 -17.580 1.00 92.00 760 ARG A CA 1
ATOM 5973 C C . ARG A 1 760 ? 35.176 -0.210 -19.009 1.00 92.00 760 ARG A C 1
ATOM 5975 O O . ARG A 1 760 ? 34.396 0.198 -19.872 1.00 92.00 760 ARG A O 1
ATOM 5982 N N . GLU A 1 761 ? 36.447 -0.406 -19.200 1.00 93.25 761 GLU A N 1
ATOM 5983 C CA . GLU A 1 761 ? 37.004 -0.243 -20.556 1.00 93.25 761 GLU A CA 1
ATOM 5984 C C . GLU A 1 761 ? 36.374 -1.238 -21.545 1.00 93.25 761 GLU A C 1
ATOM 5986 O O . GLU A 1 761 ? 36.138 -0.885 -22.703 1.00 93.25 761 GLU A O 1
ATOM 5991 N N . ARG A 1 762 ? 36.116 -2.409 -21.048 1.00 93.31 762 ARG A N 1
ATOM 5992 C CA . ARG A 1 762 ? 35.487 -3.404 -21.956 1.00 93.31 762 ARG A CA 1
ATOM 5993 C C . ARG A 1 762 ? 34.064 -2.979 -22.328 1.00 93.31 762 ARG A C 1
ATOM 5995 O O . ARG A 1 762 ? 33.652 -3.164 -23.475 1.00 93.31 762 ARG A O 1
ATOM 6002 N N . VAL A 1 763 ? 33.323 -2.471 -21.354 1.00 94.31 763 VAL A N 1
ATOM 6003 C CA . VAL A 1 763 ? 31.954 -2.008 -21.680 1.00 94.31 763 VAL A CA 1
ATOM 6004 C C . VAL A 1 763 ? 32.036 -0.837 -22.669 1.00 94.31 763 VAL A C 1
ATOM 6006 O O . VAL A 1 763 ? 31.249 -0.780 -23.617 1.00 94.31 763 VAL A O 1
ATOM 6009 N N . GLU A 1 764 ? 33.013 0.017 -22.433 1.00 93.31 764 GLU A N 1
ATOM 6010 C CA . GLU A 1 764 ? 33.179 1.156 -23.364 1.00 93.31 764 GLU A CA 1
ATOM 6011 C C . GLU A 1 764 ? 33.541 0.669 -24.770 1.00 93.31 764 GLU A C 1
ATOM 6013 O O . GLU A 1 764 ? 33.038 1.215 -25.755 1.00 93.31 764 GLU A O 1
ATOM 6018 N N . ALA A 1 765 ? 34.431 -0.309 -24.787 1.00 92.38 765 ALA A N 1
ATOM 6019 C CA . ALA A 1 765 ? 34.814 -0.840 -26.112 1.00 92.38 765 ALA A CA 1
ATOM 6020 C C . ALA A 1 765 ? 33.610 -1.475 -26.820 1.00 92.38 765 ALA A C 1
ATOM 6022 O O . ALA A 1 765 ? 33.455 -1.305 -28.032 1.00 92.38 765 ALA A O 1
ATOM 6023 N N . LEU A 1 766 ? 32.827 -2.164 -26.042 1.00 92.69 766 LEU A N 1
ATOM 6024 C CA . LEU A 1 766 ? 31.622 -2.765 -26.653 1.00 92.69 766 LEU A CA 1
ATOM 6025 C C . LEU A 1 766 ? 30.682 -1.685 -27.202 1.00 92.69 766 LEU A C 1
ATOM 6027 O O . LEU A 1 766 ? 30.166 -1.831 -28.312 1.00 92.69 766 LEU A O 1
ATOM 6031 N N . SER A 1 767 ? 30.484 -0.711 -26.425 1.00 93.50 767 SER A N 1
ATOM 6032 C CA . SER A 1 767 ? 29.576 0.379 -26.840 1.00 93.50 767 SER A CA 1
ATOM 6033 C C . SER A 1 767 ? 30.120 1.085 -28.089 1.00 93.50 767 SER A C 1
ATOM 6035 O O . SER A 1 767 ? 29.349 1.401 -28.998 1.00 93.50 767 SER A O 1
ATOM 6037 N N . ALA A 1 768 ? 31.448 1.349 -28.146 1.00 90.19 768 ALA A N 1
ATOM 6038 C CA . ALA A 1 768 ? 32.039 2.096 -29.277 1.00 90.19 768 ALA A CA 1
ATOM 6039 C C . ALA A 1 768 ? 32.126 1.218 -30.530 1.00 90.19 768 ALA A C 1
ATOM 6041 O O . ALA A 1 768 ? 32.254 1.742 -31.639 1.00 90.19 768 ALA A O 1
ATOM 6042 N N . GLY A 1 769 ? 31.989 -0.122 -30.295 1.00 88.56 769 GLY A N 1
ATOM 6043 C CA . GLY A 1 769 ? 32.148 -1.030 -31.454 1.00 88.56 769 GLY A CA 1
ATOM 6044 C C . GLY A 1 769 ? 30.805 -1.273 -32.160 1.00 88.56 769 GLY A C 1
ATOM 6045 O O . GLY A 1 769 ? 29.864 -0.485 -32.042 1.00 88.56 769 GLY A O 1
ATOM 6046 N N . ALA A 1 770 ? 30.769 -2.379 -32.976 1.00 86.69 770 ALA A N 1
ATOM 6047 C CA . ALA A 1 770 ? 29.578 -2.706 -33.804 1.00 86.69 770 ALA A CA 1
ATOM 6048 C C . ALA A 1 770 ? 28.364 -3.019 -32.919 1.00 86.69 770 ALA A C 1
ATOM 6050 O O . ALA A 1 770 ? 27.227 -2.776 -33.330 1.00 86.69 770 ALA A O 1
ATOM 6051 N N . PHE A 1 771 ? 28.653 -3.453 -31.729 1.00 89.38 771 PHE A N 1
ATOM 6052 C CA . PHE A 1 771 ? 27.531 -3.800 -30.822 1.00 89.38 771 PHE A CA 1
ATOM 6053 C C . PHE A 1 771 ? 26.704 -2.559 -30.485 1.00 89.38 771 PHE A C 1
ATOM 6055 O O . PHE A 1 771 ? 25.473 -2.627 -30.483 1.00 89.38 771 PHE A O 1
ATOM 6062 N N . GLY A 1 772 ? 27.298 -1.486 -30.105 1.00 87.81 772 GLY A N 1
ATOM 6063 C CA . GLY A 1 772 ? 26.590 -0.246 -29.704 1.00 87.81 772 GLY A CA 1
ATOM 6064 C C . GLY A 1 772 ? 25.722 0.310 -30.839 1.00 87.81 772 GLY A C 1
ATOM 6065 O O . GLY A 1 772 ? 24.797 1.082 -30.580 1.00 87.81 772 GLY A O 1
ATOM 6066 N N . LYS A 1 773 ? 26.010 -0.136 -32.101 1.00 87.50 773 LYS A N 1
ATOM 6067 C CA . LYS A 1 773 ? 25.227 0.398 -33.247 1.00 87.50 773 LYS A CA 1
ATOM 6068 C C . LYS A 1 773 ? 24.240 -0.654 -33.758 1.00 87.50 773 LYS A C 1
ATOM 6070 O O . LYS A 1 773 ? 23.552 -0.421 -34.754 1.00 87.50 773 LYS A O 1
ATOM 6075 N N . LEU A 1 774 ? 24.191 -1.683 -32.960 1.00 87.19 774 LEU A N 1
ATOM 6076 C CA . LEU A 1 774 ? 23.366 -2.811 -33.437 1.00 87.19 774 LEU A CA 1
ATOM 6077 C C . LEU A 1 774 ? 21.882 -2.493 -33.209 1.00 87.19 774 LEU A C 1
ATOM 6079 O O . LEU A 1 774 ? 21.485 -2.034 -32.136 1.00 87.19 774 LEU A O 1
ATOM 6083 N N . VAL A 1 775 ? 21.113 -2.708 -34.414 1.00 90.62 775 VAL A N 1
ATOM 6084 C CA . VAL A 1 775 ? 19.642 -2.619 -34.274 1.00 90.62 775 VAL A CA 1
ATOM 6085 C C . VAL A 1 775 ? 19.056 -4.039 -34.287 1.00 90.62 775 VAL A C 1
ATOM 6087 O O . VAL A 1 775 ? 19.180 -4.774 -35.270 1.00 90.62 775 VAL A O 1
ATOM 6090 N N . ILE A 1 776 ? 18.450 -4.318 -33.176 1.00 90.56 776 ILE A N 1
ATOM 6091 C CA . ILE A 1 776 ? 17.906 -5.691 -33.078 1.00 90.56 776 ILE A CA 1
ATOM 6092 C C . ILE A 1 776 ? 16.386 -5.661 -33.315 1.00 90.56 776 ILE A C 1
ATOM 6094 O O . ILE A 1 776 ? 15.642 -4.977 -32.609 1.00 90.56 776 ILE A O 1
ATOM 6098 N N . ASN A 1 777 ? 16.070 -6.501 -34.358 1.00 90.25 777 ASN A N 1
ATOM 6099 C CA . ASN A 1 777 ? 14.652 -6.650 -34.747 1.00 90.25 777 ASN A CA 1
ATOM 6100 C C . ASN A 1 777 ? 14.252 -8.130 -34.644 1.00 90.25 777 ASN A C 1
ATOM 6102 O O . ASN A 1 777 ? 14.402 -8.897 -35.596 1.00 90.25 777 ASN A O 1
ATOM 6106 N N . PRO A 1 778 ? 13.833 -8.427 -33.416 1.00 91.81 778 PRO A N 1
ATOM 6107 C CA . PRO A 1 778 ? 13.585 -9.858 -33.196 1.00 91.81 778 PRO A CA 1
ATOM 6108 C C . PRO A 1 778 ? 12.527 -10.413 -34.161 1.00 91.81 778 PRO A C 1
ATOM 6110 O O . PRO A 1 778 ? 11.526 -9.753 -34.453 1.00 91.81 778 PRO A O 1
ATOM 6113 N N . LEU A 1 779 ? 12.903 -11.669 -34.694 1.00 89.88 779 LEU A N 1
ATOM 6114 C CA . LEU A 1 779 ? 11.965 -12.357 -35.607 1.00 89.88 779 LEU A CA 1
ATOM 6115 C C . LEU A 1 779 ? 11.566 -13.703 -34.988 1.00 89.88 779 LEU A C 1
ATOM 6117 O O . LEU A 1 779 ? 12.418 -14.514 -34.615 1.00 89.88 779 LEU A O 1
ATOM 6121 N N . ALA A 1 780 ? 10.197 -13.815 -34.905 1.00 90.56 780 ALA A N 1
ATOM 6122 C CA . ALA A 1 780 ? 9.731 -15.120 -34.373 1.00 90.56 780 ALA A CA 1
ATOM 6123 C C . ALA A 1 780 ? 9.853 -16.215 -35.441 1.00 90.56 780 ALA A C 1
ATOM 6125 O O . ALA A 1 780 ? 9.301 -16.103 -36.539 1.00 90.56 780 ALA A O 1
ATOM 6126 N N . ILE A 1 781 ? 10.638 -17.341 -35.153 1.00 91.44 781 ILE A N 1
ATOM 6127 C CA . ILE A 1 781 ? 10.890 -18.322 -36.243 1.00 91.44 781 ILE A CA 1
ATOM 6128 C C . ILE A 1 781 ? 10.334 -19.678 -35.806 1.00 91.44 781 ILE A C 1
ATOM 6130 O O . ILE A 1 781 ? 10.610 -20.696 -36.445 1.00 91.44 781 ILE A O 1
ATOM 6134 N N . GLY A 1 782 ? 9.400 -19.615 -34.764 1.00 90.88 782 GLY A N 1
ATOM 6135 C CA . GLY A 1 782 ? 8.736 -20.873 -34.354 1.00 90.88 782 GLY A CA 1
ATOM 6136 C C . GLY A 1 782 ? 8.856 -21.078 -32.837 1.00 90.88 782 GLY A C 1
ATOM 6137 O O . GLY A 1 782 ? 9.124 -20.142 -32.082 1.00 90.88 782 GLY A O 1
ATOM 6138 N N . LYS A 1 783 ? 8.526 -22.329 -32.425 1.00 93.25 783 LYS A N 1
ATOM 6139 C CA . LYS A 1 783 ? 8.569 -22.669 -30.984 1.00 93.25 783 LYS A CA 1
ATOM 6140 C C . LYS A 1 783 ? 9.557 -23.816 -30.752 1.00 93.25 783 LYS A C 1
ATOM 6142 O O . LYS A 1 783 ? 9.837 -24.607 -31.655 1.00 93.25 783 LYS A O 1
ATOM 6147 N N . ASP A 1 784 ? 10.202 -23.763 -29.551 1.00 92.50 784 ASP A N 1
ATOM 6148 C CA . ASP A 1 784 ? 11.104 -24.898 -29.250 1.00 92.50 784 ASP A CA 1
ATOM 6149 C C . ASP A 1 784 ? 10.316 -26.091 -28.705 1.00 92.50 784 ASP A C 1
ATOM 6151 O O . ASP A 1 784 ? 9.086 -26.123 -28.777 1.00 92.50 784 ASP A O 1
ATOM 6155 N N . ASP A 1 785 ? 11.010 -27.204 -28.386 1.00 89.62 785 ASP A N 1
ATOM 6156 C CA . ASP A 1 785 ? 10.356 -28.486 -28.022 1.00 89.62 785 ASP A CA 1
ATOM 6157 C C . ASP A 1 785 ? 9.516 -28.331 -26.748 1.00 89.62 785 ASP A C 1
ATOM 6159 O O . ASP A 1 785 ? 8.627 -29.148 -26.497 1.00 89.62 785 ASP A O 1
ATOM 6163 N N . THR A 1 786 ? 9.704 -27.293 -26.075 1.00 89.25 786 THR A N 1
ATOM 6164 C CA . THR A 1 786 ? 8.938 -27.085 -24.822 1.00 89.25 786 THR A CA 1
ATOM 6165 C C . THR A 1 786 ? 7.818 -26.066 -25.043 1.00 89.25 786 THR A C 1
ATOM 6167 O O . THR A 1 786 ? 7.101 -25.724 -24.101 1.00 89.25 786 THR A O 1
ATOM 6170 N N . GLY A 1 787 ? 7.652 -25.659 -26.327 1.00 89.06 787 GLY A N 1
ATOM 6171 C CA . GLY A 1 787 ? 6.497 -24.794 -26.644 1.00 89.06 787 GLY A CA 1
ATOM 6172 C C . GLY A 1 787 ? 6.854 -23.311 -26.452 1.00 89.06 787 GLY A C 1
ATOM 6173 O O . GLY A 1 787 ? 5.967 -22.459 -26.530 1.00 89.06 787 GLY A O 1
ATOM 6174 N N . ARG A 1 788 ? 8.141 -22.934 -26.134 1.00 93.25 788 ARG A N 1
ATOM 6175 C CA . ARG A 1 788 ? 8.547 -21.518 -26.008 1.00 93.25 788 ARG A CA 1
ATOM 6176 C C . ARG A 1 788 ? 8.830 -20.895 -27.382 1.00 93.25 788 ARG A C 1
ATOM 6178 O O . ARG A 1 788 ? 9.357 -21.550 -28.284 1.00 93.25 788 ARG A O 1
ATOM 6185 N N . GLN A 1 789 ? 8.326 -19.640 -27.463 1.00 92.81 789 GLN A N 1
ATOM 6186 C CA . GLN A 1 789 ? 8.582 -18.929 -28.736 1.00 92.81 789 GLN A CA 1
ATOM 6187 C C . GLN A 1 789 ? 10.081 -18.639 -28.920 1.00 92.81 789 GLN A C 1
ATOM 6189 O O . GLN A 1 789 ? 10.772 -18.226 -27.986 1.00 92.81 789 GLN A O 1
ATOM 6194 N N . ILE A 1 790 ? 10.541 -18.862 -30.190 1.00 95.12 790 ILE A N 1
ATOM 6195 C CA . ILE A 1 790 ? 11.969 -18.604 -30.478 1.00 95.12 790 ILE A CA 1
ATOM 6196 C C . ILE A 1 790 ? 12.067 -17.253 -31.200 1.00 95.12 790 ILE A C 1
ATOM 6198 O O . ILE A 1 790 ? 11.502 -17.061 -32.279 1.00 95.12 790 ILE A O 1
ATOM 6202 N N . LEU A 1 791 ? 12.759 -16.361 -30.459 1.00 94.25 791 LEU A N 1
ATOM 6203 C CA . LEU A 1 791 ? 13.021 -15.063 -31.117 1.00 94.25 791 LEU A CA 1
ATOM 6204 C C . LEU A 1 791 ? 14.466 -15.005 -31.622 1.00 94.25 791 LEU A C 1
ATOM 6206 O O . LEU A 1 791 ? 15.416 -14.971 -30.837 1.00 94.25 791 LEU A O 1
ATOM 6210 N N . ALA A 1 792 ? 14.543 -15.030 -33.027 1.00 93.69 792 ALA A N 1
ATOM 6211 C CA . ALA A 1 792 ? 15.899 -14.967 -33.622 1.00 93.69 792 ALA A CA 1
ATOM 6212 C C . ALA A 1 792 ? 16.354 -13.512 -33.799 1.00 93.69 792 ALA A C 1
ATOM 6214 O O . ALA A 1 792 ? 15.580 -12.646 -34.213 1.00 93.69 792 ALA A O 1
ATOM 6215 N N . TYR A 1 793 ? 17.643 -13.278 -33.365 1.00 92.94 793 TYR A N 1
ATOM 6216 C CA . TYR A 1 793 ? 18.197 -11.910 -33.509 1.00 92.94 793 TYR A CA 1
ATOM 6217 C C . TYR A 1 793 ? 19.135 -11.829 -34.709 1.00 92.94 793 TYR A C 1
ATOM 6219 O O . TYR A 1 793 ? 19.382 -12.827 -35.391 1.00 92.94 793 TYR A O 1
ATOM 6227 N N . GLU A 1 794 ? 19.654 -10.625 -34.965 1.00 88.81 794 GLU A N 1
ATOM 6228 C CA . GLU A 1 794 ? 20.502 -10.423 -36.161 1.00 88.81 794 GLU A CA 1
ATOM 6229 C C . GLU A 1 794 ? 21.735 -11.334 -36.089 1.00 88.81 794 GLU A C 1
ATOM 6231 O O . GLU A 1 794 ? 22.389 -11.447 -35.050 1.00 88.81 794 GLU A O 1
ATOM 6236 N N . GLY A 1 795 ? 22.029 -12.033 -37.308 1.00 86.56 795 GLY A N 1
ATOM 6237 C CA . GLY A 1 795 ? 23.255 -12.870 -37.334 1.00 86.56 795 GLY A CA 1
ATOM 6238 C C . GLY A 1 795 ? 22.942 -14.333 -37.002 1.00 86.56 795 GLY A C 1
ATOM 6239 O O . GLY A 1 795 ? 23.822 -15.187 -37.130 1.00 86.56 795 GLY A O 1
ATOM 6240 N N . ASP A 1 796 ? 21.639 -14.505 -36.633 1.00 92.25 796 ASP A N 1
ATOM 6241 C CA . ASP A 1 796 ? 21.253 -15.903 -36.348 1.00 92.25 796 ASP A CA 1
ATOM 6242 C C . ASP A 1 796 ? 21.062 -16.697 -37.649 1.00 92.25 796 ASP A C 1
ATOM 6244 O O . ASP A 1 796 ? 20.641 -16.153 -38.672 1.00 92.25 796 ASP A O 1
ATOM 6248 N N . GLU A 1 797 ? 21.458 -17.985 -37.600 1.00 91.44 797 GLU A N 1
ATOM 6249 C CA . GLU A 1 797 ? 21.296 -18.804 -38.834 1.00 91.44 797 GLU A CA 1
ATOM 6250 C C . GLU A 1 797 ? 19.839 -18.820 -39.304 1.00 91.44 797 GLU A C 1
ATOM 6252 O O . GLU A 1 797 ? 19.586 -18.930 -40.505 1.00 91.44 797 GLU A O 1
ATOM 6257 N N . GLY A 1 798 ? 18.947 -18.723 -38.383 1.00 86.31 798 GLY A N 1
ATOM 6258 C CA . GLY A 1 798 ? 17.510 -18.726 -38.754 1.00 86.31 798 GLY A CA 1
ATOM 6259 C C . GLY A 1 798 ? 17.092 -17.374 -39.352 1.00 86.31 798 GLY A C 1
ATOM 6260 O O . GLY A 1 798 ? 15.965 -17.249 -39.837 1.00 86.31 798 GLY A O 1
ATOM 6261 N N . ARG A 1 799 ? 18.111 -16.477 -39.372 1.00 85.88 799 ARG A N 1
ATOM 6262 C CA . ARG A 1 799 ? 17.829 -15.155 -39.973 1.00 85.88 799 ARG A CA 1
ATOM 6263 C C . ARG A 1 799 ? 18.926 -14.759 -40.959 1.00 85.88 799 ARG A C 1
ATOM 6265 O O . ARG A 1 799 ? 19.293 -13.587 -41.055 1.00 85.88 799 ARG A O 1
ATOM 6272 N N . GLY A 1 800 ? 19.463 -15.856 -41.630 1.00 80.56 800 GLY A N 1
ATOM 6273 C CA . GLY A 1 800 ? 20.352 -15.504 -42.764 1.00 80.56 800 GLY A CA 1
ATOM 6274 C C . GLY A 1 800 ? 21.819 -15.426 -42.322 1.00 80.56 800 GLY A C 1
ATOM 6275 O O . GLY A 1 800 ? 22.671 -15.028 -43.119 1.00 80.56 800 GLY A O 1
ATOM 6276 N N . GLY A 1 801 ? 22.108 -15.724 -41.005 1.00 85.50 801 GLY A N 1
ATOM 6277 C CA . GLY A 1 801 ? 23.494 -15.792 -40.492 1.00 85.50 801 GLY A CA 1
ATOM 6278 C C . GLY A 1 801 ? 24.199 -17.101 -40.860 1.00 85.50 801 GLY A C 1
ATOM 6279 O O . GLY A 1 801 ? 23.601 -18.011 -41.438 1.00 85.50 801 GLY A O 1
ATOM 6280 N N . PRO A 1 802 ? 25.565 -17.201 -40.580 1.00 86.81 802 PRO A N 1
ATOM 6281 C CA . PRO A 1 802 ? 26.326 -18.413 -40.913 1.00 86.81 802 PRO A CA 1
ATOM 6282 C C . PRO A 1 802 ? 25.729 -19.664 -40.248 1.00 86.81 802 PRO A C 1
ATOM 6284 O O . PRO A 1 802 ? 25.122 -19.584 -39.177 1.00 86.81 802 PRO A O 1
ATOM 6287 N N . LYS A 1 803 ? 25.857 -20.736 -41.033 1.00 90.31 803 LYS A N 1
ATOM 6288 C CA . LYS A 1 803 ? 25.317 -22.014 -40.513 1.00 90.31 803 LYS A CA 1
ATOM 6289 C C . LYS A 1 803 ? 25.966 -22.366 -39.162 1.00 90.31 803 LYS A C 1
ATOM 6291 O O . LYS A 1 803 ? 27.184 -22.270 -38.993 1.00 90.31 803 LYS A O 1
ATOM 6296 N N . GLY A 1 804 ? 25.105 -22.633 -38.116 1.00 90.06 804 GLY A N 1
ATOM 6297 C CA . GLY A 1 804 ? 25.617 -23.067 -36.791 1.00 90.06 804 GLY A CA 1
ATOM 6298 C C . GLY A 1 804 ? 25.664 -21.897 -35.803 1.00 90.06 804 GLY A C 1
ATOM 6299 O O . GLY A 1 804 ? 25.833 -22.122 -34.602 1.00 90.06 804 GLY A O 1
ATOM 6300 N N . ARG A 1 805 ? 25.520 -20.689 -36.380 1.00 90.69 805 ARG A N 1
ATOM 6301 C CA . ARG A 1 805 ? 25.529 -19.537 -35.454 1.00 90.69 805 ARG A CA 1
ATOM 6302 C C . ARG A 1 805 ? 24.133 -19.303 -34.851 1.00 90.69 805 ARG A C 1
ATOM 6304 O O . ARG A 1 805 ? 23.148 -19.119 -35.569 1.00 90.69 805 ARG A O 1
ATOM 6311 N N . LEU A 1 806 ? 24.181 -19.240 -33.407 1.00 93.94 806 LEU A N 1
ATOM 6312 C CA . LEU A 1 806 ? 22.883 -19.034 -32.720 1.00 93.94 806 LEU A CA 1
ATOM 6313 C C . LEU A 1 806 ? 22.914 -17.697 -31.971 1.00 93.94 806 LEU A C 1
ATOM 6315 O O . LEU A 1 806 ? 23.846 -17.410 -31.216 1.00 93.94 806 LEU A O 1
ATOM 6319 N N . HIS A 1 807 ? 22.048 -16.902 -32.290 1.00 94.44 807 HIS A N 1
ATOM 6320 C CA . HIS A 1 807 ? 21.747 -15.627 -31.603 1.00 94.44 807 HIS A CA 1
ATOM 6321 C C . HIS A 1 807 ? 20.230 -15.445 -31.473 1.00 94.44 807 HIS A C 1
ATOM 6323 O O . HIS A 1 807 ? 19.578 -14.879 -32.354 1.00 94.44 807 HIS A O 1
ATOM 6329 N N . ARG A 1 808 ? 19.682 -15.994 -30.400 1.00 95.25 808 ARG A N 1
ATOM 6330 C CA . ARG A 1 808 ? 18.209 -16.062 -30.286 1.00 95.25 808 ARG A CA 1
ATOM 6331 C C . ARG A 1 808 ? 17.821 -16.259 -28.820 1.00 95.25 808 ARG A C 1
ATOM 6333 O O . ARG A 1 808 ? 18.661 -16.593 -27.982 1.00 95.25 808 ARG A O 1
ATOM 6340 N N . ALA A 1 809 ? 16.563 -15.975 -28.569 1.00 96.12 809 ALA A N 1
ATOM 6341 C CA . ALA A 1 809 ? 16.035 -16.241 -27.217 1.00 96.12 809 ALA A CA 1
ATOM 6342 C C . ALA A 1 809 ? 14.762 -17.092 -27.298 1.00 96.12 809 ALA A C 1
ATOM 6344 O O . ALA A 1 809 ? 13.970 -16.971 -28.236 1.00 96.12 809 ALA A O 1
ATOM 6345 N N . MET A 1 810 ? 14.723 -18.045 -26.318 1.00 95.81 810 MET A N 1
ATOM 6346 C CA . MET A 1 810 ? 13.452 -18.792 -26.143 1.00 95.81 810 MET A CA 1
ATOM 6347 C C . MET A 1 810 ? 12.611 -18.154 -25.028 1.00 95.81 810 MET A C 1
ATOM 6349 O O . MET A 1 810 ? 13.055 -18.028 -23.885 1.00 95.81 810 MET A O 1
ATOM 6353 N N . VAL A 1 811 ? 11.419 -17.746 -25.572 1.00 92.12 811 VAL A N 1
ATOM 6354 C CA . VAL A 1 811 ? 10.659 -16.954 -24.582 1.00 92.12 811 VAL A CA 1
ATOM 6355 C C . VAL A 1 811 ? 9.274 -17.588 -24.388 1.00 92.12 811 VAL A C 1
ATOM 6357 O O . VAL A 1 811 ? 8.609 -17.981 -25.350 1.00 92.12 811 VAL A O 1
ATOM 6360 N N . GLN A 1 812 ? 8.988 -17.679 -23.104 1.00 88.38 812 GLN A N 1
ATOM 6361 C CA . GLN A 1 812 ? 7.585 -18.020 -22.776 1.00 88.38 812 GLN A CA 1
ATOM 6362 C C . GLN A 1 812 ? 6.858 -16.780 -22.239 1.00 88.38 812 GLN A C 1
ATOM 6364 O O . GLN A 1 812 ? 7.187 -16.254 -21.174 1.00 88.38 812 GLN A O 1
ATOM 6369 N N . PHE A 1 813 ? 5.838 -16.378 -23.155 1.00 77.88 813 PHE A N 1
ATOM 6370 C CA . PHE A 1 813 ? 5.140 -15.145 -22.724 1.00 77.88 813 PHE A CA 1
ATOM 6371 C C . PHE A 1 813 ? 3.976 -15.510 -21.796 1.00 77.88 813 PHE A C 1
ATOM 6373 O O . PHE A 1 813 ? 3.304 -16.527 -21.981 1.00 77.88 813 PHE A O 1
ATOM 6380 N N . GLY A 1 814 ? 3.839 -14.840 -20.628 1.00 68.19 814 GLY A N 1
ATOM 6381 C CA . GLY A 1 814 ? 2.630 -14.887 -19.777 1.00 68.19 814 GLY A CA 1
ATOM 6382 C C . GLY A 1 814 ? 1.661 -13.749 -20.109 1.00 68.19 814 GLY A C 1
ATOM 6383 O O . GLY A 1 814 ? 1.635 -13.234 -21.229 1.00 68.19 814 GLY A O 1
ATOM 6384 N N . LYS A 1 815 ? 0.522 -13.442 -19.327 1.00 58.91 815 LYS A N 1
ATOM 6385 C CA . LYS A 1 815 ? -0.457 -12.356 -19.612 1.00 58.91 815 LYS A CA 1
ATOM 6386 C C . LYS A 1 815 ? 0.215 -10.985 -19.491 1.00 58.91 815 LYS A C 1
ATOM 6388 O O . LYS A 1 815 ? 0.154 -10.333 -18.447 1.00 58.91 815 LYS A O 1
ATOM 6393 N N . GLY A 1 816 ? 1.121 -10.654 -20.576 1.00 56.25 816 GLY A N 1
ATOM 6394 C CA . GLY A 1 816 ? 1.649 -9.267 -20.636 1.00 56.25 816 GLY A CA 1
ATOM 6395 C C . GLY A 1 816 ? 3.067 -9.188 -20.054 1.00 56.25 816 GLY A C 1
ATOM 6396 O O . GLY A 1 816 ? 3.649 -8.102 -20.024 1.00 56.25 816 GLY A O 1
ATOM 6397 N N . THR A 1 817 ? 3.706 -10.315 -19.547 1.00 69.88 817 THR A N 1
ATOM 6398 C CA . THR A 1 817 ? 5.102 -10.373 -19.070 1.00 69.88 817 THR A CA 1
ATOM 6399 C C . THR A 1 817 ? 5.774 -11.643 -19.603 1.00 69.88 817 THR A C 1
ATOM 6401 O O . THR A 1 817 ? 5.144 -12.450 -20.291 1.00 69.88 817 THR A O 1
ATOM 6404 N N . VAL A 1 818 ? 7.149 -11.574 -19.335 1.00 77.75 818 VAL A N 1
ATOM 6405 C CA . VAL A 1 818 ? 7.903 -12.783 -19.767 1.00 77.75 818 VAL A CA 1
ATOM 6406 C C . VAL A 1 818 ? 8.051 -13.739 -18.573 1.00 77.75 818 VAL A C 1
ATOM 6408 O O . VAL A 1 818 ? 8.654 -13.400 -17.552 1.00 77.75 818 VAL A O 1
ATOM 6411 N N . ALA A 1 819 ? 7.349 -14.944 -18.712 1.00 78.00 819 ALA A N 1
ATOM 6412 C CA . ALA A 1 819 ? 7.396 -15.951 -17.625 1.00 78.00 819 ALA A CA 1
ATOM 6413 C C . ALA A 1 819 ? 8.751 -16.669 -17.601 1.00 78.00 819 ALA A C 1
ATOM 6415 O O . ALA A 1 819 ? 9.308 -16.888 -16.523 1.00 78.00 819 ALA A O 1
ATOM 6416 N N . GLN A 1 820 ? 9.287 -16.954 -18.828 1.00 86.00 820 GLN A N 1
ATOM 6417 C CA . GLN A 1 820 ? 10.612 -17.608 -18.911 1.00 86.00 820 GLN A CA 1
ATOM 6418 C C . GLN A 1 820 ? 11.346 -17.114 -20.162 1.00 86.00 820 GLN A C 1
ATOM 6420 O O . GLN A 1 820 ? 10.741 -16.898 -21.215 1.00 86.00 820 GLN A O 1
ATOM 6425 N N . ILE A 1 821 ? 12.669 -16.943 -19.949 1.00 92.81 821 ILE A N 1
ATOM 6426 C CA . ILE A 1 821 ? 13.444 -16.538 -21.142 1.00 92.81 821 ILE A CA 1
ATOM 6427 C C . ILE A 1 821 ? 14.854 -17.120 -21.016 1.00 92.81 821 ILE A C 1
ATOM 6429 O O . ILE A 1 821 ? 15.439 -17.149 -19.931 1.00 92.81 821 ILE A O 1
ATOM 6433 N N . THR A 1 822 ? 15.282 -17.676 -22.149 1.00 93.94 822 THR A N 1
ATOM 6434 C CA . THR A 1 822 ? 16.666 -18.185 -22.202 1.00 93.94 822 THR A CA 1
ATOM 6435 C C . THR A 1 822 ? 17.351 -17.627 -23.457 1.00 93.94 822 THR A C 1
ATOM 6437 O O . THR A 1 822 ? 16.833 -17.730 -24.571 1.00 93.94 822 THR A O 1
ATOM 6440 N N . LEU A 1 823 ? 18.554 -17.033 -23.088 1.00 95.62 823 LEU A N 1
ATOM 6441 C CA . LEU A 1 823 ? 19.308 -16.465 -24.227 1.00 95.62 823 LEU A CA 1
ATOM 6442 C C . LEU A 1 823 ? 20.348 -17.486 -24.712 1.00 95.62 823 LEU A C 1
ATOM 6444 O O . LEU A 1 823 ? 21.082 -18.077 -23.917 1.00 95.62 823 LEU A O 1
ATOM 6448 N N . VAL A 1 824 ? 20.354 -17.707 -26.050 1.00 95.06 824 VAL A N 1
ATOM 6449 C CA . VAL A 1 824 ? 21.378 -18.595 -26.641 1.00 95.06 824 VAL A CA 1
ATOM 6450 C C . VAL A 1 824 ? 22.214 -17.754 -27.621 1.00 95.06 824 VAL A C 1
ATOM 6452 O O . VAL A 1 824 ? 21.715 -17.272 -28.641 1.00 95.06 824 VAL A O 1
ATOM 6455 N N . ARG A 1 825 ? 23.465 -17.631 -27.122 1.00 93.44 825 ARG A N 1
ATOM 6456 C CA . ARG A 1 825 ? 24.436 -16.896 -27.960 1.00 93.44 825 ARG A CA 1
ATOM 6457 C C . ARG A 1 825 ? 25.792 -17.613 -27.906 1.00 93.44 825 ARG A C 1
ATOM 6459 O O . ARG A 1 825 ? 26.452 -17.657 -26.866 1.00 93.44 825 ARG A O 1
ATOM 6466 N N . ASN A 1 826 ? 26.167 -18.126 -29.169 1.00 93.19 826 ASN A N 1
ATOM 6467 C CA . ASN A 1 826 ? 27.387 -18.975 -29.105 1.00 93.19 826 ASN A CA 1
ATOM 6468 C C . ASN A 1 826 ? 28.530 -18.306 -29.873 1.00 93.19 826 ASN A C 1
ATOM 6470 O O . ASN A 1 826 ? 29.370 -18.989 -30.460 1.00 93.19 826 ASN A O 1
ATOM 6474 N N . PHE A 1 827 ? 28.506 -17.047 -29.848 1.00 88.69 827 PHE A N 1
ATOM 6475 C CA . PHE A 1 827 ? 29.646 -16.324 -30.450 1.00 88.69 827 PHE A CA 1
ATOM 6476 C C . PHE A 1 827 ? 29.951 -15.085 -29.606 1.00 88.69 827 PHE A C 1
ATOM 6478 O O . PHE A 1 827 ? 29.185 -14.725 -28.709 1.00 88.69 827 PHE A O 1
ATOM 6485 N N . ASP A 1 828 ? 31.151 -14.531 -29.924 1.00 85.06 828 ASP A N 1
ATOM 6486 C CA . ASP A 1 828 ? 31.560 -13.338 -29.144 1.00 85.06 828 ASP A CA 1
ATOM 6487 C C . ASP A 1 828 ? 31.007 -12.053 -29.789 1.00 85.06 828 ASP A C 1
ATOM 6489 O O . ASP A 1 828 ? 31.421 -11.654 -30.879 1.00 85.06 828 ASP A O 1
ATOM 6493 N N . ILE A 1 829 ? 30.133 -11.417 -29.018 1.00 83.50 829 ILE A N 1
ATOM 6494 C CA . ILE A 1 829 ? 29.368 -10.285 -29.596 1.00 83.50 829 ILE A CA 1
ATOM 6495 C C . ILE A 1 829 ? 30.284 -9.057 -29.705 1.00 83.50 829 ILE A C 1
ATOM 6497 O O . ILE A 1 829 ? 30.004 -8.146 -30.489 1.00 83.50 829 ILE A O 1
ATOM 6501 N N . SER A 1 830 ? 31.431 -9.077 -29.060 1.00 75.94 830 SER A N 1
ATOM 6502 C CA . SER A 1 830 ? 32.361 -7.930 -29.170 1.00 75.94 830 SER A CA 1
ATOM 6503 C C . SER A 1 830 ? 33.276 -8.071 -30.385 1.00 75.94 830 SER A C 1
ATOM 6505 O O . SER A 1 830 ? 33.765 -7.065 -30.903 1.00 75.94 830 SER A O 1
ATOM 6507 N N . LYS A 1 831 ? 33.376 -9.249 -30.924 1.00 78.19 831 LYS A N 1
ATOM 6508 C CA . LYS A 1 831 ? 34.375 -9.412 -32.008 1.00 78.19 831 LYS A CA 1
ATOM 6509 C C . LYS A 1 831 ? 33.700 -9.919 -33.284 1.00 78.19 831 LYS A C 1
ATOM 6511 O O . LYS A 1 831 ? 34.173 -9.625 -34.384 1.00 78.19 831 LYS A O 1
ATOM 6516 N N . ASP A 1 832 ? 32.602 -10.549 -33.100 1.00 80.25 832 ASP A N 1
ATOM 6517 C CA . ASP A 1 832 ? 32.163 -11.385 -34.247 1.00 80.25 832 ASP A CA 1
ATOM 6518 C C . ASP A 1 832 ? 30.875 -10.796 -34.831 1.00 80.25 832 ASP A C 1
ATOM 6520 O O . ASP A 1 832 ? 30.118 -11.501 -35.502 1.00 80.25 832 ASP A O 1
ATOM 6524 N N . ILE A 1 833 ? 30.662 -9.374 -34.560 1.00 75.94 833 ILE A N 1
ATOM 6525 C CA . ILE A 1 833 ? 29.463 -8.779 -35.194 1.00 75.94 833 ILE A CA 1
ATOM 6526 C C . ILE A 1 833 ? 29.870 -8.238 -36.573 1.00 75.94 833 ILE A C 1
ATOM 6528 O O . ILE A 1 833 ? 30.829 -7.473 -36.705 1.00 75.94 833 ILE A O 1
ATOM 6532 N N . GLU A 1 834 ? 29.340 -8.900 -37.648 1.00 69.81 834 GLU A N 1
ATOM 6533 C CA . GLU A 1 834 ? 29.714 -8.452 -39.011 1.00 69.81 834 GLU A CA 1
ATOM 6534 C C . GLU A 1 834 ? 28.922 -7.188 -39.395 1.00 69.81 834 GLU A C 1
ATOM 6536 O O . GLU A 1 834 ? 27.690 -7.162 -39.352 1.00 69.81 834 GLU A O 1
ATOM 6541 N N . PRO A 1 835 ? 29.547 -6.141 -39.638 1.00 63.00 835 PRO A N 1
ATOM 6542 C CA . PRO A 1 835 ? 28.911 -4.843 -39.931 1.00 63.00 835 PRO A CA 1
ATOM 6543 C C . PRO A 1 835 ? 27.967 -4.933 -41.138 1.00 63.00 835 PRO A C 1
ATOM 6545 O O . PRO A 1 835 ? 26.953 -4.232 -41.169 1.00 63.00 835 PRO A O 1
ATOM 6548 N N . ALA A 1 836 ? 28.175 -5.898 -42.094 1.00 56.84 836 ALA A N 1
ATOM 6549 C CA . ALA A 1 836 ? 27.406 -6.053 -43.352 1.00 56.84 836 ALA A CA 1
ATOM 6550 C C . ALA A 1 836 ? 26.098 -6.814 -43.106 1.00 56.84 836 ALA A C 1
ATOM 6552 O O . ALA A 1 836 ? 25.157 -6.687 -43.893 1.00 56.84 836 ALA A O 1
ATOM 6553 N N . THR A 1 837 ? 25.900 -7.594 -42.020 1.00 54.97 837 THR A N 1
ATOM 6554 C CA . THR A 1 837 ? 24.702 -8.393 -41.678 1.00 54.97 837 THR A CA 1
ATOM 6555 C C . THR A 1 837 ? 23.608 -7.484 -41.108 1.00 54.97 837 THR A C 1
ATOM 6557 O O . THR A 1 837 ? 22.431 -7.849 -41.135 1.00 54.97 837 THR A O 1
ATOM 6560 N N . PHE A 1 838 ? 23.806 -6.024 -41.194 1.00 55.31 838 PHE A N 1
ATOM 6561 C CA . PHE A 1 838 ? 22.905 -5.172 -40.390 1.00 55.31 838 PHE A CA 1
ATOM 6562 C C . PHE A 1 838 ? 22.466 -3.967 -41.218 1.00 55.31 838 PHE A C 1
ATOM 6564 O O . PHE A 1 838 ? 21.854 -3.038 -40.686 1.00 55.31 838 PHE A O 1
ATOM 6571 N N . ASN A 1 839 ? 22.741 -4.034 -42.676 1.00 46.59 839 ASN A N 1
ATOM 6572 C CA . ASN A 1 839 ? 22.329 -2.938 -43.587 1.00 46.59 839 ASN A CA 1
ATOM 6573 C C . ASN A 1 839 ? 21.083 -3.341 -44.375 1.00 46.59 839 ASN A C 1
ATOM 6575 O O . ASN A 1 839 ? 21.158 -3.660 -45.563 1.00 46.59 839 ASN A O 1
ATOM 6579 N N . MET A 1 840 ? 20.029 -4.002 -43.729 1.00 45.75 840 MET A N 1
ATOM 6580 C CA . MET A 1 840 ? 18.839 -4.120 -44.609 1.00 45.75 840 MET A CA 1
ATOM 6581 C C . MET A 1 840 ? 18.036 -2.811 -44.578 1.00 45.75 840 MET A C 1
ATOM 6583 O O . MET A 1 840 ? 17.951 -2.139 -43.549 1.00 45.75 840 MET A O 1
ATOM 6587 N N . PRO A 1 841 ? 17.777 -2.101 -45.805 1.00 37.91 841 PRO A N 1
ATOM 6588 C CA . PRO A 1 841 ? 17.051 -0.832 -45.971 1.00 37.91 841 PRO A CA 1
ATOM 6589 C C . PRO A 1 841 ? 15.702 -0.847 -45.231 1.00 37.91 841 PRO A C 1
ATOM 6591 O O . PRO A 1 841 ? 15.054 -1.890 -45.116 1.00 37.91 841 PRO A O 1
ATOM 6594 N N . SER A 1 842 ? 15.599 0.057 -44.192 1.00 41.41 842 SER A N 1
ATOM 6595 C CA . SER A 1 842 ? 14.472 0.615 -43.417 1.00 41.41 842 SER A CA 1
ATOM 6596 C C . SER A 1 842 ? 13.163 0.589 -44.218 1.00 41.41 842 SER A C 1
ATOM 6598 O O . SER A 1 842 ? 12.084 0.742 -43.641 1.00 41.41 842 SER A O 1
ATOM 6600 N N . SER A 1 843 ? 13.184 0.243 -45.589 1.00 32.47 843 SER A N 1
ATOM 6601 C CA . SER A 1 843 ? 11.956 0.454 -46.393 1.00 32.47 843 SER A CA 1
ATOM 6602 C C . SER A 1 843 ? 11.115 -0.824 -46.471 1.00 32.47 843 SER A C 1
ATOM 6604 O O . SER A 1 843 ? 9.963 -0.773 -46.906 1.00 32.47 843 SER A O 1
ATOM 6606 N N . LYS A 1 844 ? 11.513 -1.884 -45.668 1.00 34.09 844 LYS A N 1
ATOM 6607 C CA . LYS A 1 844 ? 10.515 -2.979 -45.560 1.00 34.09 844 LYS A CA 1
ATOM 6608 C C . LYS A 1 844 ? 10.261 -3.301 -44.088 1.00 34.09 844 LYS A C 1
ATOM 6610 O O . LYS A 1 844 ? 9.640 -4.319 -43.776 1.00 34.09 844 LYS A O 1
ATOM 6615 N N . LEU A 1 845 ? 10.420 -2.376 -43.124 1.00 35.62 845 LEU A N 1
ATOM 6616 C CA . LEU A 1 845 ? 10.064 -2.457 -41.698 1.00 35.62 845 LEU A CA 1
ATOM 6617 C C . LEU A 1 845 ? 8.868 -1.533 -41.420 1.00 35.62 845 LEU A C 1
ATOM 6619 O O . LEU A 1 845 ? 8.833 -0.383 -41.865 1.00 35.62 845 LEU A O 1
#